Protein AF-0000000075444191 (afdb_homodimer)

Sequence (1154 aa):
MSEDNARKRPRQPASDPRYPRKRSLKACHVCRARKTNFDPASLEILRQLGQIISSQDELTQTVRSIAASQSHAGLGAAQNVHVAEGLNWDANVQAQQLPYYDWSGGQSDSNSTTPAASASVAAVRWFGILANDASNEAFPDADAPLGLDGELFDTSPDGQADNDITPLQKATRIIDAQPPTRDAVNDHAANVSEESLWKASRSISLLDREQTLFQNFLHRICSWLDLFDPARTFSTRVPHLAVRNAGLLNAILALSCYHQSLDESIPSNQRPSQNTALQYYYQTLHYVQKAMRYSTYQNSQELMATTLMVSTYEMLRGSRKDWQQHLQGVFWILRSRQIEVETSSLESTTWWAWLRQDIWVAFREKRRTYSTWMPKKGYADLDSHELASRAVWIMAQVINFCAVDSSAEVEGLTGRIGWAKALRKMLDEWRSRLTVEFSALPTMGSRESEVFQPHLIHPQCFGLAVQLHHCSKILITAHEPHLDGIQGLLKRQKEIQESIKMVCGIGMTLTEDASSMLSSQCLFIAGMFMQNPRERECVVEMLDTCQERCGWPTPSLRSELGQIWENPDALWDGQHRMSEDNARKRPRQPASDPRYPRKRSLKACHVCRARKTNFDPASLEILRQLGQIISSQDELTQTVRSIAASQSHAGLGAAQNVHVAEGLNWDANVQAQQLPYYDWSGGQSDSNSTTPAASASVAAVRWFGILANDASNEAFPDADAPLGLDGELFDTSPDGQADNDITPLQKATRIIDAQPPTRDAVNDHAANVSEESLWKASRSISLLDREQTLFQNFLHRICSWLDLFDPARTFSTRVPHLAVRNAGLLNAILALSCYHQSLDESIPSNQRPSQNTALQYYYQTLHYVQKAMRYSTYQNSQELMATTLMVSTYEMLRGSRKDWQQHLQGVFWILRSRQIEVETSSLESTTWWAWLRQDIWVAFREKRRTYSTWMPKKGYADLDSHELASRAVWIMAQVINFCAVDSSAEVEGLTGRIGWAKALRKMLDEWRSRLTVEFSALPTMGSRESEVFQPHLIHPQCFGLAVQLHHCSKILITAHEPHLDGIQGLLKRQKEIQESIKMVCGIGMTLTEDASSMLSSQCLFIAGMFMQNPRERECVVEMLDTCQERCGWPTPSLRSELGQIWENPDALWDGQHR

Solvent-accessible surface area (backbone atoms only — not comparable to full-atom values): 65362 Å² total; per-residue (Å²): 136,82,90,78,83,78,71,81,72,80,75,72,81,78,64,73,73,68,77,76,72,74,73,73,73,73,72,77,68,81,70,62,77,68,78,71,69,65,54,73,64,60,57,49,51,45,54,52,30,54,52,49,49,63,46,43,60,53,50,51,49,48,49,50,48,52,50,56,57,52,56,68,69,70,68,71,78,82,75,83,78,81,78,83,84,75,88,80,77,86,76,71,81,72,65,81,76,64,84,56,81,56,81,60,63,74,65,70,86,59,80,70,67,48,58,64,48,46,14,38,52,20,41,51,53,26,45,51,50,51,32,52,50,51,43,62,72,59,54,84,83,71,80,67,73,75,77,76,62,79,48,84,68,52,70,56,84,63,79,81,61,94,82,78,68,50,59,49,56,51,56,40,51,52,47,74,76,44,76,75,48,78,76,73,53,66,86,78,76,73,82,70,57,75,57,63,60,65,35,50,93,53,71,53,49,36,54,62,69,52,43,53,26,48,47,46,30,65,75,49,54,31,42,52,48,24,54,62,41,58,75,29,45,51,54,37,44,46,60,65,49,23,38,24,21,44,33,33,37,24,22,46,39,14,34,28,27,38,49,44,46,55,31,78,86,45,55,78,90,73,36,50,50,60,65,57,13,49,49,27,39,47,51,16,51,53,29,46,62,58,46,57,63,35,70,66,47,37,66,28,68,55,48,56,52,30,49,52,34,47,40,51,35,30,54,54,66,43,46,61,71,61,30,50,52,43,51,55,24,44,47,40,36,50,60,32,61,69,60,59,64,93,43,97,40,55,63,19,40,50,48,53,40,48,48,57,54,40,40,54,50,17,58,75,68,50,32,58,51,88,77,83,82,74,87,83,75,55,78,88,73,48,53,74,47,53,51,33,48,48,31,55,54,51,36,41,52,46,37,35,59,64,25,54,56,77,85,72,43,71,61,44,73,65,42,49,45,51,48,46,51,52,51,51,49,51,52,51,51,54,60,72,67,57,59,74,47,63,44,61,44,77,61,36,60,82,56,79,82,45,92,50,66,61,34,38,25,44,53,58,55,39,36,47,24,51,27,40,48,29,45,38,51,35,51,47,62,71,63,42,78,72,86,54,59,70,70,46,50,50,52,47,50,51,54,37,50,54,28,37,43,51,37,49,4,33,56,70,58,64,81,52,52,45,48,22,58,64,44,38,53,42,46,48,60,41,53,72,74,59,82,51,66,68,57,50,53,51,51,44,51,51,43,51,52,26,23,68,64,57,44,41,62,44,72,56,65,56,62,54,48,52,52,40,70,75,38,60,61,63,79,55,46,73,72,79,106,142,87,80,83,84,80,76,82,75,83,76,72,77,76,68,71,75,71,75,79,74,74,75,74,73,74,70,72,66,81,70,60,77,68,77,72,69,63,54,74,65,60,58,48,49,46,45,53,30,56,53,48,49,62,46,42,60,54,49,49,49,48,50,49,47,53,50,56,58,53,56,67,70,68,68,69,80,80,76,83,77,80,78,83,86,75,89,81,78,86,76,71,82,74,66,81,73,65,85,54,83,57,80,62,58,76,65,68,87,59,82,68,68,48,59,64,47,46,14,39,52,20,42,52,53,27,46,49,50,51,35,51,49,52,42,62,71,60,50,84,83,69,82,65,74,76,76,69,61,80,48,86,66,51,68,56,84,62,78,81,60,91,82,78,69,50,60,49,56,51,55,40,52,51,45,73,74,44,77,72,49,78,78,74,54,66,86,77,77,75,80,70,60,74,56,62,60,63,34,50,93,53,71,54,49,38,53,61,70,52,44,52,27,49,46,45,31,64,75,49,53,30,40,51,48,23,56,63,41,58,77,30,44,50,52,36,45,47,61,66,51,25,38,25,21,44,33,32,36,24,22,48,39,14,33,28,27,39,49,44,45,56,33,78,86,46,53,77,92,72,36,49,49,61,64,58,14,49,50,26,39,46,50,15,52,53,28,44,62,59,44,56,63,35,70,65,47,37,67,28,68,55,47,56,50,28,48,51,35,48,40,52,36,30,53,55,65,43,46,60,72,61,29,50,54,43,51,53,24,46,46,41,37,51,59,31,63,68,60,58,65,92,42,96,42,55,63,20,41,49,48,54,41,49,48,57,55,40,41,54,50,17,57,74,66,49,32,57,49,89,77,81,81,74,87,83,76,54,78,88,74,48,53,74,49,53,51,33,47,48,31,56,55,50,36,41,52,47,38,34,59,65,26,55,55,77,86,72,44,73,62,44,72,64,42,50,43,50,51,45,51,51,51,52,49,51,52,50,50,55,61,72,65,58,59,74,44,61,43,60,45,76,62,35,60,82,58,81,81,46,92,50,66,60,34,40,25,44,55,57,54,39,36,46,24,50,26,41,48,28,44,38,52,36,52,47,61,72,64,45,80,71,89,53,60,69,69,47,50,50,54,47,50,49,53,39,50,54,28,36,44,51,36,49,5,32,57,70,57,64,81,51,52,45,49,22,58,62,44,39,54,43,47,50,60,41,52,72,73,58,79,53,66,68,56,50,52,51,51,44,51,50,42,51,52,25,23,67,64,56,44,40,62,45,74,56,64,55,63,56,50,52,52,42,71,74,40,61,62,62,80,56,44,73,71,80,105

pLDDT: mean 71.84, std 27.57, range [17.02, 98.81]

Organism: Fusarium oxysporum f. sp. cubense (strain race 4) (NCBI:txid2502994)

Structure (mmCIF, N/CA/C/O backbone):
data_AF-0000000075444191-model_v1
#
loop_
_entity.id
_entity.type
_entity.pdbx_description
1 polymer 'Transcription factor domain-containing protein'
#
loop_
_atom_site.group_PDB
_atom_site.id
_atom_site.type_symbol
_atom_site.label_atom_id
_atom_site.label_alt_id
_atom_site.label_comp_id
_atom_site.label_asym_id
_atom_site.label_entity_id
_atom_site.label_seq_id
_atom_site.pdbx_PDB_ins_code
_atom_site.Cartn_x
_atom_site.Cartn_y
_atom_site.Cartn_z
_atom_site.occupancy
_atom_site.B_iso_or_equiv
_atom_site.auth_seq_id
_atom_site.auth_comp_id
_atom_site.auth_asym_id
_atom_site.auth_atom_id
_atom_site.pdbx_PDB_model_num
ATOM 1 N N . MET A 1 1 ? 65 71.062 -25.125 1 17.36 1 MET A N 1
ATOM 2 C CA . MET A 1 1 ? 64 71.938 -25.75 1 17.36 1 MET A CA 1
ATOM 3 C C . MET A 1 1 ? 62.594 71.562 -25.25 1 17.36 1 MET A C 1
ATOM 5 O O . MET A 1 1 ? 61.844 72.438 -24.828 1 17.36 1 MET A O 1
ATOM 9 N N . SER A 1 2 ? 61.906 70.562 -25.828 1 17.02 2 SER A N 1
ATOM 10 C CA . SER A 1 2 ? 60.562 70.75 -26.328 1 17.02 2 SER A CA 1
ATOM 11 C C . SER A 1 2 ? 59.531 70.688 -25.203 1 17.02 2 SER A C 1
ATOM 13 O O . SER A 1 2 ? 58.844 71.688 -24.938 1 17.02 2 SER A O 1
ATOM 15 N N . GLU A 1 3 ? 58.594 69.562 -25.172 1 18.34 3 GLU A N 1
ATOM 16 C CA . GLU A 1 3 ? 57.188 69.625 -25.594 1 18.34 3 GLU A CA 1
ATOM 17 C C . GLU A 1 3 ? 56.25 69.875 -24.391 1 18.34 3 GLU A C 1
ATOM 19 O O . GLU A 1 3 ? 56.562 69.438 -23.281 1 18.34 3 GLU A O 1
ATOM 24 N N . ASP A 1 4 ? 55.188 70.625 -24.641 1 17.56 4 ASP A N 1
ATOM 25 C CA . ASP A 1 4 ? 54.094 71.438 -24.234 1 17.56 4 ASP A CA 1
ATOM 26 C C . ASP A 1 4 ? 53.031 70.625 -23.469 1 17.56 4 ASP A C 1
ATOM 28 O O . ASP A 1 4 ? 52.719 69.5 -23.828 1 17.56 4 ASP A O 1
ATOM 32 N N . ASN A 1 5 ? 52.688 71.062 -22.281 1 17.81 5 ASN A N 1
ATOM 33 C CA . ASN A 1 5 ? 51.906 70.688 -21.078 1 17.81 5 ASN A CA 1
ATOM 34 C C . ASN A 1 5 ? 50.406 70.75 -21.344 1 17.81 5 ASN A C 1
ATOM 36 O O . ASN A 1 5 ? 49.75 71.812 -21.156 1 17.81 5 ASN A O 1
ATOM 40 N N . ALA A 1 6 ? 50.062 70.188 -22.656 1 20.64 6 ALA A N 1
ATOM 41 C CA . ALA A 1 6 ? 48.75 70.562 -23.203 1 20.64 6 ALA A CA 1
ATOM 42 C C . ALA A 1 6 ? 47.656 70.438 -22.141 1 20.64 6 ALA A C 1
ATOM 44 O O . ALA A 1 6 ? 47.562 69.438 -21.453 1 20.64 6 ALA A O 1
ATOM 45 N N . ARG A 1 7 ? 46.938 71.438 -21.766 1 18.98 7 ARG A N 1
ATOM 46 C CA . ARG A 1 7 ? 46 72 -20.797 1 18.98 7 ARG A CA 1
ATOM 47 C C . ARG A 1 7 ? 44.625 71.375 -20.922 1 18.98 7 ARG A C 1
ATOM 49 O O . ARG A 1 7 ? 43.656 71.812 -20.281 1 18.98 7 ARG A O 1
ATOM 56 N N . LYS A 1 8 ? 44.531 70.25 -21.781 1 20.97 8 LYS A N 1
ATOM 57 C CA . LYS A 1 8 ? 43.219 70.25 -22.359 1 20.97 8 LYS A CA 1
ATOM 58 C C . LYS A 1 8 ? 42.125 70.312 -21.281 1 20.97 8 LYS A C 1
ATOM 60 O O . LYS A 1 8 ? 42.281 69.75 -20.203 1 20.97 8 LYS A O 1
ATOM 65 N N . ARG A 1 9 ? 41.156 71.188 -21.484 1 20.05 9 ARG A N 1
ATOM 66 C CA . ARG A 1 9 ? 40.062 71.938 -20.906 1 20.05 9 ARG A CA 1
ATOM 67 C C . ARG A 1 9 ? 38.938 71 -20.453 1 20.05 9 ARG A C 1
ATOM 69 O O . ARG A 1 9 ? 38.562 70.062 -21.188 1 20.05 9 ARG A O 1
ATOM 76 N N . PRO A 1 10 ? 38.688 70.875 -19.188 1 21.22 10 PRO A N 1
ATOM 77 C CA . PRO A 1 10 ? 37.844 70 -18.453 1 21.22 10 PRO A CA 1
ATOM 78 C C . PRO A 1 10 ? 36.375 70.062 -18.828 1 21.22 10 PRO A C 1
ATOM 80 O O . PRO A 1 10 ? 35.781 71.125 -18.688 1 21.22 10 PRO A O 1
ATOM 83 N N . ARG A 1 11 ? 36.188 69.875 -20.203 1 22.69 11 ARG A N 1
ATOM 84 C CA . ARG A 1 11 ? 34.844 70.188 -20.734 1 22.69 11 ARG A CA 1
ATOM 85 C C . ARG A 1 11 ? 33.75 69.875 -19.734 1 22.69 11 ARG A C 1
ATOM 87 O O . ARG A 1 11 ? 33.875 68.875 -19 1 22.69 11 ARG A O 1
ATOM 94 N N . GLN A 1 12 ? 33.031 70.875 -19.438 1 19.3 12 GLN A N 1
ATOM 95 C CA . GLN A 1 12 ? 31.875 71.188 -18.594 1 19.3 12 GLN A CA 1
ATOM 96 C C . GLN A 1 12 ? 30.75 70.188 -18.797 1 19.3 12 GLN A C 1
ATOM 98 O O . GLN A 1 12 ? 30.562 69.625 -19.891 1 19.3 12 GLN A O 1
ATOM 103 N N . PRO A 1 13 ? 30.375 69.562 -17.688 1 22.09 13 PRO A N 1
ATOM 104 C CA . PRO A 1 13 ? 29.484 68.375 -17.422 1 22.09 13 PRO A CA 1
ATOM 105 C C . PRO A 1 13 ? 28.094 68.625 -18 1 22.09 13 PRO A C 1
ATOM 107 O O . PRO A 1 13 ? 27.422 69.625 -17.688 1 22.09 13 PRO A O 1
ATOM 110 N N . ALA A 1 14 ? 28.094 68.688 -19.453 1 20.59 14 ALA A N 1
ATOM 111 C CA . ALA A 1 14 ? 26.875 69.062 -20.203 1 20.59 14 ALA A CA 1
ATOM 112 C C . ALA A 1 14 ? 25.625 68.562 -19.5 1 20.59 14 ALA A C 1
ATOM 114 O O . ALA A 1 14 ? 25.531 67.312 -19.203 1 20.59 14 ALA A O 1
ATOM 115 N N . SER A 1 15 ? 25.125 69.312 -18.609 1 18.86 15 SER A N 1
ATOM 116 C CA . SER A 1 15 ? 23.969 69.188 -17.734 1 18.86 15 SER A CA 1
ATOM 117 C C . SER A 1 15 ? 22.719 68.812 -18.516 1 18.86 15 SER A C 1
ATOM 119 O O . SER A 1 15 ? 21.609 68.812 -17.969 1 18.86 15 SER A O 1
ATOM 121 N N . ASP A 1 16 ? 22.984 68.188 -19.672 1 19.09 16 ASP A N 1
ATOM 122 C CA . ASP A 1 16 ? 21.844 68.312 -20.562 1 19.09 16 ASP A CA 1
ATOM 123 C C . ASP A 1 16 ? 20.531 68.062 -19.797 1 19.09 16 ASP A C 1
ATOM 125 O O . ASP A 1 16 ? 20.391 67.125 -19.078 1 19.09 16 ASP A O 1
ATOM 129 N N . PRO A 1 17 ? 19.922 69.125 -19.453 1 20.42 17 PRO A N 1
ATOM 130 C CA . PRO A 1 17 ? 18.719 69.312 -18.641 1 20.42 17 PRO A CA 1
ATOM 131 C C . PRO A 1 17 ? 17.562 68.438 -19.141 1 20.42 17 PRO A C 1
ATOM 133 O O . PRO A 1 17 ? 16.406 68.625 -18.734 1 20.42 17 PRO A O 1
ATOM 136 N N . ARG A 1 18 ? 18.031 67.562 -20.016 1 21.62 18 ARG A N 1
ATOM 137 C CA . ARG A 1 18 ? 16.969 67.062 -20.906 1 21.62 18 ARG A CA 1
ATOM 138 C C . ARG A 1 18 ? 15.625 67.062 -20.188 1 21.62 18 ARG A C 1
ATOM 140 O O . ARG A 1 18 ? 15.57 67 -18.953 1 21.62 18 ARG A O 1
ATOM 147 N N . TYR A 1 19 ? 14.5 67.375 -20.906 1 19.83 19 TYR A N 1
ATOM 148 C CA . TYR A 1 19 ? 13.109 67.812 -20.781 1 19.83 19 TYR A CA 1
ATOM 149 C C . TYR A 1 19 ? 12.352 66.875 -19.844 1 19.83 19 TYR A C 1
ATOM 151 O O . TYR A 1 19 ? 12.648 65.688 -19.781 1 19.83 19 TYR A O 1
ATOM 159 N N . PRO A 1 20 ? 11.805 67.438 -18.812 1 21.3 20 PRO A N 1
ATOM 160 C CA . PRO A 1 20 ? 11.039 66.875 -17.703 1 21.3 20 PRO A CA 1
ATOM 161 C C . PRO A 1 20 ? 9.906 65.938 -18.172 1 21.3 20 PRO A C 1
ATOM 163 O O . PRO A 1 20 ? 8.992 66.375 -18.859 1 21.3 20 PRO A O 1
ATOM 166 N N . ARG A 1 21 ? 10.211 65.062 -18.953 1 22.06 21 ARG A N 1
ATOM 167 C CA . ARG A 1 21 ? 9.078 64.375 -19.609 1 22.06 21 ARG A CA 1
ATOM 168 C C . ARG A 1 21 ? 7.949 64.125 -18.609 1 22.06 21 ARG A C 1
ATOM 170 O O . ARG A 1 21 ? 8.172 63.594 -17.531 1 22.06 21 ARG A O 1
ATOM 177 N N . LYS A 1 22 ? 7.02 65.062 -18.594 1 22.69 22 LYS A N 1
ATOM 178 C CA . LYS A 1 22 ? 5.75 65.062 -17.859 1 22.69 22 LYS A CA 1
ATOM 179 C C . LYS A 1 22 ? 5.078 63.719 -17.859 1 22.69 22 LYS A C 1
ATOM 181 O O . LYS A 1 22 ? 4.801 63.125 -18.906 1 22.69 22 LYS A O 1
ATOM 186 N N . ARG A 1 23 ? 5.48 62.906 -17 1 21.69 23 ARG A N 1
ATOM 187 C CA . ARG A 1 23 ? 4.961 61.562 -16.766 1 21.69 23 ARG A CA 1
ATOM 188 C C . ARG A 1 23 ? 3.436 61.562 -16.75 1 21.69 23 ARG A C 1
ATOM 190 O O . ARG A 1 23 ? 2.816 62.188 -15.875 1 21.69 23 ARG A O 1
ATOM 197 N N . SER A 1 24 ? 2.873 61.969 -17.859 1 20.19 24 SER A N 1
ATOM 198 C CA . SER A 1 24 ? 1.415 62.031 -17.875 1 20.19 24 SER A CA 1
ATOM 199 C C . SER A 1 24 ? 0.811 60.844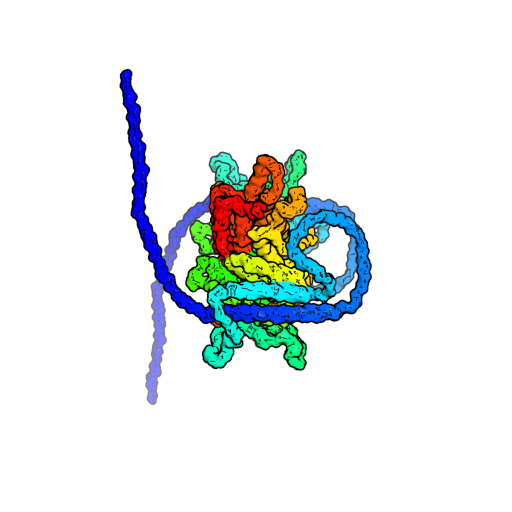 -17.125 1 20.19 24 SER A C 1
ATOM 201 O O . SER A 1 24 ? 1.214 59.688 -17.328 1 20.19 24 SER A O 1
ATOM 203 N N . LEU A 1 25 ? 0.47 61.062 -15.93 1 19.92 25 LEU A N 1
ATOM 204 C CA . LEU A 1 25 ? -0.219 60.156 -15.008 1 19.92 25 LEU A CA 1
ATOM 205 C C . LEU A 1 25 ? -1.414 59.5 -15.688 1 19.92 25 LEU A C 1
ATOM 207 O O . LEU A 1 25 ? -2.557 59.906 -15.484 1 19.92 25 LEU A O 1
ATOM 211 N N . LYS A 1 26 ? -1.552 59.469 -16.906 1 21.48 26 LYS A N 1
ATOM 212 C CA . LYS A 1 26 ? -2.867 59.031 -17.359 1 21.48 26 LYS A CA 1
ATOM 213 C C . LYS A 1 26 ? -3.293 57.75 -16.656 1 21.48 26 LYS A C 1
ATOM 215 O O . LYS A 1 26 ? -2.598 56.719 -16.75 1 21.48 26 LYS A O 1
ATOM 220 N N . ALA A 1 27 ? -3.934 57.875 -15.594 1 21.08 27 ALA A N 1
ATOM 221 C CA . ALA A 1 27 ? -4.66 56.938 -14.742 1 21.08 27 ALA A CA 1
ATOM 222 C C . ALA A 1 27 ? -5.434 55.906 -15.578 1 21.08 27 ALA A C 1
ATOM 224 O O . ALA A 1 27 ? -6.219 56.281 -16.453 1 21.08 27 ALA A O 1
ATOM 225 N N . CYS A 1 28 ? -4.812 54.969 -16.031 1 20.23 28 CYS A N 1
ATOM 226 C CA . CYS A 1 28 ? -5.434 53.906 -16.828 1 20.23 28 CYS A CA 1
ATOM 227 C C . CYS A 1 28 ? -6.859 53.656 -16.359 1 20.23 28 CYS A C 1
ATOM 229 O O . CYS A 1 28 ? -7.078 53.281 -15.188 1 20.23 28 CYS A O 1
ATOM 231 N N . HIS A 1 29 ? -7.941 54.219 -16.812 1 20.58 29 HIS A N 1
ATOM 232 C CA . HIS A 1 29 ? -9.398 54.188 -16.75 1 20.58 29 HIS A CA 1
ATOM 233 C C . HIS A 1 29 ? -9.906 52.75 -16.75 1 20.58 29 HIS A C 1
ATOM 235 O O . HIS A 1 29 ? -11.109 52.5 -16.594 1 20.58 29 HIS A O 1
ATOM 241 N N . VAL A 1 30 ? -9.273 52 -17.578 1 20.8 30 VAL A N 1
ATOM 242 C CA . VAL A 1 30 ? -10.07 50.812 -17.922 1 20.8 30 VAL A CA 1
ATOM 243 C C . VAL A 1 30 ? -10.375 50.031 -16.656 1 20.8 30 VAL A C 1
ATOM 245 O O . VAL A 1 30 ? -10.68 48.812 -16.719 1 20.8 30 VAL A O 1
ATOM 248 N N . CYS A 1 31 ? -10 50.469 -15.555 1 22.14 31 CYS A N 1
ATOM 249 C CA . CYS A 1 31 ? -10.391 49.812 -14.312 1 22.14 31 CYS A CA 1
ATOM 250 C C . CYS A 1 31 ? -11.906 49.719 -14.211 1 22.14 31 CYS A C 1
ATOM 252 O O . CYS A 1 31 ? -12.539 50.375 -13.398 1 22.14 31 CYS A O 1
ATOM 254 N N . ARG A 1 32 ? -12.531 49.812 -15.32 1 21.78 32 ARG A N 1
ATOM 255 C CA . ARG A 1 32 ? -13.977 49.719 -15.172 1 21.78 32 ARG A CA 1
ATOM 256 C C . ARG A 1 32 ? -14.359 48.625 -14.172 1 21.78 32 ARG A C 1
ATOM 258 O O . ARG A 1 32 ? -13.805 47.531 -14.211 1 21.78 32 ARG A O 1
ATOM 265 N N . ALA A 1 33 ? -14.922 49 -13.117 1 23.95 33 ALA A N 1
ATOM 266 C CA . ALA A 1 33 ? -15.641 48.312 -12.031 1 23.95 33 ALA A CA 1
ATOM 267 C C . ALA A 1 33 ? -16.484 47.156 -12.555 1 23.95 33 ALA A C 1
ATOM 269 O O . ALA A 1 33 ? -17.578 47.375 -13.086 1 23.95 33 ALA A O 1
ATOM 270 N N . ARG A 1 34 ? -15.992 46.344 -13.391 1 24.53 34 ARG A N 1
ATOM 271 C CA . ARG A 1 34 ? -16.906 45.281 -13.82 1 24.53 34 ARG A CA 1
ATOM 272 C C . ARG A 1 34 ? -17.656 44.719 -12.633 1 24.53 34 ARG A C 1
ATOM 274 O O . ARG A 1 34 ? -17.062 44.375 -11.617 1 24.53 34 ARG A O 1
ATOM 281 N N . LYS A 1 35 ? -18.922 45 -12.469 1 28.14 35 LYS A N 1
ATOM 282 C CA . LYS A 1 35 ? -20.016 44.469 -11.664 1 28.14 35 LYS A CA 1
ATOM 283 C C . LYS A 1 35 ? -19.891 42.969 -11.516 1 28.14 35 LYS A C 1
ATOM 285 O O . LYS A 1 35 ? -20.234 42.188 -12.43 1 28.14 35 LYS A O 1
ATOM 290 N N . THR A 1 36 ? -18.766 42.531 -11.258 1 28.42 36 THR A N 1
ATOM 291 C CA . THR A 1 36 ? -18.625 41.094 -11.047 1 28.42 36 THR A CA 1
ATOM 292 C C . THR A 1 36 ? -19.781 40.531 -10.227 1 28.42 36 THR A C 1
ATOM 294 O O . THR A 1 36 ? -19.953 40.906 -9.062 1 28.42 36 THR A O 1
ATOM 297 N N . ASN A 1 37 ? -20.891 40.344 -10.891 1 28.3 37 ASN A N 1
ATOM 298 C CA . ASN A 1 37 ? -22.078 39.625 -10.469 1 28.3 37 ASN A CA 1
ATOM 299 C C . ASN A 1 37 ? -21.703 38.375 -9.641 1 28.3 37 ASN A C 1
ATOM 301 O O . ASN A 1 37 ? -20.984 37.5 -10.117 1 28.3 37 ASN A O 1
ATOM 305 N N . PHE A 1 38 ? -21.406 38.625 -8.484 1 30.66 38 PHE A N 1
ATOM 306 C CA . PHE A 1 38 ? -21.266 37.469 -7.613 1 30.66 38 PHE A CA 1
ATOM 307 C C . PHE A 1 38 ? -22.297 36.406 -7.965 1 30.66 38 PHE A C 1
ATOM 309 O O . PHE A 1 38 ? -23.5 36.719 -8.07 1 30.66 38 PHE A O 1
ATOM 316 N N . ASP A 1 39 ? -21.875 35.469 -8.656 1 34.41 39 ASP A N 1
ATOM 317 C CA . ASP A 1 39 ? -22.844 34.438 -8.914 1 34.41 39 ASP A CA 1
ATOM 318 C C . ASP A 1 39 ? -23.625 34.094 -7.648 1 34.41 39 ASP A C 1
ATOM 320 O O . ASP A 1 39 ? -23.141 34.312 -6.535 1 34.41 39 ASP A O 1
ATOM 324 N N . PRO A 1 40 ? -24.875 33.938 -7.574 1 34.12 40 PRO A N 1
ATOM 325 C CA . PRO A 1 40 ? -25.781 33.625 -6.465 1 34.12 40 PRO A CA 1
ATOM 326 C C . PRO A 1 40 ? -25.188 32.594 -5.5 1 34.12 40 PRO A C 1
ATOM 328 O O . PRO A 1 40 ? -25.422 32.656 -4.289 1 34.12 40 PRO A O 1
ATOM 331 N N . ALA A 1 41 ? -24.297 31.875 -5.969 1 33.69 41 ALA A N 1
ATOM 332 C CA . ALA A 1 41 ? -23.703 30.828 -5.141 1 33.69 41 ALA A CA 1
ATOM 333 C C . ALA A 1 41 ? -22.719 31.422 -4.141 1 33.69 41 ALA A C 1
ATOM 335 O O . ALA A 1 41 ? -22.688 31.031 -2.973 1 33.69 41 ALA A O 1
ATOM 336 N N . SER A 1 42 ? -21.938 32.406 -4.578 1 36.06 42 SER A N 1
ATOM 337 C CA . SER A 1 42 ? -20.938 33.031 -3.707 1 36.06 42 SER A CA 1
ATOM 338 C C . SER A 1 42 ? -21.594 33.844 -2.621 1 36.06 42 SER A C 1
ATOM 340 O O . SER A 1 42 ? -21.141 33.875 -1.475 1 36.06 42 SER A O 1
ATOM 342 N N . LEU A 1 43 ? -22.656 34.438 -2.99 1 37.31 43 LEU A N 1
ATOM 343 C CA . LEU A 1 43 ? -23.406 35.25 -2.037 1 37.31 43 LEU A CA 1
ATOM 344 C C . LEU A 1 43 ? -24.016 34.406 -0.942 1 37.31 43 LEU A C 1
ATOM 346 O O . LEU A 1 43 ? -24.047 34.781 0.224 1 37.31 43 LEU A O 1
ATOM 350 N N . GLU A 1 44 ? -24.312 33.156 -1.386 1 38.25 44 GLU A N 1
ATOM 351 C CA . GLU A 1 44 ? -24.875 32.188 -0.467 1 38.25 44 GLU A CA 1
ATOM 352 C C . GLU A 1 44 ? -23.828 31.688 0.529 1 38.25 44 GLU A C 1
ATOM 354 O O . GLU A 1 44 ? -24.125 31.516 1.712 1 38.25 44 GLU A O 1
ATOM 359 N N . ILE A 1 45 ? -22.734 31.609 0.167 1 38.47 45 ILE A N 1
ATOM 360 C CA . ILE A 1 45 ? -21.625 31.172 1.006 1 38.47 45 ILE A CA 1
ATOM 361 C C . ILE A 1 45 ? -21.375 32.188 2.105 1 38.47 45 ILE A C 1
ATOM 363 O O . ILE A 1 45 ? -21.203 31.844 3.271 1 38.47 45 ILE A O 1
ATOM 367 N N . LEU A 1 46 ? -21.562 33.406 1.778 1 39.69 46 LEU A N 1
ATOM 368 C CA . LEU A 1 46 ? -21.266 34.469 2.719 1 39.69 46 LEU A CA 1
ATOM 369 C C . LEU A 1 46 ? -22.344 34.562 3.803 1 39.69 46 LEU A C 1
A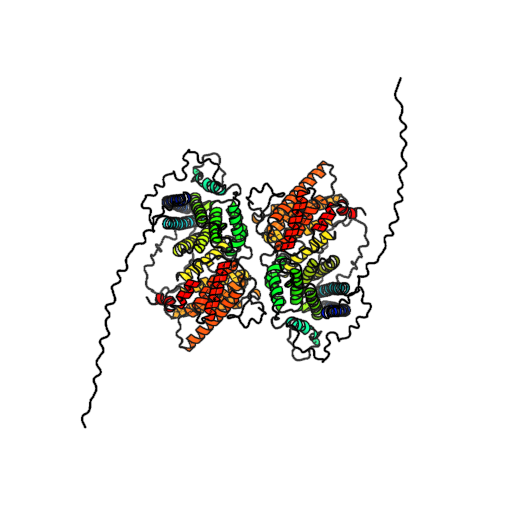TOM 371 O O . LEU A 1 46 ? -22.031 34.781 4.977 1 39.69 46 LEU A O 1
ATOM 375 N N . ARG A 1 47 ? -23.453 34.219 3.342 1 39.44 47 ARG A N 1
ATOM 376 C CA . ARG A 1 47 ? -24.578 34.25 4.27 1 39.44 47 ARG A CA 1
ATOM 377 C C . ARG A 1 47 ? -24.453 33.125 5.301 1 39.44 47 ARG A C 1
ATOM 379 O O . ARG A 1 47 ? -24.672 33.344 6.496 1 39.44 47 ARG A O 1
ATOM 386 N N . GLN A 1 48 ? -24.016 32.062 4.867 1 40.59 48 GLN A N 1
ATOM 387 C CA . GLN A 1 48 ? -23.859 30.859 5.699 1 40.59 48 GLN A CA 1
ATOM 388 C C . GLN A 1 48 ? -22.75 31.062 6.734 1 40.59 48 GLN A C 1
ATOM 390 O O . GLN A 1 48 ? -22.906 30.656 7.891 1 40.59 48 GLN A O 1
ATOM 395 N N . LEU A 1 49 ? -21.875 31.688 6.418 1 41.66 49 LEU A N 1
ATOM 396 C CA . LEU A 1 49 ? -20.75 31.938 7.309 1 41.66 49 LEU A CA 1
ATOM 397 C C . LEU A 1 49 ? -21.141 32.875 8.438 1 41.66 49 LEU A C 1
ATOM 399 O O . LEU A 1 49 ? -20.719 32.688 9.586 1 41.66 49 LEU A O 1
ATOM 403 N N . GLY A 1 50 ? -21.938 33.844 8.172 1 40.25 50 GLY A N 1
ATOM 404 C CA . GLY A 1 50 ? -22.422 34.75 9.195 1 40.25 50 GLY A CA 1
ATOM 405 C C . GLY A 1 50 ? -23.219 34.062 10.273 1 40.25 50 GLY A C 1
ATOM 406 O O . GLY A 1 50 ? -23.062 34.375 11.461 1 40.25 50 GLY A O 1
ATOM 407 N N . GLN A 1 51 ? -24 33.125 9.883 1 41.22 51 GLN A N 1
ATOM 408 C CA . GLN A 1 51 ? -24.812 32.375 10.82 1 41.22 51 GLN A CA 1
ATOM 409 C C . GLN A 1 51 ? -23.938 31.484 11.711 1 41.22 51 GLN A C 1
ATOM 411 O O . GLN A 1 51 ? -24.234 31.297 12.898 1 41.22 51 GLN A O 1
ATOM 416 N N . ILE A 1 52 ? -22.984 30.953 11.156 1 40.22 52 ILE A N 1
ATOM 417 C CA . ILE A 1 52 ? -22.078 30.094 11.906 1 40.22 52 ILE A CA 1
ATOM 418 C C . ILE A 1 52 ? -21.406 30.875 13.023 1 40.22 52 ILE A C 1
ATOM 420 O O . ILE A 1 52 ? -21.281 30.406 14.148 1 40.22 52 ILE A O 1
ATOM 424 N N . ILE A 1 53 ? -21.141 32.188 12.852 1 40.53 53 ILE A N 1
ATOM 425 C CA . ILE A 1 53 ? -20.453 33 13.844 1 40.53 53 ILE A CA 1
ATOM 426 C C . ILE A 1 53 ? -21.391 33.312 14.992 1 40.53 53 ILE A C 1
ATOM 428 O O . ILE A 1 53 ? -21 33.281 16.156 1 40.53 53 ILE A O 1
ATOM 432 N N . SER A 1 54 ? -22.562 33.656 14.695 1 41.78 54 SER A N 1
ATOM 433 C CA . SER A 1 54 ? -23.5 33.969 15.766 1 41.78 54 SER A CA 1
ATOM 434 C C . SER A 1 54 ? -23.828 32.75 16.609 1 41.78 54 SER A C 1
ATOM 436 O O . SER A 1 54 ? -24.031 32.875 17.828 1 41.78 54 SER A O 1
ATOM 438 N N . SER A 1 55 ? -23.844 31.625 16.031 1 40.47 55 SER A N 1
ATOM 439 C CA . SER A 1 55 ? -24.203 30.422 16.766 1 40.47 55 SER A CA 1
ATOM 440 C C . SER A 1 55 ? -23.047 29.922 17.625 1 40.47 55 SER A C 1
ATOM 442 O O . SER A 1 55 ? -23.203 28.969 18.391 1 40.47 55 SER A O 1
ATOM 444 N N . GLN A 1 56 ? -21.953 30.422 17.422 1 41.59 56 GLN A N 1
ATOM 445 C CA . GLN A 1 56 ? -20.812 30 18.234 1 41.59 56 GLN A CA 1
ATOM 446 C C . GLN A 1 56 ? -21.031 30.344 19.703 1 41.59 56 GLN A C 1
ATOM 448 O O . GLN A 1 56 ? -20.656 29.562 20.594 1 41.59 56 GLN A O 1
ATOM 453 N N . ASP A 1 57 ? -21.641 31.5 20.016 1 44.12 57 ASP A N 1
ATOM 454 C CA . ASP A 1 57 ? -21.906 31.844 21.406 1 44.12 57 ASP A CA 1
ATOM 455 C C . ASP A 1 57 ? -22.875 30.859 22.031 1 44.12 57 ASP A C 1
ATOM 457 O O . ASP A 1 57 ? -22.703 30.438 23.188 1 44.12 57 ASP A O 1
ATOM 461 N N . GLU A 1 58 ? -23.812 30.5 21.25 1 44.06 58 GLU A N 1
ATOM 462 C CA . GLU A 1 58 ? -24.781 29.562 21.797 1 44.06 58 GLU A CA 1
ATOM 463 C C . GLU A 1 58 ? -24.172 28.172 22 1 44.06 58 GLU A C 1
ATOM 465 O O . GLU A 1 58 ? -24.422 27.516 23.016 1 44.06 58 GLU A O 1
ATOM 470 N N . LEU A 1 59 ? -23.406 27.766 21.047 1 45.09 59 LEU A N 1
ATOM 471 C CA . LEU A 1 59 ? -22.734 26.469 21.172 1 45.09 59 LEU A CA 1
ATOM 472 C C . LEU A 1 59 ? -21.766 26.469 22.359 1 45.09 59 LEU A C 1
ATOM 474 O O . LEU A 1 59 ? -21.703 25.5 23.109 1 45.09 59 LEU A O 1
ATOM 478 N N . THR A 1 60 ? -21.078 27.609 22.562 1 45.19 60 THR A N 1
ATOM 479 C CA . THR A 1 60 ? -20.188 27.734 23.703 1 45.19 60 THR A CA 1
ATOM 480 C C . THR A 1 60 ? -20.953 27.656 25.016 1 45.19 60 THR A C 1
ATOM 482 O O . THR A 1 60 ? -20.516 27.016 25.969 1 45.19 60 THR A O 1
ATOM 485 N N . GLN A 1 61 ? -22.078 28.281 24.969 1 47.25 61 GLN A N 1
ATOM 486 C CA . GLN A 1 61 ? -22.906 28.25 26.172 1 47.25 61 GLN A CA 1
ATOM 487 C C . GLN A 1 61 ? -23.453 26.844 26.422 1 47.25 61 GLN A C 1
ATOM 489 O O . GLN A 1 61 ? -23.484 26.391 27.578 1 47.25 61 GLN A O 1
ATOM 494 N N . THR A 1 62 ? -23.766 26.203 25.359 1 41.72 62 THR A N 1
ATOM 495 C CA . THR A 1 62 ? -24.297 24.859 25.5 1 41.72 62 THR A CA 1
ATOM 496 C C . THR A 1 62 ? -23.219 23.891 25.969 1 41.72 62 THR A C 1
ATOM 498 O O . THR A 1 62 ? -23.453 23.062 26.859 1 41.72 62 THR A O 1
ATOM 501 N N . VAL A 1 63 ? -22.141 24.016 25.422 1 44.31 63 VAL A N 1
ATOM 502 C CA . VAL A 1 63 ? -21.047 23.141 25.797 1 44.31 63 VAL A CA 1
ATOM 503 C C . VAL A 1 63 ? -20.594 23.453 27.219 1 44.31 63 VAL A C 1
ATOM 505 O O . VAL A 1 63 ? -20.312 22.547 28 1 44.31 63 VAL A O 1
ATOM 508 N N . ARG A 1 64 ? -20.562 24.75 27.578 1 43.78 64 ARG A N 1
ATOM 509 C CA . ARG A 1 64 ? -20.266 25.125 28.969 1 43.78 64 ARG A CA 1
ATOM 510 C C . ARG A 1 64 ? -21.328 24.578 29.922 1 43.78 64 ARG A C 1
ATOM 512 O O . ARG A 1 64 ? -21 24.141 31.031 1 43.78 64 ARG A O 1
ATOM 519 N N . SER A 1 65 ? -22.469 24.547 29.453 1 41 65 SER A N 1
ATOM 520 C CA . SER A 1 65 ? -23.531 24.016 30.297 1 41 65 SER A CA 1
ATOM 521 C C . SER A 1 65 ? -23.422 22.5 30.453 1 41 65 SER A C 1
ATOM 523 O O . SER A 1 65 ? -23.641 21.953 31.547 1 41 65 SER A O 1
ATOM 525 N N . ILE A 1 66 ? -23.062 21.906 29.344 1 40.53 66 ILE A N 1
ATOM 526 C CA . ILE A 1 66 ? -22.875 20.469 29.422 1 40.53 66 ILE A CA 1
ATOM 527 C C . ILE A 1 66 ? -21.672 20.125 30.281 1 40.53 66 ILE A C 1
ATOM 529 O O . ILE A 1 66 ? -21.734 19.234 31.125 1 40.53 66 ILE A O 1
ATOM 533 N N . ALA A 1 67 ? -20.609 20.875 30.125 1 38.47 67 ALA A N 1
ATOM 534 C CA . ALA A 1 67 ? -19.422 20.688 30.969 1 38.47 67 ALA A CA 1
ATOM 535 C C . ALA A 1 67 ? -19.734 20.984 32.438 1 38.47 67 ALA A C 1
ATOM 537 O O . ALA A 1 67 ? -19.281 20.281 33.312 1 38.47 67 ALA A O 1
ATOM 538 N N . ALA A 1 68 ? -20.516 21.938 32.781 1 40.28 68 ALA A N 1
ATOM 539 C CA . ALA A 1 68 ? -20.938 22.281 34.125 1 40.28 68 ALA A CA 1
ATOM 540 C C . ALA A 1 68 ? -21.875 21.219 34.719 1 40.28 68 ALA A C 1
ATOM 542 O O . ALA A 1 68 ? -21.797 20.906 35.906 1 40.28 68 ALA A O 1
ATOM 543 N N . SER A 1 69 ? -22.672 20.641 33.969 1 36.5 69 SER A N 1
ATOM 544 C CA . SER A 1 69 ? -23.625 19.641 34.469 1 36.5 69 SER A CA 1
ATOM 545 C C . SER A 1 69 ? -22.922 18.312 34.75 1 36.5 69 SER A C 1
ATOM 547 O O . SER A 1 69 ? -23.312 17.594 35.656 1 36.5 69 SER A O 1
ATOM 549 N N . GLN A 1 70 ? -21.953 17.984 34.031 1 33.72 70 GLN A N 1
ATOM 550 C CA . GLN A 1 70 ? -21.25 16.719 34.281 1 33.72 70 GLN A CA 1
ATOM 551 C C . GLN A 1 70 ? -20.328 16.844 35.5 1 33.72 70 GLN A C 1
ATOM 553 O O . GLN A 1 70 ? -20 15.836 36.125 1 33.72 70 GLN A O 1
ATOM 558 N N . SER A 1 71 ? -19.766 17.938 35.906 1 33.53 71 SER A N 1
ATOM 559 C CA . SER A 1 71 ? -18.984 18.109 37.125 1 33.53 71 SER A CA 1
ATOM 560 C C . SER A 1 71 ? -19.844 17.875 38.375 1 33.53 71 SER A C 1
ATOM 562 O O . SER A 1 71 ? -19.328 17.5 39.438 1 33.53 71 SER A O 1
ATOM 564 N N . HIS A 1 72 ? -21.094 18.125 38.406 1 34.22 72 HIS A N 1
ATOM 565 C CA . HIS A 1 72 ? -21.859 17.953 39.625 1 34.22 72 HIS A CA 1
ATOM 566 C C . HIS A 1 72 ? -22.078 16.469 39.938 1 34.22 72 HIS A C 1
ATOM 568 O O . HIS A 1 72 ? -22.438 16.109 41.062 1 34.22 72 HIS A O 1
ATOM 574 N N . ALA A 1 73 ? -22.078 15.523 39.062 1 31.53 73 ALA A N 1
ATOM 575 C CA . ALA A 1 73 ? -22.484 14.18 39.469 1 31.53 73 ALA A CA 1
ATOM 576 C C . ALA A 1 73 ? -21.344 13.414 40.094 1 31.53 73 ALA A C 1
ATOM 578 O O . ALA A 1 73 ? -21.547 12.352 40.688 1 31.53 73 ALA A O 1
ATOM 579 N N . GLY A 1 74 ? -20.016 13.641 39.812 1 28.58 74 GLY A N 1
ATOM 580 C CA . GLY A 1 74 ? -18.984 12.742 40.312 1 28.58 74 GLY A CA 1
ATOM 581 C C . GLY A 1 74 ? -18.562 13.031 41.75 1 28.58 74 GLY A C 1
ATOM 582 O O . GLY A 1 74 ? -17.531 12.562 42.188 1 28.58 74 GLY A O 1
ATOM 583 N N . LEU A 1 75 ? -19.219 13.758 42.562 1 26.84 75 LEU A N 1
ATOM 584 C CA . LEU A 1 75 ? -18.703 13.992 43.906 1 26.84 75 LEU A CA 1
ATOM 585 C C . LEU A 1 75 ? -18.719 12.703 44.75 1 26.84 75 LEU A C 1
ATOM 587 O O . LEU A 1 75 ? -18.484 12.727 45.938 1 26.84 75 LEU A O 1
ATOM 591 N N . GLY A 1 76 ? -19.375 11.602 44.312 1 23.86 76 GLY A N 1
ATOM 592 C CA . GLY A 1 76 ? -19.375 10.734 45.469 1 23.86 76 GLY A CA 1
ATOM 593 C C . GLY A 1 76 ? -17.984 10.336 45.938 1 23.86 76 GLY A C 1
ATOM 594 O O . GLY A 1 76 ? -17.562 10.711 47.031 1 23.86 76 GLY A O 1
ATOM 595 N N . ALA A 1 77 ? -17.547 9.016 45.812 1 22.47 77 ALA A N 1
ATOM 596 C CA . ALA A 1 77 ? -16.844 8.141 46.719 1 22.47 77 ALA A CA 1
ATOM 597 C C . ALA A 1 77 ? -15.328 8.234 46.562 1 22.47 77 ALA A C 1
ATOM 599 O O . ALA A 1 77 ? -14.695 7.289 46.094 1 22.47 77 ALA A O 1
ATOM 600 N N . ALA A 1 78 ? -14.727 9.195 45.75 1 22.77 78 ALA A N 1
ATOM 601 C CA . ALA A 1 78 ? -13.32 8.844 45.562 1 22.77 78 ALA A CA 1
ATOM 602 C C . ALA A 1 78 ? -12.562 8.898 46.906 1 22.77 78 ALA A C 1
ATOM 604 O O . ALA A 1 78 ? -12.602 9.914 47.594 1 22.77 78 ALA A O 1
ATOM 605 N N . GLN A 1 79 ? -12.242 7.691 47.531 1 20.23 79 GLN A N 1
ATOM 606 C CA . GLN A 1 79 ? -11.336 7.391 48.656 1 20.23 79 GLN A CA 1
ATOM 607 C C . GLN A 1 79 ? -9.953 8 48.406 1 20.23 79 GLN A C 1
ATOM 609 O O . GLN A 1 79 ? -9.516 8.133 47.281 1 20.23 79 GLN A O 1
ATOM 614 N N . ASN A 1 80 ? -9.289 8.602 49.344 1 20.17 80 ASN A N 1
ATOM 615 C CA . ASN A 1 80 ? -8.086 9.336 49.719 1 20.17 80 ASN A CA 1
ATOM 616 C C . ASN A 1 80 ? -6.824 8.547 49.406 1 20.17 80 ASN A C 1
ATOM 618 O O . ASN A 1 80 ? -6.449 7.641 50.156 1 20.17 80 ASN A O 1
ATOM 622 N N . VAL A 1 81 ? -6.621 7.879 48.219 1 20.62 81 VAL A N 1
ATOM 623 C CA . VAL A 1 81 ? -5.383 7.109 48.219 1 20.62 81 VAL A CA 1
ATOM 624 C C . VAL A 1 81 ? -4.191 8.047 48.406 1 20.62 81 VAL A C 1
ATOM 626 O O . VAL A 1 81 ? -4.07 9.039 47.688 1 20.62 81 VAL A O 1
ATOM 629 N N . HIS A 1 82 ? -3.475 8.117 49.5 1 19.47 82 HIS A N 1
ATOM 630 C CA . HIS A 1 82 ? -2.295 8.719 50.094 1 19.47 82 HIS A CA 1
ATOM 631 C C . HIS A 1 82 ? -1.064 8.531 49.219 1 19.47 82 HIS A C 1
ATOM 633 O O . HIS A 1 82 ? -0.519 7.43 49.125 1 19.47 82 HIS A O 1
ATOM 639 N N . VAL A 1 83 ? -1.145 9.031 48 1 18.2 83 VAL A N 1
ATOM 640 C CA . VAL A 1 83 ? 0.078 8.828 47.219 1 18.2 83 VAL A CA 1
ATOM 641 C C . VAL A 1 83 ? 1.249 9.516 47.938 1 18.2 83 VAL A C 1
ATOM 643 O O . VAL A 1 83 ? 1.163 10.695 48.281 1 18.2 83 VAL A O 1
ATOM 646 N N . ALA A 1 84 ? 2.268 8.789 48.375 1 18.2 84 ALA A N 1
ATOM 647 C CA . ALA A 1 84 ? 3.514 8.992 49.125 1 18.2 84 ALA A CA 1
ATOM 648 C C . ALA A 1 84 ? 4.387 10.039 48.438 1 18.2 84 ALA A C 1
ATOM 650 O O . ALA A 1 84 ? 4.266 10.273 47.219 1 18.2 84 ALA A O 1
ATOM 651 N N . GLU A 1 85 ? 5.434 10.789 49.125 1 18.95 85 GLU A N 1
ATOM 652 C CA . GLU A 1 85 ? 6.234 11.984 49.375 1 18.95 85 GLU A CA 1
ATOM 653 C C . GLU A 1 85 ? 7.402 12.086 48.375 1 18.95 85 GLU A C 1
ATOM 655 O O . GLU A 1 85 ? 8.031 13.141 48.25 1 18.95 85 GLU A O 1
ATOM 660 N N . GLY A 1 86 ? 7.961 11.078 47.594 1 17.75 86 GLY A N 1
ATOM 661 C CA . GLY A 1 86 ? 9.414 11.047 47.688 1 17.75 86 GLY A CA 1
ATOM 662 C C . GLY A 1 86 ? 10.07 12.203 46.938 1 17.75 86 GLY A C 1
ATOM 663 O O . GLY A 1 86 ? 10.914 12.898 47.5 1 17.75 86 GLY A O 1
ATOM 664 N N . LEU A 1 87 ? 10.328 12.203 45.531 1 18.41 87 LEU A N 1
ATOM 665 C CA . LEU A 1 87 ? 11.672 12.5 45.062 1 18.41 87 LEU A CA 1
ATOM 666 C C . LEU A 1 87 ? 11.867 14.008 44.906 1 18.41 87 LEU A C 1
ATOM 668 O O . LEU A 1 87 ? 11 14.688 44.344 1 18.41 87 LEU A O 1
ATOM 672 N N . ASN A 1 88 ? 12.742 14.734 45.594 1 17.94 88 ASN A N 1
ATOM 673 C CA . ASN A 1 88 ? 13.227 16.078 45.875 1 17.94 88 ASN A CA 1
ATOM 674 C C . ASN A 1 88 ? 13.859 16.719 44.656 1 17.94 88 ASN A C 1
ATOM 676 O O . ASN A 1 88 ? 15.047 16.531 44.375 1 17.94 88 ASN A O 1
ATOM 680 N N . TRP A 1 89 ? 13.305 16.734 43.406 1 17.83 89 TRP A N 1
ATOM 681 C CA . TRP A 1 89 ? 14.102 17.328 42.344 1 17.83 89 TRP A CA 1
ATOM 682 C C . TRP A 1 89 ? 14.32 18.812 42.562 1 17.83 89 TRP A C 1
ATOM 684 O O . TRP A 1 89 ? 13.398 19.531 42.969 1 17.83 89 TRP A O 1
ATOM 694 N N . ASP A 1 90 ? 15.539 19.281 42.719 1 17.98 90 ASP A N 1
ATOM 695 C CA . ASP A 1 90 ? 16.141 20.578 43 1 17.98 90 ASP A CA 1
ATOM 696 C C . ASP A 1 90 ? 15.734 21.609 41.969 1 17.98 90 ASP A C 1
ATOM 698 O O . ASP A 1 90 ? 15.945 21.406 40.75 1 17.98 90 ASP A O 1
ATOM 702 N N . ALA A 1 91 ? 14.727 22.609 42.156 1 19.2 91 ALA A N 1
ATOM 703 C CA . ALA A 1 91 ? 13.891 23.625 41.531 1 19.2 91 ALA A CA 1
ATOM 704 C C . ALA A 1 91 ? 14.711 24.875 41.188 1 19.2 91 ALA A C 1
ATOM 706 O O . ALA A 1 91 ? 14.156 25.922 40.875 1 19.2 91 ALA A O 1
ATOM 707 N N . ASN A 1 92 ? 16.062 24.984 41.281 1 19.36 92 ASN A N 1
ATOM 708 C CA . ASN A 1 92 ? 16.5 26.375 41.438 1 19.36 92 ASN A CA 1
ATOM 709 C C . ASN A 1 92 ? 16.281 27.188 40.188 1 19.36 92 ASN A C 1
ATOM 711 O O . ASN A 1 92 ? 16.672 28.359 40.125 1 19.36 92 ASN A O 1
ATOM 715 N N . VAL A 1 93 ? 16.359 26.672 39 1 19.5 93 VAL A N 1
ATOM 716 C CA . VAL A 1 93 ? 16.797 27.656 38.031 1 19.5 93 VAL A CA 1
ATOM 717 C C . VAL A 1 93 ? 15.711 28.703 37.844 1 19.5 93 VAL A C 1
ATOM 719 O O . VAL A 1 93 ? 14.562 28.375 37.531 1 19.5 93 VAL A O 1
ATOM 722 N N . GLN A 1 94 ? 15.828 30.016 38.25 1 19.27 94 GLN A N 1
ATOM 723 C CA . GLN A 1 94 ? 15.07 31.25 38.375 1 19.27 94 GLN A CA 1
ATOM 724 C C . GLN A 1 94 ? 14.641 31.781 37 1 19.27 94 GLN A C 1
ATOM 726 O O . GLN A 1 94 ? 14.562 33 36.812 1 19.27 94 GLN A O 1
ATOM 731 N N . ALA A 1 95 ? 14.93 31.219 35.906 1 21.22 95 ALA A N 1
ATOM 732 C CA . ALA A 1 95 ? 14.953 32.156 34.781 1 21.22 95 ALA A CA 1
ATOM 733 C C . ALA A 1 95 ? 13.648 32.938 34.688 1 21.22 95 ALA A C 1
ATOM 735 O O . ALA A 1 95 ? 12.602 32.469 35.125 1 21.22 95 ALA A O 1
ATOM 736 N N . GLN A 1 96 ? 13.711 34.188 34.219 1 20.14 96 GLN A N 1
ATOM 737 C CA . GLN A 1 96 ? 12.859 35.344 34.031 1 20.14 96 GLN A CA 1
ATOM 738 C C . GLN A 1 96 ? 11.562 34.969 33.312 1 20.14 96 GLN A C 1
ATOM 740 O O . GLN A 1 96 ? 11.555 34.094 32.438 1 20.14 96 GLN A O 1
ATOM 745 N N . GLN A 1 97 ? 10.422 35.469 33.875 1 20.58 97 GLN A N 1
ATOM 746 C CA . GLN A 1 97 ? 8.977 35.281 33.812 1 20.58 97 GLN A CA 1
ATOM 747 C C . GLN A 1 97 ? 8.43 35.844 32.5 1 20.58 97 GLN A C 1
ATOM 749 O O . GLN A 1 97 ? 8.281 37.062 32.344 1 20.58 97 GLN A O 1
ATOM 754 N N . LEU A 1 98 ? 9.125 35.656 31.344 1 21.31 98 LEU A N 1
ATOM 755 C CA . LEU A 1 98 ? 8.43 36.406 30.297 1 21.31 98 LEU A CA 1
ATOM 756 C C . LEU A 1 98 ? 6.918 36.281 30.438 1 21.31 98 LEU A C 1
ATOM 758 O O . LEU A 1 98 ? 6.426 35.25 30.906 1 21.31 98 LEU A O 1
ATOM 762 N N . PRO A 1 99 ? 6.148 37.469 30.469 1 22.95 99 PRO A N 1
ATOM 763 C CA . PRO A 1 99 ? 4.719 37.375 30.781 1 22.95 99 PRO A CA 1
ATOM 764 C C . PRO A 1 99 ? 3.998 36.312 29.969 1 22.95 99 PRO A C 1
ATOM 766 O O . PRO A 1 99 ? 3.951 36.406 28.734 1 22.95 99 PRO A O 1
ATOM 769 N N . TYR A 1 100 ? 4.488 35.156 30.062 1 21.62 100 TYR A N 1
ATOM 770 C CA . TYR A 1 100 ? 3.703 34.031 29.578 1 21.62 100 TYR A CA 1
ATOM 771 C C . TYR A 1 100 ? 2.234 34.188 29.953 1 21.62 100 TYR A C 1
ATOM 773 O O . TYR A 1 100 ? 1.903 34.312 31.141 1 21.62 100 TYR A O 1
ATOM 781 N N . TYR A 1 101 ? 1.448 35.094 29.094 1 21.86 101 TYR A N 1
ATOM 782 C CA . TYR A 1 101 ? 0.046 35.031 29.5 1 21.86 101 TYR A CA 1
ATOM 783 C C . TYR A 1 101 ? -0.275 33.656 30.125 1 21.86 101 TYR A C 1
ATOM 785 O O . TYR A 1 101 ? 0.003 32.625 29.531 1 21.86 101 TYR A O 1
ATOM 793 N N . ASP A 1 102 ? 0.003 33.625 31.375 1 22.91 102 ASP A N 1
ATOM 794 C CA . ASP A 1 102 ? -0.246 32.594 32.375 1 22.91 102 ASP A CA 1
ATOM 795 C C . ASP A 1 102 ? -1.644 31.984 32.188 1 22.91 102 ASP A C 1
ATOM 797 O O . ASP A 1 102 ? -2.607 32.469 32.781 1 22.91 102 ASP A O 1
ATOM 801 N N . TRP A 1 103 ? -2.035 31.859 30.938 1 23.39 103 TRP A N 1
ATOM 802 C CA . TRP A 1 103 ? -3.277 31.094 30.953 1 23.39 103 TRP A CA 1
ATOM 803 C C . TRP A 1 103 ? -3.207 29.953 31.969 1 23.39 103 TRP A C 1
ATOM 805 O O . TRP A 1 103 ? -4.039 29.047 31.953 1 23.39 103 TRP A O 1
ATOM 815 N N . SER A 1 104 ? -2.039 30.016 32.781 1 24.27 104 SER A N 1
ATOM 816 C CA . SER A 1 104 ? -1.936 29.156 33.969 1 24.27 104 SER A CA 1
ATOM 817 C C . SER A 1 104 ? -3.033 29.484 34.969 1 24.27 104 SER A C 1
ATOM 819 O O . SER A 1 104 ? -2.826 29.375 36.188 1 24.27 104 SER A O 1
ATOM 821 N N . GLY A 1 105 ? -3.883 30.5 34.719 1 23.78 105 GLY A N 1
ATOM 822 C CA . GLY A 1 105 ? -4.785 30.469 35.844 1 23.78 105 GLY A CA 1
ATOM 823 C C . GLY A 1 105 ? -5.039 29.062 36.375 1 23.78 105 GLY A C 1
ATOM 824 O O . GLY A 1 105 ? -4.977 28.094 35.625 1 23.78 105 GLY A O 1
ATOM 825 N N . GLY A 1 106 ? -4.492 28.797 37.594 1 24.94 106 GLY A N 1
ATOM 826 C CA . GLY A 1 106 ? -4.766 27.625 38.406 1 24.94 106 GLY A CA 1
ATOM 827 C C . GLY A 1 106 ? -6.164 27.078 38.188 1 24.94 106 GLY A C 1
ATOM 828 O O . GLY A 1 106 ? -7.094 27.438 38.906 1 24.94 106 GLY A O 1
ATOM 829 N N . GLN A 1 107 ? -6.633 27.219 37 1 23.72 107 GLN A N 1
ATOM 830 C CA . GLN A 1 107 ? -7.902 26.516 37.156 1 23.72 107 GLN A CA 1
ATOM 831 C C . GLN A 1 107 ? -7.719 25.188 37.875 1 23.72 107 GLN A C 1
ATOM 833 O O . GLN A 1 107 ? -6.809 24.422 37.562 1 23.72 107 GLN A O 1
ATOM 838 N N . SER A 1 108 ? -8.055 25.156 39.156 1 25.31 108 SER A N 1
ATOM 839 C CA . SER A 1 108 ? -8.172 23.969 40 1 25.31 108 SER A CA 1
ATOM 840 C C . SER A 1 108 ? -8.367 22.719 39.156 1 25.31 108 SER A C 1
ATOM 842 O O . SER A 1 108 ? -9.008 22.766 38.094 1 25.31 108 SER A O 1
ATOM 844 N N . ASP A 1 109 ? -7.328 21.844 39.125 1 28.22 109 ASP A N 1
ATOM 845 C CA . ASP A 1 109 ? -7.492 20.406 38.906 1 28.22 109 ASP A CA 1
ATOM 846 C C . ASP A 1 109 ? -8.93 19.969 39.188 1 28.22 109 ASP A C 1
ATOM 848 O O . ASP A 1 109 ? -9.18 19.219 40.125 1 28.22 109 ASP A O 1
ATOM 852 N N . SER A 1 110 ? -9.766 20.938 39.281 1 27.34 110 SER A N 1
ATOM 853 C CA . SER A 1 110 ? -11.047 20.391 39.719 1 27.34 110 SER A CA 1
ATOM 854 C C . SER A 1 110 ? -11.367 19.078 39 1 27.34 110 SER A C 1
ATOM 856 O O . SER A 1 110 ? -10.797 18.797 37.938 1 27.34 110 SER A O 1
ATOM 858 N N . ASN A 1 111 ? -12.523 18.5 39.25 1 30.27 111 ASN A N 1
ATOM 859 C CA . ASN A 1 111 ? -13.117 17.172 39.188 1 30.27 111 ASN A CA 1
ATOM 860 C C . ASN A 1 111 ? -13.023 16.578 37.781 1 30.27 111 ASN A C 1
ATOM 862 O O . ASN A 1 111 ? -12.758 17.312 36.812 1 30.27 111 ASN A O 1
ATOM 866 N N . SER A 1 112 ? -13.625 15.406 37.5 1 36.44 112 SER A N 1
ATOM 867 C CA . SER A 1 112 ? -13.852 14.172 36.75 1 36.44 112 SER A CA 1
ATOM 868 C C . SER A 1 112 ? -14.344 14.453 35.344 1 36.44 112 SER A C 1
ATOM 870 O O . SER A 1 112 ? -15.539 14.336 35.062 1 36.44 112 SER A O 1
ATOM 872 N N . THR A 1 113 ? -13.758 15.531 34.719 1 43.12 113 THR A N 1
ATOM 873 C CA . THR A 1 113 ? -14.445 15.594 33.438 1 43.12 113 THR A CA 1
ATOM 874 C C . THR A 1 113 ? -14.141 14.359 32.594 1 43.12 113 THR A C 1
ATOM 876 O O . THR A 1 113 ? -12.984 13.93 32.531 1 43.12 113 THR A O 1
ATOM 879 N N . THR A 1 114 ? -15.023 13.734 32.25 1 56.5 114 THR A N 1
ATOM 880 C CA . THR A 1 114 ? -15 12.523 31.438 1 56.5 114 THR A CA 1
ATOM 881 C C . THR A 1 114 ? -14.359 12.781 30.078 1 56.5 114 THR A C 1
ATOM 883 O O . THR A 1 114 ? -14.414 13.906 29.562 1 56.5 114 THR A O 1
ATOM 886 N N . PRO A 1 115 ? -13.484 12.062 29.609 1 59.88 115 PRO A N 1
ATOM 887 C CA . PRO A 1 115 ? -12.93 12.156 28.25 1 59.88 115 PRO A CA 1
ATOM 888 C C . PRO A 1 115 ? -13.953 12.672 27.25 1 59.88 115 PRO A C 1
ATOM 890 O O . PRO A 1 115 ? -13.594 13.445 26.344 1 59.88 115 PRO A O 1
ATOM 893 N N . ALA A 1 116 ? -15.094 12.469 27.484 1 62.31 116 ALA A N 1
ATOM 894 C CA . ALA A 1 116 ? -16.141 12.922 26.578 1 62.31 116 ALA A CA 1
ATOM 895 C C . ALA A 1 116 ? -16.359 14.43 26.688 1 62.31 116 ALA A C 1
ATOM 897 O O . ALA A 1 116 ? -16.547 15.109 25.672 1 62.31 116 ALA A O 1
ATOM 898 N N . ALA A 1 117 ? -16.203 14.969 27.891 1 60.16 117 ALA A N 1
ATOM 899 C CA . ALA A 1 117 ? -16.359 16.406 28.094 1 60.16 117 ALA A CA 1
ATOM 900 C C . ALA A 1 117 ? -15.203 17.188 27.5 1 60.16 117 ALA A C 1
ATOM 902 O O . ALA A 1 117 ? -15.406 18.234 26.859 1 60.16 117 ALA A O 1
ATOM 903 N N . SER A 1 118 ? -14.07 16.609 27.625 1 61.84 118 SER A N 1
ATOM 904 C CA . SER A 1 118 ? -12.891 17.25 27.047 1 61.84 118 SER A CA 1
ATOM 905 C C . SER A 1 118 ? -12.969 17.281 25.531 1 61.84 118 SER A C 1
ATOM 907 O O . SER A 1 118 ? -12.594 18.266 24.906 1 61.84 118 SER A O 1
ATOM 909 N N . ALA A 1 119 ? -13.469 16.219 25 1 64.75 119 ALA A N 1
ATOM 910 C CA . ALA A 1 119 ? -13.625 16.141 23.547 1 64.75 119 ALA A CA 1
ATOM 911 C C . ALA A 1 119 ? -14.633 17.188 23.062 1 64.75 119 ALA A C 1
ATOM 913 O O . ALA A 1 119 ? -14.438 17.797 22 1 64.75 119 ALA A O 1
ATOM 914 N N . SER A 1 120 ? -15.586 17.438 23.812 1 64.5 120 SER A N 1
ATOM 915 C CA . SER A 1 120 ? -16.609 18.406 23.453 1 64.5 120 SER A CA 1
ATOM 916 C C . SER A 1 120 ? -16.062 19.828 23.469 1 64.5 120 SER A C 1
ATOM 918 O O . SER A 1 120 ? -16.312 20.609 22.531 1 64.5 120 SER A O 1
ATOM 920 N N . VAL A 1 121 ? -15.305 20.062 24.484 1 61.84 121 VAL A N 1
ATOM 921 C CA . VAL A 1 121 ? -14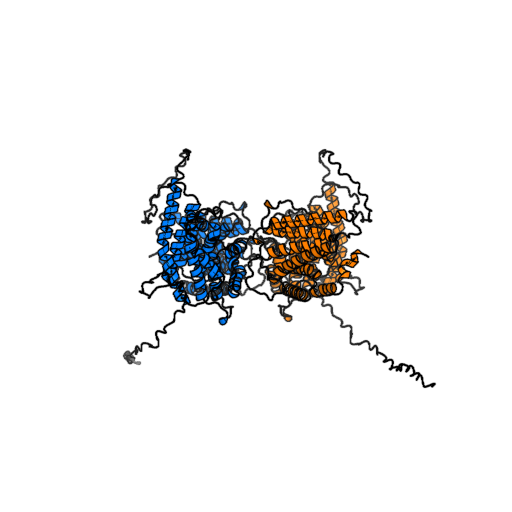.711 21.391 24.578 1 61.84 121 VAL A CA 1
ATOM 922 C C . VAL A 1 121 ? -13.75 21.625 23.422 1 61.84 121 VAL A C 1
ATOM 924 O O . VAL A 1 121 ? -13.758 22.688 22.797 1 61.84 121 VAL A O 1
ATOM 927 N N . ALA A 1 122 ? -13 20.703 23.109 1 66.25 122 ALA A N 1
ATOM 928 C CA . ALA A 1 122 ? -12.039 20.797 22.016 1 66.25 122 ALA A CA 1
ATOM 929 C C . ALA A 1 122 ? -12.742 21 20.672 1 66.25 122 ALA A C 1
ATOM 931 O O . ALA A 1 122 ? -12.297 21.797 19.844 1 66.25 122 ALA A O 1
ATOM 932 N N . ALA A 1 123 ? -13.82 20.297 20.5 1 67.88 123 ALA A N 1
ATOM 933 C CA . ALA A 1 123 ? -14.578 20.406 19.266 1 67.88 123 ALA A CA 1
ATOM 934 C C . ALA A 1 123 ? -15.156 21.797 19.078 1 67.88 123 ALA A C 1
ATOM 936 O O . ALA A 1 123 ? -15.078 22.375 18 1 67.88 123 ALA A O 1
ATOM 937 N N . VAL A 1 124 ? -15.586 22.344 20.125 1 63.03 124 VAL A N 1
ATOM 938 C CA . VAL A 1 124 ? -16.203 23.656 20.062 1 63.03 124 VAL A CA 1
ATOM 939 C C . VAL A 1 124 ? -15.125 24.719 19.812 1 63.03 124 VAL A C 1
ATOM 941 O O . VAL A 1 124 ? -15.336 25.641 19.031 1 63.03 124 VAL A O 1
ATOM 944 N N . ARG A 1 125 ? -14.039 24.516 20.453 1 62.88 125 ARG A N 1
ATOM 945 C CA . ARG A 1 125 ? -12.938 25.453 20.25 1 62.88 125 ARG A CA 1
ATOM 946 C C . ARG A 1 125 ? -12.461 25.422 18.797 1 62.88 125 ARG A C 1
ATOM 948 O O . ARG A 1 125 ? -12.242 26.469 18.188 1 62.88 125 ARG A O 1
ATOM 955 N N . TRP A 1 126 ? -12.352 24.312 18.312 1 67.5 126 TRP A N 1
ATOM 956 C CA . TRP A 1 126 ? -11.922 24.172 16.922 1 67.5 126 TRP A CA 1
ATOM 957 C C . TRP A 1 126 ? -12.93 24.828 15.977 1 67.5 126 TRP A C 1
ATOM 959 O O . TRP A 1 126 ? -12.547 25.531 15.047 1 67.5 126 TRP A O 1
ATOM 969 N N . PHE A 1 127 ? -14.141 24.594 16.234 1 68.06 127 PHE A N 1
ATOM 970 C CA . PHE A 1 127 ? -15.156 25.156 15.359 1 68.06 127 PHE A CA 1
ATOM 971 C C . PHE A 1 127 ? -15.148 26.688 15.438 1 68.06 127 PHE A C 1
ATOM 973 O O . PHE A 1 127 ? -15.383 27.359 14.43 1 68.06 127 PHE A O 1
ATOM 980 N N . GLY A 1 128 ? -14.891 27.125 16.609 1 64.25 128 GLY A N 1
ATOM 981 C CA . GLY A 1 128 ? -14.766 28.562 16.75 1 64.25 128 GLY A CA 1
ATOM 982 C C . GLY A 1 128 ? -13.688 29.156 15.852 1 64.25 128 GLY A C 1
ATOM 983 O O . GLY A 1 128 ? -13.898 30.188 15.219 1 64.25 128 GLY A O 1
ATOM 984 N N . ILE A 1 129 ? -12.617 28.469 15.75 1 65.12 129 ILE A N 1
ATOM 985 C CA . ILE A 1 129 ? -11.516 28.891 14.891 1 65.12 129 ILE A CA 1
ATOM 986 C C . ILE A 1 129 ? -11.953 28.828 13.43 1 65.12 129 ILE A C 1
ATOM 988 O O . ILE A 1 129 ? -11.719 29.766 12.656 1 65.12 129 ILE A O 1
ATOM 992 N N . LEU A 1 130 ? -12.641 27.781 13.133 1 65.94 130 LEU A N 1
ATOM 993 C CA . LEU A 1 130 ? -13.086 27.547 11.766 1 65.94 130 LEU A CA 1
ATOM 994 C C . LEU A 1 130 ? -14.094 28.609 11.336 1 65.94 130 LEU A C 1
ATOM 996 O O . LEU A 1 130 ? -14.008 29.141 10.227 1 65.94 130 LEU A O 1
ATOM 1000 N N . ALA A 1 131 ? -14.961 28.875 12.211 1 61.22 131 ALA A N 1
ATOM 1001 C CA . ALA A 1 131 ? -16.016 29.844 11.922 1 61.22 131 ALA A CA 1
ATOM 1002 C C . ALA A 1 131 ? -15.438 31.234 11.766 1 61.22 131 ALA A C 1
ATOM 1004 O O . ALA A 1 131 ? -15.875 32 10.898 1 61.22 131 ALA A O 1
ATOM 1005 N N . ASN A 1 132 ? -14.461 31.531 12.547 1 60.06 132 ASN A N 1
ATOM 1006 C CA . ASN A 1 132 ? -13.805 32.844 12.461 1 60.06 132 ASN A CA 1
ATOM 1007 C C . ASN A 1 132 ? -13.039 33 11.148 1 60.06 132 ASN A C 1
ATOM 1009 O O . ASN A 1 132 ? -13.078 34.062 10.531 1 60.06 132 ASN A O 1
ATOM 1013 N N . ASP A 1 133 ? -12.438 32 10.727 1 62.47 133 ASP A N 1
ATOM 1014 C CA . ASP A 1 133 ? -11.68 32.031 9.477 1 62.47 133 ASP A CA 1
ATOM 1015 C C . ASP A 1 133 ? -12.609 32.188 8.273 1 62.47 133 ASP A C 1
ATOM 1017 O O . ASP A 1 133 ? -12.305 32.969 7.355 1 62.47 133 ASP A O 1
ATOM 1021 N N . ALA A 1 134 ? -13.656 31.453 8.297 1 58.5 134 ALA A N 1
ATOM 1022 C CA . ALA A 1 134 ? -14.617 31.531 7.195 1 58.5 134 ALA A CA 1
ATOM 1023 C C . ALA A 1 134 ? -15.227 32.906 7.086 1 58.5 134 ALA A C 1
ATOM 1025 O O . ALA A 1 134 ? -15.477 33.406 5.984 1 58.5 134 ALA A O 1
ATOM 1026 N N . SER A 1 135 ? -15.344 33.594 8.203 1 53.28 135 SER A N 1
ATOM 1027 C CA . SER A 1 135 ? -15.891 34.969 8.25 1 53.28 135 SER A CA 1
ATOM 1028 C C . SER A 1 135 ? -14.914 35.969 7.66 1 53.28 135 SER A C 1
ATOM 1030 O O . SER A 1 135 ? -15.32 36.906 6.98 1 53.28 135 SER A O 1
ATOM 1032 N N . ASN A 1 136 ? -13.664 35.781 7.918 1 50.75 136 ASN A N 1
ATOM 1033 C CA . ASN A 1 136 ? -12.641 36.688 7.418 1 50.75 136 ASN A CA 1
ATOM 1034 C C . ASN A 1 136 ? -12.477 36.562 5.906 1 50.75 136 ASN A C 1
ATOM 1036 O O . ASN A 1 136 ? -12.109 37.531 5.242 1 50.75 136 ASN A O 1
ATOM 1040 N N . GLU A 1 137 ? -12.594 35.531 5.363 1 51.22 137 GLU A N 1
ATOM 1041 C CA . GLU A 1 137 ? -12.43 35.344 3.928 1 51.22 137 GLU A CA 1
ATOM 1042 C C . GLU A 1 137 ? -13.648 35.844 3.16 1 51.22 137 GLU A C 1
ATOM 1044 O O . GLU A 1 137 ? -13.516 36.312 2.021 1 51.22 137 GLU A O 1
ATOM 1049 N N . ALA A 1 138 ? -14.773 35.906 3.676 1 42.25 138 ALA A N 1
ATOM 1050 C CA . ALA A 1 138 ? -15.961 36.406 2.98 1 42.25 138 ALA A CA 1
ATOM 1051 C C . ALA A 1 138 ? -15.93 37.938 2.869 1 42.25 138 ALA A C 1
ATOM 1053 O O . ALA A 1 138 ? -16.312 38.5 1.84 1 42.25 138 ALA A O 1
ATOM 1054 N N . PHE A 1 139 ? -15.867 38.969 3.982 1 36.75 139 PHE A N 1
ATOM 1055 C CA . PHE A 1 139 ? -16.312 40.344 3.969 1 36.75 139 PHE A CA 1
ATOM 1056 C C . PHE A 1 139 ? -15.109 41.281 3.838 1 36.75 139 PHE A C 1
ATOM 1058 O O . PHE A 1 139 ? -14.672 41.875 4.828 1 36.75 139 PHE A O 1
ATOM 1065 N N . PRO A 1 140 ? -14.203 41.469 3.119 1 37.47 140 PRO A N 1
ATOM 1066 C CA . PRO A 1 140 ? -13.57 42.781 3.291 1 37.47 140 PRO A CA 1
ATOM 1067 C C . PRO A 1 140 ? -14.57 43.906 3.205 1 37.47 140 PRO A C 1
ATOM 1069 O O . PRO A 1 140 ? -14.484 44.875 3.982 1 37.47 140 PRO A O 1
ATOM 1072 N N . ASP A 1 141 ? -15.258 44.406 1.958 1 32.75 141 ASP A N 1
ATOM 1073 C CA . ASP A 1 141 ? -15.93 45.656 1.625 1 32.75 141 ASP A CA 1
ATOM 1074 C C . ASP A 1 141 ? -17.375 45.656 2.115 1 32.75 141 ASP A C 1
ATOM 1076 O O . ASP A 1 141 ? -18.125 46.594 1.853 1 32.75 141 ASP A O 1
ATOM 1080 N N . ALA A 1 142 ? -18.25 44.625 2.207 1 31.61 142 ALA A N 1
ATOM 1081 C CA . ALA A 1 142 ? -19.688 44.875 2.426 1 31.61 142 ALA A CA 1
ATOM 1082 C C . ALA A 1 142 ? -19.953 45.25 3.875 1 31.61 142 ALA A C 1
ATOM 1084 O O . ALA A 1 142 ? -19.734 44.469 4.789 1 31.61 142 ALA A O 1
ATOM 1085 N N . ASP A 1 143 ? -20 46.5 4.309 1 31.38 143 ASP A N 1
ATOM 1086 C CA . ASP A 1 143 ? -20.672 47.188 5.414 1 31.38 143 ASP A CA 1
ATOM 1087 C C . ASP A 1 143 ? -22.047 46.562 5.688 1 31.38 143 ASP A C 1
ATOM 1089 O O . ASP A 1 143 ? -22.812 47.062 6.492 1 31.38 143 ASP A O 1
ATOM 1093 N N . ALA A 1 144 ? -22.875 46.188 4.652 1 29.94 144 ALA A N 1
ATOM 1094 C CA . ALA A 1 144 ? -24.297 45.906 4.895 1 29.94 144 ALA A CA 1
ATOM 1095 C C . ALA A 1 144 ? -24.469 44.812 5.918 1 29.94 144 ALA A C 1
ATOM 1097 O O . ALA A 1 144 ? -23.766 43.781 5.879 1 29.94 144 ALA A O 1
ATOM 1098 N N . PRO A 1 145 ? -25.141 45.219 7 1 29.12 145 PRO A N 1
ATOM 1099 C CA . PRO A 1 145 ? -25.531 44.25 8.016 1 29.12 145 PRO A CA 1
ATOM 1100 C C . PRO A 1 145 ? -26.062 42.938 7.414 1 29.12 145 PRO A C 1
ATOM 1102 O O . PRO A 1 145 ? -26.859 42.969 6.465 1 29.12 145 PRO A O 1
ATOM 1105 N N . LEU A 1 146 ? -25.406 42.062 7.316 1 30.42 146 LEU A N 1
ATOM 1106 C CA . LEU A 1 146 ? -25.938 40.781 6.836 1 30.42 146 LEU A CA 1
ATOM 1107 C C . LEU A 1 146 ? -27.25 40.438 7.535 1 30.42 146 LEU A C 1
ATOM 1109 O O . LEU A 1 146 ? -27.266 40.156 8.742 1 30.42 146 LEU A O 1
ATOM 1113 N N . GLY A 1 147 ? -28.344 41.344 7.414 1 26.62 147 GLY A N 1
ATOM 1114 C CA . GLY A 1 147 ? -29.688 40.969 7.852 1 26.62 147 GLY A CA 1
ATOM 1115 C C . GLY A 1 147 ? -29.984 39.5 7.66 1 26.62 147 GLY A C 1
ATOM 1116 O O . GLY A 1 147 ? -30.516 39.094 6.625 1 26.62 147 GLY A O 1
ATOM 1117 N N . LEU A 1 148 ? -29.25 38.719 8.211 1 30.05 148 LEU A N 1
ATOM 1118 C CA . LEU A 1 148 ? -29.25 37.281 8.266 1 30.05 148 LEU A CA 1
ATOM 1119 C C . LEU A 1 148 ? -30.578 36.75 8.789 1 30.05 148 LEU A C 1
ATOM 1121 O O . LEU A 1 148 ? -30.641 36.156 9.875 1 30.05 148 LEU A O 1
ATOM 1125 N N . ASP A 1 149 ? -31.75 37.531 8.539 1 26.09 149 ASP A N 1
ATOM 1126 C CA . ASP A 1 149 ? -33 36.781 8.766 1 26.09 149 ASP A CA 1
ATOM 1127 C C . ASP A 1 149 ? -33.031 35.469 7.984 1 26.09 149 ASP A C 1
ATOM 1129 O O . ASP A 1 149 ? -32.25 35.312 7.047 1 26.09 149 ASP A O 1
ATOM 1133 N N . GLY A 1 150 ? -33.875 34.531 8.242 1 29.56 150 GLY A N 1
ATOM 1134 C CA . GLY A 1 150 ? -34.312 33.219 7.898 1 29.56 150 GLY A CA 1
ATOM 1135 C C . GLY A 1 150 ? -34.312 32.938 6.406 1 29.56 150 GLY A C 1
ATOM 1136 O O . GLY A 1 150 ? -34.75 31.875 5.961 1 29.56 150 GLY A O 1
ATOM 1137 N N . GLU A 1 151 ? -34.188 33.969 5.691 1 28.88 151 GLU A N 1
ATOM 1138 C CA . GLU A 1 151 ? -34.719 33.781 4.34 1 28.88 151 GLU A CA 1
ATOM 1139 C C . GLU A 1 151 ? -33.719 33.031 3.461 1 28.88 151 GLU A C 1
ATOM 1141 O O . GLU A 1 151 ? -34 32.781 2.277 1 28.88 151 GLU A O 1
ATOM 1146 N N . LEU A 1 152 ? -32.5 33.094 3.721 1 31.44 152 LEU A N 1
ATOM 1147 C CA . LEU A 1 152 ? -31.672 32.719 2.586 1 31.44 152 LEU A CA 1
ATOM 1148 C C . LEU A 1 152 ? -31.953 31.297 2.152 1 31.44 152 LEU A C 1
ATOM 1150 O O . LEU A 1 152 ? -31.547 30.875 1.069 1 31.44 152 LEU A O 1
ATOM 1154 N N . PHE A 1 153 ? -32.188 30.344 3.215 1 34.69 153 PHE A N 1
ATOM 1155 C CA . PHE A 1 153 ? -33 29.219 2.725 1 34.69 153 PHE A CA 1
ATOM 1156 C C . PHE A 1 153 ? -34.406 29.703 2.32 1 34.69 153 PHE A C 1
ATOM 1158 O O . PHE A 1 153 ? -35.281 29.828 3.168 1 34.69 153 PHE A O 1
ATOM 1165 N N . ASP A 1 154 ? -34.375 30.812 1.803 1 30.41 154 ASP A N 1
ATOM 1166 C CA . ASP A 1 154 ? -35.75 31.125 1.354 1 30.41 154 ASP A CA 1
ATOM 1167 C C . ASP A 1 154 ? -36.531 29.844 1.036 1 30.41 154 ASP A C 1
ATOM 1169 O O . ASP A 1 154 ? -36.25 29.188 0.029 1 30.41 154 ASP A O 1
ATOM 1173 N N . THR A 1 155 ? -36.906 29.156 2.059 1 32.75 155 THR A N 1
ATOM 1174 C CA . THR A 1 155 ? -38.188 28.5 2.055 1 32.75 155 THR A CA 1
ATOM 1175 C C . THR A 1 155 ? -39.25 29.391 1.372 1 32.75 155 THR A C 1
ATOM 1177 O O . THR A 1 155 ? -40.438 29.25 1.628 1 32.75 155 THR A O 1
ATOM 1180 N N . SER A 1 156 ? -38.812 30.516 0.842 1 31.77 156 SER A N 1
ATOM 1181 C CA . SER A 1 156 ? -40.031 31.062 0.271 1 31.77 156 SER A CA 1
ATOM 1182 C C . SER A 1 156 ? -40.75 30.031 -0.615 1 31.77 156 SER A C 1
ATOM 1184 O O . SER A 1 156 ? -40.094 29.219 -1.265 1 31.77 156 SER A O 1
ATOM 1186 N N . PRO A 1 157 ? -42 29.75 -0.363 1 31.66 157 PRO A N 1
ATOM 1187 C CA . PRO A 1 157 ? -42.938 29.047 -1.236 1 31.66 157 PRO A CA 1
ATOM 1188 C C . PRO A 1 157 ? -42.719 29.344 -2.715 1 31.66 157 PRO A C 1
ATOM 1190 O O . PRO A 1 157 ? -43.5 28.922 -3.564 1 31.66 157 PRO A O 1
ATOM 1193 N N . ASP A 1 158 ? -42.125 30.406 -3.004 1 31.31 158 ASP A N 1
ATOM 1194 C CA . ASP A 1 158 ? -42.188 30.531 -4.457 1 31.31 158 ASP A CA 1
ATOM 1195 C C . ASP A 1 158 ? -41.406 29.422 -5.145 1 31.31 158 ASP A C 1
ATOM 1197 O O . ASP A 1 158 ? -40.531 28.812 -4.531 1 31.31 158 ASP A O 1
ATOM 1201 N N . GLY A 1 159 ? -41.438 29.172 -6.527 1 31.25 159 GLY A N 1
ATOM 1202 C CA . GLY A 1 159 ? -41.344 28.125 -7.535 1 31.25 159 GLY A CA 1
ATOM 1203 C C . GLY A 1 159 ? -39.969 27.547 -7.676 1 31.25 159 GLY A C 1
ATOM 1204 O O . GLY A 1 159 ? -39.625 26.984 -8.719 1 31.25 159 GLY A O 1
ATOM 1205 N N . GLN A 1 160 ? -38.875 28.047 -7.07 1 34.66 160 GLN A N 1
ATOM 1206 C CA . GLN A 1 160 ? -37.844 27.094 -7.531 1 34.66 160 GLN A CA 1
ATOM 1207 C C . GLN A 1 160 ? -38.188 25.672 -7.09 1 34.66 160 GLN A C 1
ATOM 1209 O O . GLN A 1 160 ? -38.312 25.406 -5.895 1 34.66 160 GLN A O 1
ATOM 1214 N N . ALA A 1 161 ? -38.656 24.719 -7.801 1 36.31 161 ALA A N 1
ATOM 1215 C CA . ALA A 1 161 ? -39.156 23.359 -7.695 1 36.31 161 ALA A CA 1
ATOM 1216 C C . ALA A 1 161 ? -38.188 22.453 -6.945 1 36.31 161 ALA A C 1
ATOM 1218 O O . ALA A 1 161 ? -36.969 22.672 -6.996 1 36.31 161 ALA A O 1
ATOM 1219 N N . ASP A 1 162 ? -38.406 21.719 -5.594 1 42.28 162 ASP A N 1
ATOM 1220 C CA . ASP A 1 162 ? -37.875 20.484 -5.027 1 42.28 162 ASP A CA 1
ATOM 1221 C C . ASP A 1 162 ? -36.969 19.781 -6.027 1 42.28 162 ASP A C 1
ATOM 1223 O O . ASP A 1 162 ? -36.25 18.828 -5.668 1 42.28 162 ASP A O 1
ATOM 1227 N N . ASN A 1 163 ? -37 20.031 -7.301 1 46.78 163 ASN A N 1
ATOM 1228 C CA . ASN A 1 163 ? -36.406 19.25 -8.391 1 46.78 163 ASN A CA 1
ATOM 1229 C C . ASN A 1 163 ? -34.938 19.594 -8.578 1 46.78 163 ASN A C 1
ATOM 1231 O O . ASN A 1 163 ? -34.219 18.875 -9.273 1 46.78 163 ASN A O 1
ATOM 1235 N N . ASP A 1 164 ? -34.188 20.766 -7.891 1 60.22 164 ASP A N 1
ATOM 1236 C CA . ASP A 1 164 ? -32.844 21.125 -8.32 1 60.22 164 ASP A CA 1
ATOM 1237 C C . ASP A 1 164 ? -31.828 20.812 -7.234 1 60.22 164 ASP A C 1
ATOM 1239 O O . ASP A 1 164 ? -30.641 21.109 -7.383 1 60.22 164 ASP A O 1
ATOM 1243 N N . ILE A 1 165 ? -32.031 20.234 -6.082 1 78.88 165 ILE A N 1
ATOM 1244 C CA . ILE A 1 165 ? -31.109 19.953 -4.996 1 78.88 165 ILE A CA 1
ATOM 1245 C C . ILE A 1 165 ? -30.484 18.578 -5.199 1 78.88 165 ILE A C 1
ATOM 1247 O O . ILE A 1 165 ? -31.172 17.609 -5.484 1 78.88 165 ILE A O 1
ATOM 1251 N N . THR A 1 166 ? -29.172 18.641 -5.039 1 84.44 166 THR A N 1
ATOM 1252 C CA . THR A 1 166 ? -28.469 17.375 -5.191 1 84.44 166 THR A CA 1
ATOM 1253 C C . THR A 1 166 ? -28.719 16.469 -3.988 1 84.44 166 THR A C 1
ATOM 1255 O O . THR A 1 166 ? -29.109 16.938 -2.92 1 84.44 166 THR A O 1
ATOM 1258 N N . PRO A 1 167 ? -28.531 15.25 -4.117 1 87.69 167 PRO A N 1
ATOM 1259 C CA . PRO A 1 167 ? -28.703 14.328 -2.99 1 87.69 167 PRO A CA 1
ATOM 1260 C C . PRO A 1 167 ? -27.812 14.68 -1.805 1 87.69 167 PRO A C 1
ATOM 1262 O O . PRO A 1 167 ? -28.25 14.586 -0.652 1 87.69 167 PRO A O 1
ATOM 1265 N N . LEU A 1 168 ? -26.656 15.086 -2.016 1 91.44 168 LEU A N 1
ATOM 1266 C CA . LEU A 1 168 ? -25.734 15.445 -0.941 1 91.44 168 LEU A CA 1
ATOM 1267 C C . LEU A 1 168 ? -26.219 16.703 -0.215 1 91.44 168 LEU A C 1
ATOM 1269 O O . LEU A 1 168 ? -26.141 16.781 1.014 1 91.44 168 LEU A O 1
ATOM 1273 N N . GLN A 1 169 ? -26.703 17.641 -0.951 1 88.88 169 GLN A N 1
ATOM 1274 C CA . GLN A 1 169 ? -27.25 18.844 -0.332 1 88.88 169 GLN A CA 1
ATOM 1275 C C . GLN A 1 169 ? -28.453 18.531 0.55 1 88.88 169 GLN A C 1
ATOM 1277 O O . GLN A 1 169 ? -28.594 19.094 1.637 1 88.88 169 GLN A O 1
ATOM 1282 N N . LYS A 1 170 ? -29.234 17.625 0.006 1 89.38 170 LYS A N 1
ATOM 1283 C CA . LYS A 1 170 ? -30.391 17.188 0.799 1 89.38 170 LYS A CA 1
ATOM 1284 C C . LYS A 1 170 ? -29.938 16.531 2.104 1 89.38 170 LYS A C 1
ATOM 1286 O O . LYS A 1 170 ? -30.484 16.828 3.17 1 89.38 170 LYS A O 1
ATOM 1291 N N . ALA A 1 171 ? -28.953 15.688 1.951 1 91.5 171 ALA A N 1
ATOM 1292 C CA . ALA A 1 171 ? -28.422 15.016 3.133 1 91.5 171 ALA A CA 1
ATOM 1293 C C . ALA A 1 171 ? -27.812 16.016 4.113 1 91.5 171 ALA A C 1
ATOM 1295 O O . ALA A 1 171 ? -27.875 15.82 5.328 1 91.5 171 ALA A O 1
ATOM 1296 N N . THR A 1 172 ? -27.25 17.031 3.662 1 91.12 172 THR A N 1
ATOM 1297 C CA . THR A 1 172 ? -26.625 18.047 4.488 1 91.12 172 THR A CA 1
ATOM 1298 C C . THR A 1 172 ? -27.672 18.828 5.277 1 91.12 172 THR A C 1
ATOM 1300 O O . THR A 1 172 ? -27.469 19.141 6.449 1 91.12 172 THR A O 1
ATOM 1303 N N . ARG A 1 173 ? -28.812 18.984 4.715 1 88.88 173 ARG A N 1
ATOM 1304 C CA . ARG A 1 173 ? -29.844 19.844 5.297 1 88.88 173 ARG A CA 1
ATOM 1305 C C . ARG A 1 173 ? -30.688 19.062 6.297 1 88.88 173 ARG A C 1
ATOM 1307 O O . ARG A 1 173 ? -31.438 19.656 7.078 1 88.88 173 ARG A O 1
ATOM 1314 N N . ILE A 1 174 ? -30.578 17.797 6.242 1 89.56 174 ILE A N 1
ATOM 1315 C CA . ILE A 1 174 ? -31.359 16.969 7.145 1 89.56 174 ILE A CA 1
ATOM 1316 C C . ILE A 1 174 ? -31.047 17.328 8.594 1 89.56 174 ILE A C 1
ATOM 1318 O O . ILE A 1 174 ? -31.922 17.312 9.461 1 89.56 174 ILE A O 1
ATOM 1322 N N . ILE A 1 175 ? -29.859 17.734 8.867 1 89.81 175 ILE A N 1
ATOM 1323 C CA . ILE A 1 175 ? -29.391 18.016 10.219 1 89.81 175 ILE A CA 1
ATOM 1324 C C . ILE A 1 175 ? -30.109 19.25 10.758 1 89.81 175 ILE A C 1
ATOM 1326 O O . ILE A 1 175 ? -30.25 19.422 11.977 1 89.81 175 ILE A O 1
ATOM 1330 N N . ASP A 1 176 ? -30.625 20.094 9.875 1 84.69 176 ASP A N 1
ATOM 1331 C CA . ASP A 1 176 ? -31.312 21.328 10.266 1 84.69 176 ASP A CA 1
ATOM 1332 C C . ASP A 1 176 ? -32.656 21.016 10.938 1 84.69 176 ASP A C 1
ATOM 1334 O O . ASP A 1 176 ? -33.094 21.781 11.805 1 84.69 176 ASP A O 1
ATOM 1338 N N . ALA A 1 177 ? -33.156 19.953 10.539 1 84.75 177 ALA A N 1
ATOM 1339 C CA . ALA A 1 177 ? -34.5 19.609 11.016 1 84.75 177 ALA A CA 1
ATOM 1340 C C . ALA A 1 177 ? -34.438 18.734 12.266 1 84.75 177 ALA A C 1
ATOM 1342 O O . ALA A 1 177 ? -35.469 18.469 12.891 1 84.75 177 ALA A O 1
ATOM 1343 N N . GLN A 1 178 ? -33.281 18.375 12.617 1 85.38 178 GLN A N 1
ATOM 1344 C CA . GLN A 1 178 ? -33.125 17.5 13.773 1 85.38 178 GLN A CA 1
ATOM 1345 C C . GLN A 1 178 ? -33.281 18.266 15.078 1 85.38 178 GLN A C 1
ATOM 1347 O O . GLN A 1 178 ? -32.875 19.438 15.156 1 85.38 178 GLN A O 1
ATOM 1352 N N . PRO A 1 179 ? -33.875 17.688 16.109 1 79.38 179 PRO A N 1
ATOM 1353 C CA . PRO A 1 179 ? -34.094 18.375 17.391 1 79.38 179 PRO A CA 1
ATOM 1354 C C . PRO A 1 179 ? -32.781 18.594 18.141 1 79.38 179 PRO A C 1
ATOM 1356 O O . PRO A 1 179 ? -31.797 17.859 17.938 1 79.38 179 PRO A O 1
ATOM 1359 N N . PRO A 1 180 ? -32.656 19.656 18.875 1 67.25 180 PRO A N 1
ATOM 1360 C CA . PRO A 1 180 ? -31.406 20 19.578 1 67.25 180 PRO A CA 1
ATOM 1361 C C . PRO A 1 180 ? -31.047 18.984 20.656 1 67.25 180 PRO A C 1
ATOM 1363 O O . PRO A 1 180 ? -29.875 18.797 20.969 1 67.25 180 PRO A O 1
ATOM 1366 N N . THR A 1 181 ? -32.062 18.641 21.594 1 60.91 181 THR A N 1
ATOM 1367 C CA . THR A 1 181 ? -31.781 17.672 22.656 1 60.91 181 THR A CA 1
ATOM 1368 C C . THR A 1 181 ? -32.656 16.453 22.531 1 60.91 181 THR A C 1
ATOM 1370 O O . THR A 1 181 ? -33.719 16.5 21.922 1 60.91 181 THR A O 1
ATOM 1373 N N . ARG A 1 182 ? -32.094 15.242 22.938 1 54.66 182 ARG A N 1
ATOM 1374 C CA . ARG A 1 182 ? -32.906 14.031 23.016 1 54.66 182 ARG A CA 1
ATOM 1375 C C . ARG A 1 182 ? -34.25 14.336 23.656 1 54.66 182 ARG A C 1
ATOM 1377 O O . ARG A 1 182 ? -35.25 13.727 23.297 1 54.66 182 ARG A O 1
ATOM 1384 N N . ASP A 1 183 ? -34.094 15.125 24.75 1 50.69 183 ASP A N 1
ATOM 1385 C CA . ASP A 1 183 ? -35.25 15.242 25.594 1 50.69 183 ASP A CA 1
ATOM 1386 C C . ASP A 1 183 ? -36.438 15.875 24.844 1 50.69 183 ASP A C 1
ATOM 1388 O O . ASP A 1 183 ? -37.594 15.797 25.281 1 50.69 183 ASP A O 1
ATOM 1392 N N . ALA A 1 184 ? -36.188 16.75 24.031 1 48.28 184 ALA A N 1
ATOM 1393 C CA . ALA A 1 184 ? -37.312 17.375 23.359 1 48.28 184 ALA A CA 1
ATOM 1394 C C . ALA A 1 184 ? -38.031 16.391 22.453 1 48.28 184 ALA A C 1
ATOM 1396 O O . ALA A 1 184 ? -39 16.734 21.797 1 48.28 184 ALA A O 1
ATOM 1397 N N . VAL A 1 185 ? -37.344 15.406 22.031 1 49.06 185 VAL A N 1
ATOM 1398 C CA . VAL A 1 185 ? -38.062 14.375 21.281 1 49.06 185 VAL A CA 1
ATOM 1399 C C . VAL A 1 185 ? -39.125 13.727 22.156 1 49.06 185 VAL A C 1
ATOM 1401 O O . VAL A 1 185 ? -38.844 13.25 23.25 1 49.06 185 VAL A O 1
ATOM 1404 N N . ASN A 1 186 ? -40.469 14.117 22.078 1 42.75 186 ASN A N 1
ATOM 1405 C CA . ASN A 1 186 ? -41.594 13.531 22.781 1 42.75 186 ASN A CA 1
ATOM 1406 C C . ASN A 1 186 ? -41.344 12.078 23.156 1 42.75 186 ASN A C 1
ATOM 1408 O O . ASN A 1 186 ? -40.469 11.438 22.594 1 42.75 186 ASN A O 1
ATOM 1412 N N . ASP A 1 187 ? -42.594 11.484 24.031 1 40.44 187 ASP A N 1
ATOM 1413 C CA . ASP A 1 187 ? -42.75 10.234 24.75 1 40.44 187 ASP A CA 1
ATOM 1414 C C . ASP A 1 187 ? -42.188 9.062 23.953 1 40.44 187 ASP A C 1
ATOM 1416 O O . ASP A 1 187 ? -41.75 8.062 24.531 1 40.44 187 ASP A O 1
ATOM 1420 N N . HIS A 1 188 ? -42.812 8.695 22.844 1 38.69 188 HIS A N 1
ATOM 1421 C CA . HIS A 1 188 ? -42.906 7.332 22.328 1 38.69 188 HIS A CA 1
ATOM 1422 C C . HIS A 1 188 ? -41.562 6.887 21.734 1 38.69 188 HIS A C 1
ATOM 1424 O O . HIS A 1 188 ? -41.344 5.691 21.5 1 38.69 188 HIS A O 1
ATOM 1430 N N . ALA A 1 189 ? -40.938 7.652 20.781 1 41.75 189 ALA A N 1
ATOM 1431 C CA . ALA A 1 189 ? -39.844 6.926 20.141 1 41.75 189 ALA A CA 1
ATOM 1432 C C . ALA A 1 189 ? -38.594 6.914 21.016 1 41.75 189 ALA A C 1
ATOM 1434 O O . ALA A 1 189 ? -37.719 7.777 20.875 1 41.75 189 ALA A O 1
ATOM 1435 N N . ALA A 1 190 ? -38.531 6.719 22.312 1 44.19 190 ALA A N 1
ATOM 1436 C CA . ALA A 1 190 ? -37.625 6.391 23.422 1 44.19 190 ALA A CA 1
ATOM 1437 C C . ALA A 1 190 ? -36.281 5.938 22.891 1 44.19 190 ALA A C 1
ATOM 1439 O O . ALA A 1 190 ? -35.25 6.195 23.516 1 44.19 190 ALA A O 1
ATOM 1440 N N . ASN A 1 191 ? -36.031 5.051 21.969 1 52.66 191 ASN A N 1
ATOM 1441 C CA . ASN A 1 191 ? -34.812 4.23 21.812 1 52.66 191 ASN A CA 1
ATOM 1442 C C . ASN A 1 191 ? -33.938 4.766 20.688 1 52.66 191 ASN A C 1
ATOM 1444 O O . ASN A 1 191 ? -33.125 4.02 20.109 1 52.66 191 ASN A O 1
ATOM 1448 N N . VAL A 1 192 ? -34.156 6.02 20.141 1 63.94 192 VAL A N 1
ATOM 1449 C CA . VAL A 1 192 ? -33.281 6.375 19 1 63.94 192 VAL A CA 1
ATOM 1450 C C . VAL A 1 192 ? -31.953 6.918 19.516 1 63.94 192 VAL A C 1
ATOM 1452 O O . VAL A 1 192 ? -31.938 7.82 20.359 1 63.94 192 VAL A O 1
ATOM 1455 N N . SER A 1 193 ? -30.844 6.25 19.219 1 81.88 193 SER A N 1
ATOM 1456 C CA . SER A 1 193 ? -29.484 6.641 19.562 1 81.88 193 SER A CA 1
ATOM 1457 C C . SER A 1 193 ? -29.141 8.016 19.016 1 81.88 193 SER A C 1
ATOM 1459 O O . SER A 1 193 ? -29.609 8.391 17.938 1 81.88 193 SER A O 1
ATOM 1461 N N . GLU A 1 194 ? -28.75 9.016 19.703 1 85.69 194 GLU A N 1
ATOM 1462 C CA . GLU A 1 194 ? -28.297 10.336 19.297 1 85.69 194 GLU A CA 1
ATOM 1463 C C . GLU A 1 194 ? -27.531 10.273 17.984 1 85.69 194 GLU A C 1
ATOM 1465 O O . GLU A 1 194 ? -27.594 11.211 17.172 1 85.69 194 GLU A O 1
ATOM 1470 N N . GLU A 1 195 ? -26.938 9.164 17.734 1 89.38 195 GLU A N 1
ATOM 1471 C CA . GLU A 1 195 ? -26.125 8.969 16.547 1 89.38 195 GLU A CA 1
ATOM 1472 C C . GLU A 1 195 ? -27 8.953 15.289 1 89.38 195 GLU A C 1
ATOM 1474 O O . GLU A 1 195 ? -26.562 9.367 14.211 1 89.38 195 GLU A O 1
ATOM 1479 N N . SER A 1 196 ? -28.156 8.555 15.461 1 89.5 196 SER A N 1
ATOM 1480 C CA . SER A 1 196 ? -29.047 8.461 14.312 1 89.5 196 SER A CA 1
ATOM 1481 C C . SER A 1 196 ? -29.5 9.836 13.836 1 89.5 196 SER A C 1
ATOM 1483 O O . SER A 1 196 ? -30.016 9.984 12.727 1 89.5 196 SER A O 1
ATOM 1485 N N . LEU A 1 197 ? -29.281 10.836 14.648 1 90.31 197 LEU A N 1
ATOM 1486 C CA . LEU A 1 197 ? -29.703 12.188 14.32 1 90.31 197 LEU A CA 1
ATOM 1487 C C . LEU A 1 197 ? -28.719 12.859 13.367 1 90.31 197 LEU A C 1
ATOM 1489 O O . LEU A 1 197 ? -29.078 13.789 12.641 1 90.31 197 LEU A O 1
ATOM 1493 N N . TRP A 1 198 ? -27.5 12.375 13.422 1 92.62 198 TRP A N 1
ATOM 1494 C CA . TRP A 1 198 ? -26.516 13.039 12.562 1 92.62 198 TRP A CA 1
ATOM 1495 C C . TRP A 1 198 ? -25.875 12.047 11.609 1 92.62 198 TRP A C 1
ATOM 1497 O O . TRP A 1 198 ? -25.125 12.438 10.703 1 92.62 198 TRP A O 1
ATOM 1507 N N . LYS A 1 199 ? -26.125 10.812 11.766 1 91.56 199 LYS A N 1
ATOM 1508 C CA . LYS A 1 199 ? -25.672 9.766 10.859 1 91.56 199 LYS A CA 1
ATOM 1509 C C . LYS A 1 199 ? -26.781 9.344 9.906 1 91.56 199 LYS A C 1
ATOM 1511 O O . LYS A 1 199 ? -27.875 8.984 10.344 1 91.56 199 LYS A O 1
ATOM 1516 N N . ALA A 1 200 ? -26.453 9.406 8.617 1 90.75 200 ALA A N 1
ATOM 1517 C CA . ALA A 1 200 ? -27.469 9.016 7.637 1 90.75 200 ALA A CA 1
ATOM 1518 C C . ALA A 1 200 ? -27.781 7.531 7.742 1 90.75 200 ALA A C 1
ATOM 1520 O O . ALA A 1 200 ? -26.891 6.711 7.98 1 90.75 200 ALA A O 1
ATOM 1521 N N . SER A 1 201 ? -29.047 7.16 7.609 1 87.38 201 SER A N 1
ATOM 1522 C CA . SER A 1 201 ? -29.5 5.777 7.707 1 87.38 201 SER A CA 1
ATOM 1523 C C . SER A 1 201 ? -29.031 4.957 6.508 1 87.38 201 SER A C 1
ATOM 1525 O O . SER A 1 201 ? -28.875 3.738 6.605 1 87.38 201 SER A O 1
ATOM 1527 N N . ARG A 1 202 ? -28.906 5.703 5.406 1 87.56 202 ARG A N 1
ATOM 1528 C CA . ARG A 1 202 ? -28.406 5.066 4.191 1 87.56 202 ARG A CA 1
ATOM 1529 C C . ARG A 1 202 ? -27.266 5.871 3.58 1 87.56 202 ARG A C 1
ATOM 1531 O O . ARG A 1 202 ? -27.062 7.035 3.93 1 87.56 202 ARG A O 1
ATOM 1538 N N . SER A 1 203 ? -26.562 5.184 2.725 1 89.31 203 SER A N 1
ATOM 1539 C CA . SER A 1 203 ? -25.453 5.867 2.064 1 89.31 203 SER A CA 1
ATOM 1540 C C . SER A 1 203 ? -25.938 7.039 1.221 1 89.31 203 SER A C 1
ATOM 1542 O O . SER A 1 203 ? -26.969 6.934 0.55 1 89.31 203 SER A O 1
ATOM 1544 N N . ILE A 1 204 ? -25.219 8.062 1.294 1 91.19 204 ILE A N 1
ATOM 1545 C CA . ILE A 1 204 ? -25.562 9.273 0.556 1 91.19 204 ILE A CA 1
ATOM 1546 C C . ILE A 1 204 ? -25.203 9.102 -0.919 1 91.19 204 ILE A C 1
ATOM 1548 O O . ILE A 1 204 ? -24.094 8.703 -1.251 1 91.19 204 ILE A O 1
ATOM 1552 N N . SER A 1 205 ? -26.141 9.352 -1.738 1 86.38 205 SER A N 1
ATOM 1553 C CA . SER A 1 205 ? -25.891 9.25 -3.174 1 86.38 205 SER A CA 1
ATOM 1554 C C . SER A 1 205 ? -25.125 10.461 -3.684 1 86.38 205 SER A C 1
ATOM 1556 O O . SER A 1 205 ? -25.281 11.578 -3.178 1 86.38 205 SER A O 1
ATOM 1558 N N . LEU A 1 206 ? -24.281 10.203 -4.691 1 89.62 206 LEU A N 1
ATOM 1559 C CA . LEU A 1 206 ? -23.469 11.273 -5.266 1 89.62 206 LEU A CA 1
ATOM 1560 C C . LEU A 1 206 ? -23.75 11.43 -6.754 1 89.62 206 LEU A C 1
ATOM 1562 O O . LEU A 1 206 ? -24.016 10.445 -7.445 1 89.62 206 LEU A O 1
ATOM 1566 N N . LEU A 1 207 ? -23.672 12.672 -7.172 1 87.38 207 LEU A N 1
ATOM 1567 C CA . LEU A 1 207 ? -23.703 12.938 -8.602 1 87.38 207 LEU A CA 1
ATOM 1568 C C . LEU A 1 207 ? -22.422 12.43 -9.273 1 87.38 207 LEU A C 1
ATOM 1570 O O . LEU A 1 207 ? -21.438 12.125 -8.594 1 87.38 207 LEU A O 1
ATOM 1574 N N . ASP A 1 208 ? -22.422 12.375 -10.586 1 84.12 208 ASP A N 1
ATOM 1575 C CA . ASP A 1 208 ? -21.281 11.852 -11.336 1 84.12 208 ASP A CA 1
ATOM 1576 C C . ASP A 1 208 ? -20.016 12.648 -11.047 1 84.12 208 ASP A C 1
ATOM 1578 O O . ASP A 1 208 ? -18.953 12.07 -10.805 1 84.12 208 ASP A O 1
ATOM 1582 N N . ARG A 1 209 ? -20.203 13.914 -11.07 1 87.5 209 ARG A N 1
ATOM 1583 C CA . ARG A 1 209 ? -19.047 14.758 -10.805 1 87.5 209 ARG A CA 1
ATOM 1584 C C . ARG A 1 209 ? -18.547 14.578 -9.375 1 87.5 209 ARG A C 1
ATOM 1586 O O . ARG A 1 209 ? -17.344 14.594 -9.133 1 87.5 209 ARG A O 1
ATOM 1593 N N . GLU A 1 210 ? -19.484 14.43 -8.461 1 91.62 210 GLU A N 1
ATOM 1594 C CA . GLU A 1 210 ? -19.125 14.203 -7.066 1 91.62 210 GLU A CA 1
ATOM 1595 C C . GLU A 1 210 ? -18.453 12.852 -6.879 1 91.62 210 GLU A C 1
ATOM 1597 O O . GLU A 1 210 ? -17.531 12.711 -6.062 1 91.62 210 GLU A O 1
ATOM 1602 N N . GLN A 1 211 ? -18.875 11.922 -7.66 1 90.19 211 GLN A N 1
ATOM 1603 C CA . GLN A 1 211 ? -18.266 10.594 -7.617 1 90.19 211 GLN A CA 1
ATOM 1604 C C . GLN A 1 211 ? -16.812 10.641 -8.086 1 90.19 211 GLN A C 1
ATOM 1606 O O . GLN A 1 211 ? -15.945 9.953 -7.527 1 90.19 211 GLN A O 1
ATOM 1611 N N . THR A 1 212 ? -16.594 11.422 -9.102 1 90.56 212 THR A N 1
ATOM 1612 C CA . THR A 1 212 ? -15.234 11.578 -9.609 1 90.56 212 THR A CA 1
ATOM 1613 C C . THR A 1 212 ? -14.328 12.203 -8.547 1 90.56 212 THR A C 1
ATOM 1615 O O . THR A 1 212 ? -13.188 11.781 -8.375 1 90.56 212 THR A O 1
ATOM 1618 N N . LEU A 1 213 ? -14.859 13.148 -7.828 1 94.31 213 LEU A N 1
ATOM 1619 C CA . LEU A 1 213 ? -14.109 13.781 -6.75 1 94.31 213 LEU A CA 1
ATOM 1620 C C . LEU A 1 213 ? -13.844 12.789 -5.617 1 94.31 213 LEU A C 1
ATOM 1622 O O . LEU A 1 213 ? -12.75 12.758 -5.062 1 94.31 213 LEU A O 1
ATOM 1626 N N . PHE A 1 214 ? -14.875 12.023 -5.359 1 94.31 214 PHE A N 1
ATOM 1627 C CA . PHE A 1 214 ? -14.742 11.016 -4.305 1 94.31 214 PHE A CA 1
ATOM 1628 C C . PHE A 1 214 ? -13.703 9.969 -4.684 1 94.31 214 PHE A C 1
ATOM 1630 O O . PHE A 1 214 ? -12.906 9.547 -3.842 1 94.31 214 PHE A O 1
ATOM 1637 N N . GLN A 1 215 ? -13.633 9.609 -5.93 1 91.06 215 GLN A N 1
ATOM 1638 C CA . GLN A 1 215 ? -12.641 8.656 -6.418 1 91.06 215 GLN A CA 1
ATOM 1639 C C . GLN A 1 215 ? -11.234 9.234 -6.348 1 91.06 215 GLN A C 1
ATOM 1641 O O . GLN A 1 215 ? -10.281 8.531 -6.027 1 91.06 215 GLN A O 1
ATOM 1646 N N . ASN A 1 216 ? -11.133 10.461 -6.703 1 92.62 216 ASN A N 1
ATOM 1647 C CA . ASN A 1 216 ? -9.852 11.141 -6.555 1 92.62 216 ASN A CA 1
ATOM 1648 C C . ASN A 1 216 ? -9.352 11.094 -5.113 1 92.62 216 ASN A C 1
ATOM 1650 O O . ASN A 1 216 ? -8.164 10.867 -4.867 1 92.62 216 ASN A O 1
ATOM 1654 N N . PHE A 1 217 ? -10.32 11.328 -4.219 1 95.31 217 PHE A N 1
ATOM 1655 C CA . PHE A 1 217 ? -9.984 11.219 -2.803 1 95.31 217 PHE A CA 1
ATOM 1656 C C . PHE A 1 217 ? -9.492 9.812 -2.469 1 95.31 217 PHE A C 1
ATOM 1658 O O . PHE A 1 217 ? -8.453 9.656 -1.823 1 95.31 217 PHE A O 1
ATOM 1665 N N . LEU A 1 218 ? -10.117 8.812 -2.941 1 92.06 218 LEU A N 1
ATOM 1666 C CA . LEU A 1 218 ? -9.828 7.414 -2.619 1 92.06 218 LEU A CA 1
ATOM 1667 C C . LEU A 1 218 ? -8.484 6.992 -3.193 1 92.06 218 LEU A C 1
ATOM 1669 O O . LEU A 1 218 ? -7.68 6.355 -2.504 1 92.06 218 LEU A O 1
ATOM 1673 N N . HIS A 1 219 ? -8.203 7.43 -4.371 1 88.25 219 HIS A N 1
ATOM 1674 C CA . HIS A 1 219 ? -7.082 6.84 -5.094 1 88.25 219 HIS A CA 1
ATOM 1675 C C . HIS A 1 219 ? -5.832 7.707 -4.977 1 88.25 219 HIS A C 1
ATOM 1677 O O . HIS A 1 219 ? -4.715 7.223 -5.156 1 88.25 219 HIS A O 1
ATOM 1683 N N . ARG A 1 220 ? -6 8.961 -4.609 1 91.19 220 ARG A N 1
ATOM 1684 C CA . ARG A 1 220 ? -4.84 9.852 -4.602 1 91.19 220 ARG A CA 1
ATOM 1685 C C . ARG A 1 220 ? -4.648 10.492 -3.232 1 91.19 220 ARG A C 1
ATOM 1687 O O . ARG A 1 220 ? -3.625 10.281 -2.578 1 91.19 220 ARG A O 1
ATOM 1694 N N . ILE A 1 221 ? -5.641 11.102 -2.709 1 93.38 221 ILE A N 1
ATOM 1695 C CA . ILE A 1 221 ? -5.473 11.945 -1.531 1 93.38 221 ILE A CA 1
ATOM 1696 C C . ILE A 1 221 ? -5.281 11.07 -0.294 1 93.38 221 ILE A C 1
ATOM 1698 O O . ILE A 1 221 ? -4.461 11.383 0.573 1 93.38 221 ILE A O 1
ATOM 1702 N N . CYS A 1 222 ? -5.992 9.953 -0.222 1 93.25 222 CYS A N 1
ATOM 1703 C CA . CYS A 1 222 ? -5.922 9.102 0.958 1 93.25 222 CYS A CA 1
ATOM 1704 C C . CYS A 1 222 ? -4.496 8.633 1.21 1 93.25 222 CYS A C 1
ATOM 1706 O O . CYS A 1 222 ? -4.082 8.477 2.359 1 93.25 222 CYS A O 1
ATOM 1708 N N . SER A 1 223 ? -3.736 8.508 0.164 1 91.75 223 SER A N 1
ATOM 1709 C CA . SER A 1 223 ? -2.389 7.961 0.299 1 91.75 223 SER A CA 1
ATOM 1710 C C . SER A 1 223 ? -1.47 8.938 1.027 1 91.75 223 SER A C 1
ATOM 1712 O O . SER A 1 223 ? -0.501 8.523 1.668 1 91.75 223 SER A O 1
ATOM 1714 N N . TRP A 1 224 ? -1.82 10.266 1.036 1 93 224 TRP A N 1
ATOM 1715 C CA . TRP A 1 224 ? -1.054 11.266 1.77 1 93 224 TRP A CA 1
ATOM 1716 C C . TRP A 1 224 ? -1.174 11.047 3.275 1 93 224 TRP A C 1
ATOM 1718 O O . TRP A 1 224 ? -0.217 11.273 4.02 1 93 224 TRP A O 1
ATOM 1728 N N . LEU A 1 225 ? -2.344 10.594 3.541 1 94.12 225 LEU A N 1
ATOM 1729 C CA . LEU A 1 225 ? -2.688 10.539 4.957 1 94.12 225 LEU A CA 1
ATOM 1730 C C . LEU A 1 225 ? -2.242 9.219 5.574 1 94.12 225 LEU A C 1
ATOM 1732 O O . LEU A 1 225 ? -1.964 9.156 6.773 1 94.12 225 LEU A O 1
ATOM 1736 N N . ASP A 1 226 ? -2.066 8.188 4.742 1 95.38 226 ASP A N 1
ATOM 1737 C CA . ASP A 1 226 ? -1.663 6.855 5.18 1 95.38 226 ASP A CA 1
ATOM 1738 C C . ASP A 1 226 ? -0.164 6.641 4.98 1 95.38 226 ASP A C 1
ATOM 1740 O O . ASP A 1 226 ? 0.313 5.504 4.992 1 95.38 226 ASP A O 1
ATOM 1744 N N . LEU A 1 227 ? 0.617 7.625 4.867 1 95.19 227 LEU A N 1
ATOM 1745 C CA . LEU A 1 227 ? 1.977 7.582 4.34 1 95.19 227 LEU A CA 1
ATOM 1746 C C . LEU A 1 227 ? 2.799 6.504 5.039 1 95.19 227 LEU A C 1
ATOM 1748 O O . LEU A 1 227 ? 3.463 5.703 4.379 1 95.19 227 LEU A O 1
ATOM 1752 N N . PHE A 1 228 ? 2.789 6.375 6.359 1 95.5 228 PHE A N 1
ATOM 1753 C CA . PHE A 1 228 ? 3.639 5.434 7.078 1 95.5 228 PHE A CA 1
ATOM 1754 C C . PHE A 1 228 ? 2.805 4.332 7.723 1 95.5 228 PHE A C 1
ATOM 1756 O O . PHE A 1 228 ? 3.297 3.592 8.578 1 95.5 228 PHE A O 1
ATOM 1763 N N . ASP A 1 229 ? 1.523 4.258 7.395 1 94.38 229 ASP A N 1
ATOM 1764 C CA . ASP A 1 229 ? 0.632 3.23 7.926 1 94.38 229 ASP A CA 1
ATOM 1765 C C . ASP A 1 229 ? 0.435 2.102 6.918 1 94.38 229 ASP A C 1
ATOM 1767 O O . ASP A 1 229 ? -0.344 2.234 5.973 1 94.38 229 ASP A O 1
ATOM 1771 N N . PRO A 1 230 ? 1.01 1 7.215 1 91.25 230 PRO A N 1
ATOM 1772 C CA . PRO A 1 230 ? 0.886 -0.093 6.246 1 91.25 230 PRO A CA 1
ATOM 1773 C C . PRO A 1 230 ? -0.544 -0.613 6.121 1 91.25 230 PRO A C 1
ATOM 1775 O O . PRO A 1 230 ? -0.921 -1.149 5.078 1 91.25 230 PRO A O 1
ATOM 1778 N N . ALA A 1 231 ? -1.35 -0.417 7.109 1 89.88 231 ALA A N 1
ATOM 1779 C CA . ALA A 1 231 ? -2.73 -0.892 7.09 1 89.88 231 ALA A CA 1
ATOM 1780 C C . ALA A 1 231 ? -3.635 0.084 6.34 1 89.88 231 ALA A C 1
ATOM 1782 O O . ALA A 1 231 ? -4.793 -0.23 6.051 1 89.88 231 ALA A O 1
ATOM 1783 N N . ARG A 1 232 ? -3.121 1.254 6.023 1 92.38 232 ARG A N 1
ATOM 1784 C CA . ARG A 1 232 ? -3.889 2.283 5.328 1 92.38 232 ARG A CA 1
ATOM 1785 C C . ARG A 1 232 ? -5.254 2.482 5.977 1 92.38 232 ARG A C 1
ATOM 1787 O O . ARG A 1 232 ? -6.281 2.439 5.297 1 92.38 232 ARG A O 1
ATOM 1794 N N . THR A 1 233 ? -5.246 2.701 7.211 1 92.69 233 THR A N 1
ATOM 1795 C CA . THR A 1 233 ? -6.465 2.738 8.016 1 92.69 233 THR A CA 1
ATOM 1796 C C . THR A 1 233 ? -7.355 3.904 7.594 1 92.69 233 THR A C 1
ATOM 1798 O O . THR A 1 233 ? -8.586 3.801 7.625 1 92.69 233 THR A O 1
ATOM 1801 N N . PHE A 1 234 ? -6.746 4.984 7.199 1 93.62 234 PHE A N 1
ATOM 1802 C CA . PHE A 1 234 ? -7.531 6.141 6.781 1 93.62 234 PHE A CA 1
ATOM 1803 C C . PHE A 1 234 ? -8.297 5.84 5.5 1 93.62 234 PHE A C 1
ATOM 1805 O O . PHE A 1 234 ? -9.516 6.047 5.434 1 93.62 234 PHE A O 1
ATOM 1812 N N . SER A 1 235 ? -7.672 5.266 4.562 1 92.44 235 SER A N 1
ATOM 1813 C CA . SER A 1 235 ? -8.266 4.938 3.271 1 92.44 235 SER A CA 1
ATOM 1814 C C . SER A 1 235 ? -9.312 3.84 3.41 1 92.44 235 SER A C 1
ATOM 1816 O O . SER A 1 235 ? -10.258 3.768 2.613 1 92.44 235 SER A O 1
ATOM 1818 N N . THR A 1 236 ? -9.164 3.051 4.391 1 92.38 236 THR A N 1
ATOM 1819 C CA . THR A 1 236 ? -10.047 1.895 4.523 1 92.38 236 THR A CA 1
ATOM 1820 C C . THR A 1 236 ? -11.281 2.246 5.348 1 92.38 236 THR A C 1
ATOM 1822 O O . THR A 1 236 ? -12.352 1.671 5.148 1 92.38 236 THR A O 1
ATOM 1825 N N . ARG A 1 237 ? -11.195 3.234 6.176 1 94.94 237 ARG A N 1
ATOM 1826 C CA . ARG A 1 237 ? -12.281 3.463 7.129 1 94.94 237 ARG A CA 1
ATOM 1827 C C . ARG A 1 237 ? -13.016 4.762 6.816 1 94.94 237 ARG A C 1
ATOM 1829 O O . ARG A 1 237 ? -14.25 4.805 6.852 1 94.94 237 ARG A O 1
ATOM 1836 N N . VAL A 1 238 ? -12.383 5.762 6.441 1 97.25 238 VAL A N 1
ATOM 1837 C CA . VAL A 1 238 ? -12.938 7.105 6.363 1 97.25 238 VAL A CA 1
ATOM 1838 C C . VAL A 1 238 ? -13.992 7.164 5.254 1 97.25 238 VAL A C 1
ATOM 1840 O O . VAL A 1 238 ? -15.047 7.785 5.422 1 97.25 238 VAL A O 1
ATOM 1843 N N . PRO A 1 239 ? -13.75 6.516 4.133 1 95.75 239 PRO A N 1
ATOM 1844 C CA . PRO A 1 239 ? -14.789 6.547 3.104 1 95.75 239 PRO A CA 1
ATOM 1845 C C . PRO A 1 239 ? -16.125 5.988 3.596 1 95.75 239 PRO A C 1
ATOM 1847 O O . PRO A 1 239 ? -17.188 6.512 3.246 1 95.75 239 PRO A O 1
ATOM 1850 N N . HIS A 1 240 ? -16.062 5.02 4.414 1 95.06 240 HIS A N 1
ATOM 1851 C CA . HIS A 1 240 ? -17.281 4.414 4.934 1 95.06 240 HIS A CA 1
ATOM 1852 C C . HIS A 1 240 ? -17.953 5.324 5.957 1 95.06 240 HIS A C 1
ATOM 1854 O O . HIS A 1 240 ? -19.172 5.34 6.066 1 95.06 240 HIS A O 1
ATOM 1860 N N . LEU A 1 241 ? -17.203 6.062 6.723 1 96.25 241 LEU A N 1
ATOM 1861 C CA . LEU A 1 241 ? -17.766 7.082 7.602 1 96.25 241 LEU A CA 1
ATOM 1862 C C . LEU A 1 241 ? -18.406 8.211 6.793 1 96.25 241 LEU A C 1
ATOM 1864 O O . LEU A 1 241 ? -19.5 8.672 7.121 1 96.25 241 LEU A O 1
ATOM 1868 N N . ALA A 1 242 ? -17.766 8.539 5.734 1 96.5 242 ALA A N 1
ATOM 1869 C CA . ALA A 1 242 ? -18.141 9.711 4.945 1 96.5 242 ALA A CA 1
ATOM 1870 C C . ALA A 1 242 ? -19.469 9.492 4.234 1 96.5 242 ALA A C 1
ATOM 1872 O O . ALA A 1 242 ? -20.297 10.406 4.133 1 96.5 242 ALA A O 1
ATOM 1873 N N . VAL A 1 243 ? -19.719 8.32 3.781 1 93.81 243 VAL A N 1
ATOM 1874 C CA . VAL A 1 243 ? -20.906 8.094 2.967 1 93.81 243 VAL A CA 1
ATOM 1875 C C . VAL A 1 243 ? -22.156 8.133 3.85 1 93.81 243 VAL A C 1
ATOM 1877 O O . VAL A 1 243 ? -23.281 8.219 3.346 1 93.81 243 VAL A O 1
ATOM 1880 N N . ARG A 1 244 ? -21.969 8.203 5.148 1 94.75 244 ARG A N 1
ATOM 1881 C CA . ARG A 1 244 ? -23.109 8.289 6.059 1 94.75 244 ARG A CA 1
ATOM 1882 C C . ARG A 1 244 ? -23.078 9.594 6.844 1 94.75 244 ARG A C 1
ATOM 1884 O O . ARG A 1 244 ? -23.828 9.773 7.801 1 94.75 244 ARG A O 1
ATOM 1891 N N . ASN A 1 245 ? -22.188 10.438 6.551 1 97 245 ASN A N 1
ATOM 1892 C CA . ASN A 1 245 ? -22.062 11.734 7.215 1 97 245 ASN A CA 1
ATOM 1893 C C . ASN A 1 245 ? -21.812 12.852 6.211 1 97 245 ASN A C 1
ATOM 1895 O O . ASN A 1 245 ? -20.688 13.031 5.734 1 97 245 ASN A O 1
ATOM 1899 N N . ALA A 1 246 ? -22.781 13.672 6.074 1 96.25 246 ALA A N 1
ATOM 1900 C CA . ALA A 1 246 ? -22.75 14.688 5.027 1 96.25 246 ALA A CA 1
ATOM 1901 C C . ALA A 1 246 ? -21.656 15.727 5.305 1 96.25 246 ALA A C 1
ATOM 1903 O O . ALA A 1 246 ? -21.062 16.266 4.371 1 96.25 246 ALA A O 1
ATOM 1904 N N . GLY A 1 247 ? -21.406 16.062 6.551 1 96.31 247 GLY A N 1
ATOM 1905 C CA . GLY A 1 247 ? -20.328 16.984 6.879 1 96.31 247 GLY A CA 1
ATOM 1906 C C . GLY A 1 247 ? -18.969 16.516 6.41 1 96.31 247 GLY A C 1
ATOM 1907 O O . GLY A 1 247 ? -18.25 17.25 5.738 1 96.31 247 GLY A O 1
ATOM 1908 N N . LEU A 1 248 ? -18.656 15.297 6.734 1 97.81 248 LEU A N 1
ATOM 1909 C CA . LEU A 1 248 ? -17.391 14.695 6.336 1 97.81 248 LEU A CA 1
ATOM 1910 C C . LEU A 1 248 ? -17.312 14.547 4.82 1 97.81 248 LEU A C 1
ATOM 1912 O O . LEU A 1 248 ? -16.266 14.812 4.227 1 97.81 248 LEU A O 1
ATOM 1916 N N . LEU A 1 249 ? -18.406 14.156 4.223 1 97.19 249 LEU A N 1
ATOM 1917 C CA . LEU A 1 249 ? -18.422 13.969 2.777 1 97.19 249 LEU A CA 1
ATOM 1918 C C . LEU A 1 249 ? -18.172 15.281 2.053 1 97.19 249 LEU A C 1
ATOM 1920 O O . LEU A 1 249 ? -17.391 15.336 1.099 1 97.19 249 LEU A O 1
ATOM 1924 N N . ASN A 1 250 ? -18.797 16.359 2.541 1 96.19 250 ASN A N 1
ATOM 1925 C CA . ASN A 1 250 ? -18.547 17.672 1.969 1 96.19 250 ASN A CA 1
ATOM 1926 C C . ASN A 1 250 ? -17.094 18.109 2.137 1 96.19 250 ASN A C 1
ATOM 1928 O O . ASN A 1 250 ? -16.516 18.703 1.232 1 96.19 250 ASN A O 1
ATOM 1932 N N . ALA A 1 251 ? -16.531 17.828 3.271 1 96.81 251 ALA A N 1
ATOM 1933 C CA . ALA A 1 251 ? -15.141 18.172 3.516 1 96.81 251 ALA A CA 1
ATOM 1934 C C . ALA A 1 251 ? -14.219 17.453 2.535 1 96.81 251 ALA A C 1
ATOM 1936 O O . ALA A 1 251 ? -13.273 18.062 2.008 1 96.81 251 ALA A O 1
ATOM 1937 N N . ILE A 1 252 ? -14.492 16.188 2.318 1 97.88 252 ILE A N 1
ATOM 1938 C CA . ILE A 1 252 ? -13.719 15.375 1.389 1 97.88 252 ILE A CA 1
ATOM 1939 C C . ILE A 1 252 ? -13.844 15.945 -0.023 1 97.88 252 ILE A C 1
ATOM 1941 O O . ILE A 1 252 ? -12.844 16.094 -0.727 1 97.88 252 ILE A O 1
ATOM 1945 N N . LEU A 1 253 ? -15.047 16.281 -0.41 1 97.38 253 LEU A N 1
ATOM 1946 C CA . LEU A 1 253 ? -15.258 16.797 -1.757 1 97.38 253 LEU A CA 1
ATOM 1947 C C . LEU A 1 253 ? -14.625 18.172 -1.914 1 97.38 253 LEU A C 1
ATOM 1949 O O . LEU A 1 253 ? -14.125 18.516 -2.988 1 97.38 253 LEU A O 1
ATOM 1953 N N . ALA A 1 254 ? -14.68 18.984 -0.828 1 95.44 254 ALA A N 1
ATOM 1954 C CA . ALA A 1 254 ? -14.008 20.281 -0.862 1 95.44 254 ALA A CA 1
ATOM 1955 C C . ALA A 1 254 ? -12.516 20.125 -1.125 1 95.44 254 ALA A C 1
ATOM 1957 O O . ALA A 1 254 ? -11.961 20.766 -2.018 1 95.44 254 ALA A O 1
ATOM 1958 N N . LEU A 1 255 ? -11.922 19.25 -0.414 1 95.81 255 LEU A N 1
ATOM 1959 C CA . LEU A 1 255 ? -10.492 18.984 -0.535 1 95.81 255 LEU A CA 1
ATOM 1960 C C . LEU A 1 255 ? -10.156 18.422 -1.912 1 95.81 255 LEU A C 1
ATOM 1962 O O . LEU A 1 255 ? -9.219 18.891 -2.566 1 95.81 255 LEU A O 1
ATOM 1966 N N . SER A 1 256 ? -10.914 17.438 -2.328 1 96.38 256 SER A N 1
ATOM 1967 C CA . SER A 1 256 ? -10.68 16.781 -3.611 1 96.38 256 SER A CA 1
ATOM 1968 C C . SER A 1 256 ? -10.875 17.75 -4.77 1 96.38 256 SER A C 1
ATOM 1970 O O . SER A 1 256 ? -10.109 17.75 -5.734 1 96.38 256 SER A O 1
ATOM 1972 N N . CYS A 1 257 ? -11.914 18.547 -4.652 1 95.19 257 CYS A N 1
ATOM 1973 C CA . CYS A 1 257 ? -12.203 19.547 -5.684 1 95.19 257 CYS A CA 1
ATOM 1974 C C . CYS A 1 257 ? -11.07 20.562 -5.793 1 95.19 257 CYS A C 1
ATOM 1976 O O . CYS A 1 257 ? -10.633 20.891 -6.895 1 95.19 257 CYS A O 1
ATOM 1978 N N . TYR A 1 258 ? -10.633 21 -4.711 1 93 258 TYR A N 1
ATOM 1979 C CA . TYR A 1 258 ? -9.539 21.969 -4.715 1 93 258 TYR A CA 1
ATOM 1980 C C . TYR A 1 258 ? -8.266 21.328 -5.277 1 93 258 TYR A C 1
ATOM 1982 O O . TYR A 1 258 ? -7.555 21.953 -6.07 1 93 258 TYR A O 1
ATOM 1990 N N . HIS A 1 259 ? -7.934 20.141 -4.895 1 93.69 259 HIS A N 1
ATOM 1991 C CA . HIS A 1 259 ? -6.77 19.406 -5.391 1 93.69 259 HIS A CA 1
ATOM 1992 C C . HIS A 1 259 ? -6.801 19.297 -6.914 1 93.69 259 HIS A C 1
ATOM 1994 O O . HIS A 1 259 ? -5.793 19.547 -7.578 1 93.69 259 HIS A O 1
ATOM 2000 N N . GLN A 1 260 ? -7.945 18.922 -7.414 1 93.69 260 GLN A N 1
ATOM 2001 C CA . GLN A 1 260 ? -8.07 18.766 -8.859 1 93.69 260 GLN A CA 1
ATOM 2002 C C . GLN A 1 260 ? -7.973 20.109 -9.578 1 93.69 260 GLN A C 1
ATOM 2004 O O . GLN A 1 260 ? -7.551 20.172 -10.734 1 93.69 260 GLN A O 1
ATOM 2009 N N . SER A 1 261 ? -8.391 21.141 -8.922 1 90.88 261 SER A N 1
ATOM 2010 C CA . SER A 1 261 ? -8.312 22.469 -9.516 1 90.88 261 SER A CA 1
ATOM 2011 C C . SER A 1 261 ? -6.859 22.906 -9.703 1 90.88 261 SER A C 1
ATOM 2013 O O . SER A 1 261 ? -6.57 23.781 -10.523 1 90.88 261 SER A O 1
ATOM 2015 N N . LEU A 1 262 ? -5.973 22.312 -8.938 1 87.19 262 LEU A N 1
ATOM 2016 C CA . LEU A 1 262 ? -4.555 22.656 -9.016 1 87.19 262 LEU A CA 1
ATOM 2017 C C . LEU A 1 262 ? -3.828 21.719 -9.984 1 87.19 262 LEU A C 1
ATOM 2019 O O . LEU A 1 262 ? -2.67 21.969 -10.336 1 87.19 262 LEU A O 1
ATOM 2023 N N . ASP A 1 263 ? -4.5 20.641 -10.406 1 87.06 263 ASP A N 1
ATOM 2024 C CA . ASP A 1 263 ? -3.877 19.625 -11.25 1 87.06 263 ASP A CA 1
ATOM 2025 C C . ASP A 1 263 ? -3.814 20.078 -12.703 1 87.06 263 ASP A C 1
ATOM 2027 O O . ASP A 1 263 ? -4.797 19.969 -13.438 1 87.06 263 ASP A O 1
ATOM 2031 N N . GLU A 1 264 ? -2.713 20.375 -13.219 1 83.69 264 GLU A N 1
ATOM 2032 C CA . GLU A 1 264 ? -2.535 20.938 -14.555 1 83.69 264 GLU A CA 1
ATOM 2033 C C . GLU A 1 264 ? -2.613 19.844 -15.625 1 83.69 264 GLU A C 1
ATOM 2035 O O . GLU A 1 264 ? -2.723 20.141 -16.812 1 83.69 264 GLU A O 1
ATOM 2040 N N . SER A 1 265 ? -2.553 18.672 -15.172 1 82.62 265 SER A N 1
ATOM 2041 C CA . SER A 1 265 ? -2.695 17.594 -16.141 1 82.62 265 SER A CA 1
ATOM 2042 C C . SER A 1 265 ? -4.141 17.438 -16.594 1 82.62 265 SER A C 1
ATOM 2044 O O . SER A 1 265 ? -4.41 16.844 -17.641 1 82.62 265 SER A O 1
ATOM 2046 N N . ILE A 1 266 ? -5.023 17.969 -15.766 1 87.38 266 ILE A N 1
ATOM 2047 C CA . ILE A 1 266 ? -6.43 18 -16.141 1 87.38 266 ILE A CA 1
ATOM 2048 C C . ILE A 1 266 ? -6.688 19.203 -17.062 1 87.38 266 ILE A C 1
ATOM 2050 O O . ILE A 1 266 ? -6.332 20.328 -16.734 1 87.38 266 ILE A O 1
ATOM 2054 N N . PRO A 1 267 ? -7.258 18.953 -18.234 1 90.56 267 PRO A N 1
ATOM 2055 C CA . PRO A 1 267 ? -7.562 20.078 -19.141 1 90.56 267 PRO A CA 1
ATOM 2056 C C . PRO A 1 267 ? -8.367 21.172 -18.453 1 90.56 267 PRO A C 1
ATOM 2058 O O . PRO A 1 267 ? -9.242 20.891 -17.625 1 90.56 267 PRO A O 1
ATOM 2061 N N . SER A 1 268 ? -8.125 22.422 -18.844 1 87.25 268 SER A N 1
ATOM 2062 C CA . SER A 1 268 ? -8.688 23.594 -18.172 1 87.25 268 SER A CA 1
ATOM 2063 C C . SER A 1 268 ? -10.211 23.562 -18.219 1 87.25 268 SER A C 1
ATOM 2065 O O . SER A 1 268 ? -10.875 24 -17.266 1 87.25 268 SER A O 1
ATOM 2067 N N . ASN A 1 269 ? -10.727 22.953 -19.266 1 87.44 269 ASN A N 1
ATOM 2068 C CA . ASN A 1 269 ? -12.172 22.922 -19.438 1 87.44 269 ASN A CA 1
ATOM 2069 C C . ASN A 1 269 ? -12.82 21.859 -18.547 1 87.44 269 ASN A C 1
ATOM 2071 O O . ASN A 1 269 ? -14.031 21.891 -18.328 1 87.44 269 ASN A O 1
ATOM 2075 N N . GLN A 1 270 ? -12 20.984 -18.047 1 89.25 270 GLN A N 1
ATOM 2076 C CA . GLN A 1 270 ? -12.523 19.891 -17.219 1 89.25 270 GLN A CA 1
ATOM 2077 C C . GLN A 1 270 ? -12.117 20.062 -15.758 1 89.25 270 GLN A C 1
ATOM 2079 O O . GLN A 1 270 ? -12.602 19.344 -14.891 1 89.25 270 GLN A O 1
ATOM 2084 N N . ARG A 1 271 ? -11.367 21.016 -15.531 1 89.81 271 ARG A N 1
ATOM 2085 C CA . ARG A 1 271 ? -10.898 21.266 -14.172 1 89.81 271 ARG A CA 1
ATOM 2086 C C . ARG A 1 271 ? -11.977 21.938 -13.328 1 89.81 271 ARG A C 1
ATOM 2088 O O . ARG A 1 271 ? -12.609 22.906 -13.773 1 89.81 271 ARG A O 1
ATOM 2095 N N . PRO A 1 272 ? -12.211 21.344 -12.195 1 90.94 272 PRO A N 1
ATOM 2096 C CA . PRO A 1 272 ? -13.219 22 -11.352 1 90.94 272 PRO A CA 1
ATOM 2097 C C . PRO A 1 272 ? -12.789 23.375 -10.859 1 90.94 272 PRO A C 1
ATOM 2099 O O . PRO A 1 272 ? -11.586 23.641 -10.75 1 90.94 272 PRO A O 1
ATOM 2102 N N . SER A 1 273 ? -13.75 24.188 -10.555 1 87.25 273 SER A N 1
ATOM 2103 C CA . SER A 1 273 ? -13.484 25.547 -10.086 1 87.25 273 SER A CA 1
ATOM 2104 C C . SER A 1 273 ? -13.188 25.562 -8.594 1 87.25 273 SER A C 1
ATOM 2106 O O . SER A 1 273 ? -13.758 24.766 -7.832 1 87.25 273 SER A O 1
ATOM 2108 N N . GLN A 1 274 ? -12.398 26.453 -8.211 1 84.62 274 GLN A N 1
ATOM 2109 C CA . GLN A 1 274 ? -12.109 26.641 -6.797 1 84.62 274 GLN A CA 1
ATOM 2110 C C . GLN A 1 274 ? -13.344 27.141 -6.047 1 84.62 274 GLN A C 1
ATOM 2112 O O . GLN A 1 274 ? -13.492 26.891 -4.848 1 84.62 274 GLN A O 1
ATOM 2117 N N . ASN A 1 275 ? -14.195 27.734 -6.75 1 81.31 275 ASN A N 1
ATOM 2118 C CA . ASN A 1 275 ? -15.453 28.172 -6.156 1 81.31 275 ASN A CA 1
ATOM 2119 C C . ASN A 1 275 ? -16.328 27 -5.746 1 81.31 275 ASN A C 1
ATOM 2121 O O . ASN A 1 275 ? -17.016 27.047 -4.723 1 81.31 275 ASN A O 1
ATOM 2125 N N . THR A 1 276 ? -16.281 26.016 -6.59 1 87.88 276 THR A N 1
ATOM 2126 C CA . THR A 1 276 ? -17.031 24.812 -6.25 1 87.88 276 THR A CA 1
ATOM 2127 C C . THR A 1 276 ? -16.469 24.172 -4.98 1 87.88 276 THR A C 1
ATOM 2129 O O . THR A 1 276 ? -17.234 23.703 -4.137 1 87.88 276 THR A O 1
ATOM 2132 N N . ALA A 1 277 ? -15.188 24.172 -4.859 1 90.06 277 ALA A N 1
ATOM 2133 C CA . ALA A 1 277 ? -14.562 23.656 -3.646 1 90.06 277 ALA A CA 1
ATOM 2134 C C . ALA A 1 277 ? -15.008 24.453 -2.418 1 90.06 277 ALA A C 1
ATOM 2136 O O . ALA A 1 277 ? -15.281 23.875 -1.365 1 90.06 277 ALA A O 1
ATOM 2137 N N . LEU A 1 278 ? -15.102 25.734 -2.605 1 84.44 278 LEU A N 1
ATOM 2138 C CA . LEU A 1 278 ? -15.516 26.625 -1.521 1 84.44 278 LEU A CA 1
ATOM 2139 C C . LEU A 1 278 ? -16.953 26.328 -1.103 1 84.44 278 LEU A C 1
ATOM 2141 O O . LEU A 1 278 ? -17.297 26.406 0.082 1 84.44 278 LEU A O 1
ATOM 2145 N N . GLN A 1 279 ? -17.734 25.969 -2.072 1 82.56 279 GLN A N 1
ATOM 2146 C CA . GLN A 1 279 ? -19.125 25.625 -1.769 1 82.56 279 GLN A CA 1
ATOM 2147 C C . GLN A 1 279 ? -19.203 24.375 -0.893 1 82.56 279 GLN A C 1
ATOM 2149 O O . GLN A 1 279 ? -19.953 24.344 0.088 1 82.56 279 GLN A O 1
ATOM 2154 N N . TYR A 1 280 ? -18.453 23.375 -1.276 1 90.81 280 TYR A N 1
ATOM 2155 C CA . TYR A 1 280 ? -18.406 22.172 -0.45 1 90.81 280 TYR A CA 1
ATOM 2156 C C . TYR A 1 280 ? -17.875 22.484 0.944 1 90.81 280 TYR A C 1
ATOM 2158 O O . TYR A 1 280 ? -18.359 21.938 1.938 1 90.81 280 TYR A O 1
ATOM 2166 N N . TYR A 1 281 ? -16.922 23.344 0.963 1 87.56 281 TYR A N 1
ATOM 2167 C CA . TYR A 1 281 ? -16.312 23.75 2.229 1 87.56 281 TYR A CA 1
ATOM 2168 C C . TYR A 1 281 ? -17.344 24.406 3.139 1 87.56 281 TYR A C 1
ATOM 2170 O O . TYR A 1 281 ? -17.453 24.062 4.316 1 87.56 281 TYR A O 1
ATOM 2178 N N . TYR A 1 282 ? -18.141 25.266 2.613 1 80.88 282 TYR A N 1
ATOM 2179 C CA . TYR A 1 282 ? -19.141 25.969 3.408 1 80.88 282 TYR A CA 1
ATOM 2180 C C . TYR A 1 282 ? -20.25 25.016 3.857 1 80.88 282 TYR A C 1
ATOM 2182 O O . TYR A 1 282 ? -20.781 25.141 4.961 1 80.88 282 TYR A O 1
ATOM 2190 N N . GLN A 1 283 ? -20.562 24.078 2.99 1 86.75 283 GLN A N 1
ATOM 2191 C CA . GLN A 1 283 ? -21.516 23.062 3.385 1 86.75 283 GLN A CA 1
ATOM 2192 C C . GLN A 1 283 ? -21 22.234 4.555 1 86.75 283 GLN A C 1
ATOM 2194 O O . GLN A 1 283 ? -21.766 21.828 5.43 1 86.75 283 GLN A O 1
ATOM 2199 N N . THR A 1 284 ? -19.734 21.984 4.539 1 90.12 284 THR A N 1
ATOM 2200 C CA . THR A 1 284 ? -19.094 21.297 5.66 1 90.12 284 THR A CA 1
ATOM 2201 C C . THR A 1 284 ? -19.281 22.094 6.953 1 90.12 284 THR A C 1
ATOM 2203 O O . THR A 1 284 ? -19.703 21.547 7.973 1 90.12 284 THR A O 1
ATOM 2206 N N . LEU A 1 285 ? -19.016 23.375 6.895 1 82.19 285 LEU A N 1
ATOM 2207 C CA . LEU A 1 285 ? -19.109 24.234 8.07 1 82.19 285 LEU A CA 1
ATOM 2208 C C . LEU A 1 285 ? -20.531 24.281 8.609 1 82.19 285 LEU A C 1
ATOM 2210 O O . LEU A 1 285 ? -20.75 24.188 9.82 1 82.19 285 LEU A O 1
ATOM 2214 N N . HIS A 1 286 ? -21.406 24.391 7.672 1 80.56 286 HIS A N 1
ATOM 2215 C CA . HIS A 1 286 ? -22.812 24.422 8.055 1 80.56 286 HIS A CA 1
ATOM 2216 C C . HIS A 1 286 ? -23.203 23.156 8.805 1 80.56 286 HIS A C 1
ATOM 2218 O O . HIS A 1 286 ? -23.797 23.219 9.883 1 80.56 286 HIS A O 1
ATOM 2224 N N . TYR A 1 287 ? -22.859 22.078 8.211 1 89 287 TYR A N 1
ATOM 2225 C CA . TYR A 1 287 ? -23.219 20.797 8.805 1 89 287 TYR A CA 1
ATOM 2226 C C . TYR A 1 287 ? -22.594 20.641 10.188 1 89 287 TYR A C 1
ATOM 2228 O O . TYR A 1 287 ? -23.266 20.25 11.141 1 89 287 TYR A O 1
ATOM 2236 N N . VAL A 1 288 ? -21.328 20.938 10.305 1 86.19 288 VAL A N 1
ATOM 2237 C CA . VAL A 1 288 ? -20.594 20.766 11.547 1 86.19 288 VAL A CA 1
ATOM 2238 C C . VAL A 1 288 ? -21.203 21.672 12.633 1 86.19 288 VAL A C 1
ATOM 2240 O O . VAL A 1 288 ? -21.375 21.234 13.773 1 86.19 288 VAL A O 1
ATOM 2243 N N . GLN A 1 289 ? -21.562 22.828 12.281 1 79.06 289 GLN A N 1
ATOM 2244 C CA . GLN A 1 289 ? -22.172 23.766 13.227 1 79.06 289 GLN A CA 1
ATOM 2245 C C . GLN A 1 289 ? -23.438 23.188 13.844 1 79.06 289 GLN A C 1
ATOM 2247 O O . GLN A 1 289 ? -23.641 23.281 15.062 1 79.06 289 GLN A O 1
ATOM 2252 N N . LYS A 1 290 ? -24.203 22.641 12.992 1 82.44 290 LYS A N 1
ATOM 2253 C CA . LYS A 1 290 ? -25.484 22.094 13.445 1 82.44 290 LYS A CA 1
ATOM 2254 C C . LYS A 1 290 ? -25.281 20.781 14.203 1 82.44 290 LYS A C 1
ATOM 2256 O O . LYS A 1 290 ? -25.969 20.531 15.211 1 82.44 290 LYS A O 1
ATOM 2261 N N . ALA A 1 291 ? -24.344 20 13.734 1 86.94 291 ALA A N 1
ATOM 2262 C CA . ALA A 1 291 ? -24.141 18.672 14.312 1 86.94 291 ALA A CA 1
ATOM 2263 C C . ALA A 1 291 ? -23.438 18.766 15.664 1 86.94 291 ALA A C 1
ATOM 2265 O O . ALA A 1 291 ? -23.531 17.875 16.5 1 86.94 291 ALA A O 1
ATOM 2266 N N . MET A 1 292 ? -22.797 19.844 15.945 1 81.44 292 MET A N 1
ATOM 2267 C CA . MET A 1 292 ? -22 20.047 17.156 1 81.44 292 MET A CA 1
ATOM 2268 C C . MET A 1 292 ? -22.906 20.109 18.391 1 81.44 292 MET A C 1
ATOM 2270 O O . MET A 1 292 ? -22.422 19.984 19.516 1 81.44 292 MET A O 1
ATOM 2274 N N . ARG A 1 293 ? -24.141 20.234 18.234 1 77.19 293 ARG A N 1
ATOM 2275 C CA . ARG A 1 293 ? -25.062 20.266 19.359 1 77.19 293 ARG A CA 1
ATOM 2276 C C . ARG A 1 293 ? -25.172 18.891 20.016 1 77.19 293 ARG A C 1
ATOM 2278 O O . ARG A 1 293 ? -25.641 18.781 21.156 1 77.19 293 ARG A O 1
ATOM 2285 N N . TYR A 1 294 ? -24.719 17.875 19.281 1 82.69 294 TYR A N 1
ATOM 2286 C CA . TYR A 1 294 ? -24.812 16.5 19.797 1 82.69 294 TYR A CA 1
ATOM 2287 C C . TYR A 1 294 ? -23.469 16.047 20.375 1 82.69 294 TYR A C 1
ATOM 2289 O O . TYR A 1 294 ? -22.453 16.078 19.688 1 82.69 294 TYR A O 1
ATOM 2297 N N . SER A 1 295 ? -23.484 15.547 21.609 1 79.38 295 SER A N 1
ATOM 2298 C CA . SER A 1 295 ? -22.266 15.094 22.281 1 79.38 295 SER A CA 1
ATOM 2299 C C . SER A 1 295 ? -21.656 13.898 21.562 1 79.38 295 SER A C 1
ATOM 2301 O O . SER A 1 295 ? -20.438 13.758 21.5 1 79.38 295 SER A O 1
ATOM 2303 N N . THR A 1 296 ? -22.453 13.039 20.984 1 87.44 296 THR A N 1
ATOM 2304 C CA . THR A 1 296 ? -21.969 11.859 20.281 1 87.44 296 THR A CA 1
ATOM 2305 C C . THR A 1 296 ? -21.203 12.266 19.016 1 87.44 296 THR A C 1
ATOM 2307 O O . THR A 1 296 ? -20.266 11.57 18.594 1 87.44 296 THR A O 1
ATOM 2310 N N . TYR A 1 297 ? -21.625 13.352 18.422 1 89.5 297 TYR A N 1
ATOM 2311 C CA . TYR A 1 297 ? -20.906 13.852 17.25 1 89.5 297 TYR A CA 1
ATOM 2312 C C . TYR A 1 297 ? -19.562 14.469 17.656 1 89.5 297 TYR A C 1
ATOM 2314 O O . TYR A 1 297 ? -18.547 14.258 16.984 1 89.5 297 TYR A O 1
ATOM 2322 N N . GLN A 1 298 ? -19.562 15.117 18.797 1 80.69 298 GLN A N 1
ATOM 2323 C CA . GLN A 1 298 ? -18.344 15.758 19.297 1 80.69 298 GLN A CA 1
ATOM 2324 C C . GLN A 1 298 ? -17.25 14.742 19.547 1 80.69 298 GLN A C 1
ATOM 2326 O O . GLN A 1 298 ? -16.062 15.047 19.406 1 80.69 298 GLN A O 1
ATOM 2331 N N . ASN A 1 299 ? -17.625 13.57 19.812 1 83.94 299 ASN A N 1
ATOM 2332 C CA . ASN A 1 299 ? -16.656 12.523 20.141 1 83.94 299 ASN A CA 1
ATOM 2333 C C . ASN A 1 299 ? -16.562 11.477 19.031 1 83.94 299 ASN A C 1
ATOM 2335 O O . ASN A 1 299 ? -15.984 10.406 19.234 1 83.94 299 ASN A O 1
ATOM 2339 N N . SER A 1 300 ? -17.047 11.828 17.922 1 92.19 300 SER A N 1
ATOM 2340 C CA . SER A 1 300 ? -17.172 10.852 16.844 1 92.19 300 SER A CA 1
ATOM 2341 C C . SER A 1 300 ? -15.906 10.828 15.984 1 92.19 300 SER A C 1
ATOM 2343 O O . SER A 1 300 ? -15.141 11.789 15.961 1 92.19 300 SER A O 1
ATOM 2345 N N . GLN A 1 301 ? -15.664 9.719 15.273 1 95.31 301 GLN A N 1
ATOM 2346 C CA . GLN A 1 301 ? -14.609 9.609 14.273 1 95.31 301 GLN A CA 1
ATOM 2347 C C . GLN A 1 301 ? -14.898 10.492 13.062 1 95.31 301 GLN A C 1
ATOM 2349 O O . GLN A 1 301 ? -13.984 10.984 12.406 1 95.31 301 GLN A O 1
ATOM 2354 N N . GLU A 1 302 ? -16.188 10.711 12.82 1 96.44 302 GLU A N 1
ATOM 2355 C CA . GLU A 1 302 ? -16.594 11.57 11.711 1 96.44 302 GLU A CA 1
ATOM 2356 C C . GLU A 1 302 ? -16.062 12.984 11.891 1 96.44 302 GLU A C 1
ATOM 2358 O O . GLU A 1 302 ? -15.492 13.57 10.969 1 96.44 302 GLU A O 1
ATOM 2363 N N . LEU A 1 303 ? -16.219 13.453 13.094 1 93.62 303 LEU A N 1
ATOM 2364 C CA . LEU A 1 303 ? -15.719 14.797 13.352 1 93.62 303 LEU A CA 1
ATOM 2365 C C . LEU A 1 303 ? -14.195 14.828 13.289 1 93.62 303 LEU A C 1
ATOM 2367 O O . LEU A 1 303 ? -13.609 15.727 12.68 1 93.62 303 LEU A O 1
ATOM 2371 N N . MET A 1 304 ? -13.539 13.852 13.898 1 93.81 304 MET A N 1
ATOM 2372 C CA . MET A 1 304 ? -12.086 13.781 13.875 1 93.81 304 MET A CA 1
ATOM 2373 C C . MET A 1 304 ? -11.555 13.805 12.445 1 93.81 304 MET A C 1
ATOM 2375 O O . MET A 1 304 ? -10.672 14.594 12.117 1 93.81 304 MET A O 1
ATOM 2379 N N . ALA A 1 305 ? -12.156 12.992 11.602 1 96.62 305 ALA A N 1
ATOM 2380 C CA . ALA A 1 305 ? -11.75 12.922 10.203 1 96.62 305 ALA A CA 1
ATOM 2381 C C . ALA A 1 305 ? -12.031 14.242 9.484 1 96.62 305 ALA A C 1
ATOM 2383 O O . ALA A 1 305 ? -11.227 14.695 8.664 1 96.62 305 ALA A O 1
ATOM 2384 N N . THR A 1 306 ? -13.148 14.859 9.805 1 95.31 306 THR A N 1
ATOM 2385 C CA . THR A 1 306 ? -13.508 16.125 9.195 1 95.31 306 THR A CA 1
ATOM 2386 C C . THR A 1 306 ? -12.469 17.203 9.523 1 95.31 306 THR A C 1
ATOM 2388 O O . THR A 1 306 ? -12.086 17.984 8.648 1 95.31 306 THR A O 1
ATOM 2391 N N . THR A 1 307 ? -12.023 17.219 10.734 1 91.94 307 THR A N 1
ATOM 2392 C CA . THR A 1 307 ? -11.039 18.219 11.133 1 91.94 307 THR A CA 1
ATOM 2393 C C . THR A 1 307 ? -9.75 18.062 10.328 1 91.94 307 THR A C 1
ATOM 2395 O O . THR A 1 307 ? -9.141 19.062 9.914 1 91.94 307 THR A O 1
ATOM 2398 N N . LEU A 1 308 ? -9.344 16.859 10.109 1 94.5 308 LEU A N 1
ATOM 2399 C CA . LEU A 1 308 ? -8.133 16.625 9.328 1 94.5 308 LEU A CA 1
ATOM 2400 C C . LEU A 1 308 ? -8.344 17.016 7.871 1 94.5 308 LEU A C 1
ATOM 2402 O O . LEU A 1 308 ? -7.445 17.547 7.223 1 94.5 308 LEU A O 1
ATOM 2406 N N . MET A 1 309 ? -9.523 16.734 7.344 1 95.12 309 MET A N 1
ATOM 2407 C CA . MET A 1 309 ? -9.836 17.109 5.969 1 95.12 309 MET A CA 1
ATOM 2408 C C . MET A 1 309 ? -9.773 18.625 5.789 1 95.12 309 MET A C 1
ATOM 2410 O O . MET A 1 309 ? -9.211 19.109 4.812 1 95.12 309 MET A O 1
ATOM 2414 N N . VAL A 1 310 ? -10.344 19.297 6.738 1 91.25 310 VAL A N 1
ATOM 2415 C CA . VAL A 1 310 ? -10.359 20.75 6.684 1 91.25 310 VAL A CA 1
ATOM 2416 C C . VAL A 1 310 ? -8.938 21.297 6.805 1 91.25 310 VAL A C 1
ATOM 2418 O O . VAL A 1 310 ? -8.547 22.203 6.074 1 91.25 310 VAL A O 1
ATOM 2421 N N . SER A 1 311 ? -8.188 20.703 7.707 1 90.75 311 SER A N 1
ATOM 2422 C CA . SER A 1 311 ? -6.797 21.125 7.859 1 90.75 311 SER A CA 1
ATOM 2423 C C . SER A 1 311 ? -6.016 20.906 6.566 1 90.75 311 SER A C 1
ATOM 2425 O O . SER A 1 311 ? -5.223 21.766 6.168 1 90.75 311 SER A O 1
ATOM 2427 N N . THR A 1 312 ? -6.223 19.781 5.922 1 92.06 312 THR A N 1
ATOM 2428 C CA . THR A 1 312 ? -5.535 19.469 4.672 1 92.06 312 THR A CA 1
ATOM 2429 C C . THR A 1 312 ? -5.992 20.406 3.559 1 92.06 312 THR A C 1
ATOM 2431 O O . THR A 1 312 ? -5.195 20.797 2.695 1 92.06 312 THR A O 1
ATOM 2434 N N . TYR A 1 313 ? -7.266 20.703 3.605 1 90.88 313 TYR A N 1
ATOM 2435 C CA . TYR A 1 313 ? -7.797 21.688 2.662 1 90.88 313 TYR A CA 1
ATOM 2436 C C . TYR A 1 313 ? -7.102 23.031 2.822 1 90.88 313 TYR A C 1
ATOM 2438 O O . TYR A 1 313 ? -6.707 23.656 1.833 1 90.88 313 TYR A O 1
ATOM 2446 N N . GLU A 1 314 ? -6.906 23.469 4.043 1 85.62 314 GLU A N 1
ATOM 2447 C CA . GLU A 1 314 ? -6.234 24.734 4.328 1 85.62 314 GLU A CA 1
ATOM 2448 C C . GLU A 1 314 ? -4.762 24.672 3.932 1 85.62 314 GLU A C 1
ATOM 2450 O O . GLU A 1 314 ? -4.199 25.672 3.48 1 85.62 314 GLU A O 1
ATOM 2455 N N . MET A 1 315 ? -4.227 23.562 4.152 1 85.69 315 MET A N 1
ATOM 2456 C CA . MET A 1 315 ? -2.84 23.359 3.738 1 85.69 315 MET A CA 1
ATOM 2457 C C . MET A 1 315 ? -2.676 23.594 2.242 1 85.69 315 MET A C 1
ATOM 2459 O O . MET A 1 315 ? -1.738 24.281 1.815 1 85.69 315 MET A O 1
ATOM 2463 N N . LEU A 1 316 ? -3.555 23.062 1.464 1 85.81 316 LEU A N 1
ATOM 2464 C CA . LEU A 1 316 ? -3.482 23.188 0.013 1 85.81 316 LEU A CA 1
ATOM 2465 C C . LEU A 1 316 ? -3.729 24.641 -0.412 1 85.81 316 LEU A C 1
ATOM 2467 O O . LEU A 1 316 ? -3.113 25.125 -1.364 1 85.81 316 LEU A O 1
ATOM 2471 N N . ARG A 1 317 ? -4.609 25.266 0.244 1 79.06 317 ARG A N 1
ATOM 2472 C CA . ARG A 1 317 ? -4.969 26.641 -0.096 1 79.06 317 ARG A CA 1
ATOM 2473 C C . ARG A 1 317 ? -3.834 27.609 0.245 1 79.06 317 ARG A C 1
ATOM 2475 O O . ARG A 1 317 ? -3.738 28.688 -0.332 1 79.06 317 ARG A O 1
ATOM 2482 N N . GLY A 1 318 ? -2.945 27.25 1.106 1 73.38 318 GLY A N 1
ATOM 2483 C CA . GLY A 1 318 ? -1.746 28.031 1.385 1 73.38 318 GLY A CA 1
ATOM 2484 C C . GLY A 1 318 ? -1.98 29.172 2.361 1 73.38 318 GLY A C 1
ATOM 2485 O O . GLY A 1 318 ? -1.14 30.062 2.5 1 73.38 318 GLY A O 1
ATOM 2486 N N . SER A 1 319 ? -3.135 29.328 2.881 1 65.12 319 SER A N 1
ATOM 2487 C CA . SER A 1 319 ? -3.314 30.359 3.906 1 65.12 319 SER A CA 1
ATOM 2488 C C . SER A 1 319 ? -2.674 29.938 5.223 1 65.12 319 SER A C 1
ATOM 2490 O O . SER A 1 319 ? -3.258 29.156 5.984 1 65.12 319 SER A O 1
ATOM 2492 N N . ARG A 1 320 ? -1.482 30.469 5.488 1 64.94 320 ARG A N 1
ATOM 2493 C CA . ARG A 1 320 ? -0.662 30 6.598 1 64.94 320 ARG A CA 1
ATOM 2494 C C . ARG A 1 320 ? -1.314 30.312 7.938 1 64.94 320 ARG A C 1
ATOM 2496 O O . ARG A 1 320 ? -1.371 29.469 8.828 1 64.94 320 ARG A O 1
ATOM 2503 N N . LYS A 1 321 ? -1.763 31.531 8.109 1 64.62 321 LYS A N 1
ATOM 2504 C CA . LYS A 1 321 ? -2.32 31.922 9.398 1 64.62 321 LYS A CA 1
ATOM 2505 C C . LYS A 1 321 ? -3.551 31.078 9.734 1 64.62 321 LYS A C 1
ATOM 2507 O O . LYS A 1 321 ? -3.676 30.562 10.852 1 64.62 321 LYS A O 1
ATOM 2512 N N . ASP A 1 322 ? -4.406 30.875 8.805 1 67.81 322 ASP A N 1
ATOM 2513 C CA . ASP A 1 322 ? -5.609 30.078 9.008 1 67.81 322 ASP A CA 1
ATOM 2514 C C . ASP A 1 322 ? -5.258 28.609 9.258 1 67.81 322 ASP A C 1
ATOM 2516 O O . ASP A 1 322 ? -5.816 27.969 10.156 1 67.81 322 ASP A O 1
ATOM 2520 N N . TRP A 1 323 ? -4.27 28.188 8.586 1 77.06 323 TRP A N 1
ATOM 2521 C CA . TRP A 1 323 ? -3.863 26.781 8.695 1 77.06 323 TRP A CA 1
ATOM 2522 C C . TRP A 1 323 ? -3.301 26.484 10.078 1 77.06 323 TRP A C 1
ATOM 2524 O O . TRP A 1 323 ? -3.645 25.469 10.695 1 77.06 323 TRP A O 1
ATOM 2534 N N . GLN A 1 324 ? -2.582 27.438 10.664 1 78 324 GLN A N 1
ATOM 2535 C CA . GLN A 1 324 ? -2 27.266 11.992 1 78 324 GLN A CA 1
ATOM 2536 C C . GLN A 1 324 ? -3.086 27.156 13.055 1 78 324 GLN A C 1
ATOM 2538 O O . GLN A 1 324 ? -3.002 26.312 13.953 1 78 324 GLN A O 1
ATOM 2543 N N . GLN A 1 325 ? -4.02 28 12.938 1 77.38 325 GLN A N 1
ATOM 2544 C CA . GLN A 1 325 ? -5.105 27.984 13.914 1 77.38 325 GLN A CA 1
ATOM 2545 C C . GLN A 1 325 ? -5.891 26.688 13.828 1 77.38 325 GLN A C 1
ATOM 2547 O O . GLN A 1 325 ? -6.258 26.109 14.859 1 77.38 325 GLN A O 1
ATOM 2552 N N . HIS A 1 326 ? -6.016 26.219 12.672 1 79.69 326 HIS A N 1
ATOM 2553 C CA . HIS A 1 326 ? -6.719 24.953 12.492 1 79.69 326 HIS A CA 1
ATOM 2554 C C . HIS A 1 326 ? -5.926 23.797 13.086 1 79.69 326 HIS A C 1
ATOM 2556 O O . HIS A 1 326 ? -6.5 22.906 13.719 1 79.69 326 HIS A O 1
ATOM 2562 N N . LEU A 1 327 ? -4.684 23.875 12.891 1 87.06 327 LEU A N 1
ATOM 2563 C CA . LEU A 1 327 ? -3.832 22.797 13.406 1 87.06 327 LEU A CA 1
ATOM 2564 C C . LEU A 1 327 ? -3.9 22.75 14.93 1 87.06 327 LEU A C 1
ATOM 2566 O O . LEU A 1 327 ? -3.922 21.656 15.508 1 87.06 327 LEU A O 1
ATOM 2570 N N . GLN A 1 328 ? -3.947 23.922 15.539 1 84.44 328 GLN A N 1
ATOM 2571 C CA . GLN A 1 328 ? -4.059 23.953 17 1 84.44 328 GLN A CA 1
ATOM 2572 C C . GLN A 1 328 ? -5.391 23.375 17.453 1 84.44 328 GLN A C 1
ATOM 2574 O O . GLN A 1 328 ? -5.441 22.625 18.453 1 84.44 328 GLN A O 1
ATOM 2579 N N . GLY A 1 329 ? -6.418 23.703 16.766 1 81 329 GLY A N 1
ATOM 2580 C CA . GLY A 1 329 ? -7.723 23.141 17.062 1 81 329 GLY A CA 1
ATOM 2581 C C . GLY A 1 329 ? -7.762 21.625 16.938 1 81 329 GLY A C 1
ATOM 2582 O O . GLY A 1 329 ? -8.32 20.938 17.797 1 81 329 GLY A O 1
ATOM 2583 N N . VAL A 1 330 ? -7.168 21.156 15.883 1 86.19 330 VAL A N 1
ATOM 2584 C CA . VAL A 1 330 ? -7.117 19.703 15.68 1 86.19 330 VAL A CA 1
ATOM 2585 C C . VAL A 1 330 ? -6.34 19.047 16.812 1 86.19 330 VAL A C 1
ATOM 2587 O O . VAL A 1 330 ? -6.691 17.953 17.266 1 86.19 330 VAL A O 1
ATOM 2590 N N . PHE A 1 331 ? -5.34 19.719 17.297 1 88.31 331 PHE A N 1
ATOM 2591 C CA . PHE A 1 331 ? -4.551 19.203 18.422 1 88.31 331 PHE A CA 1
ATOM 2592 C C . PHE A 1 331 ? -5.434 18.938 19.625 1 88.31 331 PHE A C 1
ATOM 2594 O O . PHE A 1 331 ? -5.348 17.875 20.234 1 88.31 331 PHE A O 1
ATOM 2601 N N . TRP A 1 332 ? -6.266 19.875 19.906 1 81.5 332 TRP A N 1
ATOM 2602 C CA . TRP A 1 332 ? -7.102 19.75 21.094 1 81.5 332 TRP A CA 1
ATOM 2603 C C . TRP A 1 332 ? -8.086 18.578 20.938 1 81.5 332 TRP A C 1
ATOM 2605 O O . TRP A 1 332 ? -8.367 17.875 21.891 1 81.5 332 TRP A O 1
ATOM 2615 N N . ILE A 1 333 ? -8.547 18.375 19.734 1 82.81 333 ILE A N 1
ATOM 2616 C CA . ILE A 1 333 ? -9.461 17.281 19.484 1 82.81 333 ILE A CA 1
ATOM 2617 C C . ILE A 1 333 ? -8.734 15.945 19.625 1 82.81 333 ILE A C 1
ATOM 2619 O O . ILE A 1 333 ? -9.227 15.031 20.281 1 82.81 333 ILE A O 1
ATOM 2623 N N . LEU A 1 334 ? -7.594 15.867 19.141 1 87.12 334 LEU A N 1
ATOM 2624 C CA . LEU A 1 334 ? -6.828 14.625 19.188 1 87.12 334 LEU A CA 1
ATOM 2625 C C . LEU A 1 334 ? -6.367 14.328 20.609 1 87.12 334 LEU A C 1
ATOM 2627 O O . LEU A 1 334 ? -6.395 13.18 21.047 1 87.12 334 LEU A O 1
ATOM 2631 N N . ARG A 1 335 ? -5.969 15.328 21.281 1 82.88 335 ARG A N 1
ATOM 2632 C CA . ARG A 1 335 ? -5.508 15.164 22.656 1 82.88 335 ARG A CA 1
ATOM 2633 C C . ARG A 1 335 ? -6.633 14.656 23.562 1 82.88 335 ARG A C 1
ATOM 2635 O O . ARG A 1 335 ? -6.406 13.805 24.422 1 82.88 335 ARG A O 1
ATOM 2642 N N . SER A 1 336 ? -7.785 15.078 23.328 1 78.94 336 SER A N 1
ATOM 2643 C CA . SER A 1 336 ? -8.93 14.719 24.156 1 78.94 336 SER A CA 1
ATOM 2644 C C . SER A 1 336 ? -9.312 13.25 23.969 1 78.94 336 SER A C 1
ATOM 2646 O O . SER A 1 336 ? -9.984 12.672 24.812 1 78.94 336 SER A O 1
ATOM 2648 N N . ARG A 1 337 ? -8.883 12.633 22.906 1 84.88 337 ARG A N 1
ATOM 2649 C CA . ARG A 1 337 ? -9.281 11.266 22.578 1 84.88 337 ARG A CA 1
ATOM 2650 C C . ARG A 1 337 ? -8.32 10.258 23.203 1 84.88 337 ARG A C 1
ATOM 2652 O O . ARG A 1 337 ? -8.531 9.047 23.094 1 84.88 337 ARG A O 1
ATOM 2659 N N . GLN A 1 338 ? -7.359 10.648 23.906 1 82.88 338 GLN A N 1
ATOM 2660 C CA . GLN A 1 338 ? -6.395 9.758 24.547 1 82.88 338 GLN A CA 1
ATOM 2661 C C . GLN A 1 338 ? -5.941 8.664 23.578 1 82.88 338 GLN A C 1
ATOM 2663 O O . GLN A 1 338 ? -6.02 7.477 23.906 1 82.88 338 GLN A O 1
ATOM 2668 N N . ILE A 1 339 ? -5.441 9.07 22.516 1 89.31 339 ILE A N 1
ATOM 2669 C CA . ILE A 1 339 ? -5.086 8.203 21.406 1 89.31 339 ILE A CA 1
ATOM 2670 C C . ILE A 1 339 ? -3.869 7.355 21.781 1 89.31 339 ILE A C 1
ATOM 2672 O O . ILE A 1 339 ? -2.908 7.863 22.359 1 89.31 339 ILE A O 1
ATOM 2676 N N . GLU A 1 340 ? -4.012 6.07 21.547 1 91.38 340 GLU A N 1
ATOM 2677 C CA . GLU A 1 340 ? -2.826 5.223 21.562 1 91.38 340 GLU A CA 1
ATOM 2678 C C . GLU A 1 340 ? -2.051 5.336 20.25 1 91.38 340 GLU A C 1
ATOM 2680 O O . GLU A 1 340 ? -2.256 4.539 19.328 1 91.38 340 GLU A O 1
ATOM 2685 N N . VAL A 1 341 ? -1.088 6.129 20.219 1 93.88 341 VAL A N 1
ATOM 2686 C CA . VAL A 1 341 ? -0.429 6.59 19 1 93.88 341 VAL A CA 1
ATOM 2687 C C . VAL A 1 341 ? 0.32 5.43 18.344 1 93.88 341 VAL A C 1
ATOM 2689 O O . VAL A 1 341 ? 0.406 5.352 17.109 1 93.88 341 VAL A O 1
ATOM 2692 N N . GLU A 1 342 ? 0.841 4.469 19.109 1 94.19 342 GLU A N 1
ATOM 2693 C CA . GLU A 1 342 ? 1.709 3.424 18.562 1 94.19 342 GLU A CA 1
ATOM 2694 C C . GLU A 1 342 ? 0.928 2.143 18.297 1 94.19 342 GLU A C 1
ATOM 2696 O O . GLU A 1 342 ? 1.52 1.09 18.047 1 94.19 342 GLU A O 1
ATOM 2701 N N . THR A 1 343 ? -0.347 2.199 18.344 1 90.38 343 THR A N 1
ATOM 2702 C CA . THR A 1 343 ? -1.226 1.103 17.969 1 90.38 343 THR A CA 1
ATOM 2703 C C . THR A 1 343 ? -2.008 1.458 16.703 1 90.38 343 THR A C 1
ATOM 2705 O O . THR A 1 343 ? -2.609 2.531 16.625 1 90.38 343 THR A O 1
ATOM 2708 N N . SER A 1 344 ? -1.997 0.488 15.836 1 89.44 344 SER A N 1
ATOM 2709 C CA . SER A 1 344 ? -2.65 0.747 14.555 1 89.44 344 SER A CA 1
ATOM 2710 C C . SER A 1 344 ? -4.141 1.02 14.742 1 89.44 344 SER A C 1
ATOM 2712 O O . SER A 1 344 ? -4.863 0.189 15.297 1 89.44 344 SER A O 1
ATOM 2714 N N . SER A 1 345 ? -4.59 2.199 14.375 1 93.56 345 SER A N 1
ATOM 2715 C CA . SER A 1 345 ? -5.977 2.643 14.43 1 93.56 345 SER A CA 1
ATOM 2716 C C . SER A 1 345 ? -6.195 3.891 13.578 1 93.56 345 SER A C 1
ATOM 2718 O O . SER A 1 345 ? -5.23 4.508 13.125 1 93.56 345 SER A O 1
ATOM 2720 N N . LEU A 1 346 ? -7.414 4.152 13.344 1 94.69 346 LEU A N 1
ATOM 2721 C CA . LEU A 1 346 ? -7.719 5.375 12.609 1 94.69 346 LEU A CA 1
ATOM 2722 C C . LEU A 1 346 ? -7.227 6.605 13.367 1 94.69 346 LEU A C 1
ATOM 2724 O O . LEU A 1 346 ? -6.695 7.539 12.766 1 94.69 346 LEU A O 1
ATOM 2728 N N . GLU A 1 347 ? -7.391 6.625 14.719 1 95.81 347 GLU A N 1
ATOM 2729 C CA . GLU A 1 347 ? -6.926 7.727 15.562 1 95.81 347 GLU A CA 1
ATOM 2730 C C . GLU A 1 347 ? -5.414 7.914 15.445 1 95.81 347 GLU A C 1
ATOM 2732 O O . GLU A 1 347 ? -4.934 9.039 15.297 1 95.81 347 GLU A O 1
ATOM 2737 N N . SER A 1 348 ? -4.742 6.789 15.469 1 96 348 SER A N 1
ATOM 2738 C CA . SER A 1 348 ? -3.289 6.84 15.367 1 96 348 SER A CA 1
ATOM 2739 C C . SER A 1 348 ? -2.85 7.395 14.016 1 96 348 SER A C 1
ATOM 2741 O O . SER A 1 348 ? -1.989 8.273 13.945 1 96 348 SER A O 1
ATOM 2743 N N . THR A 1 349 ? -3.42 6.875 12.961 1 96.5 349 THR A N 1
ATOM 2744 C CA . THR A 1 349 ? -3.07 7.332 11.617 1 96.5 349 THR A CA 1
ATOM 2745 C C . THR A 1 349 ? -3.375 8.82 11.461 1 96.5 349 THR A C 1
ATOM 2747 O O . THR A 1 349 ? -2.594 9.555 10.852 1 96.5 349 THR A O 1
ATOM 2750 N N . THR A 1 350 ? -4.52 9.258 11.992 1 96.19 350 THR A N 1
ATOM 2751 C CA . THR A 1 350 ? -4.898 10.672 11.953 1 96.19 350 THR A CA 1
ATOM 2752 C C . THR A 1 350 ? -3.898 11.523 12.727 1 96.19 350 THR A C 1
ATOM 2754 O O . THR A 1 350 ? -3.504 12.594 12.266 1 96.19 350 THR A O 1
ATOM 2757 N N . TRP A 1 351 ? -3.49 11.031 13.836 1 96.62 351 TRP A N 1
ATOM 2758 C CA . TRP A 1 351 ? -2.525 11.742 14.664 1 96.62 351 TRP A CA 1
ATOM 2759 C C . TRP A 1 351 ? -1.211 11.953 13.922 1 96.62 351 TRP A C 1
ATOM 2761 O O . TRP A 1 351 ? -0.669 13.055 13.898 1 96.62 351 TRP A O 1
ATOM 2771 N N . TRP A 1 352 ? -0.714 10.93 13.328 1 97.5 352 TRP A N 1
ATOM 2772 C CA . TRP A 1 352 ? 0.544 11.008 12.594 1 97.5 352 TRP A CA 1
ATOM 2773 C C . TRP A 1 352 ? 0.421 11.961 11.406 1 97.5 352 TRP A C 1
ATOM 2775 O O . TRP A 1 352 ? 1.348 12.727 11.117 1 97.5 352 TRP A O 1
ATOM 2785 N N . ALA A 1 353 ? -0.682 11.891 10.68 1 96.81 353 ALA A N 1
ATOM 2786 C CA . ALA A 1 353 ? -0.913 12.805 9.562 1 96.81 353 ALA A CA 1
ATOM 2787 C C . ALA A 1 353 ? -0.942 14.258 10.039 1 96.81 353 ALA A C 1
ATOM 2789 O O . ALA A 1 353 ? -0.345 15.133 9.406 1 96.81 353 ALA A O 1
ATOM 2790 N N . TRP A 1 354 ? -1.608 14.469 11.141 1 96.31 354 TRP A N 1
ATOM 2791 C CA . TRP A 1 354 ? -1.67 15.797 11.742 1 96.31 354 TRP A CA 1
ATOM 2792 C C . TRP A 1 354 ? -0.281 16.266 12.164 1 96.31 354 TRP A C 1
ATOM 2794 O O . TRP A 1 354 ? 0.09 17.422 11.914 1 96.31 354 TRP A O 1
ATOM 2804 N N . LEU A 1 355 ? 0.481 15.414 12.766 1 97.38 355 LEU A N 1
ATOM 2805 C CA . LEU A 1 355 ? 1.804 15.797 13.25 1 97.38 355 LEU A CA 1
ATOM 2806 C C . LEU A 1 355 ? 2.691 16.25 12.094 1 97.38 355 LEU A C 1
ATOM 2808 O O . LEU A 1 355 ? 3.432 17.219 12.219 1 97.38 355 LEU A O 1
ATOM 2812 N N . ARG A 1 356 ? 2.637 15.562 10.992 1 96.94 356 ARG A N 1
ATOM 2813 C CA . ARG A 1 356 ? 3.432 15.938 9.836 1 96.94 356 ARG A CA 1
ATOM 2814 C C . ARG A 1 356 ? 3.064 17.344 9.352 1 96.94 356 ARG A C 1
ATOM 2816 O O . ARG A 1 356 ? 3.939 18.125 8.961 1 96.94 356 ARG A O 1
ATOM 2823 N N . GLN A 1 357 ? 1.802 17.641 9.391 1 94.62 357 GLN A N 1
ATOM 2824 C CA . GLN A 1 357 ? 1.381 18.984 9.008 1 94.62 357 GLN A CA 1
ATOM 2825 C C . GLN A 1 357 ? 1.895 20.031 10.008 1 94.62 357 GLN A C 1
ATOM 2827 O O . GLN A 1 357 ? 2.396 21.078 9.609 1 94.62 357 GLN A O 1
ATOM 2832 N N . ASP A 1 358 ? 1.82 19.672 11.234 1 95.25 358 ASP A N 1
ATOM 2833 C CA . ASP A 1 358 ? 2.242 20.625 12.273 1 95.25 358 ASP A CA 1
ATOM 2834 C C . ASP A 1 358 ? 3.75 20.844 12.219 1 95.25 358 ASP A C 1
ATOM 2836 O O . ASP A 1 358 ? 4.219 21.969 12.453 1 95.25 358 ASP A O 1
ATOM 2840 N N . ILE A 1 359 ? 4.48 19.828 11.945 1 96.06 359 ILE A N 1
ATOM 2841 C CA . ILE A 1 359 ? 5.93 19.938 11.836 1 96.06 359 ILE A CA 1
ATOM 2842 C C . ILE A 1 359 ? 6.285 20.984 10.766 1 96.06 359 ILE A C 1
ATOM 2844 O O . ILE A 1 359 ? 7.129 21.844 10.992 1 96.06 359 ILE A O 1
ATOM 2848 N N . TRP A 1 360 ? 5.652 20.906 9.672 1 93.94 360 TRP A N 1
ATOM 2849 C CA . TRP A 1 360 ? 5.945 21.828 8.57 1 93.94 360 TRP A CA 1
ATOM 2850 C C . TRP A 1 360 ? 5.605 23.266 8.945 1 93.94 360 TRP A C 1
ATOM 2852 O O . TRP A 1 360 ? 6.406 24.172 8.727 1 93.94 360 TRP A O 1
ATOM 2862 N N . VAL A 1 361 ? 4.469 23.453 9.555 1 91.31 361 VAL A N 1
ATOM 2863 C CA . VAL A 1 361 ? 4.047 24.797 9.93 1 91.31 361 VAL A CA 1
ATOM 2864 C C . VAL A 1 361 ? 4.949 25.328 11.039 1 91.31 361 VAL A C 1
ATOM 2866 O O . VAL A 1 361 ? 5.344 26.5 11.023 1 91.31 361 VAL A O 1
ATOM 2869 N N . ALA A 1 362 ? 5.215 24.422 11.961 1 92.75 362 ALA A N 1
ATOM 2870 C CA . ALA A 1 362 ? 6.102 24.828 13.055 1 92.75 362 ALA A CA 1
ATOM 2871 C C . ALA A 1 362 ? 7.469 25.25 12.523 1 92.75 362 ALA A C 1
ATOM 2873 O O . ALA A 1 362 ? 8.047 26.234 12.992 1 92.75 362 ALA A O 1
ATOM 2874 N N . PHE A 1 363 ? 7.973 24.594 11.555 1 93.56 363 PHE A N 1
ATOM 2875 C CA . PHE A 1 363 ? 9.234 24.938 10.914 1 93.56 363 PHE A CA 1
ATOM 2876 C C . PHE A 1 363 ? 9.148 26.297 10.25 1 93.56 363 PHE A C 1
ATOM 2878 O O . PHE A 1 363 ? 10.039 27.141 10.422 1 93.56 363 PHE A O 1
ATOM 2885 N N . ARG A 1 364 ? 8.07 26.516 9.57 1 88 364 ARG A N 1
ATOM 2886 C CA . ARG A 1 364 ? 7.902 27.75 8.812 1 88 364 ARG A CA 1
ATOM 2887 C C . ARG A 1 364 ? 7.703 28.938 9.742 1 88 364 ARG A C 1
ATOM 2889 O O . ARG A 1 364 ? 8.188 30.047 9.469 1 88 364 ARG A O 1
ATOM 2896 N N . GLU A 1 365 ? 7.016 28.703 10.844 1 87.25 365 GLU A N 1
ATOM 2897 C CA . GLU A 1 365 ? 6.668 29.781 11.773 1 87.25 365 GLU A CA 1
ATOM 2898 C C . GLU A 1 365 ? 7.703 29.891 12.891 1 87.25 365 GLU A C 1
ATOM 2900 O O . GLU A 1 365 ? 7.562 30.734 13.781 1 87.25 365 GLU A O 1
ATOM 2905 N N . LYS A 1 366 ? 8.695 29.094 12.891 1 89.38 366 LYS A N 1
ATOM 2906 C CA . LYS A 1 366 ? 9.734 29.078 13.914 1 89.38 366 LYS A CA 1
ATOM 2907 C C . LYS A 1 366 ? 9.133 28.969 15.312 1 89.38 366 LYS A C 1
ATOM 2909 O O . LYS A 1 366 ? 9.453 29.766 16.203 1 89.38 366 LYS A O 1
ATOM 2914 N N . ARG A 1 367 ? 8.281 28.031 15.477 1 90.31 367 ARG A N 1
ATOM 2915 C CA . ARG A 1 367 ? 7.66 27.719 16.766 1 90.31 367 ARG A CA 1
ATOM 2916 C C . ARG A 1 367 ? 7.785 26.234 17.078 1 90.31 367 ARG A C 1
ATOM 2918 O O . ARG A 1 367 ? 8.164 25.438 16.234 1 90.31 367 ARG A O 1
ATOM 2925 N N . ARG A 1 368 ? 7.438 25.906 18.281 1 92.06 368 ARG A N 1
ATOM 2926 C CA . ARG A 1 368 ? 7.426 24.5 18.688 1 92.06 368 ARG A CA 1
ATOM 2927 C C . ARG A 1 368 ? 6.188 23.781 18.156 1 92.06 368 ARG A C 1
ATOM 2929 O O . ARG A 1 368 ? 5.18 24.422 17.844 1 92.06 368 ARG A O 1
ATOM 2936 N N . THR A 1 369 ? 6.262 22.5 18 1 94.25 369 THR A N 1
ATOM 2937 C CA . THR A 1 369 ? 5.098 21.688 17.641 1 94.25 369 THR A CA 1
ATOM 2938 C C . THR A 1 369 ? 4.117 21.625 18.812 1 94.25 369 THR A C 1
ATOM 2940 O O . THR A 1 369 ? 4.504 21.844 19.969 1 94.25 369 THR A O 1
ATOM 2943 N N . TYR A 1 370 ? 2.885 21.328 18.547 1 91.44 370 TYR A N 1
ATOM 2944 C CA . TYR A 1 370 ? 1.857 21.297 19.578 1 91.44 370 TYR A CA 1
ATOM 2945 C C . TYR A 1 370 ? 1.929 20 20.375 1 91.44 370 TYR A C 1
ATOM 2947 O O . TYR A 1 370 ? 1.571 19.969 21.562 1 91.44 370 TYR A O 1
ATOM 2955 N N . SER A 1 371 ? 2.465 18.984 19.781 1 90.62 371 SER A N 1
ATOM 2956 C CA . SER A 1 371 ? 2.414 17.672 20.422 1 90.62 371 SER A CA 1
ATOM 2957 C C . SER A 1 371 ? 3.406 17.578 21.578 1 90.62 371 SER A C 1
ATOM 2959 O O . SER A 1 371 ? 4.527 18.078 21.469 1 90.62 371 SER A O 1
ATOM 2961 N N . THR A 1 372 ? 2.908 16.875 22.672 1 89.56 372 THR A N 1
ATOM 2962 C CA . THR A 1 372 ? 3.771 16.578 23.812 1 89.56 372 THR A CA 1
ATOM 2963 C C . THR A 1 372 ? 3.896 15.07 24.016 1 89.56 372 THR A C 1
ATOM 2965 O O . THR A 1 372 ? 4.363 14.617 25.062 1 89.56 372 THR A O 1
ATOM 2968 N N . TRP A 1 373 ? 3.445 14.398 23.078 1 93 373 TRP A N 1
ATOM 2969 C CA . TRP A 1 373 ? 3.443 12.945 23.172 1 93 373 TRP A CA 1
ATOM 2970 C C . TRP A 1 373 ? 4.863 12.391 23.094 1 93 373 TRP A C 1
ATOM 2972 O O . TRP A 1 373 ? 5.699 12.898 22.359 1 93 373 TRP A O 1
ATOM 2982 N N . MET A 1 374 ? 5.066 11.273 23.891 1 93.19 374 MET A N 1
ATOM 2983 C CA . MET A 1 374 ? 6.352 10.578 23.875 1 93.19 374 MET A CA 1
ATOM 2984 C C . MET A 1 374 ? 6.168 9.102 23.562 1 93.19 374 MET A C 1
ATOM 2986 O O . MET A 1 374 ? 5.203 8.477 24 1 93.19 374 MET A O 1
ATOM 2990 N N . PRO A 1 375 ? 7.148 8.578 22.766 1 94.12 375 PRO A N 1
ATOM 2991 C CA . PRO A 1 375 ? 7.062 7.152 22.453 1 94.12 375 PRO A CA 1
ATOM 2992 C C . PRO A 1 375 ? 7.176 6.266 23.688 1 94.12 375 PRO A C 1
ATOM 2994 O O . PRO A 1 375 ? 7.945 6.57 24.609 1 94.12 375 PRO A O 1
ATOM 2997 N N . LYS A 1 376 ? 6.383 5.191 23.672 1 93.38 376 LYS A N 1
ATOM 2998 C CA . LYS A 1 376 ? 6.402 4.23 24.781 1 93.38 376 LYS A CA 1
ATOM 2999 C C . LYS A 1 376 ? 7.113 2.943 24.359 1 93.38 376 LYS A C 1
ATOM 3001 O O . LYS A 1 376 ? 7.727 2.273 25.203 1 93.38 376 LYS A O 1
ATOM 3006 N N . LYS A 1 377 ? 7.086 2.635 23.109 1 94.25 377 LYS A N 1
ATOM 3007 C CA . LYS A 1 377 ? 7.723 1.417 22.609 1 94.25 377 LYS A CA 1
ATOM 3008 C C . LYS A 1 377 ? 9.219 1.621 22.406 1 94.25 377 LYS A C 1
ATOM 3010 O O . LYS A 1 377 ? 9.648 2.65 21.891 1 94.25 377 LYS A O 1
ATOM 3015 N N . GLY A 1 378 ? 9.992 0.602 22.828 1 94.5 378 GLY A N 1
ATOM 3016 C CA . GLY A 1 378 ? 11.414 0.6 22.516 1 94.5 378 GLY A CA 1
ATOM 3017 C C . GLY A 1 378 ? 11.703 0.162 21.094 1 94.5 378 GLY A C 1
ATOM 3018 O O . GLY A 1 378 ? 10.836 -0.39 20.422 1 94.5 378 GLY A O 1
ATOM 3019 N N . TYR A 1 379 ? 12.922 0.452 20.609 1 94.25 379 TYR A N 1
ATOM 3020 C CA . TYR A 1 379 ? 13.297 0.172 19.234 1 94.25 379 TYR A CA 1
ATOM 3021 C C . TYR A 1 379 ? 13.211 -1.321 18.938 1 94.25 379 TYR A C 1
ATOM 3023 O O . TYR A 1 379 ? 12.961 -1.723 17.797 1 94.25 379 TYR A O 1
ATOM 3031 N N . ALA A 1 380 ? 13.359 -2.141 19.906 1 92.69 380 ALA A N 1
ATOM 3032 C CA . ALA A 1 380 ? 13.32 -3.59 19.734 1 92.69 380 ALA A CA 1
ATOM 3033 C C . ALA A 1 380 ? 11.922 -4.066 19.375 1 92.69 380 ALA A C 1
ATOM 3035 O O . ALA A 1 380 ? 11.758 -5.109 18.734 1 92.69 380 ALA A O 1
ATOM 3036 N N . ASP A 1 381 ? 11 -3.273 19.719 1 92.69 381 ASP A N 1
ATOM 3037 C CA . ASP A 1 381 ? 9.609 -3.672 19.516 1 92.69 381 ASP A CA 1
ATOM 3038 C C . ASP A 1 381 ? 9.031 -3.025 18.266 1 92.69 381 ASP A C 1
ATOM 3040 O O . ASP A 1 381 ? 7.875 -3.279 17.906 1 92.69 381 ASP A O 1
ATOM 3044 N N . LEU A 1 382 ? 9.789 -2.258 17.562 1 94.62 382 LEU A N 1
ATOM 3045 C CA . LEU A 1 382 ? 9.273 -1.532 16.406 1 94.62 382 LEU A CA 1
ATOM 3046 C C . LEU A 1 382 ? 9.461 -2.338 15.125 1 94.62 382 LEU A C 1
ATOM 3048 O O . LEU A 1 382 ? 10.516 -2.949 14.922 1 94.62 382 LEU A O 1
ATOM 3052 N N . ASP A 1 383 ? 8.391 -2.432 14.32 1 91.44 383 ASP A N 1
ATOM 3053 C CA . ASP A 1 383 ? 8.578 -2.928 12.961 1 91.44 383 ASP A CA 1
ATOM 3054 C C . ASP A 1 383 ? 9.133 -1.832 12.047 1 91.44 383 ASP A C 1
ATOM 3056 O O . ASP A 1 383 ? 9.367 -0.707 12.492 1 91.44 383 ASP A O 1
ATOM 3060 N N . SER A 1 384 ? 9.359 -2.113 10.828 1 94 384 SER A N 1
ATOM 3061 C CA . SER A 1 384 ? 10.023 -1.188 9.914 1 94 384 SER A CA 1
ATOM 3062 C C . SER A 1 384 ? 9.18 0.061 9.68 1 94 384 SER A C 1
ATOM 3064 O O . SER A 1 384 ? 9.711 1.168 9.578 1 94 384 SER A O 1
ATOM 3066 N N . HIS A 1 385 ? 7.871 -0.044 9.602 1 94.81 385 HIS A N 1
ATOM 3067 C CA . HIS A 1 385 ? 7.008 1.111 9.383 1 94.81 385 HIS A CA 1
ATOM 3068 C C . HIS A 1 385 ? 6.957 2.002 10.617 1 94.81 385 HIS A C 1
ATOM 3070 O O . HIS A 1 385 ? 6.93 3.229 10.508 1 94.81 385 HIS A O 1
ATOM 3076 N N . GLU A 1 386 ? 6.969 1.35 11.727 1 95.81 386 GLU A N 1
ATOM 3077 C CA . GLU A 1 386 ? 7.012 2.105 12.977 1 95.81 386 GLU A CA 1
ATOM 3078 C C . GLU A 1 386 ? 8.344 2.836 13.133 1 95.81 386 GLU A C 1
ATOM 3080 O O . GLU A 1 386 ? 8.391 3.951 13.656 1 95.81 386 GLU A O 1
ATOM 3085 N N . LEU A 1 387 ? 9.398 2.191 12.68 1 97.12 387 LEU A N 1
ATOM 3086 C CA . LEU A 1 387 ? 10.703 2.857 12.656 1 97.12 387 LEU A CA 1
ATOM 3087 C C . LEU A 1 387 ? 10.656 4.105 11.781 1 97.12 387 LEU A C 1
ATOM 3089 O O . LEU A 1 387 ? 11.219 5.141 12.148 1 97.12 387 LEU A O 1
ATOM 3093 N N . ALA A 1 388 ? 10 3.973 10.695 1 97.69 388 ALA A N 1
ATOM 3094 C CA . ALA A 1 388 ? 9.859 5.117 9.805 1 97.69 388 ALA A CA 1
ATOM 3095 C C . ALA A 1 388 ? 9.078 6.246 10.477 1 97.69 388 ALA A C 1
ATOM 3097 O O . ALA A 1 388 ? 9.477 7.41 10.406 1 97.69 388 ALA A O 1
ATOM 3098 N N . SER A 1 389 ? 8.031 5.934 11.18 1 97.62 389 SER A N 1
ATOM 3099 C CA . SER A 1 389 ? 7.227 6.93 11.883 1 97.62 389 SER A CA 1
ATOM 3100 C C . SER A 1 389 ? 8.031 7.598 12.992 1 97.62 389 SER A C 1
ATOM 3102 O O . SER A 1 389 ? 7.824 8.781 13.289 1 97.62 389 SER A O 1
ATOM 3104 N N . ARG A 1 390 ? 8.93 6.852 13.57 1 98 390 ARG A N 1
ATOM 3105 C CA . ARG A 1 390 ? 9.75 7.395 14.641 1 98 390 ARG A CA 1
ATOM 3106 C C . ARG A 1 390 ? 10.609 8.555 14.141 1 98 390 ARG A C 1
ATOM 3108 O O . ARG A 1 390 ? 10.898 9.492 14.891 1 98 390 ARG A O 1
ATOM 3115 N N . ALA A 1 391 ? 10.992 8.508 12.898 1 98.56 391 ALA A N 1
ATOM 3116 C CA . ALA A 1 391 ? 11.766 9.602 12.32 1 98.56 391 ALA A CA 1
ATOM 3117 C C . ALA A 1 391 ? 10.961 10.898 12.312 1 98.56 391 ALA A C 1
ATOM 3119 O O . ALA A 1 391 ? 11.523 11.984 12.484 1 98.56 391 ALA A O 1
ATOM 3120 N N . VAL A 1 392 ? 9.648 10.797 12.125 1 98.5 392 VAL A N 1
ATOM 3121 C CA . VAL A 1 392 ? 8.766 11.953 12.133 1 98.5 392 VAL A CA 1
ATOM 3122 C C . VAL A 1 392 ? 8.742 12.578 13.523 1 98.5 392 VAL A C 1
ATOM 3124 O O . VAL A 1 392 ? 8.852 13.805 13.664 1 98.5 392 VAL A O 1
ATOM 3127 N N . TRP A 1 393 ? 8.648 11.727 14.508 1 98.19 393 TRP A N 1
ATOM 3128 C CA . TRP A 1 393 ? 8.641 12.211 15.883 1 98.19 393 TRP A CA 1
ATOM 3129 C C . TRP A 1 393 ? 9.961 12.891 16.234 1 98.19 393 TRP A C 1
ATOM 3131 O O . TRP A 1 393 ? 9.977 13.938 16.875 1 98.19 393 TRP A O 1
ATOM 3141 N N . ILE A 1 394 ? 11.062 12.32 15.812 1 98.44 394 ILE A N 1
ATOM 3142 C CA . ILE A 1 394 ? 12.367 12.914 16.078 1 98.44 394 ILE A CA 1
ATOM 3143 C C . ILE A 1 394 ? 12.469 14.281 15.406 1 98.44 394 ILE A C 1
ATOM 3145 O O . ILE A 1 394 ? 12.992 15.234 15.992 1 98.44 394 ILE A O 1
ATOM 3149 N N . MET A 1 395 ? 11.961 14.344 14.219 1 98.62 395 MET A N 1
ATOM 3150 C CA . MET A 1 395 ? 11.953 15.625 13.516 1 98.62 395 MET A CA 1
ATOM 3151 C C . MET A 1 395 ? 11.18 16.672 14.305 1 98.62 395 MET A C 1
ATOM 3153 O O . MET A 1 395 ? 11.578 17.844 14.352 1 98.62 395 MET A O 1
ATOM 3157 N N . ALA A 1 396 ? 10.07 16.219 14.898 1 98.19 396 ALA A N 1
ATOM 3158 C CA . ALA A 1 396 ? 9.305 17.156 15.727 1 98.19 396 ALA A CA 1
ATOM 3159 C C . ALA A 1 396 ? 10.156 17.688 16.875 1 98.19 396 ALA A C 1
ATOM 3161 O O . ALA A 1 396 ? 10.102 18.875 17.188 1 98.19 396 ALA A O 1
ATOM 3162 N N . GLN A 1 397 ? 11 16.844 17.453 1 97.25 397 GLN A N 1
ATOM 3163 C CA . GLN A 1 397 ? 11.891 17.281 18.531 1 97.25 397 GLN A CA 1
ATOM 3164 C C . GLN A 1 397 ? 12.93 18.266 18 1 97.25 397 GLN A C 1
ATOM 3166 O O . GLN A 1 397 ? 13.266 19.25 18.688 1 97.25 397 GLN A O 1
ATOM 3171 N N . VAL A 1 398 ? 13.383 18 16.875 1 97.75 398 VAL A N 1
ATOM 3172 C CA . VAL A 1 398 ? 14.398 18.875 16.281 1 97.75 398 VAL A CA 1
ATOM 3173 C C . VAL A 1 398 ? 13.797 20.234 15.977 1 97.75 398 VAL A C 1
ATOM 3175 O O . VAL A 1 398 ? 14.43 21.266 16.219 1 97.75 398 VAL A O 1
ATOM 3178 N N . ILE A 1 399 ? 12.602 20.25 15.484 1 97.12 399 ILE A N 1
ATOM 3179 C CA . ILE A 1 399 ? 11.922 21.516 15.195 1 97.12 399 ILE A CA 1
ATOM 3180 C C . ILE A 1 399 ? 11.727 22.297 16.484 1 97.12 399 ILE A C 1
ATOM 3182 O O . ILE A 1 399 ? 11.875 23.531 16.5 1 97.12 399 ILE A O 1
ATOM 3186 N N . ASN A 1 400 ? 11.414 21.594 17.531 1 93.25 400 ASN A N 1
ATOM 3187 C CA . ASN A 1 400 ? 11.297 22.25 18.828 1 93.25 400 ASN A CA 1
ATOM 3188 C C . ASN A 1 400 ? 12.609 22.906 19.25 1 93.25 400 ASN A C 1
ATOM 3190 O O . ASN A 1 400 ? 12.602 24 19.812 1 93.25 400 ASN A O 1
ATOM 3194 N N . PHE A 1 401 ? 13.727 22.328 19.031 1 94 401 PHE A N 1
ATOM 3195 C CA . PHE A 1 401 ? 15.047 22.859 19.328 1 94 401 PHE A CA 1
ATOM 3196 C C . PHE A 1 401 ? 15.32 24.109 18.5 1 94 401 PHE A C 1
ATOM 3198 O O . PHE A 1 401 ? 15.844 25.094 19.016 1 94 401 PHE A O 1
ATOM 3205 N N . CYS A 1 402 ? 14.922 24.047 17.219 1 92.62 402 CYS A N 1
ATOM 3206 C CA . CYS A 1 402 ? 15.195 25.156 16.312 1 92.62 402 CYS A CA 1
ATOM 3207 C C . CYS A 1 402 ? 14.328 26.359 16.641 1 92.62 402 CYS A C 1
ATOM 3209 O O . CYS A 1 402 ? 14.664 27.5 16.266 1 92.62 402 CYS A O 1
ATOM 3211 N N . ALA A 1 403 ? 13.227 26.156 17.266 1 89 403 ALA A N 1
ATOM 3212 C CA . ALA A 1 403 ? 12.25 27.203 17.531 1 89 403 ALA A CA 1
ATOM 3213 C C . ALA A 1 403 ? 12.727 28.109 18.656 1 89 403 ALA A C 1
ATOM 3215 O O . ALA A 1 403 ? 12.281 29.25 18.781 1 89 403 ALA A O 1
ATOM 3216 N N . VAL A 1 404 ? 13.508 27.609 19.578 1 74.94 404 VAL A N 1
ATOM 3217 C CA . VAL A 1 404 ? 13.914 28.344 20.766 1 74.94 404 VAL A CA 1
ATOM 3218 C C . VAL A 1 404 ? 15 29.359 20.406 1 74.94 404 VAL A C 1
ATOM 3220 O O . VAL A 1 404 ? 15.984 29.016 19.75 1 74.94 404 VAL A O 1
ATOM 3223 N N . ASP A 1 405 ? 14.602 30.703 20.531 1 62.34 405 ASP A N 1
ATOM 3224 C CA . ASP A 1 405 ? 15.57 31.781 20.312 1 62.34 405 ASP A CA 1
ATOM 3225 C C . ASP A 1 405 ? 16.734 31.672 21.281 1 62.34 405 ASP A C 1
ATOM 3227 O O . ASP A 1 405 ? 16.531 31.516 22.484 1 62.34 405 ASP A O 1
ATOM 3231 N N . SER A 1 406 ? 18 31.344 20.703 1 55.12 406 SER A N 1
ATOM 3232 C CA . SER A 1 406 ? 19.234 31.219 21.469 1 55.12 406 SER A CA 1
ATOM 3233 C C . SER A 1 406 ? 19.359 32.312 22.516 1 55.12 406 SER A C 1
ATOM 3235 O O . SER A 1 406 ? 19.922 32.094 23.594 1 55.12 406 SER A O 1
ATOM 3237 N N . SER A 1 407 ? 18.922 33.531 22.094 1 51.31 407 SER A N 1
ATOM 3238 C CA . SER A 1 407 ? 19.156 34.656 22.984 1 51.31 407 SER A CA 1
ATOM 3239 C C . SER A 1 407 ? 18.266 34.594 24.219 1 51.31 407 SER A C 1
ATOM 3241 O O . SER A 1 407 ? 18.547 35.25 25.219 1 51.31 407 SER A O 1
ATOM 3243 N N . ALA A 1 408 ? 17.109 34.094 24.078 1 50.56 408 ALA A N 1
ATOM 3244 C CA . ALA A 1 408 ? 16.125 34.188 25.156 1 50.56 408 ALA A CA 1
ATOM 3245 C C . ALA A 1 408 ? 16.297 33.031 26.141 1 50.56 408 ALA A C 1
ATOM 3247 O O . ALA A 1 408 ? 15.633 33 27.188 1 50.56 408 ALA A O 1
ATOM 3248 N N . GLU A 1 409 ? 16.938 31.922 25.688 1 53.62 409 GLU A N 1
ATOM 3249 C CA . GLU A 1 409 ? 16.828 30.766 26.562 1 53.62 409 GLU A CA 1
ATOM 3250 C C . GLU A 1 409 ? 17.734 30.906 27.781 1 53.62 409 GLU A C 1
ATOM 3252 O O . GLU A 1 409 ? 18.891 31.297 27.656 1 53.62 409 GLU A O 1
ATOM 3257 N N . VAL A 1 410 ? 17.078 30.844 28.797 1 51.84 410 VAL A N 1
ATOM 3258 C CA . VAL A 1 410 ? 17.547 30.766 30.172 1 51.84 410 VAL A CA 1
ATOM 3259 C C . VAL A 1 410 ? 18.703 29.766 30.266 1 51.84 410 VAL A C 1
ATOM 3261 O O . VAL A 1 410 ? 19.594 29.906 31.109 1 51.84 410 VAL A O 1
ATOM 3264 N N . GLU A 1 411 ? 18.562 28.703 29.453 1 58.06 411 GLU A N 1
ATOM 3265 C CA . GLU A 1 411 ? 19.5 27.594 29.703 1 58.06 411 GLU A CA 1
ATOM 3266 C C . GLU A 1 411 ? 20.906 27.953 29.219 1 58.06 411 GLU A C 1
ATOM 3268 O O . GLU A 1 411 ? 21.875 27.328 29.609 1 58.06 411 GLU A O 1
ATOM 3273 N N . GLY A 1 412 ? 21.062 29.203 28.734 1 69.25 412 GLY A N 1
ATOM 3274 C CA . GLY A 1 412 ? 22.359 29.703 28.344 1 69.25 412 GLY A CA 1
ATOM 3275 C C . GLY A 1 412 ? 23 28.891 27.219 1 69.25 412 GLY A C 1
ATOM 3276 O O . GLY A 1 412 ? 22.359 28 26.656 1 69.25 412 GLY A O 1
ATOM 3277 N N . LEU A 1 413 ? 24.031 29.109 26.719 1 80.69 413 LEU A N 1
ATOM 3278 C CA . LEU A 1 413 ? 24.812 28.5 25.656 1 80.69 413 LEU A CA 1
ATOM 3279 C C . LEU A 1 413 ? 25.094 27.031 25.953 1 80.69 413 LEU A C 1
ATOM 3281 O O . LEU A 1 413 ? 24.984 26.188 25.062 1 80.69 413 LEU A O 1
ATOM 3285 N N . THR A 1 414 ? 25.297 26.672 27.172 1 82.06 414 THR A N 1
ATOM 3286 C CA . THR A 1 414 ? 25.609 25.312 27.578 1 82.06 414 THR A CA 1
ATOM 3287 C C . THR A 1 414 ? 24.375 24.406 27.469 1 82.06 414 THR A C 1
ATOM 3289 O O . THR A 1 414 ? 24.5 23.25 27.078 1 82.06 414 THR A O 1
ATOM 3292 N N . GLY A 1 415 ? 23.25 24.906 27.844 1 83.81 415 GLY A N 1
ATOM 3293 C CA . GLY A 1 415 ? 22.016 24.141 27.719 1 83.81 415 GLY A CA 1
ATOM 3294 C C . GLY A 1 415 ? 21.656 23.797 26.281 1 83.81 415 GLY A C 1
ATOM 3295 O O . GLY A 1 415 ? 21.234 22.688 25.984 1 83.81 415 GLY A O 1
ATOM 3296 N N . ARG A 1 416 ? 21.922 24.719 25.438 1 88.88 416 ARG A N 1
ATOM 3297 C CA . ARG A 1 416 ? 21.625 24.516 24.031 1 88.88 416 ARG A CA 1
ATOM 3298 C C . ARG A 1 416 ? 22.562 23.484 23.422 1 88.88 416 ARG A C 1
ATOM 3300 O O . ARG A 1 416 ? 22.141 22.641 22.609 1 88.88 416 ARG A O 1
ATOM 3307 N N . ILE A 1 417 ? 23.75 23.562 23.812 1 89.31 417 ILE A N 1
ATOM 3308 C CA . ILE A 1 417 ? 24.734 22.594 23.328 1 89.31 417 ILE A CA 1
ATOM 3309 C C . ILE A 1 417 ? 24.359 21.188 23.812 1 89.31 417 ILE A C 1
ATOM 3311 O O . ILE A 1 417 ? 24.438 20.219 23.062 1 89.31 417 ILE A O 1
ATOM 3315 N N . GLY A 1 418 ? 23.922 21.109 25.078 1 89.75 418 GLY A N 1
ATOM 3316 C CA . GLY A 1 418 ? 23.469 19.828 25.609 1 89.75 418 GLY A CA 1
ATOM 3317 C C . GLY A 1 418 ? 22.266 19.266 24.891 1 89.75 418 GLY A C 1
ATOM 3318 O O . GLY A 1 418 ? 22.188 18.062 24.641 1 89.75 418 GLY A O 1
ATOM 3319 N N . TRP A 1 419 ? 21.375 20.156 24.609 1 92.88 419 TRP A N 1
ATOM 3320 C CA . TRP A 1 419 ? 20.172 19.766 23.875 1 92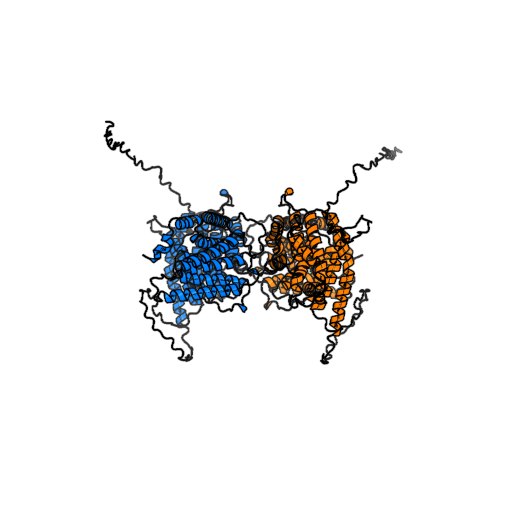.88 419 TRP A CA 1
ATOM 3321 C C . TRP A 1 419 ? 20.531 19.234 22.5 1 92.88 419 TRP A C 1
ATOM 3323 O O . TRP A 1 419 ? 20.031 18.188 22.078 1 92.88 419 TRP A O 1
ATOM 3333 N N . ALA A 1 420 ? 21.328 19.891 21.781 1 93.5 420 ALA A N 1
ATOM 3334 C CA . ALA A 1 420 ? 21.781 19.469 20.469 1 93.5 420 ALA A CA 1
ATOM 3335 C C . ALA A 1 420 ? 22.453 18.094 20.531 1 93.5 420 ALA A C 1
ATOM 3337 O O . ALA A 1 420 ? 22.219 17.234 19.672 1 93.5 420 ALA A O 1
ATOM 3338 N N . LYS A 1 421 ? 23.281 17.922 21.531 1 94.06 421 LYS A N 1
ATOM 3339 C CA . LYS A 1 421 ? 23.953 16.656 21.719 1 94.06 421 LYS A CA 1
ATOM 3340 C C . LYS A 1 421 ? 22.969 15.516 21.938 1 94.06 421 LYS A C 1
ATOM 3342 O O . LYS A 1 421 ? 23.141 14.414 21.422 1 94.06 421 LYS A O 1
ATOM 3347 N N . ALA A 1 422 ? 21.953 15.797 22.719 1 95.94 422 ALA A N 1
ATOM 3348 C CA . ALA A 1 422 ? 20.922 14.805 22.984 1 95.94 422 ALA A CA 1
ATOM 3349 C C . ALA A 1 422 ? 20.188 14.43 21.703 1 95.94 422 ALA A C 1
ATOM 3351 O O . ALA A 1 422 ? 19.875 13.258 21.469 1 95.94 422 ALA A O 1
ATOM 3352 N N . LEU A 1 423 ? 19.859 15.375 20.906 1 97 423 LEU A N 1
ATOM 3353 C CA . LEU A 1 423 ? 19.156 15.133 19.641 1 97 423 LEU A CA 1
ATOM 3354 C C . LEU A 1 423 ? 20.031 14.336 18.688 1 97 423 LEU A C 1
ATOM 3356 O O . LEU A 1 423 ? 19.547 13.438 18 1 97 423 LEU A O 1
ATOM 3360 N N . ARG A 1 424 ? 21.328 14.68 18.656 1 97.38 424 ARG A N 1
ATOM 3361 C CA . ARG A 1 424 ? 22.25 13.93 17.812 1 97.38 424 ARG A CA 1
ATOM 3362 C C . ARG A 1 424 ? 22.328 12.469 18.25 1 97.38 424 ARG A C 1
ATOM 3364 O O . ARG A 1 424 ? 22.406 11.562 17.406 1 97.38 424 ARG A O 1
ATOM 3371 N N . LYS A 1 425 ? 22.312 12.305 19.516 1 96.94 425 LYS A N 1
ATOM 3372 C CA . LYS A 1 425 ? 22.312 10.938 20.047 1 96.94 425 LYS A CA 1
ATOM 3373 C C . LYS A 1 425 ? 21.047 10.188 19.625 1 96.94 425 LYS A C 1
ATOM 3375 O O . LYS A 1 425 ? 21.109 8.992 19.312 1 96.94 425 LYS A O 1
ATOM 3380 N N . MET A 1 426 ? 19.922 10.852 19.656 1 97.12 426 MET A N 1
ATOM 3381 C CA . MET A 1 426 ? 18.672 10.258 19.219 1 97.12 426 MET A CA 1
ATOM 3382 C C . MET A 1 426 ? 18.734 9.844 17.75 1 97.12 426 MET A C 1
ATOM 3384 O O . MET A 1 426 ? 18.281 8.758 17.391 1 97.12 426 MET A O 1
ATOM 3388 N N . LEU A 1 427 ? 19.281 10.695 16.938 1 98.31 427 LEU A N 1
ATOM 3389 C CA . LEU A 1 427 ? 19.422 10.406 15.516 1 98.31 427 LEU A CA 1
ATOM 3390 C C . LEU A 1 427 ? 20.344 9.219 15.297 1 98.31 427 LEU A C 1
ATOM 3392 O O . LEU A 1 427 ? 20.062 8.344 14.477 1 98.31 427 LEU A O 1
ATOM 3396 N N . ASP A 1 428 ? 21.422 9.18 16.031 1 97.88 428 ASP A N 1
ATOM 3397 C CA . ASP A 1 428 ? 22.391 8.086 15.914 1 97.88 428 ASP A CA 1
ATOM 3398 C C . ASP A 1 428 ? 21.766 6.758 16.344 1 97.88 428 ASP A C 1
ATOM 3400 O O . ASP A 1 428 ? 22 5.723 15.711 1 97.88 428 ASP A O 1
ATOM 3404 N N . GLU A 1 429 ? 21.047 6.824 17.391 1 97.12 429 GLU A N 1
ATOM 3405 C CA . GLU A 1 429 ? 20.359 5.613 17.844 1 97.12 429 GLU A CA 1
ATOM 3406 C C . GLU A 1 429 ? 19.359 5.113 16.812 1 97.12 429 GLU A C 1
ATOM 3408 O O . GLU A 1 429 ? 19.312 3.914 16.531 1 97.12 429 GLU A O 1
ATOM 3413 N N . TRP A 1 430 ? 18.562 5.953 16.281 1 98.12 430 TRP A N 1
ATOM 3414 C CA . TRP A 1 430 ? 17.609 5.586 15.234 1 98.12 430 TRP A CA 1
ATOM 3415 C C . TRP A 1 430 ? 18.328 4.938 14.055 1 98.12 430 TRP A C 1
ATOM 3417 O O . TRP A 1 430 ? 17.906 3.875 13.578 1 98.12 430 TRP A O 1
ATOM 3427 N N . ARG A 1 431 ? 19.406 5.531 13.594 1 97.94 431 ARG A N 1
ATOM 3428 C CA . ARG A 1 431 ? 20.156 5.031 12.453 1 97.94 431 ARG A CA 1
ATOM 3429 C C . ARG A 1 431 ? 20.719 3.639 12.742 1 97.94 431 ARG A C 1
ATOM 3431 O O . ARG A 1 431 ? 20.703 2.77 11.867 1 97.94 431 ARG A O 1
ATOM 3438 N N . SER A 1 432 ? 21.156 3.482 13.953 1 96.94 432 SER A N 1
ATOM 3439 C CA . SER A 1 432 ? 21.797 2.227 14.328 1 96.94 432 SER A CA 1
ATOM 3440 C C . SER A 1 432 ? 20.781 1.08 14.359 1 96.94 432 SER A C 1
ATOM 3442 O O . SER A 1 432 ? 21.172 -0.09 14.305 1 96.94 432 SER A O 1
ATOM 3444 N N . ARG A 1 433 ? 19.531 1.404 14.398 1 96.12 433 ARG A N 1
ATOM 3445 C CA . ARG A 1 433 ? 18.5 0.375 14.539 1 96.12 433 ARG A CA 1
ATOM 3446 C C . ARG A 1 433 ? 17.828 0.095 13.203 1 96.12 433 ARG A C 1
ATOM 3448 O O . ARG A 1 433 ? 16.938 -0.767 13.117 1 96.12 433 ARG A O 1
ATOM 3455 N N . LEU A 1 434 ? 18.203 0.788 12.148 1 96.56 434 LEU A N 1
ATOM 3456 C CA . LEU A 1 434 ? 17.578 0.614 10.844 1 96.56 434 LEU A CA 1
ATOM 3457 C C . LEU A 1 434 ? 17.891 -0.764 10.266 1 96.56 434 LEU A C 1
ATOM 3459 O O . LEU A 1 434 ? 19 -1.27 10.43 1 96.56 434 LEU A O 1
ATOM 3463 N N . THR A 1 435 ? 16.906 -1.347 9.711 1 92.88 435 THR A N 1
ATOM 3464 C CA . THR A 1 435 ? 17.062 -2.619 9.016 1 92.88 435 THR A CA 1
ATOM 3465 C C . THR A 1 435 ? 17.406 -2.396 7.547 1 92.88 435 THR A C 1
ATOM 3467 O O . THR A 1 435 ? 17.453 -1.255 7.082 1 92.88 435 THR A O 1
ATOM 3470 N N . VAL A 1 436 ? 17.594 -3.416 6.785 1 91.19 436 VAL A N 1
ATOM 3471 C CA . VAL A 1 436 ? 18.141 -3.373 5.434 1 91.19 436 VAL A CA 1
ATOM 3472 C C . VAL A 1 436 ? 17.156 -2.674 4.5 1 91.19 436 VAL A C 1
ATOM 3474 O O . VAL A 1 436 ? 17.547 -2.057 3.51 1 91.19 436 VAL A O 1
ATOM 3477 N N . GLU A 1 437 ? 15.922 -2.652 4.855 1 92.56 437 GLU A N 1
ATOM 3478 C CA . GLU A 1 437 ? 14.883 -2.068 4.012 1 92.56 437 GLU A CA 1
ATOM 3479 C C . GLU A 1 437 ? 15.094 -0.566 3.844 1 92.56 437 GLU A C 1
ATOM 3481 O O . GLU A 1 437 ? 14.555 0.04 2.912 1 92.56 437 GLU A O 1
ATOM 3486 N N . PHE A 1 438 ? 15.867 0.037 4.715 1 96.25 438 PHE A N 1
ATOM 3487 C CA . PHE A 1 438 ? 16.109 1.476 4.668 1 96.25 438 PHE A CA 1
ATOM 3488 C C . PHE A 1 438 ? 17.344 1.798 3.846 1 96.25 438 PHE A C 1
ATOM 3490 O O . PHE A 1 438 ? 17.672 2.969 3.641 1 96.25 438 PHE A O 1
ATOM 3497 N N . SER A 1 439 ? 17.953 0.766 3.305 1 93.19 439 SER A N 1
ATOM 3498 C CA . SER A 1 439 ? 19.172 0.96 2.521 1 93.19 439 SER A CA 1
ATOM 3499 C C . SER A 1 439 ? 18.859 1.133 1.041 1 93.19 439 SER A C 1
ATOM 3501 O O . SER A 1 439 ? 17.891 0.548 0.535 1 93.19 439 SER A O 1
ATOM 3503 N N . ALA A 1 440 ? 19.641 1.911 0.398 1 92.12 440 ALA A N 1
ATOM 3504 C CA . ALA A 1 440 ? 19.469 2.168 -1.027 1 92.12 440 ALA A CA 1
ATOM 3505 C C . ALA A 1 440 ? 19.781 0.926 -1.854 1 92.12 440 ALA A C 1
ATOM 3507 O O . ALA A 1 440 ? 20.734 0.207 -1.562 1 92.12 440 ALA A O 1
ATOM 3508 N N . LEU A 1 441 ? 18.906 0.68 -2.801 1 90.81 441 LEU A N 1
ATOM 3509 C CA . LEU A 1 441 ? 19.172 -0.348 -3.803 1 90.81 441 LEU A CA 1
ATOM 3510 C C . LEU A 1 441 ? 20.141 0.162 -4.855 1 90.81 441 LEU A C 1
ATOM 3512 O O . LEU A 1 441 ? 20.234 1.369 -5.094 1 90.81 441 LEU A O 1
ATOM 3516 N N . PRO A 1 442 ? 20.891 -0.677 -5.285 1 75.31 442 PRO A N 1
ATOM 3517 C CA . PRO A 1 442 ? 21.922 -0.218 -6.223 1 75.31 442 PRO A CA 1
ATOM 3518 C C . PRO A 1 442 ? 21.344 0.463 -7.457 1 75.31 442 PRO A C 1
ATOM 3520 O O . PRO A 1 442 ? 20.297 0.032 -7.969 1 75.31 442 PRO A O 1
ATOM 3523 N N . THR A 1 443 ? 21.328 1.838 -7.488 1 65.12 443 THR A N 1
ATOM 3524 C CA . THR A 1 443 ? 20.953 2.576 -8.688 1 65.12 443 THR A CA 1
ATOM 3525 C C . THR A 1 443 ? 22.062 2.521 -9.734 1 65.12 443 THR A C 1
ATOM 3527 O O . THR A 1 443 ? 23.25 2.623 -9.398 1 65.12 443 THR A O 1
ATOM 3530 N N . MET A 1 444 ? 22.062 1.509 -10.484 1 52.25 444 MET A N 1
ATOM 3531 C CA . MET A 1 444 ? 23.172 1.08 -11.328 1 52.25 444 MET A CA 1
ATOM 3532 C C . MET A 1 444 ? 23.562 2.178 -12.312 1 52.25 444 MET A C 1
ATOM 3534 O O . MET A 1 444 ? 24.562 2.051 -13.031 1 52.25 444 MET A O 1
ATOM 3538 N N . GLY A 1 445 ? 22.672 2.994 -12.914 1 51.25 445 GLY A N 1
ATOM 3539 C CA . GLY A 1 445 ? 23.266 3.623 -14.086 1 51.25 445 GLY A CA 1
ATOM 3540 C C . GLY A 1 445 ? 24.312 4.668 -13.75 1 51.25 445 GLY A C 1
ATOM 3541 O O . GLY A 1 445 ? 24.328 5.199 -12.633 1 51.25 445 GLY A O 1
ATOM 3542 N N . SER A 1 446 ? 25.531 4.332 -14.18 1 50.84 446 SER A N 1
ATOM 3543 C CA . SER A 1 446 ? 26.656 5.262 -14.172 1 50.84 446 SER A CA 1
ATOM 3544 C C . SER A 1 446 ? 26.203 6.684 -14.492 1 50.84 446 SER A C 1
ATOM 3546 O O . SER A 1 446 ? 26.203 7.094 -15.656 1 50.84 446 SER A O 1
ATOM 3548 N N . ARG A 1 447 ? 25.156 7.16 -13.898 1 52.09 447 ARG A N 1
ATOM 3549 C CA . ARG A 1 447 ? 24.859 8.516 -14.352 1 52.09 447 ARG A CA 1
ATOM 3550 C C . ARG A 1 447 ? 25.844 9.523 -13.766 1 52.09 447 ARG A C 1
ATOM 3552 O O . ARG A 1 447 ? 25.547 10.172 -12.758 1 52.09 447 ARG A O 1
ATOM 3559 N N . GLU A 1 448 ? 27.062 9.375 -14.047 1 55.66 448 GLU A N 1
ATOM 3560 C CA . GLU A 1 448 ? 28.109 10.312 -13.68 1 55.66 448 GLU A CA 1
ATOM 3561 C C . GLU A 1 448 ? 27.656 11.758 -13.867 1 55.66 448 GLU A C 1
ATOM 3563 O O . GLU A 1 448 ? 28.156 12.656 -13.188 1 55.66 448 GLU A O 1
ATOM 3568 N N . SER A 1 449 ? 26.594 11.906 -14.664 1 56.41 449 SER A N 1
ATOM 3569 C CA . SER A 1 449 ? 26.281 13.281 -15.023 1 56.41 449 SER A CA 1
ATOM 3570 C C . SER A 1 449 ? 25.281 13.891 -14.047 1 56.41 449 SER A C 1
ATOM 3572 O O . SER A 1 449 ? 25.016 15.094 -14.086 1 56.41 449 SER A O 1
ATOM 3574 N N . GLU A 1 450 ? 24.969 13.062 -12.992 1 69.5 450 GLU A N 1
ATOM 3575 C CA . GLU A 1 450 ? 23.938 13.648 -12.148 1 69.5 450 GLU A CA 1
ATOM 3576 C C . GLU A 1 450 ? 24.547 14.477 -11.023 1 69.5 450 GLU A C 1
ATOM 3578 O O . GLU A 1 450 ? 25.641 14.164 -10.539 1 69.5 450 GLU A O 1
ATOM 3583 N N . VAL A 1 451 ? 24 15.672 -10.812 1 85.25 451 VAL A N 1
ATOM 3584 C CA . VAL A 1 451 ? 24.422 16.578 -9.75 1 85.25 451 VAL A CA 1
ATOM 3585 C C . VAL A 1 451 ? 24.453 15.828 -8.422 1 85.25 451 VAL A C 1
ATOM 3587 O O . VAL A 1 451 ? 25.406 15.977 -7.648 1 85.25 451 VAL A O 1
ATOM 3590 N N . PHE A 1 452 ? 23.438 14.969 -8.164 1 92.56 452 PHE A N 1
ATOM 3591 C CA . PHE A 1 452 ? 23.391 14.148 -6.961 1 92.56 452 PHE A CA 1
ATOM 3592 C C . PHE A 1 452 ? 23.391 12.664 -7.32 1 92.56 452 PHE A C 1
ATOM 3594 O O . PHE A 1 452 ? 22.859 12.273 -8.359 1 92.56 452 PHE A O 1
ATOM 3601 N N . GLN A 1 453 ? 24.031 11.891 -6.527 1 90.31 453 GLN A N 1
ATOM 3602 C CA . GLN A 1 453 ? 23.938 10.445 -6.676 1 90.31 453 GLN A CA 1
ATOM 3603 C C . GLN A 1 453 ? 22.562 9.938 -6.273 1 90.31 453 GLN A C 1
ATOM 3605 O O . GLN A 1 453 ? 22.109 10.172 -5.145 1 90.31 453 GLN A O 1
ATOM 3610 N N . PRO A 1 454 ? 21.859 9.227 -7.16 1 90.81 454 PRO A N 1
ATOM 3611 C CA . PRO A 1 454 ? 20.531 8.727 -6.812 1 90.81 454 PRO A CA 1
ATOM 3612 C C . PRO A 1 454 ? 20.578 7.621 -5.758 1 90.81 454 PRO A C 1
ATOM 3614 O O . PRO A 1 454 ? 21.469 6.762 -5.797 1 90.81 454 PRO A O 1
ATOM 3617 N N . HIS A 1 455 ? 19.75 7.707 -4.785 1 92.88 455 HIS A N 1
ATOM 3618 C CA . HIS A 1 455 ? 19.562 6.688 -3.762 1 92.88 455 HIS A CA 1
ATOM 3619 C C . HIS A 1 455 ? 18.141 6.121 -3.809 1 92.88 455 HIS A C 1
ATOM 3621 O O . HIS A 1 455 ? 17.219 6.723 -3.262 1 92.88 455 HIS A O 1
ATOM 3627 N N . LEU A 1 456 ? 18.016 4.91 -4.41 1 92.56 456 LEU A N 1
ATOM 3628 C CA . LEU A 1 456 ? 16.703 4.27 -4.547 1 92.56 456 LEU A CA 1
ATOM 3629 C C . LEU A 1 456 ? 16.391 3.42 -3.322 1 92.56 456 LEU A C 1
ATOM 3631 O O . LEU A 1 456 ? 16.953 2.338 -3.148 1 92.56 456 LEU A O 1
ATOM 3635 N N . ILE A 1 457 ? 15.57 3.955 -2.516 1 93.94 457 ILE A N 1
ATOM 3636 C CA . ILE A 1 457 ? 15.094 3.211 -1.356 1 93.94 457 ILE A CA 1
ATOM 3637 C C . ILE A 1 457 ? 13.633 2.799 -1.571 1 93.94 457 ILE A C 1
ATOM 3639 O O . ILE A 1 457 ? 12.797 3.625 -1.942 1 93.94 457 ILE A O 1
ATOM 3643 N N . HIS A 1 458 ? 13.367 1.528 -1.411 1 91.94 458 HIS A N 1
ATOM 3644 C CA . HIS A 1 458 ? 12.031 0.975 -1.63 1 91.94 458 HIS A CA 1
ATOM 3645 C C . HIS A 1 458 ? 11.562 0.168 -0.423 1 91.94 458 HIS A C 1
ATOM 3647 O O . HIS A 1 458 ? 12.32 -0.649 0.112 1 91.94 458 HIS A O 1
ATOM 3653 N N . PRO A 1 459 ? 10.312 0.385 0.144 1 92.25 459 PRO A N 1
ATOM 3654 C CA . PRO A 1 459 ? 9.344 1.341 -0.402 1 92.25 459 PRO A CA 1
ATOM 3655 C C . PRO A 1 459 ? 9.766 2.793 -0.187 1 92.25 459 PRO A C 1
ATOM 3657 O O . PRO A 1 459 ? 10.641 3.07 0.634 1 92.25 459 PRO A O 1
ATOM 3660 N N . GLN A 1 460 ? 9.164 3.707 -0.968 1 94.69 460 GLN A N 1
ATOM 3661 C CA . GLN A 1 460 ? 9.602 5.098 -1.001 1 94.69 460 GLN A CA 1
ATOM 3662 C C . GLN A 1 460 ? 9.391 5.773 0.353 1 94.69 460 GLN A C 1
ATOM 3664 O O . GLN A 1 460 ? 10.148 6.668 0.728 1 94.69 460 GLN A O 1
ATOM 3669 N N . CYS A 1 461 ? 8.391 5.309 1.104 1 95.88 461 CYS A N 1
ATOM 3670 C CA . CYS A 1 461 ? 8.148 5.93 2.402 1 95.88 461 CYS A CA 1
ATOM 3671 C C . CYS A 1 461 ? 9.328 5.711 3.34 1 95.88 461 CYS A C 1
ATOM 3673 O O . CYS A 1 461 ? 9.578 6.527 4.227 1 95.88 461 CYS A O 1
ATOM 3675 N N . PHE A 1 462 ? 10.102 4.656 3.197 1 97.25 462 PHE A N 1
ATOM 3676 C CA . PHE A 1 462 ? 11.312 4.453 3.99 1 97.25 462 PHE A CA 1
ATOM 3677 C C . PHE A 1 462 ? 12.398 5.438 3.584 1 97.25 462 PHE A C 1
ATOM 3679 O O . PHE A 1 462 ? 13.172 5.895 4.426 1 97.25 462 PHE A O 1
ATOM 3686 N N . GLY A 1 463 ? 12.406 5.699 2.275 1 97.62 463 GLY A N 1
ATOM 3687 C CA . GLY A 1 463 ? 13.297 6.758 1.828 1 97.62 463 GLY A CA 1
ATOM 3688 C C . GLY A 1 463 ? 12.977 8.109 2.447 1 97.62 463 GLY A C 1
ATOM 3689 O O . GLY A 1 463 ? 13.883 8.875 2.779 1 97.62 463 GLY A O 1
ATOM 3690 N N . LEU A 1 464 ? 11.742 8.375 2.604 1 98.38 464 LEU A N 1
ATOM 3691 C CA . LEU A 1 464 ? 11.305 9.617 3.234 1 98.38 464 LEU A CA 1
ATOM 3692 C C . LEU A 1 464 ? 11.789 9.688 4.68 1 98.38 464 LEU A C 1
ATOM 3694 O O . LEU A 1 464 ? 12.195 10.758 5.148 1 98.38 464 LEU A O 1
ATOM 3698 N N . ALA A 1 465 ? 11.672 8.547 5.371 1 98.62 465 ALA A N 1
ATOM 3699 C CA . ALA A 1 465 ? 12.156 8.516 6.746 1 98.62 465 ALA A CA 1
ATOM 3700 C C . ALA A 1 465 ? 13.641 8.859 6.812 1 98.62 465 ALA A C 1
ATOM 3702 O O . ALA A 1 465 ? 14.078 9.594 7.699 1 98.62 465 ALA A O 1
ATOM 3703 N N . VAL A 1 466 ? 14.359 8.383 5.84 1 98.69 466 VAL A N 1
ATOM 3704 C CA . VAL A 1 466 ? 15.789 8.672 5.77 1 98.69 466 VAL A CA 1
ATOM 3705 C C . VAL A 1 466 ? 16 10.141 5.418 1 98.69 466 VAL A C 1
ATOM 3707 O O . VAL A 1 466 ? 16.922 10.789 5.941 1 98.69 466 VAL A O 1
ATOM 3710 N N . GLN A 1 467 ? 15.195 10.648 4.516 1 98.75 467 GLN A N 1
ATOM 3711 C CA . GLN A 1 467 ? 15.258 12.078 4.23 1 98.75 467 GLN A CA 1
ATOM 3712 C C . GLN A 1 467 ? 15.031 12.898 5.496 1 98.75 467 GLN A C 1
ATOM 3714 O O . GLN A 1 467 ? 15.766 13.859 5.762 1 98.75 467 GLN A O 1
ATOM 3719 N N . LEU A 1 468 ? 14.055 12.539 6.266 1 98.75 468 LEU A N 1
ATOM 3720 C CA . LEU A 1 468 ? 13.742 13.242 7.508 1 98.75 468 LEU A CA 1
ATOM 3721 C C . LEU A 1 468 ? 14.93 13.203 8.461 1 98.75 468 LEU A C 1
ATOM 3723 O O . LEU A 1 468 ? 15.242 14.211 9.102 1 98.75 468 LEU A O 1
ATOM 3727 N N . HIS A 1 469 ? 15.508 12.078 8.516 1 98.81 469 HIS A N 1
ATOM 3728 C CA . HIS A 1 469 ? 16.688 11.914 9.367 1 98.81 469 HIS A CA 1
ATOM 3729 C C . HIS A 1 469 ? 17.781 12.898 8.984 1 98.81 469 HIS A C 1
ATOM 3731 O O . HIS A 1 469 ? 18.344 13.578 9.852 1 98.81 469 HIS A O 1
ATOM 3737 N N . HIS A 1 470 ? 18.031 13 7.777 1 98.81 470 HIS A N 1
ATOM 3738 C CA . HIS A 1 470 ? 19.125 13.859 7.32 1 98.81 470 HIS A CA 1
ATOM 3739 C C . HIS A 1 470 ? 18.734 15.336 7.398 1 98.81 470 HIS A C 1
ATOM 3741 O O . HIS A 1 470 ? 19.578 16.188 7.656 1 98.81 470 HIS A O 1
ATOM 3747 N N . CYS A 1 471 ? 17.484 15.625 7.16 1 98.75 471 CYS A N 1
ATOM 3748 C CA . CYS A 1 471 ? 17.016 16.984 7.391 1 98.75 471 CYS A CA 1
ATOM 3749 C C . CYS A 1 471 ? 17.188 17.391 8.852 1 98.75 471 CYS A C 1
ATOM 3751 O O . CYS A 1 471 ? 17.578 18.516 9.148 1 98.75 471 CYS A O 1
ATOM 3753 N N . SER A 1 472 ? 16.859 16.422 9.711 1 98.69 472 SER A N 1
ATOM 3754 C CA . SER A 1 472 ? 17.062 16.656 11.141 1 98.69 472 SER A CA 1
ATOM 3755 C C . SER A 1 472 ? 18.531 16.953 11.445 1 98.69 472 SER A C 1
ATOM 3757 O O . SER A 1 472 ? 18.844 17.875 12.211 1 98.69 472 SER A O 1
ATOM 3759 N N . LYS A 1 473 ? 19.406 16.234 10.844 1 98.44 473 LYS A N 1
ATOM 3760 C CA . LYS A 1 473 ? 20.844 16.469 11.016 1 98.44 473 LYS A CA 1
ATOM 3761 C C . LYS A 1 473 ? 21.234 17.859 10.539 1 98.44 473 LYS A C 1
ATOM 3763 O O . LYS A 1 473 ? 21.984 18.562 11.211 1 98.44 473 LYS A O 1
ATOM 3768 N N . ILE A 1 474 ? 20.75 18.234 9.422 1 97.81 474 ILE A N 1
ATOM 3769 C CA . ILE A 1 474 ? 21.047 19.547 8.859 1 97.81 474 ILE A CA 1
ATOM 3770 C C . ILE A 1 474 ? 20.609 20.641 9.844 1 97.81 474 ILE A C 1
ATOM 3772 O O . ILE A 1 474 ? 21.375 21.547 10.156 1 97.81 474 ILE A O 1
ATOM 3776 N N . LEU A 1 475 ? 19.438 20.531 10.336 1 97.12 475 LEU A N 1
ATOM 3777 C CA . LEU A 1 475 ? 18.844 21.562 11.188 1 97.12 475 LEU A CA 1
ATOM 3778 C C . LEU A 1 475 ? 19.578 21.656 12.516 1 97.12 475 LEU A C 1
ATOM 3780 O O . LEU A 1 475 ? 19.828 22.75 13.016 1 97.12 475 LEU A O 1
ATOM 3784 N N . ILE A 1 476 ? 19.922 20.484 13.094 1 96.06 476 ILE A N 1
ATOM 3785 C CA . ILE A 1 476 ? 20.672 20.5 14.344 1 96.06 476 ILE A CA 1
ATOM 3786 C C . ILE A 1 476 ? 22.016 21.188 14.133 1 96.06 476 ILE A C 1
ATOM 3788 O O . ILE A 1 476 ? 22.406 22.062 14.906 1 96.06 476 ILE A O 1
ATOM 3792 N N . THR A 1 477 ? 22.688 20.812 13.062 1 95 477 THR A N 1
ATOM 3793 C CA . THR A 1 477 ? 24 21.359 12.773 1 95 477 THR A CA 1
ATOM 3794 C C . THR A 1 477 ? 23.938 22.844 12.492 1 95 477 THR A C 1
ATOM 3796 O O . THR A 1 477 ? 24.828 23.609 12.898 1 95 477 THR A O 1
ATOM 3799 N N . ALA A 1 478 ? 22.922 23.266 11.852 1 91.31 478 ALA A N 1
ATOM 3800 C CA . ALA A 1 478 ? 22.75 24.672 11.484 1 91.31 478 ALA A CA 1
ATOM 3801 C C . ALA A 1 478 ? 22.406 25.516 12.703 1 91.31 478 ALA A C 1
ATOM 3803 O O . ALA A 1 478 ? 22.75 26.703 12.758 1 91.31 478 ALA A O 1
ATOM 3804 N N . HIS A 1 479 ? 21.766 25 13.703 1 90.12 479 HIS A N 1
ATOM 3805 C CA . HIS A 1 479 ? 21.234 25.797 14.797 1 90.12 479 HIS A CA 1
ATOM 3806 C C . HIS A 1 479 ? 22.062 25.609 16.062 1 90.12 479 HIS A C 1
ATOM 3808 O O . HIS A 1 479 ? 21.906 26.375 17.031 1 90.12 479 HIS A O 1
ATOM 3814 N N . GLU A 1 480 ? 22.875 24.594 16.062 1 89.25 480 GLU A N 1
ATOM 3815 C CA . GLU A 1 480 ? 23.719 24.359 17.234 1 89.25 480 GLU A CA 1
ATOM 3816 C C . GLU A 1 480 ? 24.75 25.469 17.391 1 89.25 480 GLU A C 1
ATOM 3818 O O . GLU A 1 480 ? 25.453 25.828 16.438 1 89.25 480 GLU A O 1
ATOM 3823 N N . PRO A 1 481 ? 24.797 26.062 18.625 1 85.44 481 PRO A N 1
ATOM 3824 C CA . PRO A 1 481 ? 25.828 27.062 18.844 1 85.44 481 PRO A CA 1
ATOM 3825 C C . PRO A 1 481 ? 27.25 26.5 18.766 1 85.44 481 PRO A C 1
ATOM 3827 O O . PRO A 1 481 ? 27.469 25.344 19.172 1 85.44 481 PRO A O 1
ATOM 3830 N N . HIS A 1 482 ? 28.031 27.109 18 1 76.44 482 HIS A N 1
ATOM 3831 C CA . HIS A 1 482 ? 29.375 26.562 17.844 1 76.44 482 HIS A CA 1
ATOM 3832 C C . HIS A 1 482 ? 30.422 27.547 18.375 1 76.44 482 HIS A C 1
ATOM 3834 O O . HIS A 1 482 ? 30.359 28.75 18.094 1 76.44 482 HIS A O 1
ATOM 3840 N N . LEU A 1 483 ? 31.094 26.969 19.312 1 69.69 483 LEU A N 1
ATOM 3841 C CA . LEU A 1 483 ? 32.219 27.672 19.906 1 69.69 483 LEU A CA 1
ATOM 3842 C C . LEU A 1 483 ? 33.5 27.391 19.141 1 69.69 483 LEU A C 1
ATOM 3844 O O . LEU A 1 483 ? 34.531 28 19.422 1 69.69 483 LEU A O 1
ATOM 3848 N N . ASP A 1 484 ? 33.219 26.625 18.141 1 67.69 484 ASP A N 1
ATOM 3849 C CA . ASP A 1 484 ? 34.438 26.172 17.5 1 67.69 484 ASP A CA 1
ATOM 3850 C C . ASP A 1 484 ? 34.938 27.203 16.484 1 67.69 484 ASP A C 1
ATOM 3852 O O . ASP A 1 484 ? 34.156 28.016 15.984 1 67.69 484 ASP A O 1
ATOM 3856 N N . GLY A 1 485 ? 36.188 27.359 16.297 1 75.25 485 GLY A N 1
ATOM 3857 C CA . GLY A 1 485 ? 36.844 28.219 15.32 1 75.25 485 GLY A CA 1
ATOM 3858 C C . GLY A 1 485 ? 36.594 27.781 13.883 1 75.25 485 GLY A C 1
ATOM 3859 O O . GLY A 1 485 ? 35.531 27.203 13.594 1 75.25 485 GLY A O 1
ATOM 3860 N N . ILE A 1 486 ? 37.281 28.016 12.961 1 77.88 486 ILE A N 1
ATOM 3861 C CA . ILE A 1 486 ? 37.156 27.797 11.523 1 77.88 486 ILE A CA 1
ATOM 3862 C C . ILE A 1 486 ? 37.031 26.297 11.242 1 77.88 486 ILE A C 1
ATOM 3864 O O . ILE A 1 486 ? 36.281 25.875 10.359 1 77.88 486 ILE A O 1
ATOM 3868 N N . GLN A 1 487 ? 37.875 25.547 12.016 1 78.5 487 GLN A N 1
ATOM 3869 C CA . GLN A 1 487 ? 37.844 24.109 11.805 1 78.5 487 GLN A CA 1
ATOM 3870 C C . GLN A 1 487 ? 36.469 23.531 12.109 1 78.5 487 GLN A C 1
ATOM 3872 O O . GLN A 1 487 ? 36 22.641 11.406 1 78.5 487 GLN A O 1
ATOM 3877 N N . GLY A 1 488 ? 35.875 24.047 13.109 1 81 488 GLY A N 1
ATOM 3878 C CA . GLY A 1 488 ? 34.531 23.625 13.461 1 81 488 GLY A CA 1
ATOM 3879 C C . GLY A 1 488 ? 33.5 24 12.406 1 81 488 GLY A C 1
ATOM 3880 O O . GLY A 1 488 ? 32.625 23.203 12.102 1 81 488 GLY A O 1
ATOM 3881 N N . LEU A 1 489 ? 33.75 25.062 11.875 1 82.81 489 LEU A N 1
ATOM 3882 C CA . LEU A 1 489 ? 32.844 25.547 10.836 1 82.81 489 LEU A CA 1
ATOM 3883 C C . LEU A 1 489 ? 32.906 24.672 9.594 1 82.81 489 LEU A C 1
ATOM 3885 O O . LEU A 1 489 ? 31.891 24.344 8.984 1 82.81 489 LEU A O 1
ATOM 3889 N N . LEU A 1 490 ? 34.094 24.281 9.297 1 84.5 490 LEU A N 1
ATOM 3890 C CA . LEU A 1 490 ? 34.312 23.453 8.117 1 84.5 490 LEU A CA 1
ATOM 3891 C C . LEU A 1 490 ? 33.688 22.078 8.305 1 84.5 490 LEU A C 1
ATOM 3893 O O . LEU A 1 490 ? 33.094 21.516 7.383 1 84.5 490 LEU A O 1
ATOM 3897 N N . LYS A 1 491 ? 33.906 21.531 9.406 1 88.88 491 LYS A N 1
ATOM 3898 C CA . LYS A 1 491 ? 33.312 20.234 9.719 1 88.88 491 LYS A CA 1
ATOM 3899 C C . LYS A 1 491 ? 31.797 20.266 9.633 1 88.88 491 LYS A C 1
ATOM 3901 O O . LYS A 1 491 ? 31.172 19.344 9.117 1 88.88 491 LYS A O 1
ATOM 3906 N N . ARG A 1 492 ? 31.297 21.297 10.117 1 90.75 492 ARG A N 1
ATOM 3907 C CA . ARG A 1 492 ? 29.844 21.469 10.086 1 90.75 492 ARG A CA 1
ATOM 3908 C C . ARG A 1 492 ? 29.344 21.594 8.648 1 90.75 492 ARG A C 1
ATOM 3910 O O . ARG A 1 492 ? 28.328 21 8.297 1 90.75 492 ARG A O 1
ATOM 3917 N N . GLN A 1 493 ? 30.047 22.328 7.922 1 91 493 GLN A N 1
ATOM 3918 C CA . GLN A 1 493 ? 29.656 22.5 6.523 1 91 493 GLN A CA 1
ATOM 3919 C C . GLN A 1 493 ? 29.703 21.156 5.777 1 91 493 GLN A C 1
ATOM 3921 O O . GLN A 1 493 ? 28.844 20.891 4.941 1 91 493 GLN A O 1
ATOM 3926 N N . LYS A 1 494 ? 30.688 20.438 6.094 1 94.12 494 LYS A N 1
ATOM 3927 C CA . LYS A 1 494 ? 30.797 19.125 5.465 1 94.12 494 LYS A CA 1
ATOM 3928 C C . LYS A 1 494 ? 29.641 18.219 5.855 1 94.12 494 LYS A C 1
ATOM 3930 O O . LYS A 1 494 ? 29.094 17.5 5.008 1 94.12 494 LYS A O 1
ATOM 3935 N N . GLU A 1 495 ? 29.312 18.234 7.098 1 94.56 495 GLU A N 1
ATOM 3936 C CA . GLU A 1 495 ? 28.188 17.422 7.586 1 94.56 495 GLU A CA 1
ATOM 3937 C C . GLU A 1 495 ? 26.891 17.828 6.914 1 94.56 495 GLU A C 1
ATOM 3939 O O . GLU A 1 495 ? 26.094 16.969 6.531 1 94.56 495 GLU A O 1
ATOM 3944 N N . ILE A 1 496 ? 26.672 19.078 6.789 1 96.25 496 ILE A N 1
ATOM 3945 C CA . ILE A 1 496 ? 25.469 19.594 6.148 1 96.25 496 ILE A CA 1
ATOM 3946 C C . ILE A 1 496 ? 25.453 19.172 4.684 1 96.25 496 ILE A C 1
ATOM 3948 O O . ILE A 1 496 ? 24.422 18.688 4.188 1 96.25 496 ILE A O 1
ATOM 3952 N N . GLN A 1 497 ? 26.609 19.25 4.043 1 96.25 497 GLN A N 1
ATOM 3953 C CA . GLN A 1 497 ? 26.672 18.906 2.629 1 96.25 497 GLN A CA 1
ATOM 3954 C C . GLN A 1 497 ? 26.422 17.406 2.416 1 96.25 497 GLN A C 1
ATOM 3956 O O . GLN A 1 497 ? 25.766 17.016 1.446 1 96.25 497 GLN A O 1
ATOM 3961 N N . GLU A 1 498 ? 26.906 16.609 3.285 1 96.88 498 GLU A N 1
ATOM 3962 C C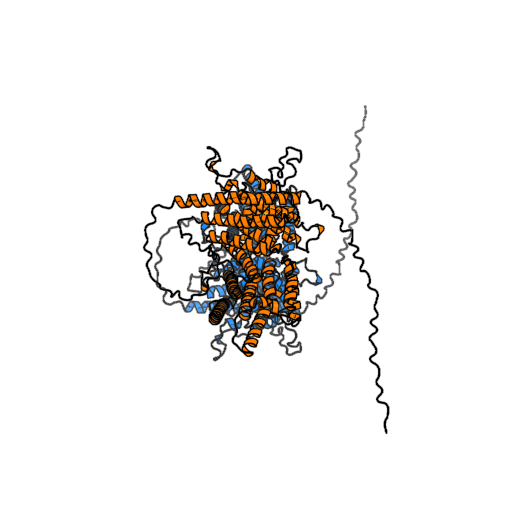A . GLU A 1 498 ? 26.672 15.164 3.195 1 96.88 498 GLU A CA 1
ATOM 3963 C C . GLU A 1 498 ? 25.188 14.836 3.34 1 96.88 498 GLU A C 1
ATOM 3965 O O . GLU A 1 498 ? 24.656 13.984 2.621 1 96.88 498 GLU A O 1
ATOM 3970 N N . SER A 1 499 ? 24.562 15.508 4.254 1 98 499 SER A N 1
ATOM 3971 C CA . SER A 1 499 ? 23.141 15.297 4.465 1 98 499 SER A CA 1
ATOM 3972 C C . SER A 1 499 ? 22.328 15.812 3.283 1 98 499 SER A C 1
ATOM 3974 O O . SER A 1 499 ? 21.312 15.203 2.902 1 98 499 SER A O 1
ATOM 3976 N N . ILE A 1 500 ? 22.75 16.938 2.723 1 97.81 500 ILE A N 1
ATOM 3977 C CA . ILE A 1 500 ? 22.078 17.5 1.548 1 97.81 500 ILE A CA 1
ATOM 3978 C C . ILE A 1 500 ? 22.141 16.484 0.403 1 97.81 500 ILE A C 1
ATOM 3980 O O . ILE A 1 500 ? 21.125 16.25 -0.272 1 97.81 500 ILE A O 1
ATOM 3984 N N . LYS A 1 501 ? 23.266 15.844 0.216 1 96.88 501 LYS A N 1
ATOM 3985 C CA . LYS A 1 501 ? 23.438 14.859 -0.852 1 96.88 501 LYS A CA 1
ATOM 3986 C C . LYS A 1 501 ? 22.484 13.688 -0.675 1 96.88 501 LYS A C 1
ATOM 3988 O O . LYS A 1 501 ? 21.906 13.195 -1.648 1 96.88 501 LYS A O 1
ATOM 3993 N N . MET A 1 502 ? 22.281 13.289 0.536 1 97.5 502 MET A N 1
ATOM 3994 C CA . MET A 1 502 ? 21.391 12.164 0.811 1 97.5 502 MET A CA 1
ATOM 3995 C C . MET A 1 502 ? 19.938 12.547 0.565 1 97.5 502 MET A C 1
ATOM 3997 O O . MET A 1 502 ? 19.188 11.797 -0.064 1 97.5 502 MET A O 1
ATOM 4001 N N . VAL A 1 503 ? 19.547 13.703 1.083 1 98.5 503 VAL A N 1
ATOM 4002 C CA . VAL A 1 503 ? 18.172 14.18 0.916 1 98.5 503 VAL A CA 1
ATOM 4003 C C . VAL A 1 503 ? 17.844 14.289 -0.571 1 98.5 503 VAL A C 1
ATOM 4005 O O . VAL A 1 503 ? 16.812 13.773 -1.025 1 98.5 503 VAL A O 1
ATOM 4008 N N . CYS A 1 504 ? 18.75 14.875 -1.301 1 97.56 504 CYS A N 1
ATOM 4009 C CA . CYS A 1 504 ? 18.516 15.109 -2.721 1 97.56 504 CYS A CA 1
ATOM 4010 C C . CYS A 1 504 ? 18.641 13.812 -3.516 1 97.56 504 CYS A C 1
ATOM 4012 O O . CYS A 1 504 ? 17.891 13.586 -4.465 1 97.56 504 CYS A O 1
ATOM 4014 N N . GLY A 1 505 ? 19.625 12.984 -3.156 1 95.5 505 GLY A N 1
ATOM 4015 C CA . GLY A 1 505 ? 19.766 11.703 -3.822 1 95.5 505 GLY A CA 1
ATOM 4016 C C . GLY A 1 505 ? 18.516 10.852 -3.746 1 95.5 505 GLY A C 1
ATOM 4017 O O . GLY A 1 505 ? 18.156 10.188 -4.719 1 95.5 505 GLY A O 1
ATOM 4018 N N . ILE A 1 506 ? 17.859 10.844 -2.641 1 96.38 506 ILE A N 1
ATOM 4019 C CA . ILE A 1 506 ? 16.609 10.117 -2.471 1 96.38 506 ILE A CA 1
ATOM 4020 C C . ILE A 1 506 ? 15.492 10.812 -3.254 1 96.38 506 ILE A C 1
ATOM 4022 O O . ILE A 1 506 ? 14.695 10.148 -3.926 1 96.38 506 ILE A O 1
ATOM 4026 N N . GLY A 1 507 ? 15.508 12.141 -3.199 1 95.81 507 GLY A N 1
ATOM 4027 C CA . GLY A 1 507 ? 14.508 12.922 -3.918 1 95.81 507 GLY A CA 1
ATOM 4028 C C . GLY A 1 507 ? 14.5 12.648 -5.41 1 95.81 507 GLY A C 1
ATOM 4029 O O . GLY A 1 507 ? 13.453 12.695 -6.051 1 95.81 507 GLY A O 1
ATOM 4030 N N . MET A 1 508 ? 15.594 12.266 -5.949 1 92.81 508 MET A N 1
ATOM 4031 C CA . MET A 1 508 ? 15.75 12.023 -7.383 1 92.81 508 MET A CA 1
ATOM 4032 C C . MET A 1 508 ? 15.016 10.75 -7.805 1 92.81 508 MET A C 1
ATOM 4034 O O . MET A 1 508 ? 14.641 10.602 -8.969 1 92.81 508 MET A O 1
ATOM 4038 N N . THR A 1 509 ? 14.781 9.898 -6.867 1 91.19 509 THR A N 1
ATOM 4039 C CA . THR A 1 509 ? 14.258 8.578 -7.23 1 91.19 509 THR A CA 1
ATOM 4040 C C . THR A 1 509 ? 12.781 8.461 -6.855 1 91.19 509 THR A C 1
ATOM 4042 O O . THR A 1 509 ? 12.156 7.43 -7.102 1 91.19 509 THR A O 1
ATOM 4045 N N . LEU A 1 510 ? 12.219 9.477 -6.273 1 91.81 510 LEU A N 1
ATOM 4046 C CA . LEU A 1 510 ? 10.836 9.414 -5.816 1 91.81 510 LEU A CA 1
ATOM 4047 C C . LEU A 1 510 ? 9.867 9.594 -6.98 1 91.81 510 LEU A C 1
ATOM 4049 O O . LEU A 1 510 ? 10.07 10.461 -7.832 1 91.81 510 LEU A O 1
ATOM 4053 N N . THR A 1 511 ? 8.82 8.711 -6.996 1 88.75 511 THR A N 1
ATOM 4054 C CA . THR A 1 511 ? 7.859 8.773 -8.094 1 88.75 511 THR A CA 1
ATOM 4055 C C . THR A 1 511 ? 6.43 8.719 -7.562 1 88.75 511 THR A C 1
ATOM 4057 O O . THR A 1 511 ? 5.48 8.984 -8.297 1 88.75 511 THR A O 1
ATOM 4060 N N . GLU A 1 512 ? 6.266 8.453 -6.34 1 89.69 512 GLU A N 1
ATOM 4061 C CA . GLU A 1 512 ? 4.93 8.227 -5.797 1 89.69 512 GLU A CA 1
ATOM 4062 C C . GLU A 1 512 ? 4.273 9.539 -5.383 1 89.69 512 GLU A C 1
ATOM 4064 O O . GLU A 1 512 ? 4.922 10.406 -4.797 1 89.69 512 GLU A O 1
ATOM 4069 N N . ASP A 1 513 ? 3.037 9.609 -5.605 1 87.5 513 ASP A N 1
ATOM 4070 C CA . ASP A 1 513 ? 2.238 10.758 -5.188 1 87.5 513 ASP A CA 1
ATOM 4071 C C . ASP A 1 513 ? 2.264 10.922 -3.67 1 87.5 513 ASP A C 1
ATOM 4073 O O . ASP A 1 513 ? 2.459 12.023 -3.162 1 87.5 513 ASP A O 1
ATOM 4077 N N . ALA A 1 514 ? 2.119 9.891 -3.02 1 88.56 514 ALA A N 1
ATOM 4078 C CA . ALA A 1 514 ? 1.998 9.883 -1.563 1 88.56 514 ALA A CA 1
ATOM 4079 C C . ALA A 1 514 ? 3.252 10.453 -0.908 1 88.56 514 ALA A C 1
ATOM 4081 O O . ALA A 1 514 ? 3.174 11.078 0.154 1 88.56 514 ALA A O 1
ATOM 4082 N N . SER A 1 515 ? 4.383 10.273 -1.526 1 93.69 515 SER A N 1
ATOM 4083 C CA . SER A 1 515 ? 5.656 10.641 -0.914 1 93.69 515 SER A CA 1
ATOM 4084 C C . SER A 1 515 ? 6.094 12.039 -1.333 1 93.69 515 SER A C 1
ATOM 4086 O O . SER A 1 515 ? 7 12.617 -0.733 1 93.69 515 SER A O 1
ATOM 4088 N N . SER A 1 516 ? 5.438 12.641 -2.258 1 93.19 516 SER A N 1
ATOM 4089 C CA . SER A 1 516 ? 5.902 13.867 -2.895 1 93.19 516 SER A CA 1
ATOM 4090 C C . SER A 1 516 ? 5.809 15.055 -1.941 1 93.19 516 SER A C 1
ATOM 4092 O O . SER A 1 516 ? 6.703 15.898 -1.905 1 93.19 516 SER A O 1
ATOM 4094 N N . MET A 1 517 ? 4.816 15.109 -1.191 1 91.88 517 MET A N 1
ATOM 4095 C CA . MET A 1 517 ? 4.613 16.25 -0.305 1 91.88 517 MET A CA 1
ATOM 4096 C C . MET A 1 517 ? 5.719 16.328 0.745 1 91.88 517 MET A C 1
ATOM 4098 O O . MET A 1 517 ? 6.387 17.359 0.877 1 91.88 517 MET A O 1
ATOM 4102 N N . LEU A 1 518 ? 5.895 15.242 1.432 1 95.44 518 LEU A N 1
ATOM 4103 C CA . LEU A 1 518 ? 6.906 15.227 2.482 1 95.44 518 LEU A CA 1
ATOM 4104 C C . LEU A 1 518 ? 8.305 15.391 1.892 1 95.44 518 LEU A C 1
ATOM 4106 O O . LEU A 1 518 ? 9.148 16.078 2.467 1 95.44 518 LEU A O 1
ATOM 4110 N N . SER A 1 519 ? 8.539 14.789 0.757 1 96.62 519 SER A N 1
ATOM 4111 C CA . SER A 1 519 ? 9.828 14.938 0.104 1 96.62 519 SER A CA 1
ATOM 4112 C C . SER A 1 519 ? 10.094 16.391 -0.27 1 96.62 519 SER A C 1
ATOM 4114 O O . SER A 1 519 ? 11.219 16.875 -0.146 1 96.62 519 SER A O 1
ATOM 4116 N N . SER A 1 520 ? 9.07 17.047 -0.761 1 95.06 520 SER A N 1
ATOM 4117 C CA . SER A 1 520 ? 9.227 18.453 -1.127 1 95.06 520 SER A CA 1
ATOM 4118 C C . SER A 1 520 ? 9.648 19.297 0.075 1 95.06 520 SER A C 1
ATOM 4120 O O . SER A 1 520 ? 10.453 20.219 -0.056 1 95.06 520 SER A O 1
ATOM 4122 N N . GLN A 1 521 ? 9.094 19 1.206 1 95.38 521 GLN A N 1
ATOM 4123 C CA . GLN A 1 521 ? 9.477 19.703 2.432 1 95.38 521 GLN A CA 1
ATOM 4124 C C . GLN A 1 521 ? 10.938 19.438 2.785 1 95.38 521 GLN A C 1
ATOM 4126 O O . GLN A 1 521 ? 11.672 20.359 3.145 1 95.38 521 GLN A O 1
ATOM 4131 N N . CYS A 1 522 ? 11.328 18.188 2.648 1 97.75 522 CYS A N 1
ATOM 4132 C CA . CYS A 1 522 ? 12.711 17.828 2.932 1 97.75 522 CYS A CA 1
ATOM 4133 C C . CYS A 1 522 ? 13.664 18.484 1.945 1 97.75 522 CYS A C 1
ATOM 4135 O O . CYS A 1 522 ? 14.711 19 2.338 1 97.75 522 CYS A O 1
ATOM 4137 N N . LEU A 1 523 ? 13.266 18.5 0.706 1 97.38 523 LEU A N 1
ATOM 4138 C CA . LEU A 1 523 ? 14.078 19.141 -0.324 1 97.38 523 LEU A CA 1
ATOM 4139 C C . LEU A 1 523 ? 14.203 20.641 -0.067 1 97.38 523 LEU A C 1
ATOM 4141 O O . LEU A 1 523 ? 15.273 21.219 -0.271 1 97.38 523 LEU A O 1
ATOM 4145 N N . PHE A 1 524 ? 13.164 21.234 0.331 1 96.31 524 PHE A N 1
ATOM 4146 C CA . PHE A 1 524 ? 13.172 22.656 0.657 1 96.31 524 PHE A CA 1
ATOM 4147 C C . PHE A 1 524 ? 14.156 22.953 1.779 1 96.31 524 PHE A C 1
ATOM 4149 O O . PHE A 1 524 ? 14.969 23.875 1.675 1 96.31 524 PHE A O 1
ATOM 4156 N N . ILE A 1 525 ? 14.07 22.156 2.807 1 96.62 525 ILE A N 1
ATOM 4157 C CA . ILE A 1 525 ? 14.953 22.328 3.955 1 96.62 525 ILE A CA 1
ATOM 4158 C C . ILE A 1 525 ? 16.406 22.172 3.518 1 96.62 525 ILE A C 1
ATOM 4160 O O . ILE A 1 525 ? 17.266 23 3.854 1 96.62 525 ILE A O 1
ATOM 4164 N N . ALA A 1 526 ? 16.656 21.125 2.777 1 97.75 526 ALA A N 1
ATOM 4165 C CA . ALA A 1 526 ? 18.016 20.938 2.256 1 97.75 526 ALA A CA 1
ATOM 4166 C C . ALA A 1 526 ? 18.422 22.109 1.369 1 97.75 526 ALA A C 1
ATOM 4168 O O . ALA A 1 526 ? 19.562 22.578 1.455 1 97.75 526 ALA A O 1
ATOM 4169 N N . GLY A 1 527 ? 17.562 22.562 0.54 1 96.75 527 GLY A N 1
ATOM 4170 C CA . GLY A 1 527 ? 17.828 23.641 -0.408 1 96.75 527 GLY A CA 1
ATOM 4171 C C . GLY A 1 527 ? 18.219 24.938 0.26 1 96.75 527 GLY A C 1
ATOM 4172 O O . GLY A 1 527 ? 18.984 25.734 -0.298 1 96.75 527 GLY A O 1
ATOM 4173 N N . MET A 1 528 ? 17.719 25.188 1.408 1 95.25 528 MET A N 1
ATOM 4174 C CA . MET A 1 528 ? 17.984 26.422 2.143 1 95.25 528 MET A CA 1
ATOM 4175 C C . MET A 1 528 ? 19.469 26.578 2.41 1 95.25 528 MET A C 1
ATOM 4177 O O . MET A 1 528 ? 19.969 27.703 2.539 1 95.25 528 MET A O 1
ATOM 4181 N N . PHE A 1 529 ? 20.156 25.453 2.441 1 94.12 529 PHE A N 1
ATOM 4182 C CA . PHE A 1 529 ? 21.547 25.516 2.877 1 94.12 529 PHE A CA 1
ATOM 4183 C C . PHE A 1 529 ? 22.5 25.203 1.719 1 94.12 529 PHE A C 1
ATOM 4185 O O . PHE A 1 529 ? 23.672 24.906 1.931 1 94.12 529 PHE A O 1
ATOM 4192 N N . MET A 1 530 ? 21.906 25.297 0.551 1 93.81 530 MET A N 1
ATOM 4193 C CA . MET A 1 530 ? 22.719 25.016 -0.635 1 93.81 530 MET A CA 1
ATOM 4194 C C . MET A 1 530 ? 23.438 26.266 -1.115 1 93.81 530 MET A C 1
ATOM 4196 O O . MET A 1 530 ? 22.859 27.359 -1.08 1 93.81 530 MET A O 1
ATOM 4200 N N . GLN A 1 531 ? 24.703 26.047 -1.605 1 88.75 531 GLN A N 1
ATOM 4201 C CA . GLN A 1 531 ? 25.484 27.156 -2.123 1 88.75 531 GLN A CA 1
ATOM 4202 C C . GLN A 1 531 ? 25.781 26.969 -3.611 1 88.75 531 GLN A C 1
ATOM 4204 O O . GLN A 1 531 ? 25.828 27.953 -4.363 1 88.75 531 GLN A O 1
ATOM 4209 N N . ASN A 1 532 ? 25.875 25.781 -4.082 1 91.94 532 ASN A N 1
ATOM 4210 C CA . ASN A 1 532 ? 26.203 25.469 -5.469 1 91.94 532 ASN A CA 1
ATOM 4211 C C . ASN A 1 532 ? 25.016 25.719 -6.395 1 91.94 532 ASN A C 1
ATOM 4213 O O . ASN A 1 532 ? 23.953 25.109 -6.23 1 91.94 532 ASN A O 1
ATOM 4217 N N . PRO A 1 533 ? 25.234 26.625 -7.406 1 93 533 PRO A N 1
ATOM 4218 C CA . PRO A 1 533 ? 24.109 26.969 -8.289 1 93 533 PRO A CA 1
ATOM 4219 C C . PRO A 1 533 ? 23.547 25.766 -9.039 1 93 533 PRO A C 1
ATOM 4221 O O . PRO A 1 533 ? 22.359 25.703 -9.312 1 93 533 PRO A O 1
ATOM 4224 N N . ARG A 1 534 ? 24.422 24.859 -9.375 1 94.62 534 ARG A N 1
ATOM 4225 C CA . ARG A 1 534 ? 23.953 23.672 -10.078 1 94.62 534 ARG A CA 1
ATOM 4226 C C . ARG A 1 534 ? 23.062 22.828 -9.18 1 94.62 534 ARG A C 1
ATOM 4228 O O . ARG A 1 534 ? 22.047 22.281 -9.633 1 94.62 534 ARG A O 1
ATOM 4235 N N . GLU A 1 535 ? 23.5 22.719 -7.965 1 95.81 535 GLU A N 1
ATOM 4236 C CA . GLU A 1 535 ? 22.688 22 -6.988 1 95.81 535 GLU A CA 1
ATOM 4237 C C . GLU A 1 535 ? 21.344 22.703 -6.746 1 95.81 535 GLU A C 1
ATOM 4239 O O . GLU A 1 535 ? 20.312 22.047 -6.633 1 95.81 535 GLU A O 1
ATOM 4244 N N . ARG A 1 536 ? 21.406 24.031 -6.715 1 95.44 536 ARG A N 1
ATOM 4245 C CA . ARG A 1 536 ? 20.203 24.844 -6.512 1 95.44 536 ARG A CA 1
ATOM 4246 C C . ARG A 1 536 ? 19.219 24.625 -7.652 1 95.44 536 ARG A C 1
ATOM 4248 O O . ARG A 1 536 ? 18.016 24.438 -7.414 1 95.44 536 ARG A O 1
ATOM 4255 N N . GLU A 1 537 ? 19.703 24.594 -8.82 1 95.19 537 GLU A N 1
ATOM 4256 C CA . GLU A 1 537 ? 18.828 24.375 -9.984 1 95.19 537 GLU A CA 1
ATOM 4257 C C . GLU A 1 537 ? 18.219 22.984 -9.961 1 95.19 537 GLU A C 1
ATOM 4259 O O . GLU A 1 537 ? 17.031 22.828 -10.281 1 95.19 537 GLU A O 1
ATOM 4264 N N . CYS A 1 538 ? 19 22.047 -9.562 1 95.56 538 CYS A N 1
ATOM 4265 C CA . CYS A 1 538 ? 18.516 20.672 -9.508 1 95.56 538 CYS A CA 1
ATOM 4266 C C . CYS A 1 538 ? 17.422 20.516 -8.469 1 95.56 538 CYS A C 1
ATOM 4268 O O . CYS A 1 538 ? 16.422 19.844 -8.719 1 95.56 538 CYS A O 1
ATOM 4270 N N . VAL A 1 539 ? 17.594 21.094 -7.352 1 96.38 539 VAL A N 1
ATOM 4271 C CA . VAL A 1 539 ? 16.625 20.969 -6.277 1 96.38 539 VAL A CA 1
ATOM 4272 C C . VAL A 1 539 ? 15.32 21.656 -6.672 1 96.38 539 VAL A C 1
ATOM 4274 O O . VAL A 1 539 ? 14.227 21.156 -6.379 1 96.38 539 VAL A O 1
ATOM 4277 N N . VAL A 1 540 ? 15.406 22.781 -7.336 1 95.25 540 VAL A N 1
ATOM 4278 C CA . VAL A 1 540 ? 14.219 23.5 -7.789 1 95.25 540 VAL A CA 1
ATOM 4279 C C . VAL A 1 540 ? 13.461 22.656 -8.805 1 95.25 540 VAL A C 1
ATOM 4281 O O . VAL A 1 540 ? 12.227 22.609 -8.789 1 95.25 540 VAL A O 1
ATOM 4284 N N . GLU A 1 541 ? 14.156 21.969 -9.625 1 94.44 541 GLU A N 1
ATOM 4285 C CA . GLU A 1 541 ? 13.516 21.078 -10.586 1 94.44 541 GLU A CA 1
ATOM 4286 C C . GLU A 1 541 ? 12.789 19.938 -9.891 1 94.44 541 GLU A C 1
ATOM 4288 O O . GLU A 1 541 ? 11.695 19.547 -10.297 1 94.44 541 GLU A O 1
ATOM 4293 N N . MET A 1 542 ? 13.398 19.391 -8.891 1 94.88 542 MET A N 1
ATOM 4294 C CA . MET A 1 542 ? 12.773 18.312 -8.125 1 94.88 542 MET A CA 1
ATOM 4295 C C . MET A 1 542 ? 11.516 18.812 -7.414 1 94.88 542 MET A C 1
ATOM 4297 O O . MET A 1 542 ? 10.516 18.109 -7.355 1 94.88 542 MET A O 1
ATOM 4301 N N . LEU A 1 543 ? 11.594 20.016 -6.898 1 94.62 543 LEU A N 1
ATOM 4302 C CA . LEU A 1 543 ? 10.438 20.609 -6.238 1 94.62 543 LEU A CA 1
ATOM 4303 C C . LEU A 1 543 ? 9.289 20.812 -7.219 1 94.62 543 LEU A C 1
ATOM 4305 O O . LEU A 1 543 ? 8.133 20.516 -6.898 1 94.62 543 LEU A O 1
ATOM 4309 N N . ASP A 1 544 ? 9.602 21.219 -8.398 1 91.81 544 ASP A N 1
ATOM 4310 C CA . ASP A 1 544 ? 8.594 21.406 -9.438 1 91.81 544 ASP A CA 1
ATOM 4311 C C . ASP A 1 544 ? 7.957 20.062 -9.82 1 91.81 544 ASP A C 1
ATOM 4313 O O . ASP A 1 544 ? 6.742 19.984 -10.023 1 91.81 544 ASP A O 1
ATOM 4317 N N . THR A 1 545 ? 8.773 19.062 -9.891 1 91.69 545 THR A N 1
ATOM 4318 C CA . THR A 1 545 ? 8.281 17.734 -10.234 1 91.69 545 THR A CA 1
ATOM 4319 C C . THR A 1 545 ? 7.34 17.203 -9.148 1 91.69 545 THR A C 1
ATOM 4321 O O . THR A 1 545 ? 6.312 16.594 -9.453 1 91.69 545 THR A O 1
ATOM 4324 N N . CYS A 1 546 ? 7.707 17.422 -7.926 1 91.06 546 CYS A N 1
ATOM 4325 C CA . CYS A 1 546 ? 6.848 17.031 -6.816 1 91.06 546 CYS A CA 1
ATOM 4326 C C . CYS A 1 546 ? 5.512 17.75 -6.875 1 91.06 546 CYS A C 1
ATOM 4328 O O . CYS A 1 546 ? 4.457 17.156 -6.668 1 91.06 546 CYS A O 1
ATOM 4330 N N . GLN A 1 547 ? 5.586 19.047 -7.152 1 88.56 547 GLN A N 1
ATOM 4331 C CA . GLN A 1 547 ? 4.375 19.859 -7.223 1 88.56 547 GLN A CA 1
ATOM 4332 C C . GLN A 1 547 ? 3.467 19.391 -8.359 1 88.56 547 GLN A C 1
ATOM 4334 O O . GLN A 1 547 ? 2.244 19.344 -8.203 1 88.56 547 GLN A O 1
ATOM 4339 N N . GLU A 1 548 ? 4.039 19.031 -9.398 1 86.56 548 GLU A N 1
ATOM 4340 C CA . GLU A 1 548 ? 3.271 18.562 -10.547 1 86.56 548 GLU A CA 1
ATOM 4341 C C . GLU A 1 548 ? 2.582 17.234 -10.227 1 86.56 548 GLU A C 1
ATOM 4343 O O . GLU A 1 548 ? 1.456 16.984 -10.672 1 86.56 548 GLU A O 1
ATOM 4348 N N . ARG A 1 549 ? 3.207 16.469 -9.5 1 85.5 549 ARG A N 1
ATOM 4349 C CA . ARG A 1 549 ? 2.695 15.141 -9.188 1 85.5 549 ARG A CA 1
ATOM 4350 C C . ARG A 1 549 ? 1.569 15.219 -8.156 1 85.5 549 ARG A C 1
ATOM 4352 O O . ARG A 1 549 ? 0.535 14.562 -8.312 1 85.5 549 ARG A O 1
ATOM 4359 N N . CYS A 1 550 ? 1.809 15.961 -7.086 1 81.25 550 CYS A N 1
ATOM 4360 C CA . CYS A 1 550 ? 0.857 15.891 -5.984 1 81.25 550 CYS A CA 1
ATOM 4361 C C . CYS A 1 550 ? 0.013 17.156 -5.91 1 81.25 550 CYS A C 1
ATOM 4363 O O . CYS A 1 550 ? -0.976 17.219 -5.176 1 81.25 550 CYS A O 1
ATOM 4365 N N . GLY A 1 551 ? 0.344 18.188 -6.672 1 75.62 551 GLY A N 1
ATOM 4366 C CA . GLY A 1 551 ? -0.431 19.422 -6.688 1 75.62 551 GLY A CA 1
ATOM 4367 C C . GLY A 1 551 ? -0.109 20.344 -5.527 1 75.62 551 GLY A C 1
ATOM 4368 O O . GLY A 1 551 ? -0.873 21.266 -5.23 1 75.62 551 GLY A O 1
ATOM 4369 N N . TRP A 1 552 ? 0.853 20.172 -4.742 1 77.56 552 TRP A N 1
ATOM 4370 C CA . TRP A 1 552 ? 1.262 20.953 -3.582 1 77.56 552 TRP A CA 1
ATOM 4371 C C . TRP A 1 552 ? 2.768 21.203 -3.596 1 77.56 552 TRP A C 1
ATOM 4373 O O . TRP A 1 552 ? 3.535 20.359 -4.082 1 77.56 552 TRP A O 1
ATOM 4383 N N . PRO A 1 553 ? 3.164 22.359 -3.021 1 67 553 PRO A N 1
ATOM 4384 C CA . PRO A 1 553 ? 2.504 23.484 -2.357 1 67 553 PRO A CA 1
ATOM 4385 C C . PRO A 1 553 ? 2.111 24.594 -3.33 1 67 553 PRO A C 1
ATOM 4387 O O . PRO A 1 553 ? 2.672 24.688 -4.422 1 67 553 PRO A O 1
ATOM 4390 N N . THR A 1 554 ? 0.989 25.406 -2.959 1 60.16 554 THR A N 1
ATOM 4391 C CA . THR A 1 554 ? 0.704 26.688 -3.594 1 60.16 554 THR A CA 1
ATOM 4392 C C . THR A 1 554 ? 0.84 27.828 -2.592 1 60.16 554 THR A C 1
ATOM 4394 O O . THR A 1 554 ? 0.091 27.891 -1.615 1 60.16 554 THR A O 1
ATOM 4397 N N . PRO A 1 555 ? 1.717 28.828 -2.781 1 63.12 555 PRO A N 1
ATOM 4398 C CA . PRO A 1 555 ? 2.643 29.062 -3.893 1 63.12 555 PRO A CA 1
ATOM 4399 C C . PRO A 1 555 ? 3.83 28.109 -3.883 1 63.12 555 PRO A C 1
ATOM 4401 O O . PRO A 1 555 ? 4.117 27.484 -2.857 1 63.12 555 PRO A O 1
ATOM 4404 N N . SER A 1 556 ? 4.539 28.109 -4.938 1 76.75 556 SER A N 1
ATOM 4405 C CA . SER A 1 556 ? 5.66 27.203 -5.168 1 76.75 556 SER A CA 1
ATOM 4406 C C . SER A 1 556 ? 6.797 27.469 -4.188 1 76.75 556 SER A C 1
ATOM 4408 O O . SER A 1 556 ? 7.031 28.625 -3.799 1 76.75 556 SER A O 1
ATOM 4410 N N . LEU A 1 557 ? 7.355 26.5 -3.666 1 86.12 557 LEU A N 1
ATOM 4411 C CA . LEU A 1 557 ? 8.516 26.578 -2.787 1 86.12 557 LEU A CA 1
ATOM 4412 C C . LEU A 1 557 ? 9.734 27.094 -3.541 1 86.12 557 LEU A C 1
ATOM 4414 O O . LEU A 1 557 ? 10.711 27.547 -2.926 1 86.12 557 LEU A O 1
ATOM 4418 N N . ARG A 1 558 ? 9.594 27.125 -4.883 1 86.25 558 ARG A N 1
ATOM 4419 C CA . ARG A 1 558 ? 10.672 27.609 -5.727 1 86.25 558 ARG A CA 1
ATOM 4420 C C . ARG A 1 558 ? 10.961 29.078 -5.438 1 86.25 558 ARG A C 1
ATOM 4422 O O . ARG A 1 558 ? 12.109 29.469 -5.219 1 86.25 558 ARG A O 1
ATOM 4429 N N . SER A 1 559 ? 9.938 29.859 -5.398 1 85.56 559 SER A N 1
ATOM 4430 C CA . SER A 1 559 ? 10.094 31.297 -5.203 1 85.56 559 SER A CA 1
ATOM 4431 C C . SER A 1 559 ? 10.648 31.609 -3.82 1 85.56 559 SER A C 1
ATOM 4433 O O . SER A 1 559 ? 11.477 32.5 -3.668 1 85.56 559 SER A O 1
ATOM 4435 N N . GLU A 1 560 ? 10.188 30.844 -2.916 1 87.31 560 GLU A N 1
ATOM 4436 C CA . GLU A 1 560 ? 10.664 31.062 -1.554 1 87.31 560 GLU A CA 1
ATOM 4437 C C . GLU A 1 560 ? 12.141 30.719 -1.419 1 87.31 560 GLU A C 1
ATOM 4439 O O . GLU A 1 560 ? 12.898 31.438 -0.767 1 87.31 560 GLU A O 1
ATOM 4444 N N . LEU A 1 561 ? 12.523 29.656 -1.982 1 91.31 561 LEU A N 1
ATOM 4445 C CA . LEU A 1 561 ? 13.93 29.266 -1.944 1 91.31 561 LEU A CA 1
ATOM 4446 C C . LEU A 1 561 ? 14.797 30.297 -2.639 1 91.31 561 LEU A C 1
ATOM 4448 O O . LEU A 1 561 ? 15.891 30.625 -2.166 1 91.31 561 LEU A O 1
ATOM 4452 N N . GLY A 1 562 ? 14.328 30.844 -3.748 1 89.75 562 GLY A N 1
ATOM 4453 C CA . GLY A 1 562 ? 15.047 31.891 -4.441 1 89.75 562 GLY A CA 1
ATOM 4454 C C . GLY A 1 562 ? 15.281 33.125 -3.586 1 89.75 562 GLY A C 1
ATOM 4455 O O . GLY A 1 562 ? 16.375 33.688 -3.604 1 89.75 562 GLY A O 1
ATOM 4456 N N . GLN A 1 563 ? 14.312 33.469 -2.799 1 88.06 563 GLN A N 1
ATOM 4457 C CA . GLN A 1 563 ? 14.414 34.625 -1.905 1 88.06 563 GLN A CA 1
ATOM 4458 C C . GLN A 1 563 ? 15.445 34.375 -0.805 1 88.06 563 GLN A C 1
ATOM 4460 O O . GLN A 1 563 ? 16.203 35.281 -0.444 1 88.06 563 GLN A O 1
ATOM 4465 N N . ILE A 1 564 ? 15.477 33.156 -0.379 1 90 564 ILE A N 1
ATOM 4466 C CA . ILE A 1 564 ? 16.406 32.781 0.68 1 90 564 ILE A CA 1
ATOM 4467 C C . ILE A 1 564 ? 17.844 32.844 0.153 1 90 564 ILE A C 1
ATOM 4469 O O . ILE A 1 564 ? 18.734 33.344 0.843 1 90 564 ILE A O 1
ATOM 4473 N N . TRP A 1 565 ? 17.953 32.375 -1.036 1 92.19 565 TRP A N 1
ATOM 4474 C CA . TRP A 1 565 ? 19.281 32.375 -1.639 1 92.19 565 TRP A CA 1
ATOM 4475 C C . TRP A 1 565 ? 19.75 33.812 -1.905 1 92.19 565 TRP A C 1
ATOM 4477 O O . TRP A 1 565 ? 20.953 34.094 -1.854 1 92.19 565 TRP A O 1
ATOM 4487 N N . GLU A 1 566 ? 18.875 34.75 -2.189 1 89.12 566 GLU A N 1
ATOM 4488 C CA . GLU A 1 566 ? 19.219 36.125 -2.463 1 89.12 566 GLU A CA 1
ATOM 4489 C C . GLU A 1 566 ? 19.562 36.875 -1.178 1 89.12 566 GLU A C 1
ATOM 4491 O O . GLU A 1 566 ? 20.391 37.781 -1.188 1 89.12 566 GLU A O 1
ATOM 4496 N N . ASN A 1 567 ? 18.859 36.5 -0.107 1 85.12 567 ASN A N 1
ATOM 4497 C CA . ASN A 1 567 ? 19.094 37.156 1.188 1 85.12 567 ASN A CA 1
ATOM 4498 C C . ASN A 1 567 ? 19.328 36.094 2.283 1 85.12 567 ASN A C 1
ATOM 4500 O O . ASN A 1 567 ? 18.469 35.906 3.152 1 85.12 567 ASN A O 1
ATOM 4504 N N . PRO A 1 568 ? 20.484 35.5 2.271 1 74.12 568 PRO A N 1
ATOM 4505 C CA . PRO A 1 568 ? 20.719 34.438 3.236 1 74.12 568 PRO A CA 1
ATOM 4506 C C . PRO A 1 568 ? 20.656 34.906 4.684 1 74.12 568 PRO A C 1
ATOM 4508 O O . PRO A 1 568 ? 20.344 34.125 5.586 1 74.12 568 PRO A O 1
ATOM 4511 N N . ASP A 1 569 ? 20.969 36.188 4.902 1 67.19 569 ASP A N 1
ATOM 4512 C CA . ASP A 1 569 ? 20.969 36.719 6.258 1 67.19 569 ASP A CA 1
ATOM 4513 C C . ASP A 1 569 ? 19.547 36.844 6.805 1 67.19 569 ASP A C 1
ATOM 4515 O O . ASP A 1 569 ? 19.344 36.875 8.016 1 67.19 569 ASP A O 1
ATOM 4519 N N . ALA A 1 570 ? 18.625 36.938 6.008 1 59.09 570 ALA A N 1
ATOM 4520 C CA . ALA A 1 570 ? 17.234 37.125 6.426 1 59.09 570 ALA A CA 1
ATOM 4521 C C . ALA A 1 570 ? 16.734 35.875 7.141 1 59.09 570 ALA A C 1
ATOM 4523 O O . ALA A 1 570 ? 15.82 35.938 7.973 1 59.09 570 ALA A O 1
ATOM 4524 N N . LEU A 1 571 ? 17.234 34.719 6.789 1 59.94 571 LEU A N 1
ATOM 4525 C CA . LEU A 1 571 ? 16.844 33.469 7.41 1 59.94 571 LEU A CA 1
ATOM 4526 C C . LEU A 1 571 ? 17.141 33.469 8.906 1 59.94 571 LEU A C 1
ATOM 4528 O O . LEU A 1 571 ? 16.422 32.844 9.688 1 59.94 571 LEU A O 1
ATOM 4532 N N . TRP A 1 572 ? 18.297 34.25 9.219 1 54.16 572 TRP A N 1
ATOM 4533 C CA . TRP A 1 572 ? 18.781 34.25 10.586 1 54.16 572 TRP A CA 1
ATOM 4534 C C . TRP A 1 572 ? 18.484 35.562 11.297 1 54.16 572 TRP A C 1
ATOM 4536 O O . TRP A 1 572 ? 18.672 35.656 12.516 1 54.16 572 TRP A O 1
ATOM 4546 N N . ASP A 1 573 ? 18.266 36.656 10.578 1 47.84 573 ASP A N 1
ATOM 4547 C CA . ASP A 1 573 ? 18.078 37.969 11.164 1 47.84 573 ASP A CA 1
ATOM 4548 C C . ASP A 1 573 ? 16.859 38 12.094 1 47.84 573 ASP A C 1
ATOM 4550 O O . ASP A 1 573 ? 16.719 38.906 12.906 1 47.84 573 ASP A O 1
ATOM 4554 N N . GLY A 1 574 ? 15.977 37.25 11.945 1 40.62 574 GLY A N 1
ATOM 4555 C CA . GLY A 1 574 ? 14.992 37.406 13 1 40.62 574 GLY A CA 1
ATOM 4556 C C . GLY A 1 574 ? 15.531 37.031 14.375 1 40.62 574 GLY A C 1
ATOM 4557 O O . GLY A 1 574 ? 14.805 37.125 15.367 1 40.62 574 GLY A O 1
ATOM 4558 N N . GLN A 1 575 ? 16.656 36.469 14.469 1 37.19 575 GLN A N 1
ATOM 4559 C CA . GLN A 1 575 ? 17.234 36.125 15.766 1 37.19 575 GLN A CA 1
ATOM 4560 C C . GLN A 1 575 ? 17.859 37.375 16.422 1 37.19 575 GLN A C 1
ATOM 4562 O O . GLN A 1 575 ? 18.016 37.406 17.641 1 37.19 575 GLN A O 1
ATOM 4567 N N . HIS A 1 576 ? 18.5 38.312 15.688 1 32.5 576 HIS A N 1
ATOM 4568 C CA . HIS A 1 576 ? 19.141 39.438 16.328 1 32.5 576 HIS A CA 1
ATOM 4569 C C . HIS A 1 576 ? 18.203 40.625 16.422 1 32.5 576 HIS A C 1
ATOM 4571 O O . HIS A 1 576 ? 18.594 41.719 16.875 1 32.5 576 HIS A O 1
ATOM 4577 N N . ARG A 1 577 ? 16.953 40.656 15.859 1 30.77 577 ARG A N 1
ATOM 4578 C CA . ARG A 1 577 ? 16.234 41.875 16.297 1 30.77 577 ARG A CA 1
ATOM 4579 C C . ARG A 1 577 ? 15.5 41.625 17.609 1 30.77 577 ARG A C 1
ATOM 4581 O O . ARG A 1 577 ? 14.898 40.562 17.797 1 30.77 577 ARG A O 1
ATOM 4588 N N . MET B 1 1 ? -66.812 -40.938 -67.688 1 19.94 1 MET B N 1
ATOM 4589 C CA . MET B 1 1 ? -65.75 -40.938 -68.688 1 19.94 1 MET B CA 1
ATOM 4590 C C . MET B 1 1 ? -64.375 -40.938 -68.062 1 19.94 1 MET B C 1
ATOM 4592 O O . MET B 1 1 ? -64.188 -40.469 -66.875 1 19.94 1 MET B O 1
ATOM 4596 N N . SER B 1 2 ? -63.156 -41.406 -68.625 1 20.7 2 SER B N 1
ATOM 4597 C CA . SER B 1 2 ? -61.938 -42.188 -68.688 1 20.7 2 SER B CA 1
ATOM 4598 C C . SER B 1 2 ? -60.75 -41.344 -68.25 1 20.7 2 SER B C 1
ATOM 4600 O O . SER B 1 2 ? -59.594 -41.844 -68.25 1 20.7 2 SER B O 1
ATOM 4602 N N . GLU B 1 3 ? -60.75 -39.969 -68.312 1 19.86 3 GLU B N 1
ATOM 4603 C CA . GLU B 1 3 ? -59.594 -39.25 -68.812 1 19.86 3 GLU B CA 1
ATOM 4604 C C . GLU B 1 3 ? -58.375 -39.406 -67.875 1 19.86 3 GLU B C 1
ATOM 4606 O O . GLU B 1 3 ? -58.531 -39.719 -66.688 1 19.86 3 GLU B O 1
ATOM 4611 N N . ASP B 1 4 ? -57.219 -38.656 -68.125 1 20.55 4 ASP B N 1
ATOM 4612 C CA . ASP B 1 4 ? -55.812 -38.656 -68.5 1 20.55 4 ASP B CA 1
ATOM 4613 C C . ASP B 1 4 ? -54.906 -38.312 -67.312 1 20.55 4 ASP B C 1
ATOM 4615 O O . ASP B 1 4 ? -54.938 -37.219 -66.812 1 20.55 4 ASP B O 1
ATOM 4619 N N . ASN B 1 5 ? -54.625 -39.188 -66.375 1 24.45 5 ASN B N 1
ATOM 4620 C CA . ASN B 1 5 ? -53.875 -39.281 -65.125 1 24.45 5 ASN B CA 1
ATOM 4621 C C . ASN B 1 5 ? -52.406 -38.969 -65.312 1 24.45 5 ASN B C 1
ATOM 4623 O O . ASN B 1 5 ? -51.625 -39.844 -65.688 1 24.45 5 ASN B O 1
ATOM 4627 N N . ALA B 1 6 ? -52.094 -37.719 -65.875 1 22.62 6 ALA B N 1
ATOM 4628 C CA . ALA B 1 6 ? -50.844 -37.281 -66.5 1 22.62 6 ALA B CA 1
ATOM 4629 C C . ALA B 1 6 ? -49.656 -37.406 -65.562 1 22.62 6 ALA B C 1
ATOM 4631 O O . ALA B 1 6 ? -49.688 -36.812 -64.438 1 22.62 6 ALA B O 1
ATOM 4632 N N . ARG B 1 7 ? -48.75 -38.375 -65.688 1 24.42 7 ARG B N 1
ATOM 4633 C CA . ARG B 1 7 ? -47.656 -39.156 -65.062 1 24.42 7 ARG B CA 1
ATOM 4634 C C . ARG B 1 7 ? -46.375 -38.312 -65 1 24.42 7 ARG B C 1
ATOM 4636 O O . ARG B 1 7 ? -45.594 -38.281 -66 1 24.42 7 ARG B O 1
ATOM 4643 N N . LYS B 1 8 ? -46.469 -37 -64.688 1 24.58 8 LYS B N 1
ATOM 4644 C CA . LYS B 1 8 ? -45.312 -36.188 -65.062 1 24.58 8 LYS B CA 1
ATOM 4645 C C . LYS B 1 8 ? -44.031 -36.75 -64.438 1 24.58 8 LYS B C 1
ATOM 4647 O O . LYS B 1 8 ? -44.031 -37.156 -63.281 1 24.58 8 LYS B O 1
ATOM 4652 N N . ARG B 1 9 ? -43.062 -37.031 -65.25 1 23.38 9 ARG B N 1
ATOM 4653 C CA . ARG B 1 9 ? -41.812 -37.75 -65.375 1 23.38 9 ARG B CA 1
ATOM 4654 C C . ARG B 1 9 ? -40.75 -37.188 -64.438 1 23.38 9 ARG B C 1
ATOM 4656 O O . ARG B 1 9 ? -40.688 -35.969 -64.25 1 23.38 9 ARG B O 1
ATOM 4663 N N . PRO B 1 10 ? -39.969 -38.031 -63.688 1 23.75 10 PRO B N 1
ATOM 4664 C CA . PRO B 1 10 ? -39.031 -37.906 -62.562 1 23.75 10 PRO B CA 1
ATOM 4665 C C . PRO B 1 10 ? -37.719 -37.281 -62.969 1 23.75 10 PRO B C 1
ATOM 4667 O O . PRO B 1 10 ? -37 -37.812 -63.844 1 23.75 10 PRO B O 1
ATOM 4670 N N . ARG B 1 11 ? -37.781 -36 -63.406 1 22.41 11 ARG B N 1
ATOM 4671 C CA . ARG B 1 11 ? -36.656 -35.438 -64.125 1 22.41 11 ARG B CA 1
ATOM 4672 C C . ARG B 1 11 ? -35.344 -35.719 -63.375 1 22.41 11 ARG B C 1
ATOM 4674 O O . ARG B 1 11 ? -35.281 -35.531 -62.156 1 22.41 11 ARG B O 1
ATOM 4681 N N . GLN B 1 12 ? -34.594 -36.562 -63.906 1 20.55 12 GLN B N 1
ATOM 4682 C CA . GLN B 1 12 ? -33.281 -37.156 -63.562 1 20.55 12 GLN B CA 1
ATOM 4683 C C . GLN B 1 12 ? -32.25 -36.062 -63.312 1 20.55 12 GLN B C 1
ATOM 4685 O O . GLN B 1 12 ? -32.094 -35.125 -64.062 1 20.55 12 GLN B O 1
ATOM 4690 N N . PRO B 1 13 ? -32.031 -35.75 -62.062 1 22.36 13 PRO B N 1
ATOM 4691 C CA . PRO B 1 13 ? -31.219 -34.656 -61.594 1 22.36 13 PRO B CA 1
ATOM 4692 C C . PRO B 1 13 ? -29.812 -34.656 -62.188 1 22.36 13 PRO B C 1
ATOM 4694 O O . PRO B 1 13 ? -29.219 -35.719 -62.375 1 22.36 13 PRO B O 1
ATOM 4697 N N . ALA B 1 14 ? -29.734 -33.938 -63.344 1 22.89 14 ALA B N 1
ATOM 4698 C CA . ALA B 1 14 ? -28.578 -33.781 -64.25 1 22.89 14 ALA B CA 1
ATOM 4699 C C . ALA B 1 14 ? -27.281 -33.75 -63.438 1 22.89 14 ALA B C 1
ATOM 4701 O O . ALA B 1 14 ? -27.125 -32.938 -62.531 1 22.89 14 ALA B O 1
ATOM 4702 N N . SER B 1 15 ? -26.688 -34.875 -63.188 1 19.81 15 SER B N 1
ATOM 4703 C CA . SER B 1 15 ? -25.484 -35.156 -62.438 1 19.81 15 SER B CA 1
ATOM 4704 C C . SER B 1 15 ? -24.281 -34.375 -62.938 1 19.81 15 SER B C 1
ATOM 4706 O O . SER B 1 15 ? -23.141 -34.688 -62.594 1 19.81 15 SER B O 1
ATOM 4708 N N . ASP B 1 16 ? -24.578 -33.156 -63.406 1 20.02 16 ASP B N 1
ATOM 4709 C CA . ASP B 1 16 ? -23.531 -32.562 -64.188 1 20.02 16 ASP B CA 1
ATOM 4710 C C . ASP B 1 16 ? -22.141 -32.844 -63.594 1 20.02 16 ASP B C 1
ATOM 4712 O O . ASP B 1 16 ? -21.938 -32.688 -62.406 1 20.02 16 ASP B O 1
ATOM 4716 N N . PRO B 1 17 ? -21.469 -33.719 -64.25 1 21.44 17 PRO B N 1
ATOM 4717 C CA . PRO B 1 17 ? -20.188 -34.312 -63.875 1 21.44 17 PRO B CA 1
ATOM 4718 C C . PRO B 1 17 ? -19.109 -33.25 -63.594 1 21.44 17 PRO B C 1
ATOM 4720 O O . PRO B 1 17 ? -18.375 -32.875 -64.5 1 21.44 17 PRO B O 1
ATOM 4723 N N . ARG B 1 18 ? -19.578 -32.094 -63.25 1 23.36 18 ARG B N 1
ATOM 4724 C CA . ARG B 1 18 ? -18.641 -30.969 -63.281 1 23.36 18 ARG B CA 1
ATOM 4725 C C . ARG B 1 18 ? -17.234 -31.422 -62.969 1 23.36 18 ARG B C 1
ATOM 4727 O O . ARG B 1 18 ? -17.031 -32.406 -62.219 1 23.36 18 ARG B O 1
ATOM 4734 N N . TYR B 1 19 ? -16.172 -30.875 -63.656 1 21.25 19 TYR B N 1
ATOM 4735 C CA . TYR B 1 19 ? -14.773 -31.125 -64 1 21.25 19 TYR B CA 1
ATOM 4736 C C . TYR B 1 19 ? -13.938 -31.297 -62.75 1 21.25 19 TYR B C 1
ATOM 4738 O O . TYR B 1 19 ? -14.195 -30.656 -61.719 1 21.25 19 TYR B O 1
ATOM 4746 N N . PRO B 1 20 ? -13.266 -32.406 -62.562 1 23.17 20 PRO B N 1
ATOM 4747 C CA . PRO B 1 20 ? -12.484 -32.812 -61.375 1 23.17 20 PRO B CA 1
ATOM 4748 C C . PRO B 1 20 ? -11.359 -31.828 -61.062 1 23.17 20 PRO B C 1
ATOM 4750 O O . PRO B 1 20 ? -10.453 -31.641 -61.875 1 23.17 20 PRO B O 1
ATOM 4753 N N . ARG B 1 21 ? -11.633 -30.625 -60.875 1 22.41 21 ARG B N 1
ATOM 4754 C CA . ARG B 1 21 ? -10.516 -29.688 -60.844 1 22.41 21 ARG B CA 1
ATOM 4755 C C . ARG B 1 21 ? -9.367 -30.219 -60 1 22.41 21 ARG B C 1
ATOM 4757 O O . ARG B 1 21 ? -9.562 -30.625 -58.844 1 22.41 21 ARG B O 1
ATOM 4764 N N . LYS B 1 22 ? -8.359 -30.734 -60.625 1 23.58 22 LYS B N 1
ATOM 4765 C CA . LYS B 1 22 ? -7.066 -31.234 -60.156 1 23.58 22 LYS B CA 1
ATOM 4766 C C . LYS B 1 22 ? -6.398 -30.219 -59.219 1 23.58 22 LYS B C 1
ATOM 4768 O O . LYS B 1 22 ? -6.121 -29.094 -59.625 1 23.58 22 LYS B O 1
ATOM 4773 N N . ARG B 1 23 ? -6.812 -30.125 -58.062 1 22.45 23 ARG B N 1
ATOM 4774 C CA . ARG B 1 23 ? -6.277 -29.203 -57.062 1 22.45 23 ARG B CA 1
ATOM 4775 C C . ARG B 1 23 ? -4.754 -29.266 -57.031 1 22.45 23 ARG B C 1
ATOM 4777 O O . ARG B 1 23 ? -4.18 -30.328 -56.781 1 22.45 23 ARG B O 1
ATOM 4784 N N . SER B 1 24 ? -4.125 -28.703 -58 1 20.73 24 SER B N 1
ATOM 4785 C CA . SER B 1 24 ? -2.67 -28.672 -58.094 1 20.73 24 SER B CA 1
ATOM 4786 C C . SER B 1 24 ? -2.027 -28.406 -56.75 1 20.73 24 SER B C 1
ATOM 4788 O O . SER B 1 24 ? -2.461 -27.516 -56 1 20.73 24 SER B O 1
ATOM 4790 N N . LEU B 1 25 ? -1.515 -29.406 -56.125 1 20.64 25 LEU B N 1
ATOM 4791 C CA . LEU B 1 25 ? -0.753 -29.469 -54.875 1 20.64 25 LEU B CA 1
ATOM 4792 C C . LEU B 1 25 ? 0.374 -28.438 -54.875 1 20.64 25 LEU B C 1
ATOM 4794 O O . LEU B 1 25 ? 1.543 -28.797 -55.062 1 20.64 25 LEU B O 1
ATOM 4798 N N . LYS B 1 26 ? 0.442 -27.531 -55.719 1 21.72 26 LYS B N 1
ATOM 4799 C CA . LYS B 1 26 ? 1.726 -26.844 -55.75 1 21.72 26 LYS B CA 1
ATOM 4800 C C . LYS B 1 26 ? 2.16 -26.406 -54.344 1 21.72 26 LYS B C 1
ATOM 4802 O O . LYS B 1 26 ? 1.454 -25.656 -53.656 1 21.72 26 LYS B O 1
ATOM 4807 N N . ALA B 1 27 ? 2.855 -27.297 -53.75 1 21.89 27 ALA B N 1
ATOM 4808 C CA . ALA B 1 27 ? 3.627 -27.234 -52.5 1 21.89 27 ALA B CA 1
ATOM 4809 C C . ALA B 1 27 ? 4.375 -25.906 -52.406 1 21.89 27 ALA B C 1
ATOM 4811 O O . ALA B 1 27 ? 5.16 -25.562 -53.281 1 21.89 27 ALA B O 1
ATOM 4812 N N . CYS B 1 28 ? 3.701 -24.922 -52.094 1 21.67 28 CYS B N 1
ATOM 4813 C CA . CYS B 1 28 ? 4.32 -23.609 -52.062 1 21.67 28 CYS B CA 1
ATOM 4814 C C . CYS B 1 28 ? 5.77 -23.688 -51.594 1 21.67 28 CYS B C 1
ATOM 4816 O O . CYS B 1 28 ? 6.055 -24.25 -50.531 1 21.67 28 CYS B O 1
ATOM 4818 N N . HIS B 1 29 ? 6.75 -23.688 -52.469 1 21.23 29 HIS B N 1
ATOM 4819 C CA . HIS B 1 29 ? 8.211 -23.688 -52.406 1 21.23 29 HIS B CA 1
ATOM 4820 C C . HIS B 1 29 ? 8.703 -22.734 -51.312 1 21.23 29 HIS B C 1
ATOM 4822 O O . HIS B 1 29 ? 9.898 -22.703 -51 1 21.23 29 HIS B O 1
ATOM 4828 N N . VAL B 1 30 ? 8.031 -21.641 -51.281 1 21.05 30 VAL B N 1
ATOM 4829 C CA . VAL B 1 30 ? 8.789 -20.578 -50.625 1 21.05 30 VAL B CA 1
ATOM 4830 C C . VAL B 1 30 ? 9.117 -20.969 -49.188 1 21.05 30 VAL B C 1
ATOM 4832 O O . VAL B 1 30 ? 9.445 -20.109 -48.375 1 21.05 30 VAL B O 1
ATOM 4835 N N . CYS B 1 31 ? 8.727 -22.094 -48.781 1 22.36 31 CYS B N 1
ATOM 4836 C CA . CYS B 1 31 ? 9.102 -22.625 -47.469 1 22.36 31 CYS B CA 1
ATOM 4837 C C . CYS B 1 31 ? 10.617 -22.688 -47.312 1 22.36 31 CYS B C 1
ATOM 4839 O O . CYS B 1 31 ? 11.203 -23.766 -47.25 1 22.36 31 CYS B O 1
ATOM 4841 N N . ARG B 1 32 ? 11.266 -21.938 -48.125 1 21.98 32 ARG B N 1
ATOM 4842 C CA . ARG B 1 32 ? 12.719 -22 -47.969 1 21.98 32 ARG B CA 1
ATOM 4843 C C . ARG B 1 32 ? 13.133 -22 -46.5 1 21.98 32 ARG B C 1
ATOM 4845 O O . ARG B 1 32 ? 12.578 -21.25 -45.719 1 21.98 32 ARG B O 1
ATOM 4852 N N . ALA B 1 33 ? 13.75 -23.016 -46.094 1 23.77 33 ALA B N 1
ATOM 4853 C CA . ALA B 1 33 ? 14.484 -23.391 -44.906 1 23.77 33 ALA B CA 1
ATOM 4854 C C . ALA B 1 33 ? 15.297 -22.219 -44.344 1 23.77 33 ALA B C 1
ATOM 4856 O O . ALA B 1 33 ? 16.375 -21.922 -44.844 1 23.77 33 ALA B O 1
ATOM 4857 N N . ARG B 1 34 ? 14.781 -21.094 -44.281 1 24.34 34 ARG B N 1
ATOM 4858 C CA . ARG B 1 34 ? 15.656 -20.047 -43.781 1 24.34 34 ARG B CA 1
ATOM 4859 C C . ARG B 1 34 ? 16.484 -20.531 -42.594 1 24.34 34 ARG B C 1
ATOM 4861 O O . ARG B 1 34 ? 15.945 -21.125 -41.656 1 24.34 34 ARG B O 1
ATOM 4868 N N . LYS B 1 35 ? 17.734 -20.766 -42.75 1 26.67 35 LYS B N 1
ATOM 4869 C CA . LYS B 1 35 ? 18.828 -20.984 -41.812 1 26.67 35 LYS B CA 1
ATOM 4870 C C . LYS B 1 35 ? 18.656 -20.109 -40.562 1 26.67 35 LYS B C 1
ATOM 4872 O O . LYS B 1 35 ? 18.938 -18.906 -40.594 1 26.67 35 LYS B O 1
ATOM 4877 N N . THR B 1 36 ? 17.547 -20.078 -40.125 1 28 36 THR B N 1
ATOM 4878 C CA . THR B 1 36 ? 17.391 -19.281 -38.938 1 28 36 THR B CA 1
ATOM 4879 C C . THR B 1 36 ? 18.578 -19.469 -38 1 28 36 THR B C 1
ATOM 4881 O O . THR B 1 36 ? 18.812 -20.562 -37.5 1 28 36 THR B O 1
ATOM 4884 N N . ASN B 1 37 ? 19.641 -18.797 -38.375 1 27.8 37 ASN B N 1
ATOM 4885 C CA . ASN B 1 37 ? 20.844 -18.594 -37.562 1 27.8 37 ASN B CA 1
ATOM 4886 C C . ASN B 1 37 ? 20.531 -18.406 -36.094 1 27.8 37 ASN B C 1
ATOM 4888 O O . ASN B 1 37 ? 19.812 -17.469 -35.719 1 27.8 37 ASN B O 1
ATOM 4892 N N . PHE B 1 38 ? 20.234 -19.422 -35.5 1 30.11 38 PHE B N 1
ATOM 4893 C CA . PHE B 1 38 ? 20.188 -19.312 -34.031 1 30.11 38 PHE B CA 1
ATOM 4894 C C . PHE B 1 38 ? 21.219 -18.312 -33.531 1 30.11 38 PHE B C 1
ATOM 4896 O O . PHE B 1 38 ? 22.391 -18.391 -33.906 1 30.11 38 PHE B O 1
ATOM 4903 N N . ASP B 1 39 ? 20.75 -17.188 -33.344 1 33.78 39 ASP B N 1
ATOM 4904 C CA . ASP B 1 39 ? 21.75 -16.281 -32.781 1 33.78 39 ASP B CA 1
ATOM 4905 C C . ASP B 1 39 ? 22.594 -16.984 -31.719 1 33.78 39 ASP B C 1
ATOM 4907 O O . ASP B 1 39 ? 22.156 -17.969 -31.125 1 33.78 39 ASP B O 1
ATOM 4911 N N . PRO B 1 40 ? 23.844 -16.922 -31.641 1 33.22 40 PRO B N 1
ATOM 4912 C CA . PRO B 1 40 ? 24.812 -17.516 -30.703 1 33.22 40 PRO B CA 1
ATOM 4913 C C . PRO B 1 40 ? 24.281 -17.562 -29.266 1 33.22 40 PRO B C 1
ATOM 4915 O O . PRO B 1 40 ? 24.578 -18.516 -28.531 1 33.22 40 PRO B O 1
ATOM 4918 N N . ALA B 1 41 ? 23.359 -16.75 -29.016 1 33.06 41 ALA B N 1
ATOM 4919 C CA . ALA B 1 41 ? 22.828 -16.672 -27.656 1 33.06 41 ALA B CA 1
ATOM 4920 C C . ALA B 1 41 ? 21.875 -17.828 -27.375 1 33.06 41 ALA B C 1
ATOM 4922 O O . ALA B 1 41 ? 21.906 -18.422 -26.297 1 33.06 41 ALA B O 1
ATOM 4923 N N . SER B 1 42 ? 21.031 -18.188 -28.344 1 35.31 42 SER B N 1
ATOM 4924 C CA . SER B 1 42 ? 20.062 -19.266 -28.172 1 35.31 42 SER B CA 1
ATOM 4925 C C . SER B 1 42 ? 20.766 -20.625 -28.094 1 35.31 42 SER B C 1
ATOM 4927 O O . SER B 1 42 ? 20.359 -21.484 -27.328 1 35.31 42 SER B O 1
ATOM 4929 N N . LEU B 1 43 ? 21.781 -20.719 -28.828 1 36.62 43 LEU B N 1
ATOM 4930 C CA . LEU B 1 43 ? 22.547 -21.953 -28.859 1 36.62 43 LEU B CA 1
ATOM 4931 C C . LEU B 1 43 ? 23.25 -22.188 -27.516 1 36.62 43 LEU B C 1
ATOM 4933 O O . LEU B 1 43 ? 23.344 -23.312 -27.047 1 36.62 43 LEU B O 1
ATOM 4937 N N . GLU B 1 44 ? 23.547 -21.031 -26.891 1 38.03 44 GLU B N 1
ATOM 4938 C CA . GLU B 1 44 ? 24.188 -21.031 -25.578 1 38.03 44 GLU B CA 1
ATOM 4939 C C . GLU B 1 44 ? 23.219 -21.469 -24.484 1 38.03 44 GLU B C 1
ATOM 4941 O O . GLU B 1 44 ? 23.594 -22.219 -23.578 1 38.03 44 GLU B O 1
ATOM 4946 N N . ILE B 1 45 ? 22.109 -21.172 -24.594 1 37.38 45 ILE B N 1
ATOM 4947 C CA . ILE B 1 45 ? 21.062 -21.531 -23.641 1 37.38 45 ILE B CA 1
ATOM 4948 C C . ILE B 1 45 ? 20.844 -23.047 -23.672 1 37.38 45 ILE B C 1
ATOM 4950 O O . ILE B 1 45 ? 20.75 -23.672 -22.609 1 37.38 45 ILE B O 1
ATOM 4954 N N . LEU B 1 46 ? 20.969 -23.594 -24.797 1 39.03 46 LEU B N 1
ATOM 4955 C CA . LEU B 1 46 ? 20.703 -25.031 -24.938 1 39.03 46 LEU B CA 1
ATOM 4956 C C . LEU B 1 46 ? 21.844 -25.859 -24.344 1 39.03 46 LEU B C 1
ATOM 4958 O O . LEU B 1 46 ? 21.594 -26.891 -23.703 1 39.03 46 LEU B O 1
ATOM 4962 N N . ARG B 1 47 ? 22.953 -25.281 -24.469 1 39.22 47 ARG B N 1
ATOM 4963 C CA . ARG B 1 47 ? 24.125 -25.953 -23.938 1 39.22 47 ARG B CA 1
ATOM 4964 C C . ARG B 1 47 ? 24.094 -25.984 -22.406 1 39.22 47 ARG B C 1
ATOM 4966 O O . ARG B 1 47 ? 24.359 -27.016 -21.797 1 39.22 47 ARG B O 1
ATOM 4973 N N . GLN B 1 48 ? 23.656 -24.938 -21.875 1 40.09 48 GLN B N 1
ATOM 4974 C CA . GLN B 1 48 ? 23.578 -24.766 -20.422 1 40.09 48 GLN B CA 1
ATOM 4975 C C . GLN B 1 48 ? 22.531 -25.703 -19.812 1 40.09 48 GLN B C 1
ATOM 4977 O O . GLN B 1 48 ? 22.75 -26.297 -18.766 1 40.09 48 GLN B O 1
ATOM 4982 N N . LEU B 1 49 ? 21.625 -25.938 -20.469 1 41.03 49 LEU B N 1
ATOM 4983 C CA . LEU B 1 49 ? 20.547 -26.781 -19.984 1 41.03 49 LEU B CA 1
ATOM 4984 C C . LEU B 1 49 ? 20.984 -28.25 -19.953 1 41.03 49 LEU B C 1
ATOM 4986 O O . LEU B 1 49 ? 20.641 -28.984 -19.031 1 41.03 49 LEU B O 1
ATOM 4990 N N . GLY B 1 50 ? 21.734 -28.672 -20.906 1 39.5 50 GLY B N 1
ATOM 4991 C CA . GLY B 1 50 ? 22.266 -30.031 -20.922 1 39.5 50 GLY B CA 1
ATOM 4992 C C . GLY B 1 50 ? 23.156 -30.328 -19.719 1 39.5 50 GLY B C 1
ATOM 4993 O O . GLY B 1 50 ? 23.062 -31.422 -19.141 1 39.5 50 GLY B O 1
ATOM 4994 N N . GLN B 1 51 ? 23.938 -29.391 -19.328 1 40.69 51 GLN B N 1
ATOM 4995 C CA . GLN B 1 51 ? 24.828 -29.547 -18.188 1 40.69 51 GLN B CA 1
ATOM 4996 C C . GLN B 1 51 ? 24.031 -29.641 -16.891 1 40.69 51 GLN B C 1
ATOM 4998 O O . GLN B 1 51 ? 24.406 -30.375 -15.969 1 40.69 51 GLN B O 1
ATOM 5003 N N . ILE B 1 52 ? 23.047 -28.922 -16.812 1 39.41 52 ILE B N 1
ATOM 5004 C CA . ILE B 1 52 ? 22.203 -28.922 -15.625 1 39.41 52 ILE B CA 1
ATOM 5005 C C . ILE B 1 52 ? 21.594 -30.297 -15.422 1 39.41 52 ILE B C 1
ATOM 5007 O O . ILE B 1 52 ? 21.547 -30.812 -14.305 1 39.41 52 ILE B O 1
ATOM 5011 N N . ILE B 1 53 ? 21.281 -31.047 -16.469 1 40.06 53 ILE B N 1
ATOM 5012 C CA . ILE B 1 53 ? 20.625 -32.344 -16.359 1 40.06 53 ILE B CA 1
ATOM 5013 C C . ILE B 1 53 ? 21.641 -33.406 -15.906 1 40.06 53 ILE B C 1
ATOM 5015 O O . ILE B 1 53 ? 21.344 -34.219 -15.047 1 40.06 53 ILE B O 1
ATOM 5019 N N . SER B 1 54 ? 22.766 -33.375 -16.406 1 41.09 54 SER B N 1
ATOM 5020 C CA . SER B 1 54 ? 23.766 -34.344 -15.992 1 41.09 54 SER B CA 1
ATOM 5021 C C . SER B 1 54 ? 24.156 -34.125 -14.539 1 41.09 54 SER B C 1
ATOM 5023 O O . SER B 1 54 ? 24.422 -35.094 -13.812 1 41.09 54 SER B O 1
ATOM 5025 N N . SER B 1 55 ? 24.203 -32.938 -14.109 1 39.47 55 SER B N 1
ATOM 5026 C CA . SER B 1 55 ? 24.625 -32.656 -12.75 1 39.47 55 SER B CA 1
ATOM 5027 C C . SER B 1 55 ? 23.531 -32.969 -11.742 1 39.47 55 SER B C 1
ATOM 5029 O O . SER B 1 55 ? 23.766 -32.906 -10.531 1 39.47 55 SER B O 1
ATOM 5031 N N . GLN B 1 56 ? 22.422 -33.156 -12.172 1 40.34 56 GLN B N 1
ATOM 5032 C CA . GLN B 1 56 ? 21.328 -33.5 -11.258 1 40.34 56 GLN B CA 1
ATOM 5033 C C . GLN B 1 56 ? 21.594 -34.812 -10.562 1 40.34 56 GLN B C 1
ATOM 5035 O O . GLN B 1 56 ? 21.297 -34.969 -9.375 1 40.34 56 GLN B O 1
ATOM 5040 N N . ASP B 1 57 ? 22.156 -35.844 -11.281 1 43.47 57 ASP B N 1
ATOM 5041 C CA . ASP B 1 57 ? 22.469 -37.094 -10.625 1 43.47 57 ASP B CA 1
ATOM 5042 C C . ASP B 1 57 ? 23.516 -36.875 -9.523 1 43.47 57 ASP B C 1
ATOM 5044 O O . ASP B 1 57 ? 23.406 -37.469 -8.438 1 43.47 57 ASP B O 1
ATOM 5048 N N . GLU B 1 58 ? 24.422 -36.062 -9.828 1 44 58 GLU B N 1
ATOM 5049 C CA . GLU B 1 58 ? 25.453 -35.812 -8.812 1 44 58 GLU B CA 1
ATOM 5050 C C . GLU B 1 58 ? 24.891 -35.062 -7.621 1 44 58 GLU B C 1
ATOM 5052 O O . GLU B 1 58 ? 25.203 -35.375 -6.473 1 44 58 GLU B O 1
ATOM 5057 N N . LEU B 1 59 ? 24.094 -34.062 -7.926 1 44.5 59 LEU B N 1
ATOM 5058 C CA . LEU B 1 59 ? 23.469 -33.312 -6.844 1 44.5 59 LEU B CA 1
ATOM 5059 C C . LEU B 1 59 ? 22.547 -34.219 -6.012 1 44.5 59 LEU B C 1
ATOM 5061 O O . LEU B 1 59 ? 22.547 -34.125 -4.781 1 44.5 59 LEU B O 1
ATOM 5065 N N . THR B 1 60 ? 21.844 -35.125 -6.68 1 44.97 60 THR B N 1
ATOM 5066 C CA . THR B 1 60 ? 20.984 -36.062 -5.961 1 44.97 60 THR B CA 1
ATOM 5067 C C . THR B 1 60 ? 21.828 -36.969 -5.082 1 44.97 60 THR B C 1
ATOM 5069 O O . THR B 1 60 ? 21.453 -37.281 -3.943 1 44.97 60 THR B O 1
ATOM 5072 N N . GLN B 1 61 ? 22.906 -37.344 -5.633 1 46.66 61 GLN B N 1
ATOM 5073 C CA . GLN B 1 61 ? 23.797 -38.219 -4.852 1 46.66 61 GLN B CA 1
ATOM 5074 C C . GLN B 1 61 ? 24.391 -37.438 -3.67 1 46.66 61 GLN B C 1
ATOM 5076 O O . GLN B 1 61 ? 24.5 -38 -2.566 1 46.66 61 GLN B O 1
ATOM 5081 N N . THR B 1 62 ? 24.688 -36.219 -3.928 1 41.12 62 THR B N 1
ATOM 5082 C CA . THR B 1 62 ? 25.266 -35.406 -2.857 1 41.12 62 THR B CA 1
ATOM 5083 C C . THR B 1 62 ? 24.234 -35.125 -1.772 1 41.12 62 THR B C 1
ATOM 5085 O O . THR B 1 62 ? 24.531 -35.219 -0.581 1 41.12 62 THR B O 1
ATOM 5088 N N . VAL B 1 63 ? 23.125 -34.812 -2.178 1 43.41 63 VAL B N 1
ATOM 5089 C CA . VAL B 1 63 ? 22.078 -34.531 -1.212 1 43.41 63 VAL B CA 1
ATOM 5090 C C . VAL B 1 63 ? 21.688 -35.812 -0.476 1 43.41 63 VAL B C 1
ATOM 5092 O O . VAL B 1 63 ? 21.469 -35.781 0.739 1 43.41 63 VAL B O 1
ATOM 5095 N N . ARG B 1 64 ? 21.641 -36.938 -1.194 1 42.94 64 ARG B N 1
ATOM 5096 C CA . ARG B 1 64 ? 21.406 -38.219 -0.54 1 42.94 64 ARG B CA 1
ATOM 5097 C C . ARG B 1 64 ? 22.516 -38.562 0.45 1 42.94 64 ARG B C 1
ATOM 5099 O O . ARG B 1 64 ? 22.25 -39.094 1.528 1 42.94 64 ARG B O 1
ATOM 5106 N N . SER B 1 65 ? 23.625 -38.156 0.124 1 39.66 65 SER B N 1
ATOM 5107 C CA . SER B 1 65 ? 24.75 -38.438 1.024 1 39.66 65 SER B CA 1
ATOM 5108 C C . SER B 1 65 ? 24.688 -37.531 2.26 1 39.66 65 SER B C 1
ATOM 5110 O O . SER B 1 65 ? 24.969 -37.969 3.371 1 39.66 65 SER B O 1
ATOM 5112 N N . ILE B 1 66 ? 24.297 -36.312 1.977 1 40.41 66 ILE B N 1
ATOM 5113 C CA . ILE B 1 66 ? 24.172 -35.406 3.105 1 40.41 66 ILE B CA 1
ATOM 5114 C C . ILE B 1 66 ? 23.016 -35.844 3.996 1 40.41 66 ILE B C 1
ATOM 5116 O O . ILE B 1 66 ? 23.141 -35.875 5.223 1 40.41 66 ILE B O 1
ATOM 5120 N N . ALA B 1 67 ? 21.906 -36.25 3.424 1 37.81 67 ALA B N 1
ATOM 5121 C CA . ALA B 1 67 ? 20.781 -36.781 4.188 1 37.81 67 ALA B CA 1
ATOM 5122 C C . ALA B 1 67 ? 21.156 -38.062 4.918 1 37.81 67 ALA B C 1
ATOM 5124 O O . ALA B 1 67 ? 20.766 -38.25 6.066 1 37.81 67 ALA B O 1
ATOM 5125 N N . ALA B 1 68 ? 21.938 -38.938 4.402 1 39.5 68 ALA B N 1
ATOM 5126 C CA . ALA B 1 68 ? 22.422 -40.188 5.016 1 39.5 68 ALA B CA 1
ATOM 5127 C C . ALA B 1 68 ? 23.406 -39.875 6.137 1 39.5 68 ALA B C 1
ATOM 5129 O O . ALA B 1 68 ? 23.422 -40.562 7.164 1 39.5 68 ALA B O 1
ATOM 5130 N N . SER B 1 69 ? 24.203 -38.906 6.027 1 36.31 69 SER B N 1
ATOM 5131 C CA . SER B 1 69 ? 25.188 -38.625 7.055 1 36.31 69 SER B CA 1
ATOM 5132 C C . SER B 1 69 ? 24.547 -37.969 8.273 1 36.31 69 SER B C 1
ATOM 5134 O O . SER B 1 69 ? 25.016 -38.156 9.398 1 36.31 69 SER B O 1
ATOM 5136 N N . GLN B 1 70 ? 23.547 -37.219 8.133 1 33.53 70 GLN B N 1
ATOM 5137 C CA . GLN B 1 70 ? 22.906 -36.562 9.281 1 33.53 70 GLN B CA 1
ATOM 5138 C C . GLN B 1 70 ? 22.031 -37.562 10.031 1 33.53 70 GLN B C 1
ATOM 5140 O O . GLN B 1 70 ? 21.766 -37.406 11.227 1 33.53 70 GLN B O 1
ATOM 5145 N N . SER B 1 71 ? 21.484 -38.688 9.523 1 33 71 SER B N 1
ATOM 5146 C CA . SER B 1 71 ? 20.781 -39.719 10.25 1 33 71 SER B CA 1
ATOM 5147 C C . SER B 1 71 ? 21.719 -40.469 11.203 1 33 71 SER B C 1
ATOM 5149 O O . SER B 1 71 ? 21.281 -41.031 12.211 1 33 71 SER B O 1
ATOM 5151 N N . HIS B 1 72 ? 22.938 -40.594 10.93 1 34.09 72 HIS B N 1
ATOM 5152 C CA . HIS B 1 72 ? 23.781 -41.375 11.836 1 34.09 72 HIS B CA 1
ATOM 5153 C C . HIS B 1 72 ? 24.047 -40.625 13.133 1 34.09 72 HIS B C 1
ATOM 5155 O O . HIS B 1 72 ? 24.516 -41.219 14.109 1 34.09 72 HIS B O 1
ATOM 5161 N N . ALA B 1 73 ? 24.047 -39.344 13.273 1 31.88 73 ALA B N 1
ATOM 5162 C CA . ALA B 1 73 ? 24.516 -38.75 14.523 1 31.88 73 ALA B CA 1
ATOM 5163 C C . ALA B 1 73 ? 23.422 -38.781 15.586 1 31.88 73 ALA B C 1
ATOM 5165 O O . ALA B 1 73 ? 23.688 -38.469 16.75 1 31.88 73 ALA B O 1
ATOM 5166 N N . GLY B 1 74 ? 22.078 -38.75 15.297 1 28.95 74 GLY B N 1
ATOM 5167 C CA . GLY B 1 74 ? 21.094 -38.562 16.359 1 28.95 74 GLY B CA 1
ATOM 5168 C C . GLY B 1 74 ? 20.781 -39.812 17.125 1 28.95 74 GLY B C 1
ATOM 5169 O O . GLY B 1 74 ? 19.781 -39.875 17.844 1 28.95 74 GLY B O 1
ATOM 5170 N N . LEU B 1 75 ? 21.438 -40.875 17.062 1 27.27 75 LEU B N 1
ATOM 5171 C CA . LEU B 1 75 ? 21 -42.062 17.828 1 27.27 75 LEU B CA 1
ATOM 5172 C C . LEU B 1 75 ? 21.125 -41.812 19.328 1 27.27 75 LEU B C 1
ATOM 5174 O O . LEU B 1 75 ? 20.969 -42.719 20.125 1 27.27 75 LEU B O 1
ATOM 5178 N N . GLY B 1 76 ? 21.812 -40.75 19.812 1 23.75 76 GLY B N 1
ATOM 5179 C CA . GLY B 1 76 ? 21.906 -41.031 21.234 1 23.75 76 GLY B CA 1
ATOM 5180 C C . GLY B 1 76 ? 20.562 -41.125 21.922 1 23.75 76 GLY B C 1
ATOM 5181 O O . GLY B 1 76 ? 20.156 -42.219 22.328 1 23.75 76 GLY B O 1
ATOM 5182 N N . ALA B 1 77 ? 20.172 -40.188 22.875 1 22.27 77 ALA B N 1
ATOM 5183 C CA . ALA B 1 77 ? 19.531 -40.344 24.188 1 22.27 77 ALA B CA 1
ATOM 5184 C C . ALA B 1 77 ? 18 -40.25 24.062 1 22.27 77 ALA B C 1
ATOM 5186 O O . ALA B 1 77 ? 17.391 -39.281 24.5 1 22.27 77 ALA B O 1
ATOM 5187 N N . ALA B 1 78 ? 17.391 -40.375 22.875 1 23 78 ALA B N 1
ATOM 5188 C CA . ALA B 1 78 ? 15.984 -40.031 23.062 1 23 78 ALA B CA 1
ATOM 5189 C C . ALA B 1 78 ? 15.297 -41.031 24 1 23 78 ALA B C 1
ATOM 5191 O O . ALA B 1 78 ? 15.359 -42.25 23.781 1 23 78 ALA B O 1
ATOM 5192 N N . GLN B 1 79 ? 15.039 -40.656 25.328 1 19.98 79 GLN B N 1
ATOM 5193 C CA . GLN B 1 79 ? 14.18 -41.25 26.344 1 19.98 79 GLN B CA 1
ATOM 5194 C C . GLN B 1 79 ? 12.797 -41.562 25.781 1 19.98 79 GLN B C 1
ATOM 5196 O O . GLN B 1 79 ? 12.305 -40.844 24.906 1 19.98 79 GLN B O 1
ATOM 5201 N N . ASN B 1 80 ? 12.203 -42.688 26.016 1 20.23 80 ASN B N 1
ATOM 5202 C CA . ASN B 1 80 ? 11.016 -43.5 25.781 1 20.23 80 ASN B CA 1
ATOM 5203 C C . ASN B 1 80 ? 9.742 -42.75 26.172 1 20.23 80 ASN B C 1
ATOM 5205 O O . ASN B 1 80 ? 9.391 -42.719 27.359 1 20.23 80 ASN B O 1
ATOM 5209 N N . VAL B 1 81 ? 9.531 -41.438 25.891 1 20.27 81 VAL B N 1
ATOM 5210 C CA . VAL B 1 81 ? 8.289 -40.969 26.5 1 20.27 81 VAL B CA 1
ATOM 5211 C C . VAL B 1 81 ? 7.109 -41.75 25.953 1 20.27 81 VAL B C 1
ATOM 5213 O O . VAL B 1 81 ? 6.961 -41.906 24.734 1 20.27 81 VAL B O 1
ATOM 5216 N N . HIS B 1 82 ? 6.445 -42.656 26.656 1 19.28 82 HIS B N 1
ATOM 5217 C CA . HIS B 1 82 ? 5.285 -43.531 26.641 1 19.28 82 HIS B CA 1
ATOM 5218 C C . HIS B 1 82 ? 4.027 -42.781 26.219 1 19.28 82 HIS B C 1
ATOM 5220 O O . HIS B 1 82 ? 3.482 -41.969 26.984 1 19.28 82 HIS B O 1
ATOM 5226 N N . VAL B 1 83 ? 4.09 -42.219 25.047 1 18.25 83 VAL B N 1
ATOM 5227 C CA . VAL B 1 83 ? 2.84 -41.531 24.688 1 18.25 83 VAL B CA 1
ATOM 5228 C C . VAL B 1 83 ? 1.694 -42.531 24.688 1 18.25 83 VAL B C 1
ATOM 5230 O O . VAL B 1 83 ? 1.785 -43.594 24.047 1 18.25 83 VAL B O 1
ATOM 5233 N N . ALA B 1 84 ? 0.735 -42.438 25.594 1 17.84 84 ALA B N 1
ATOM 5234 C CA . ALA B 1 84 ? -0.478 -43.156 25.969 1 17.84 84 ALA B CA 1
ATOM 5235 C C . ALA B 1 84 ? -1.39 -43.375 24.766 1 17.84 84 ALA B C 1
ATOM 5237 O O . ALA B 1 84 ? -1.317 -42.656 23.781 1 17.84 84 ALA B O 1
ATOM 5238 N N . GLU B 1 85 ? -2.412 -44.406 24.719 1 18.92 85 GLU B N 1
ATOM 5239 C CA . GLU B 1 85 ? -3.219 -45.406 24.047 1 18.92 85 GLU B CA 1
ATOM 5240 C C . GLU B 1 85 ? -4.422 -44.781 23.344 1 18.92 85 GLU B C 1
ATOM 5242 O O . GLU B 1 85 ? -5.051 -45.438 22.5 1 18.92 85 GLU B O 1
ATOM 5247 N N . GLY B 1 86 ? -4.992 -43.562 23.609 1 17.7 86 GLY B N 1
ATOM 5248 C CA . GLY B 1 86 ? -6.441 -43.625 23.734 1 17.7 86 GLY B CA 1
ATOM 5249 C C . GLY B 1 86 ? -7.137 -43.875 22.406 1 17.7 86 GLY B C 1
ATOM 5250 O O . GLY B 1 86 ? -7.949 -44.812 22.297 1 17.7 86 GLY B O 1
ATOM 5251 N N . LEU B 1 87 ? -7.523 -42.844 21.531 1 18.42 87 LEU B N 1
ATOM 5252 C CA . LEU B 1 87 ? -8.906 -42.75 21.062 1 18.42 87 LEU B CA 1
ATOM 5253 C C . LEU B 1 87 ? -9.117 -43.625 19.828 1 18.42 87 LEU B C 1
ATOM 5255 O O . LEU B 1 87 ? -8.305 -43.594 18.906 1 18.42 87 LEU B O 1
ATOM 5259 N N . ASN B 1 88 ? -9.922 -44.688 19.781 1 17.95 88 ASN B N 1
ATOM 5260 C CA . ASN B 1 88 ? -10.406 -45.812 18.984 1 17.95 88 ASN B CA 1
ATOM 5261 C C . ASN B 1 88 ? -11.148 -45.344 17.734 1 17.95 88 ASN B C 1
ATOM 5263 O O . ASN B 1 88 ? -12.352 -45.062 17.781 1 17.95 88 ASN B O 1
ATOM 5267 N N . TRP B 1 89 ? -10.719 -44.375 16.891 1 17.75 89 TRP B N 1
ATOM 5268 C CA . TRP B 1 89 ? -11.625 -44 15.797 1 17.75 89 TRP B CA 1
ATOM 5269 C C . TRP B 1 89 ? -11.812 -45.188 14.844 1 17.75 89 TRP B C 1
ATOM 5271 O O . TRP B 1 89 ? -10.852 -45.875 14.516 1 17.75 89 TRP B O 1
ATOM 5281 N N . ASP B 1 90 ? -13 -45.719 14.68 1 17.94 90 ASP B N 1
ATOM 5282 C CA . ASP B 1 90 ? -13.578 -46.844 13.945 1 17.94 90 ASP B CA 1
ATOM 5283 C C . ASP B 1 90 ? -13.281 -46.719 12.453 1 17.94 90 ASP B C 1
ATOM 5285 O O . ASP B 1 90 ? -13.602 -45.688 11.828 1 17.94 90 ASP B O 1
ATOM 5289 N N . ALA B 1 91 ? -12.266 -47.469 11.766 1 19.2 91 ALA B N 1
ATOM 5290 C CA . ALA B 1 91 ? -11.523 -47.656 10.523 1 19.2 91 ALA B CA 1
ATOM 5291 C C . ALA B 1 91 ? -12.398 -48.281 9.453 1 19.2 91 ALA B C 1
ATOM 5293 O O . ALA B 1 91 ? -11.906 -48.719 8.414 1 19.2 91 ALA B O 1
ATOM 5294 N N . ASN B 1 92 ? -13.742 -48.469 9.531 1 19.61 92 ASN B N 1
ATOM 5295 C CA . ASN B 1 92 ? -14.203 -49.531 8.648 1 19.61 92 ASN B CA 1
ATOM 5296 C C . ASN B 1 92 ? -14.078 -49.156 7.18 1 19.61 92 ASN B C 1
ATOM 5298 O O . ASN B 1 92 ? -14.469 -49.906 6.293 1 19.61 92 ASN B O 1
ATOM 5302 N N . VAL B 1 93 ? -14.266 -47.938 6.777 1 19.58 93 VAL B N 1
ATOM 5303 C CA . VAL B 1 93 ? -14.789 -47.906 5.414 1 19.58 93 VAL B CA 1
ATOM 5304 C C . VAL B 1 93 ? -13.719 -48.406 4.441 1 19.58 93 VAL B C 1
ATOM 5306 O O . VAL B 1 93 ? -12.594 -47.906 4.434 1 19.58 93 VAL B O 1
ATOM 5309 N N . GLN B 1 94 ? -13.805 -49.562 3.738 1 19.3 94 GLN B N 1
ATOM 5310 C CA . GLN B 1 94 ? -13.055 -50.438 2.848 1 19.3 94 GLN B CA 1
ATOM 5311 C C . GLN B 1 94 ? -12.719 -49.719 1.536 1 19.3 94 GLN B C 1
ATOM 5313 O O . GLN B 1 94 ? -13.008 -50.25 0.455 1 19.3 94 GLN B O 1
ATOM 5318 N N . ALA B 1 95 ? -12.969 -48.469 1.316 1 20.72 95 ALA B N 1
ATOM 5319 C CA . ALA B 1 95 ? -13.055 -48.156 -0.102 1 20.72 95 ALA B CA 1
ATOM 5320 C C . ALA B 1 95 ? -11.805 -48.594 -0.849 1 20.72 95 ALA B C 1
ATOM 5322 O O . ALA B 1 95 ? -10.719 -48.656 -0.269 1 20.72 95 ALA B O 1
ATOM 5323 N N . GLN B 1 96 ? -11.977 -49.094 -2.082 1 20.08 96 GLN B N 1
ATOM 5324 C CA . GLN B 1 96 ? -11.133 -49.688 -3.111 1 20.08 96 GLN B CA 1
ATOM 5325 C C . GLN B 1 96 ? -9.875 -48.844 -3.344 1 20.08 96 GLN B C 1
ATOM 5327 O O . GLN B 1 96 ? -9.922 -47.625 -3.305 1 20.08 96 GLN B O 1
ATOM 5332 N N . GLN B 1 97 ? -8.719 -49.531 -3.287 1 20.86 97 GLN B N 1
ATOM 5333 C CA . GLN B 1 97 ? -7.285 -49.281 -3.23 1 20.86 97 GLN B CA 1
ATOM 5334 C C . GLN B 1 97 ? -6.781 -48.688 -4.551 1 20.86 97 GLN B C 1
ATOM 5336 O O . GLN B 1 97 ? -6.594 -49.438 -5.523 1 20.86 97 GLN B O 1
ATOM 5341 N N . LEU B 1 98 ? -7.527 -47.75 -5.176 1 21.42 98 LEU B N 1
ATOM 5342 C CA . LEU B 1 98 ? -6.867 -47.469 -6.445 1 21.42 98 LEU B CA 1
ATOM 5343 C C . LEU B 1 98 ? -5.352 -47.438 -6.277 1 21.42 98 LEU B C 1
ATOM 5345 O O . LEU B 1 98 ? -4.844 -47.062 -5.211 1 21.42 98 LEU B O 1
ATOM 5349 N N . PRO B 1 99 ? -4.598 -48.219 -7.172 1 22.94 99 PRO B N 1
ATOM 5350 C CA . PRO B 1 99 ? -3.16 -48.375 -6.934 1 22.94 99 PRO B CA 1
ATOM 5351 C C . PRO B 1 99 ? -2.463 -47.031 -6.723 1 22.94 99 PRO B C 1
ATOM 5353 O O . PRO B 1 99 ? -2.445 -46.188 -7.625 1 22.94 99 PRO B O 1
ATOM 5356 N N . TYR B 1 100 ? -2.965 -46.281 -5.828 1 21.66 100 TYR B N 1
ATOM 5357 C CA . TYR B 1 100 ? -2.174 -45.156 -5.359 1 21.66 100 TYR B CA 1
ATOM 5358 C C . TYR B 1 100 ? -0.705 -45.531 -5.227 1 21.66 100 TYR B C 1
ATOM 5360 O O . TYR B 1 100 ? -0.363 -46.469 -4.496 1 21.66 100 TYR B O 1
ATOM 5368 N N . TYR B 1 101 ? 0.066 -45.5 -6.477 1 21.84 101 TYR B N 1
ATOM 5369 C CA . TYR B 1 101 ? 1.473 -45.75 -6.168 1 21.84 101 TYR B CA 1
ATOM 5370 C C . TYR B 1 101 ? 1.8 -45.312 -4.746 1 21.84 101 TYR B C 1
ATOM 5372 O O . TYR B 1 101 ? 1.525 -44.156 -4.371 1 21.84 101 TYR B O 1
ATOM 5380 N N . ASP B 1 102 ? 1.524 -46.188 -3.859 1 23.03 102 ASP B N 1
ATOM 5381 C CA . ASP B 1 102 ? 1.79 -46.188 -2.424 1 23.03 102 ASP B CA 1
ATOM 5382 C C . ASP B 1 102 ? 3.188 -45.656 -2.123 1 23.03 102 ASP B C 1
ATOM 5384 O O . ASP B 1 102 ? 4.16 -46.406 -2.104 1 23.03 102 ASP B O 1
ATOM 5388 N N . TRP B 1 103 ? 3.551 -44.656 -2.869 1 23.36 103 TRP B N 1
ATOM 5389 C CA . TRP B 1 103 ? 4.793 -44.125 -2.301 1 23.36 103 TRP B CA 1
ATOM 5390 C C . TRP B 1 103 ? 4.738 -44.125 -0.777 1 23.36 103 TRP B C 1
ATOM 5392 O O . TRP B 1 103 ? 5.57 -43.5 -0.119 1 23.36 103 TRP B O 1
ATOM 5402 N N . SER B 1 104 ? 3.576 -44.781 -0.263 1 24.14 104 SER B N 1
ATOM 5403 C CA . SER B 1 104 ? 3.518 -45.094 1.156 1 24.14 104 SER B CA 1
ATOM 5404 C C . SER B 1 104 ? 4.629 -46.062 1.542 1 24.14 104 SER B C 1
ATOM 5406 O O . SER B 1 104 ? 4.398 -47.031 2.289 1 24.14 104 SER B O 1
ATOM 5408 N N . GLY B 1 105 ? 5.449 -46.562 0.585 1 24.39 105 GLY B N 1
ATOM 5409 C CA . GLY B 1 105 ? 6.379 -47.375 1.355 1 24.39 105 GLY B CA 1
ATOM 5410 C C . GLY B 1 105 ? 6.656 -46.812 2.738 1 24.39 105 GLY B C 1
ATOM 5411 O O . GLY B 1 105 ? 6.547 -45.594 2.957 1 24.39 105 GLY B O 1
ATOM 5412 N N . GLY B 1 106 ? 6.18 -47.562 3.777 1 24.8 106 GLY B N 1
ATOM 5413 C CA . GLY B 1 106 ? 6.523 -47.344 5.176 1 24.8 106 GLY B CA 1
ATOM 5414 C C . GLY B 1 106 ? 7.887 -46.719 5.363 1 24.8 106 GLY B C 1
ATOM 5415 O O . GLY B 1 106 ? 8.891 -47.406 5.527 1 24.8 106 GLY B O 1
ATOM 5416 N N . GLN B 1 107 ? 8.234 -45.906 4.422 1 23.59 107 GLN B N 1
ATOM 5417 C CA . GLN B 1 107 ? 9.492 -45.438 4.969 1 23.59 107 GLN B CA 1
ATOM 5418 C C . GLN B 1 107 ? 9.352 -45.062 6.445 1 23.59 107 GLN B C 1
ATOM 5420 O O . GLN B 1 107 ? 8.43 -44.344 6.828 1 23.59 107 GLN B O 1
ATOM 5425 N N . SER B 1 108 ? 9.727 -45.938 7.312 1 25 108 SER B N 1
ATOM 5426 C CA . SER B 1 108 ? 9.922 -45.719 8.742 1 25 108 SER B CA 1
ATOM 5427 C C . SER B 1 108 ? 10.117 -44.219 9.039 1 25 108 SER B C 1
ATOM 5429 O O . SER B 1 108 ? 10.711 -43.5 8.242 1 25 108 SER B O 1
ATOM 5431 N N . ASP B 1 109 ? 9.078 -43.594 9.68 1 27.77 109 ASP B N 1
ATOM 5432 C CA . ASP B 1 109 ? 9.312 -42.438 10.555 1 27.77 109 ASP B CA 1
ATOM 5433 C C . ASP B 1 109 ? 10.773 -42.375 10.992 1 27.77 109 ASP B C 1
ATOM 5435 O O . ASP B 1 109 ? 11.086 -42.562 12.172 1 27.77 109 ASP B O 1
ATOM 5439 N N . SER B 1 110 ? 11.562 -43.094 10.289 1 27.31 110 SER B N 1
ATOM 5440 C CA . SER B 1 110 ? 12.883 -43.031 10.906 1 27.31 110 SER B CA 1
ATOM 5441 C C . SER B 1 110 ? 13.219 -41.625 11.359 1 27.31 110 SER B C 1
ATOM 5443 O O . SER B 1 110 ? 12.633 -40.656 10.883 1 27.31 110 SER B O 1
ATOM 5445 N N . ASN B 1 111 ? 14.344 -41.438 11.984 1 29.92 111 ASN B N 1
ATOM 5446 C CA . ASN B 1 111 ? 14.938 -40.469 12.906 1 29.92 111 ASN B CA 1
ATOM 5447 C C . ASN B 1 111 ? 14.852 -39.062 12.359 1 29.92 111 ASN B C 1
ATOM 5449 O O . ASN B 1 111 ? 14.578 -38.844 11.172 1 29.92 111 ASN B O 1
ATOM 5453 N N . SER B 1 112 ? 15.625 -38.062 12.883 1 36.03 112 SER B N 1
ATOM 5454 C CA . SER B 1 112 ? 15.938 -36.688 13.281 1 36.03 112 SER B CA 1
ATOM 5455 C C . SER B 1 112 ? 16.312 -35.812 12.078 1 36.03 112 SER B C 1
ATOM 5457 O O . SER B 1 112 ? 17.484 -35.531 11.859 1 36.03 112 SER B O 1
ATOM 5459 N N . THR B 1 113 ? 15.617 -36.125 10.914 1 42.31 113 THR B N 1
ATOM 5460 C CA . THR B 1 113 ? 16.219 -35.188 9.961 1 42.31 113 THR B CA 1
ATOM 5461 C C . THR B 1 113 ? 15.914 -33.75 10.32 1 42.31 113 THR B C 1
ATOM 5463 O O . THR B 1 113 ? 14.766 -33.406 10.641 1 42.31 113 THR B O 1
ATOM 5466 N N . THR B 1 114 ? 16.781 -33.031 10.438 1 55.94 114 THR B N 1
ATOM 5467 C CA . THR B 1 114 ? 16.75 -31.609 10.805 1 55.94 114 THR B CA 1
ATOM 5468 C C . THR B 1 114 ? 16.016 -30.812 9.734 1 55.94 114 THR B C 1
ATOM 5470 O O . THR B 1 114 ? 16 -31.188 8.562 1 55.94 114 THR B O 1
ATOM 5473 N N . PRO B 1 115 ? 15.125 -30 10.016 1 58.91 115 PRO B N 1
ATOM 5474 C CA . PRO B 1 115 ? 14.492 -29.078 9.07 1 58.91 115 PRO B CA 1
ATOM 5475 C C . PRO B 1 115 ? 15.43 -28.641 7.945 1 58.91 115 PRO B C 1
ATOM 5477 O O . PRO B 1 115 ? 14.992 -28.5 6.797 1 58.91 115 PRO B O 1
ATOM 5480 N N . ALA B 1 116 ? 16.594 -28.656 8.172 1 61.62 116 ALA B N 1
ATOM 5481 C CA . ALA B 1 116 ? 17.562 -28.266 7.16 1 61.62 116 ALA B CA 1
ATOM 5482 C C . ALA B 1 116 ? 17.734 -29.344 6.102 1 61.62 116 ALA B C 1
ATOM 5484 O O . ALA B 1 116 ? 17.844 -29.047 4.91 1 61.62 116 ALA B O 1
ATOM 5485 N N . ALA B 1 117 ? 17.641 -30.609 6.508 1 59.78 117 ALA B N 1
ATOM 5486 C CA . ALA B 1 117 ? 17.766 -31.734 5.582 1 59.78 117 ALA B CA 1
ATOM 5487 C C . ALA B 1 117 ? 16.547 -31.844 4.668 1 59.78 117 ALA B C 1
ATOM 5489 O O . ALA B 1 117 ? 16.688 -32.062 3.463 1 59.78 117 ALA B O 1
ATOM 5490 N N . SER B 1 118 ? 15.445 -31.578 5.258 1 61.31 118 SER B N 1
ATOM 5491 C CA . SER B 1 118 ? 14.219 -31.609 4.477 1 61.31 118 SER B CA 1
ATOM 5492 C C . SER B 1 118 ? 14.203 -30.5 3.43 1 61.31 118 SER B C 1
ATOM 5494 O O . SER B 1 118 ? 13.758 -30.703 2.297 1 61.31 118 SER B O 1
ATOM 5496 N N . ALA B 1 119 ? 14.688 -29.391 3.822 1 63.69 119 ALA B N 1
ATOM 5497 C CA . ALA B 1 119 ? 14.766 -28.266 2.898 1 63.69 119 ALA B CA 1
ATOM 5498 C C . ALA B 1 119 ? 15.711 -28.562 1.74 1 63.69 119 ALA B C 1
ATOM 5500 O O . ALA B 1 119 ? 15.438 -28.203 0.595 1 63.69 119 ALA B O 1
ATOM 5501 N N . SER B 1 120 ? 16.703 -29.266 2.006 1 63.84 120 SER B N 1
ATOM 5502 C CA . SER B 1 120 ? 17.672 -29.625 0.979 1 63.84 120 SER B CA 1
ATOM 5503 C C . SER B 1 120 ? 17.078 -30.594 -0.034 1 63.84 120 SER B C 1
ATOM 5505 O O . SER B 1 120 ? 17.25 -30.422 -1.243 1 63.84 120 SER B O 1
ATOM 5507 N N . VAL B 1 121 ? 16.375 -31.531 0.514 1 60.94 121 VAL B N 1
ATOM 5508 C CA . VAL B 1 121 ? 15.758 -32.5 -0.365 1 60.94 121 VAL B CA 1
ATOM 5509 C C . VAL B 1 121 ? 14.719 -31.828 -1.253 1 60.94 121 VAL B C 1
ATOM 5511 O O . VAL B 1 121 ? 14.664 -32.062 -2.459 1 60.94 121 VAL B O 1
ATOM 5514 N N . ALA B 1 122 ? 13.992 -31 -0.729 1 65.62 122 ALA B N 1
ATOM 5515 C CA . ALA B 1 122 ? 12.961 -30.281 -1.479 1 65.62 122 ALA B CA 1
ATOM 5516 C C . ALA B 1 122 ? 13.586 -29.406 -2.564 1 65.62 122 ALA B C 1
ATOM 5518 O O . ALA B 1 122 ? 13.062 -29.344 -3.682 1 65.62 122 ALA B O 1
ATOM 5519 N N . ALA B 1 123 ? 14.664 -28.797 -2.232 1 67.81 123 ALA B N 1
ATOM 5520 C CA . ALA B 1 123 ? 15.344 -27.922 -3.182 1 67.81 123 ALA B CA 1
ATOM 5521 C C . ALA B 1 123 ? 15.867 -28.703 -4.375 1 67.81 123 ALA B C 1
ATOM 5523 O O . ALA B 1 123 ? 15.703 -28.297 -5.527 1 67.81 123 ALA B O 1
ATOM 5524 N N . VAL B 1 124 ? 16.344 -29.828 -4.102 1 62.28 124 VAL B N 1
ATOM 5525 C CA . VAL B 1 124 ? 16.922 -30.656 -5.156 1 62.28 124 VAL B CA 1
ATOM 5526 C C . VAL B 1 124 ? 15.805 -31.203 -6.047 1 62.28 124 VAL B C 1
ATOM 5528 O O . VAL B 1 124 ? 15.938 -31.234 -7.273 1 62.28 124 VAL B O 1
ATOM 5531 N N . ARG B 1 125 ? 14.766 -31.562 -5.406 1 62.91 125 ARG B N 1
ATOM 5532 C CA . ARG B 1 125 ? 13.633 -32.062 -6.176 1 62.91 125 ARG B CA 1
ATOM 5533 C C . ARG B 1 125 ? 13.07 -31 -7.098 1 62.91 125 ARG B C 1
ATOM 5535 O O . ARG B 1 125 ? 12.789 -31.25 -8.266 1 62.91 125 ARG B O 1
ATOM 5542 N N . TRP B 1 126 ? 12.953 -29.906 -6.594 1 67.25 126 TRP B N 1
ATOM 5543 C CA . TRP B 1 126 ? 12.445 -28.797 -7.391 1 67.25 126 TRP B CA 1
ATOM 5544 C C . TRP B 1 126 ? 13.367 -28.5 -8.57 1 67.25 126 TRP B C 1
ATOM 5546 O O . TRP B 1 126 ? 12.906 -28.297 -9.695 1 67.25 126 TRP B O 1
ATOM 5556 N N . PHE B 1 127 ? 14.609 -28.484 -8.297 1 67.69 127 PHE B N 1
ATOM 5557 C CA . PHE B 1 127 ? 15.555 -28.188 -9.367 1 67.69 127 PHE B CA 1
ATOM 5558 C C . PHE B 1 127 ? 15.516 -29.266 -10.438 1 67.69 127 PHE B C 1
ATOM 5560 O O . PHE B 1 127 ? 15.664 -28.984 -11.625 1 67.69 127 PHE B O 1
ATOM 5567 N N . GLY B 1 128 ? 15.32 -30.438 -9.961 1 63.44 128 GLY B N 1
ATOM 5568 C CA . GLY B 1 128 ? 15.172 -31.516 -10.93 1 63.44 128 GLY B CA 1
ATOM 5569 C C . GLY B 1 128 ? 14.031 -31.297 -11.898 1 63.44 128 GLY B C 1
ATOM 5570 O O . GLY B 1 128 ? 14.18 -31.516 -13.102 1 63.44 128 GLY B O 1
ATOM 5571 N N . ILE B 1 129 ? 12.969 -30.797 -11.391 1 64.62 129 ILE B N 1
ATOM 5572 C CA . ILE B 1 129 ? 11.805 -30.484 -12.219 1 64.62 129 ILE B CA 1
ATOM 5573 C C . ILE B 1 129 ? 12.156 -29.344 -13.172 1 64.62 129 ILE B C 1
ATOM 5575 O O . ILE B 1 129 ? 11.844 -29.406 -14.367 1 64.62 129 ILE B O 1
ATOM 5579 N N . LEU B 1 130 ? 12.836 -28.406 -12.641 1 65.56 130 LEU B N 1
ATOM 5580 C CA . LEU B 1 130 ? 13.203 -27.219 -13.414 1 65.56 130 LEU B CA 1
ATOM 5581 C C . LEU B 1 130 ? 14.156 -27.594 -14.547 1 65.56 130 LEU B C 1
ATOM 5583 O O . LEU B 1 130 ? 13.984 -27.141 -15.68 1 65.56 130 LEU B O 1
ATOM 5587 N N . ALA B 1 131 ? 15.078 -28.375 -14.195 1 60.59 131 ALA B N 1
ATOM 5588 C CA . ALA B 1 131 ? 16.094 -28.781 -15.172 1 60.59 131 ALA B CA 1
ATOM 5589 C C . ALA B 1 131 ? 15.469 -29.625 -16.281 1 60.59 131 ALA B C 1
ATOM 5591 O O . ALA B 1 131 ? 15.836 -29.484 -17.453 1 60.59 131 ALA B O 1
ATOM 5592 N N . ASN B 1 132 ? 14.531 -30.438 -15.914 1 60 132 ASN B N 1
ATOM 5593 C CA . ASN B 1 132 ? 13.844 -31.266 -16.891 1 60 132 ASN B CA 1
ATOM 5594 C C . ASN B 1 132 ? 12.992 -30.422 -17.844 1 60 132 ASN B C 1
ATOM 5596 O O . ASN B 1 132 ? 12.977 -30.688 -19.047 1 60 132 ASN B O 1
ATOM 5600 N N . ASP B 1 133 ? 12.367 -29.484 -17.375 1 62.53 133 ASP B N 1
ATOM 5601 C CA . ASP B 1 133 ? 11.539 -28.594 -18.188 1 62.53 133 ASP B CA 1
ATOM 5602 C C . ASP B 1 133 ? 12.383 -27.797 -19.172 1 62.53 133 ASP B C 1
ATOM 5604 O O . ASP B 1 133 ? 12.016 -27.641 -20.328 1 62.53 133 ASP B O 1
ATOM 5608 N N . ALA B 1 134 ? 13.445 -27.281 -18.656 1 58.53 134 ALA B N 1
ATOM 5609 C CA . ALA B 1 134 ? 14.336 -26.484 -19.5 1 58.53 134 ALA B CA 1
ATOM 5610 C C . ALA B 1 134 ? 14.906 -27.328 -20.641 1 58.53 134 ALA B C 1
ATOM 5612 O O . ALA B 1 134 ? 15.086 -26.828 -21.75 1 58.53 134 ALA B O 1
ATOM 5613 N N . SER B 1 135 ? 15.094 -28.609 -20.406 1 53.97 135 SER B N 1
ATOM 5614 C CA . SER B 1 135 ? 15.617 -29.531 -21.406 1 53.97 135 SER B CA 1
ATOM 5615 C C . SER B 1 135 ? 14.586 -29.812 -22.484 1 53.97 135 SER B C 1
ATOM 5617 O O . SER B 1 135 ? 14.93 -29.922 -23.672 1 53.97 135 SER B O 1
ATOM 5619 N N . ASN B 1 136 ? 13.359 -29.922 -22.109 1 51.5 136 ASN B N 1
ATOM 5620 C CA . ASN B 1 136 ? 12.281 -30.203 -23.047 1 51.5 136 ASN B CA 1
ATOM 5621 C C . ASN B 1 136 ? 12.031 -29.016 -23.969 1 51.5 136 ASN B C 1
ATOM 5623 O O . ASN B 1 136 ? 11.609 -29.188 -25.109 1 51.5 136 ASN B O 1
ATOM 5627 N N . GLU B 1 137 ? 12.117 -27.922 -23.578 1 52.06 137 GLU B N 1
ATOM 5628 C CA . GLU B 1 137 ? 11.883 -26.719 -24.375 1 52.06 137 GLU B CA 1
ATOM 5629 C C . GLU B 1 137 ? 13.039 -26.469 -25.344 1 52.06 137 GLU B C 1
ATOM 5631 O O . GLU B 1 137 ? 12.836 -25.938 -26.438 1 52.06 137 GLU B O 1
ATOM 5636 N N . ALA B 1 138 ? 14.195 -26.844 -25.078 1 42.69 138 ALA B N 1
ATOM 5637 C CA . ALA B 1 138 ? 15.336 -26.641 -25.969 1 42.69 138 ALA B CA 1
ATOM 5638 C C . ALA B 1 138 ? 15.289 -27.594 -27.156 1 42.69 138 ALA B C 1
ATOM 5640 O O . ALA B 1 138 ? 15.648 -27.234 -28.266 1 42.69 138 ALA B O 1
ATOM 5641 N N . PHE B 1 139 ? 15.125 -29.125 -27.125 1 36.94 139 PHE B N 1
ATOM 5642 C CA . PHE B 1 139 ? 15.516 -30.094 -28.141 1 36.94 139 PHE B CA 1
ATOM 5643 C C . PHE B 1 139 ? 14.312 -30.531 -28.969 1 36.94 139 PHE B C 1
ATOM 5645 O O . PHE B 1 139 ? 13.812 -31.641 -28.828 1 36.94 139 PHE B O 1
ATOM 5652 N N . PRO B 1 140 ? 13.336 -30.125 -29.484 1 37.5 140 PRO B N 1
ATOM 5653 C CA . PRO B 1 140 ? 12.695 -31.078 -30.391 1 37.5 140 PRO B CA 1
ATOM 5654 C C . PRO B 1 140 ? 13.672 -31.656 -31.422 1 37.5 140 PRO B C 1
ATOM 5656 O O . PRO B 1 140 ? 13.625 -32.844 -31.703 1 37.5 140 PRO B O 1
ATOM 5659 N N . ASP B 1 141 ? 14.227 -30.984 -32.594 1 33.12 141 ASP B N 1
ATOM 5660 C CA . ASP B 1 141 ? 14.867 -31.469 -33.812 1 33.12 141 ASP B CA 1
ATOM 5661 C C . ASP B 1 141 ? 16.344 -31.766 -33.562 1 33.12 141 ASP B C 1
ATOM 5663 O O . ASP B 1 141 ? 17.078 -32.094 -34.5 1 33.12 141 ASP B O 1
ATOM 5667 N N . ALA B 1 142 ? 17.219 -31.188 -32.719 1 31.52 142 ALA B N 1
ATOM 5668 C CA . ALA B 1 142 ? 18.641 -31.453 -32.812 1 31.52 142 ALA B CA 1
ATOM 5669 C C . ALA B 1 142 ? 18.984 -32.812 -32.219 1 31.52 142 ALA B C 1
ATOM 5671 O O . ALA B 1 142 ? 18.797 -33.062 -31.031 1 31.52 142 ALA B O 1
ATOM 5672 N N . ASP B 1 143 ? 19.047 -33.938 -32.906 1 31.7 143 ASP B N 1
ATOM 5673 C CA . ASP B 1 143 ? 19.766 -35.219 -32.781 1 31.7 143 ASP B CA 1
ATOM 5674 C C . ASP B 1 143 ? 21.141 -35 -32.125 1 31.7 143 ASP B C 1
ATOM 5676 O O . ASP B 1 143 ? 21.938 -35.906 -32.031 1 31.7 143 ASP B O 1
ATOM 5680 N N . ALA B 1 144 ? 21.938 -33.938 -32.5 1 31.05 144 ALA B N 1
ATOM 5681 C CA . ALA B 1 144 ? 23.359 -33.906 -32.156 1 31.05 144 ALA B CA 1
ATOM 5682 C C . ALA B 1 144 ? 23.562 -33.906 -30.641 1 31.05 144 ALA B C 1
ATOM 5684 O O . ALA B 1 144 ? 22.859 -33.219 -29.906 1 31.05 144 ALA B O 1
ATOM 5685 N N . PRO B 1 145 ? 24.234 -35 -30.219 1 29.8 145 PRO B N 1
ATOM 5686 C CA . PRO B 1 145 ? 24.641 -35.094 -28.812 1 29.8 145 PRO B CA 1
ATOM 5687 C C . PRO B 1 145 ? 25.156 -33.75 -28.266 1 29.8 145 PRO B C 1
ATOM 5689 O O . PRO B 1 145 ? 25.906 -33.031 -28.938 1 29.8 145 PRO B O 1
ATOM 5692 N N . LEU B 1 146 ? 24.484 -33.094 -27.656 1 30.8 146 LEU B N 1
ATOM 5693 C CA . LEU B 1 146 ? 25 -31.859 -27.078 1 30.8 146 LEU B CA 1
ATOM 5694 C C . LEU B 1 146 ? 26.328 -32.094 -26.375 1 30.8 146 LEU B C 1
ATOM 5696 O O . LEU B 1 146 ? 26.391 -32.812 -25.375 1 30.8 146 LEU B O 1
ATOM 5700 N N . GLY B 1 147 ? 27.438 -32.562 -27.141 1 26.94 147 GLY B N 1
ATOM 5701 C CA . GLY B 1 147 ? 28.797 -32.594 -26.625 1 26.94 147 GLY B CA 1
ATOM 5702 C C . GLY B 1 147 ? 29.094 -31.469 -25.672 1 26.94 147 GLY B C 1
ATOM 5703 O O . GLY B 1 147 ? 29.609 -30.422 -26.078 1 26.94 147 GLY B O 1
ATOM 5704 N N . LEU B 1 148 ? 28.375 -31.344 -24.719 1 30.41 148 LEU B N 1
ATOM 5705 C CA . LEU B 1 148 ? 28.438 -30.375 -23.625 1 30.41 148 LEU B CA 1
ATOM 5706 C C . LEU B 1 148 ? 29.781 -30.422 -22.922 1 30.41 148 LEU B C 1
ATOM 5708 O O . LEU B 1 148 ? 29.859 -30.812 -21.75 1 30.41 148 LEU B O 1
ATOM 5712 N N . ASP B 1 149 ? 30.938 -30.797 -23.672 1 26.53 149 ASP B N 1
ATOM 5713 C CA . ASP B 1 149 ? 32.219 -30.453 -23.062 1 26.53 149 ASP B CA 1
ATOM 5714 C C . ASP B 1 149 ? 32.281 -28.984 -22.672 1 26.53 149 ASP B C 1
ATOM 5716 O O . ASP B 1 149 ? 31.453 -28.188 -23.141 1 26.53 149 ASP B O 1
ATOM 5720 N N . GLY B 1 150 ? 33.219 -28.484 -21.938 1 29.86 150 GLY B N 1
ATOM 5721 C CA . GLY B 1 150 ? 33.75 -27.312 -21.281 1 29.86 150 GLY B CA 1
ATOM 5722 C C . GLY B 1 150 ? 33.625 -26.047 -22.109 1 29.86 150 GLY B C 1
ATOM 5723 O O . GLY B 1 150 ? 34.062 -24.969 -21.688 1 29.86 150 GLY B O 1
ATOM 5724 N N . GLU B 1 151 ? 33.406 -26.234 -23.328 1 29.16 151 GLU B N 1
ATOM 5725 C CA . GLU B 1 151 ? 33.812 -25.109 -24.172 1 29.16 151 GLU B CA 1
ATOM 5726 C C . GLU B 1 151 ? 32.781 -24 -24.156 1 29.16 151 GLU B C 1
ATOM 5728 O O . GLU B 1 151 ? 32.938 -22.969 -24.828 1 29.16 151 GLU B O 1
ATOM 5733 N N . LEU B 1 152 ? 31.578 -24.266 -23.938 1 31.95 152 LEU B N 1
ATOM 5734 C CA . LEU B 1 152 ? 30.656 -23.203 -24.344 1 31.95 152 LEU B CA 1
ATOM 5735 C C . LEU B 1 152 ? 30.969 -21.906 -23.609 1 31.95 152 LEU B C 1
ATOM 5737 O O . LEU B 1 152 ? 30.5 -20.844 -24 1 31.95 152 LEU B O 1
ATOM 5741 N N . PHE B 1 153 ? 31.391 -22.031 -22.25 1 35.28 153 PHE B N 1
ATOM 5742 C CA . PHE B 1 153 ? 32.219 -20.922 -21.781 1 35.28 153 PHE B CA 1
ATOM 5743 C C . PHE B 1 153 ? 33.562 -20.922 -22.5 1 35.28 153 PHE B C 1
ATOM 5745 O O . PHE B 1 153 ? 34.5 -21.609 -22.094 1 35.28 153 PHE B O 1
ATOM 5752 N N . ASP B 1 154 ? 33.531 -21.328 -23.656 1 30.7 154 ASP B N 1
ATOM 5753 C CA . ASP B 1 154 ? 34.812 -21.203 -24.297 1 30.7 154 ASP B CA 1
ATOM 5754 C C . ASP B 1 154 ? 35.625 -20.062 -23.688 1 30.7 154 ASP B C 1
ATOM 5756 O O . ASP B 1 154 ? 35.312 -18.891 -23.906 1 30.7 154 ASP B O 1
ATOM 5760 N N . THR B 1 155 ? 36.125 -20.297 -22.531 1 32.72 155 THR B N 1
ATOM 5761 C CA . THR B 1 155 ? 37.438 -19.812 -22.188 1 32.72 155 THR B CA 1
ATOM 5762 C C . THR B 1 155 ? 38.406 -19.938 -23.375 1 32.72 155 THR B C 1
ATOM 5764 O O . THR B 1 155 ? 39.594 -20.062 -23.203 1 32.72 155 THR B O 1
ATOM 5767 N N . SER B 1 156 ? 37.906 -20.344 -24.531 1 31.23 156 SER B N 1
ATOM 5768 C CA . SER B 1 156 ? 39.094 -20.297 -25.391 1 31.23 156 SER B CA 1
ATOM 5769 C C . SER B 1 156 ? 39.812 -18.969 -25.234 1 31.23 156 SER B C 1
ATOM 5771 O O . SER B 1 156 ? 39.219 -17.938 -25 1 31.23 156 SER B O 1
ATOM 5773 N N . PRO B 1 157 ? 41.094 -19.016 -24.891 1 31.53 157 PRO B N 1
ATOM 5774 C CA . PRO B 1 157 ? 42.062 -17.922 -25 1 31.53 157 PRO B CA 1
ATOM 5775 C C . PRO B 1 157 ? 41.781 -17.016 -26.203 1 31.53 157 PRO B C 1
ATOM 5777 O O . PRO B 1 157 ? 42.594 -16.141 -26.516 1 31.53 157 PRO B O 1
ATOM 5780 N N . ASP B 1 158 ? 41.125 -17.5 -27.172 1 30.66 158 ASP B N 1
ATOM 5781 C CA . ASP B 1 158 ? 41.156 -16.484 -28.219 1 30.66 158 ASP B CA 1
ATOM 5782 C C . ASP B 1 158 ? 40.375 -15.242 -27.797 1 30.66 158 ASP B C 1
ATOM 5784 O O . ASP B 1 158 ? 39.531 -15.305 -26.875 1 30.66 158 ASP B O 1
ATOM 5788 N N . GLY B 1 159 ? 40.375 -14.039 -28.5 1 31.25 159 GLY B N 1
ATOM 5789 C CA . GLY B 1 159 ? 40.25 -12.594 -28.375 1 31.25 159 GLY B CA 1
ATOM 5790 C C . GLY B 1 159 ? 38.875 -12.133 -27.969 1 31.25 159 GLY B C 1
ATOM 5791 O O . GLY B 1 159 ? 38.469 -10.992 -28.234 1 31.25 159 GLY B O 1
ATOM 5792 N N . GLN B 1 160 ? 37.781 -12.93 -27.922 1 35.88 160 GLN B N 1
ATOM 5793 C CA . GLN B 1 160 ? 36.75 -12 -27.484 1 35.88 160 GLN B CA 1
ATOM 5794 C C . GLN B 1 160 ? 37.125 -11.383 -26.125 1 35.88 160 GLN B C 1
ATOM 5796 O O . GLN B 1 160 ? 37.312 -12.102 -25.141 1 35.88 160 GLN B O 1
ATOM 5801 N N . ALA B 1 161 ? 37.562 -10.227 -25.922 1 35.72 161 ALA B N 1
ATOM 5802 C CA . ALA B 1 161 ? 38.156 -9.383 -24.875 1 35.72 161 ALA B CA 1
ATOM 5803 C C . ALA B 1 161 ? 37.281 -9.352 -23.641 1 35.72 161 ALA B C 1
ATOM 5805 O O . ALA B 1 161 ? 36.062 -9.406 -23.734 1 35.72 161 ALA B O 1
ATOM 5806 N N . ASP B 1 162 ? 37.531 -9.812 -22.312 1 43.78 162 ASP B N 1
ATOM 5807 C CA . ASP B 1 162 ? 37.094 -9.453 -20.969 1 43.78 162 ASP B CA 1
ATOM 5808 C C . ASP B 1 162 ? 36.156 -8.234 -21.016 1 43.78 162 ASP B C 1
ATOM 5810 O O . ASP B 1 162 ? 35.5 -7.91 -20.016 1 43.78 162 ASP B O 1
ATOM 5814 N N . ASN B 1 163 ? 36.125 -7.441 -22.062 1 47.69 163 ASN B N 1
ATOM 5815 C CA . ASN B 1 163 ? 35.469 -6.133 -22.141 1 47.69 163 ASN B CA 1
ATOM 5816 C C . ASN B 1 163 ? 33.969 -6.262 -22.422 1 47.69 163 ASN B C 1
ATOM 5818 O O . ASN B 1 163 ? 33.25 -5.289 -22.297 1 47.69 163 ASN B O 1
ATOM 5822 N N . ASP B 1 164 ? 33.281 -7.57 -22.828 1 60.06 164 ASP B N 1
ATOM 5823 C CA . ASP B 1 164 ? 31.906 -7.512 -23.297 1 60.06 164 ASP B CA 1
ATOM 5824 C C . ASP B 1 164 ? 30.953 -8.141 -22.281 1 60.06 164 ASP B C 1
ATOM 5826 O O . ASP B 1 164 ? 29.75 -8.273 -22.547 1 60.06 164 ASP B O 1
ATOM 5830 N N . ILE B 1 165 ? 31.266 -8.594 -21.078 1 79.25 165 ILE B N 1
ATOM 5831 C CA . ILE B 1 165 ? 30.391 -9.234 -20.109 1 79.25 165 ILE B CA 1
ATOM 5832 C C . ILE B 1 165 ? 29.781 -8.18 -19.188 1 79.25 165 ILE B C 1
ATOM 5834 O O . ILE B 1 165 ? 30.484 -7.297 -18.688 1 79.25 165 ILE B O 1
ATOM 5838 N N . THR B 1 166 ? 28.484 -8.359 -19.031 1 84.31 166 THR B N 1
ATOM 5839 C CA . THR B 1 166 ? 27.812 -7.414 -18.141 1 84.31 166 THR B CA 1
ATOM 5840 C C . THR B 1 166 ? 28.156 -7.691 -16.688 1 84.31 166 THR B C 1
ATOM 5842 O O . THR B 1 166 ? 28.594 -8.789 -16.344 1 84.31 166 THR B O 1
ATOM 5845 N N . PRO B 1 167 ? 28 -6.781 -15.859 1 87.31 167 PRO B N 1
ATOM 5846 C CA . PRO B 1 167 ? 28.266 -6.996 -14.438 1 87.31 167 PRO B CA 1
ATOM 5847 C C . PRO B 1 167 ? 27.438 -8.133 -13.844 1 87.31 167 PRO B C 1
ATOM 5849 O O . PRO B 1 167 ? 27.938 -8.914 -13.031 1 87.31 167 PRO B O 1
ATOM 5852 N N . LEU B 1 168 ? 26.266 -8.281 -14.227 1 91.31 168 LEU B N 1
ATOM 5853 C CA . LEU B 1 168 ? 25.406 -9.344 -13.719 1 91.31 168 LEU B CA 1
ATOM 5854 C C . LEU B 1 168 ? 25.891 -10.711 -14.188 1 91.31 168 LEU B C 1
ATOM 5856 O O . LEU B 1 168 ? 25.891 -11.672 -13.414 1 91.31 168 LEU B O 1
ATOM 5860 N N . GLN B 1 169 ? 26.312 -10.781 -15.398 1 88.69 169 GLN B N 1
ATOM 5861 C CA . GLN B 1 169 ? 26.844 -12.039 -15.914 1 88.69 169 GLN B CA 1
ATOM 5862 C C . GLN B 1 169 ? 28.109 -12.438 -15.156 1 88.69 169 GLN B C 1
ATOM 5864 O O . GLN B 1 169 ? 28.312 -13.617 -14.859 1 88.69 169 GLN B O 1
ATOM 5869 N N . LYS B 1 170 ? 28.891 -11.406 -14.898 1 89.25 170 LYS B N 1
ATOM 5870 C CA . LYS B 1 170 ? 30.094 -11.664 -14.117 1 89.25 170 LYS B CA 1
ATOM 5871 C C . LYS B 1 170 ? 29.75 -12.203 -12.734 1 89.25 170 LYS B C 1
ATOM 5873 O O . LYS B 1 170 ? 30.344 -13.18 -12.273 1 89.25 170 LYS B O 1
ATOM 5878 N N . ALA B 1 171 ? 28.766 -11.562 -12.156 1 91.31 171 ALA B N 1
ATOM 5879 C CA . ALA B 1 171 ? 28.328 -11.992 -10.828 1 91.31 171 ALA B CA 1
ATOM 5880 C C . ALA B 1 171 ? 27.766 -13.406 -10.875 1 91.31 171 ALA B C 1
ATOM 5882 O O . ALA B 1 171 ? 27.906 -14.18 -9.922 1 91.31 171 ALA B O 1
ATOM 5883 N N . THR B 1 172 ? 27.141 -13.773 -11.891 1 91.06 172 THR B N 1
ATOM 5884 C CA . THR B 1 172 ? 26.547 -15.086 -12.055 1 91.06 172 THR B CA 1
ATOM 5885 C C . THR B 1 172 ? 27.609 -16.172 -12.164 1 91.06 172 THR B C 1
ATOM 5887 O O . THR B 1 172 ? 27.469 -17.25 -11.602 1 91.06 172 THR B O 1
ATOM 5890 N N . ARG B 1 173 ? 28.703 -15.836 -12.734 1 88.56 173 ARG B N 1
ATOM 5891 C CA . ARG B 1 173 ? 29.75 -16.812 -13.031 1 88.56 173 ARG B CA 1
ATOM 5892 C C . ARG B 1 173 ? 30.688 -17 -11.836 1 88.56 173 ARG B C 1
ATOM 5894 O O . ARG B 1 173 ? 31.453 -17.953 -11.797 1 88.56 173 ARG B O 1
ATOM 5901 N N . ILE B 1 174 ? 30.594 -16.109 -10.938 1 89.12 174 ILE B N 1
ATOM 5902 C CA . ILE B 1 174 ? 31.453 -16.203 -9.758 1 89.12 174 ILE B CA 1
ATOM 5903 C C . ILE B 1 174 ? 31.219 -17.531 -9.039 1 89.12 174 ILE B C 1
ATOM 5905 O O . ILE B 1 174 ? 32.156 -18.125 -8.492 1 89.12 174 ILE B O 1
ATOM 5909 N N . ILE B 1 175 ? 30.031 -18.031 -9.086 1 89.56 175 ILE B N 1
ATOM 5910 C CA . ILE B 1 175 ? 29.641 -19.234 -8.367 1 89.56 175 ILE B CA 1
ATOM 5911 C C . ILE B 1 175 ? 30.375 -20.438 -8.961 1 89.56 175 ILE B C 1
ATOM 5913 O O . ILE B 1 175 ? 30.562 -21.453 -8.281 1 89.56 175 ILE B O 1
ATOM 5917 N N . ASP B 1 176 ? 30.781 -20.344 -10.211 1 84.19 176 ASP B N 1
ATOM 5918 C CA . ASP B 1 176 ? 31.469 -21.438 -10.898 1 84.19 176 ASP B CA 1
ATOM 5919 C C . ASP B 1 176 ? 32.844 -21.688 -10.297 1 84.19 176 ASP B C 1
ATOM 5921 O O . ASP B 1 176 ? 33.312 -22.828 -10.297 1 84.19 176 ASP B O 1
ATOM 5925 N N . ALA B 1 177 ? 33.375 -20.672 -9.805 1 84.31 177 ALA B N 1
ATOM 5926 C CA . ALA B 1 177 ? 34.75 -20.75 -9.312 1 84.31 177 ALA B CA 1
ATOM 5927 C C . ALA B 1 177 ? 34.781 -21.094 -7.828 1 84.31 177 ALA B C 1
ATOM 5929 O O . ALA B 1 177 ? 35.844 -21.344 -7.266 1 84.31 177 ALA B O 1
ATOM 5930 N N . GLN B 1 178 ? 33.625 -21.156 -7.258 1 85.19 178 GLN B N 1
ATOM 5931 C CA . GLN B 1 178 ? 33.594 -21.422 -5.82 1 85.19 178 GLN B CA 1
ATOM 5932 C C . GLN B 1 178 ? 33.781 -22.906 -5.523 1 85.19 178 GLN B C 1
ATOM 5934 O O . GLN B 1 178 ? 33.344 -23.75 -6.309 1 85.19 178 GLN B O 1
ATOM 5939 N N . PRO B 1 179 ? 34.469 -23.25 -4.441 1 79.25 179 PRO B N 1
ATOM 5940 C CA . PRO B 1 179 ? 34.719 -24.656 -4.102 1 79.25 179 PRO B CA 1
ATOM 5941 C C . PRO B 1 179 ? 33.438 -25.391 -3.68 1 79.25 179 PRO B C 1
ATOM 5943 O O . PRO B 1 179 ? 32.5 -24.781 -3.217 1 79.25 179 PRO B O 1
ATOM 5946 N N . PRO B 1 180 ? 33.312 -26.656 -3.963 1 67.12 180 PRO B N 1
ATOM 5947 C CA . PRO B 1 180 ? 32.125 -27.438 -3.67 1 67.12 180 PRO B CA 1
ATOM 5948 C C . PRO B 1 180 ? 31.844 -27.562 -2.172 1 67.12 180 PRO B C 1
ATOM 5950 O O . PRO B 1 180 ? 30.688 -27.688 -1.76 1 67.12 180 PRO B O 1
ATOM 5953 N N . THR B 1 181 ? 32.906 -28.031 -1.347 1 60.97 181 THR B N 1
ATOM 5954 C CA . THR B 1 181 ? 32.688 -28.172 0.087 1 60.97 181 THR B CA 1
ATOM 5955 C C . THR B 1 181 ? 33.625 -27.25 0.876 1 60.97 181 THR B C 1
ATOM 5957 O O . THR B 1 181 ? 34.656 -26.828 0.372 1 60.97 181 THR B O 1
ATOM 5960 N N . ARG B 1 182 ? 33.094 -26.734 2.074 1 54.69 182 ARG B N 1
ATOM 5961 C CA . ARG B 1 182 ? 33.969 -25.984 2.984 1 54.69 182 ARG B CA 1
ATOM 5962 C C . ARG B 1 182 ? 35.312 -26.641 3.121 1 54.69 182 ARG B C 1
ATOM 5964 O O . ARG B 1 182 ? 36.344 -25.953 3.285 1 54.69 182 ARG B O 1
ATOM 5971 N N . ASP B 1 183 ? 35.188 -28 3.252 1 50.34 183 ASP B N 1
ATOM 5972 C CA . ASP B 1 183 ? 36.406 -28.703 3.66 1 50.34 183 ASP B CA 1
ATOM 5973 C C . ASP B 1 183 ? 37.5 -28.531 2.619 1 50.34 183 ASP B C 1
ATOM 5975 O O . ASP B 1 183 ? 38.688 -28.75 2.912 1 50.34 183 ASP B O 1
ATOM 5979 N N . ALA B 1 184 ? 37.219 -28.516 1.429 1 48.09 184 ALA B N 1
ATOM 5980 C CA . ALA B 1 184 ? 38.312 -28.406 0.453 1 48.09 184 ALA B CA 1
ATOM 5981 C C . ALA B 1 184 ? 38.969 -27.031 0.545 1 48.09 184 ALA B C 1
ATOM 5983 O O . ALA B 1 184 ? 39.938 -26.75 -0.189 1 48.09 184 ALA B O 1
ATOM 5984 N N . VAL B 1 185 ? 38.281 -26.094 1.016 1 48.78 185 VAL B N 1
ATOM 5985 C CA . VAL B 1 185 ? 38.969 -24.812 1.249 1 48.78 185 VAL B CA 1
ATOM 5986 C C . VAL B 1 185 ? 40.094 -25 2.258 1 48.78 185 VAL B C 1
ATOM 5988 O O . VAL B 1 185 ? 39.875 -25.5 3.361 1 48.78 185 VAL B O 1
ATOM 5991 N N . ASN B 1 186 ? 41.406 -25.188 1.841 1 42.56 186 ASN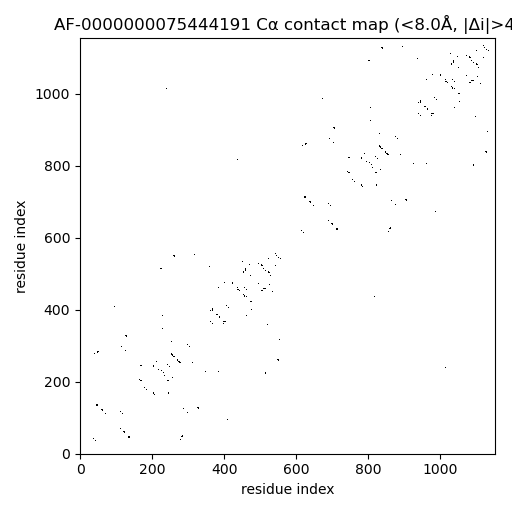 B N 1
ATOM 5992 C CA . ASN B 1 186 ? 42.594 -25.297 2.682 1 42.56 186 ASN B CA 1
ATOM 5993 C C . ASN B 1 186 ? 42.375 -24.594 4.023 1 42.56 186 ASN B C 1
ATOM 5995 O O . ASN B 1 186 ? 41.5 -23.75 4.164 1 42.56 186 ASN B O 1
ATOM 5999 N N . ASP B 1 187 ? 43.656 -24.891 5.012 1 40.31 187 ASP B N 1
ATOM 6000 C CA . ASP B 1 187 ? 43.875 -24.562 6.422 1 40.31 187 ASP B CA 1
ATOM 6001 C C . ASP B 1 187 ? 43.344 -23.172 6.758 1 40.31 187 ASP B C 1
ATOM 6003 O O . ASP B 1 187 ? 43 -22.891 7.91 1 40.31 187 ASP B O 1
ATOM 6007 N N . HIS B 1 188 ? 43.906 -22.141 6.203 1 38.75 188 HIS B N 1
ATOM 6008 C CA . HIS B 1 188 ? 44.062 -20.828 6.824 1 38.75 188 HIS B CA 1
ATOM 6009 C C . HIS B 1 188 ? 42.719 -20.094 6.848 1 38.75 188 HIS B C 1
ATOM 6011 O O . HIS B 1 188 ? 42.562 -19.109 7.574 1 38.75 188 HIS B O 1
ATOM 6017 N N . ALA B 1 189 ? 42 -19.906 5.688 1 42 189 ALA B N 1
ATOM 6018 C CA . ALA B 1 189 ? 40.938 -18.922 5.879 1 42 189 ALA B CA 1
ATOM 6019 C C . ALA B 1 189 ? 39.719 -19.562 6.566 1 42 189 ALA B C 1
ATOM 6021 O O 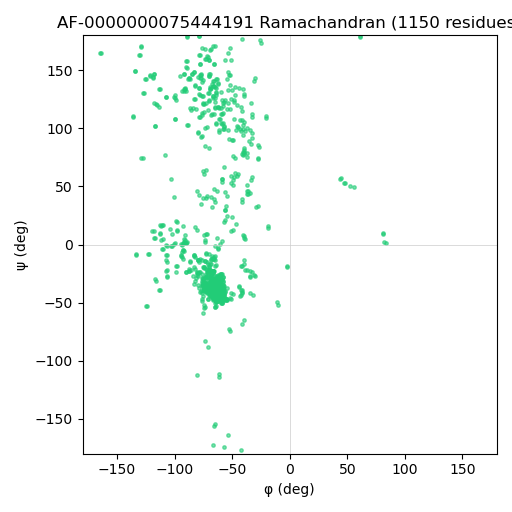. ALA B 1 189 ? 38.812 -20.047 5.902 1 42 189 ALA B O 1
ATOM 6022 N N . ALA B 1 190 ? 39.719 -20.344 7.609 1 44.47 190 ALA B N 1
ATOM 6023 C CA . ALA B 1 190 ? 38.906 -20.922 8.672 1 44.47 190 ALA B CA 1
ATOM 6024 C C . ALA B 1 190 ? 37.531 -20.266 8.711 1 44.47 190 ALA B C 1
ATOM 6026 O O . ALA B 1 190 ? 36.531 -20.938 9.008 1 44.47 190 ALA B O 1
ATOM 6027 N N . ASN B 1 191 ? 37.219 -18.984 8.766 1 52.69 191 ASN B N 1
ATOM 6028 C CA . ASN B 1 191 ? 36.062 -18.328 9.312 1 52.69 191 ASN B CA 1
ATOM 6029 C C . ASN B 1 191 ? 35.094 -17.906 8.211 1 52.69 191 ASN B C 1
ATOM 6031 O O . ASN B 1 191 ? 34.281 -17 8.406 1 52.69 191 ASN B O 1
ATOM 6035 N N . VAL B 1 192 ? 35.281 -18.328 6.906 1 63.97 192 VAL B N 1
ATOM 6036 C CA . VAL B 1 192 ? 34.344 -17.781 5.926 1 63.97 192 VAL B CA 1
ATOM 6037 C C . VAL B 1 192 ? 33.031 -18.562 5.945 1 63.97 192 VAL B C 1
ATOM 6039 O O . VAL B 1 192 ? 33.031 -19.797 5.836 1 63.97 192 VAL B O 1
ATOM 6042 N N . SER B 1 193 ? 31.922 -17.922 6.297 1 81.56 193 SER B N 1
ATOM 6043 C CA . SER B 1 193 ? 30.578 -18.5 6.324 1 81.56 193 SER B CA 1
ATOM 6044 C C . SER B 1 193 ? 30.172 -19.016 4.949 1 81.56 193 SER B C 1
ATOM 6046 O O . SER B 1 193 ? 30.562 -18.453 3.924 1 81.56 193 SER B O 1
ATOM 6048 N N . GLU B 1 194 ? 29.797 -20.203 4.695 1 85.5 194 GLU B N 1
ATOM 6049 C CA . GLU B 1 194 ? 29.281 -20.812 3.465 1 85.5 194 GLU B CA 1
ATOM 6050 C C . GLU B 1 194 ? 28.438 -19.812 2.676 1 85.5 194 GLU B C 1
ATOM 6052 O O . GLU B 1 194 ? 28.422 -19.844 1.443 1 85.5 194 GLU B O 1
ATOM 6057 N N . GLU B 1 195 ? 27.859 -18.891 3.367 1 89.25 195 GLU B N 1
ATOM 6058 C CA . GLU B 1 195 ? 26.984 -17.906 2.752 1 89.25 195 GLU B CA 1
ATOM 6059 C C . GLU B 1 195 ? 27.781 -16.938 1.867 1 89.25 195 GLU B C 1
ATOM 6061 O O . GLU B 1 195 ? 27.266 -16.438 0.866 1 89.25 195 GLU B O 1
ATOM 6066 N N . SER B 1 196 ? 28.969 -16.781 2.209 1 89.38 196 SER B N 1
ATOM 6067 C CA . SER B 1 196 ? 29.797 -15.836 1.46 1 89.38 196 SER B CA 1
ATOM 6068 C C . SER B 1 196 ? 30.172 -16.406 0.094 1 89.38 196 SER B C 1
ATOM 6070 O O . SER B 1 196 ? 30.625 -15.664 -0.785 1 89.38 196 SER B O 1
ATOM 6072 N N . LEU B 1 197 ? 29.969 -17.688 -0.083 1 90 197 LEU B N 1
ATOM 6073 C CA . LEU B 1 197 ? 30.344 -18.344 -1.33 1 90 197 LEU B CA 1
ATOM 6074 C C . LEU B 1 197 ? 29.297 -18.125 -2.404 1 90 197 LEU B C 1
ATOM 6076 O O . LEU B 1 197 ? 29.578 -18.203 -3.6 1 90 197 LEU B O 1
ATOM 6080 N N . TRP B 1 198 ? 28.094 -17.859 -1.931 1 92.5 198 TRP B N 1
ATOM 6081 C CA . TRP B 1 198 ? 27.047 -17.688 -2.943 1 92.5 198 TRP B CA 1
ATOM 6082 C C . TRP B 1 198 ? 26.359 -16.328 -2.807 1 92.5 198 TRP B C 1
ATOM 6084 O O . TRP B 1 198 ? 25.562 -15.945 -3.664 1 92.5 198 TRP B O 1
ATOM 6094 N N . LYS B 1 199 ? 26.641 -15.633 -1.806 1 91.5 199 LYS B N 1
ATOM 6095 C CA . LYS B 1 199 ? 26.172 -14.266 -1.61 1 91.5 199 LYS B CA 1
ATOM 6096 C C . LYS B 1 199 ? 27.234 -13.25 -2 1 91.5 199 LYS B C 1
ATOM 6098 O O . LYS B 1 199 ? 28.359 -13.305 -1.502 1 91.5 199 LYS B O 1
ATOM 6103 N N . ALA B 1 200 ? 26.844 -12.352 -2.904 1 90.62 200 ALA B N 1
ATOM 6104 C CA . ALA B 1 200 ? 27.812 -11.336 -3.328 1 90.62 200 ALA B CA 1
ATOM 6105 C C . ALA B 1 200 ? 28.172 -10.406 -2.172 1 90.62 200 ALA B C 1
ATOM 6107 O O . ALA B 1 200 ? 27.312 -10.055 -1.359 1 90.62 200 ALA B O 1
ATOM 6108 N N . SER B 1 201 ? 29.422 -10.016 -2.049 1 87.31 201 SER B N 1
ATOM 6109 C CA . SER B 1 201 ? 29.906 -9.156 -0.982 1 87.31 201 SER B CA 1
ATOM 6110 C C . SER B 1 201 ? 29.406 -7.727 -1.15 1 87.31 201 SER B C 1
ATOM 6112 O O . SER B 1 201 ? 29.281 -6.984 -0.172 1 87.31 201 SER B O 1
ATOM 6114 N N . ARG B 1 202 ? 29.172 -7.41 -2.43 1 87.56 202 ARG B N 1
ATOM 6115 C CA . ARG B 1 202 ? 28.625 -6.098 -2.742 1 87.56 202 ARG B CA 1
ATOM 6116 C C . ARG B 1 202 ? 27.438 -6.215 -3.684 1 87.56 202 ARG B C 1
ATOM 6118 O O . ARG B 1 202 ? 27.219 -7.262 -4.297 1 87.56 202 ARG B O 1
ATOM 6125 N N . SER B 1 203 ? 26.703 -5.133 -3.713 1 89.31 203 SER B N 1
ATOM 6126 C CA . SER B 1 203 ? 25.547 -5.129 -4.598 1 89.31 203 SER B CA 1
ATOM 6127 C C . SER B 1 203 ? 25.953 -5.273 -6.055 1 89.31 203 SER B C 1
ATOM 6129 O O . SER B 1 203 ? 26.953 -4.676 -6.488 1 89.31 203 SER B O 1
ATOM 6131 N N . ILE B 1 204 ? 25.219 -6.051 -6.719 1 91.19 204 ILE B N 1
ATOM 6132 C CA . ILE B 1 204 ? 25.484 -6.305 -8.133 1 91.19 204 ILE B CA 1
ATOM 6133 C C . ILE B 1 204 ? 25.047 -5.105 -8.969 1 91.19 204 ILE B C 1
ATOM 6135 O O . ILE B 1 204 ? 23.922 -4.613 -8.82 1 91.19 204 ILE B O 1
ATOM 6139 N N . SER B 1 205 ? 25.922 -4.645 -9.758 1 86.44 205 SER B N 1
ATOM 6140 C CA . SER B 1 205 ? 25.594 -3.523 -10.641 1 86.44 205 SER B CA 1
ATOM 6141 C C . SER B 1 205 ? 24.766 -3.979 -11.828 1 86.44 205 SER B C 1
ATOM 6143 O O . SER B 1 205 ? 24.938 -5.094 -12.328 1 86.44 205 SER B O 1
ATOM 6145 N N . LEU B 1 206 ? 23.859 -3.084 -12.266 1 89.62 206 LEU B N 1
ATOM 6146 C CA . LEU B 1 206 ? 22.984 -3.395 -13.391 1 89.62 206 LEU B CA 1
ATOM 6147 C C . LEU B 1 206 ? 23.172 -2.389 -14.516 1 89.62 206 LEU B C 1
ATOM 6149 O O . LEU B 1 206 ? 23.438 -1.21 -14.273 1 89.62 206 LEU B O 1
ATOM 6153 N N . LEU B 1 207 ? 23.047 -2.91 -15.719 1 87.06 207 LEU B N 1
ATOM 6154 C CA . LEU B 1 207 ? 22.984 -2.025 -16.875 1 87.06 207 LEU B CA 1
ATOM 6155 C C . LEU B 1 207 ? 21.688 -1.222 -16.875 1 87.06 207 LEU B C 1
ATOM 6157 O O . LEU B 1 207 ? 20.75 -1.544 -16.125 1 87.06 207 LEU B O 1
ATOM 6161 N N . ASP B 1 208 ? 21.609 -0.213 -17.719 1 84.12 208 ASP B N 1
ATOM 6162 C CA . ASP B 1 208 ? 20.438 0.663 -17.766 1 84.12 208 ASP B CA 1
ATOM 6163 C C . ASP B 1 208 ? 19.172 -0.125 -18.078 1 84.12 208 ASP B C 1
ATOM 6165 O O . ASP B 1 208 ? 18.141 0.054 -17.438 1 84.12 208 ASP B O 1
ATOM 6169 N N . ARG B 1 209 ? 19.328 -0.958 -19.047 1 87.31 209 ARG B N 1
ATOM 6170 C CA . ARG B 1 209 ? 18.172 -1.753 -19.422 1 87.31 209 ARG B CA 1
ATOM 6171 C C . ARG B 1 209 ? 17.75 -2.701 -18.312 1 87.31 209 ARG B C 1
ATOM 6173 O O . ARG B 1 209 ? 16.562 -2.926 -18.078 1 87.31 209 ARG B O 1
ATOM 6180 N N . GLU B 1 210 ? 18.766 -3.246 -17.641 1 91.56 210 GLU B N 1
ATOM 6181 C CA . GLU B 1 210 ? 18.484 -4.141 -16.516 1 91.56 210 GLU B CA 1
ATOM 6182 C C . GLU B 1 210 ? 17.859 -3.385 -15.352 1 91.56 210 GLU B C 1
ATOM 6184 O O . GLU B 1 210 ? 17 -3.924 -14.656 1 91.56 210 GLU B O 1
ATOM 6189 N N . GLN B 1 211 ? 18.25 -2.178 -15.219 1 90.19 211 GLN B N 1
ATOM 6190 C CA . GLN B 1 211 ? 17.672 -1.339 -14.172 1 90.19 211 GLN B CA 1
ATOM 6191 C C . GLN B 1 211 ? 16.203 -1.059 -14.43 1 90.19 211 GLN B C 1
ATOM 6193 O O . GLN B 1 211 ? 15.391 -1.036 -13.5 1 90.19 211 GLN B O 1
ATOM 6198 N N . THR B 1 212 ? 15.906 -0.834 -15.68 1 90.69 212 THR B N 1
ATOM 6199 C CA . THR B 1 212 ? 14.516 -0.602 -16.047 1 90.69 212 THR B CA 1
ATOM 6200 C C . THR B 1 212 ? 13.656 -1.827 -15.75 1 90.69 212 THR B C 1
ATOM 6202 O O . THR B 1 212 ? 12.539 -1.7 -15.258 1 90.69 212 THR B O 1
ATOM 6205 N N . LEU B 1 213 ? 14.211 -2.984 -16 1 94.38 213 LEU B N 1
ATOM 6206 C CA . LEU B 1 213 ? 13.516 -4.23 -15.695 1 94.38 213 LEU B CA 1
ATOM 6207 C C . LEU B 1 213 ? 13.344 -4.406 -14.195 1 94.38 213 LEU B C 1
ATOM 6209 O O . LEU B 1 213 ? 12.281 -4.82 -13.727 1 94.38 213 LEU B O 1
ATOM 6213 N N . PHE B 1 214 ? 14.406 -4.047 -13.508 1 94.25 214 PHE B N 1
ATOM 6214 C CA . PHE B 1 214 ? 14.359 -4.156 -12.055 1 94.25 214 PHE B CA 1
ATOM 6215 C C . PHE B 1 214 ? 13.328 -3.201 -11.477 1 94.25 214 PHE B C 1
ATOM 6217 O O . PHE B 1 214 ? 12.594 -3.562 -10.547 1 94.25 214 PHE B O 1
ATOM 6224 N N . GLN B 1 215 ? 13.188 -2.043 -12.039 1 91.06 215 GLN B N 1
ATOM 6225 C CA . GLN B 1 215 ? 12.195 -1.066 -11.602 1 91.06 215 GLN B CA 1
ATOM 6226 C C . GLN B 1 215 ? 10.773 -1.546 -11.906 1 91.06 215 GLN B C 1
ATOM 6228 O O . GLN B 1 215 ? 9.859 -1.333 -11.109 1 91.06 215 GLN B O 1
ATOM 6233 N N . ASN B 1 216 ? 10.617 -2.111 -13.039 1 92.69 216 ASN B N 1
ATOM 6234 C CA . ASN B 1 216 ? 9.328 -2.707 -13.367 1 92.69 216 ASN B CA 1
ATOM 6235 C C . ASN B 1 216 ? 8.922 -3.758 -12.344 1 92.69 216 ASN B C 1
ATOM 6237 O O . ASN B 1 216 ? 7.754 -3.816 -11.945 1 92.69 216 ASN B O 1
ATOM 6241 N N . PHE B 1 217 ? 9.938 -4.547 -11.977 1 95.12 217 PHE B N 1
ATOM 6242 C CA . PHE B 1 217 ? 9.688 -5.531 -10.93 1 95.12 217 PHE B CA 1
ATOM 6243 C C . PHE B 1 217 ? 9.25 -4.848 -9.641 1 95.12 217 PHE B C 1
ATOM 6245 O O . PHE B 1 217 ? 8.25 -5.246 -9.031 1 95.12 217 PHE B O 1
ATOM 6252 N N . LEU B 1 218 ? 9.867 -3.805 -9.242 1 92 218 LEU B N 1
ATOM 6253 C CA . LEU B 1 218 ? 9.633 -3.115 -7.977 1 92 218 LEU B CA 1
ATOM 6254 C C . LEU B 1 218 ? 8.266 -2.439 -7.969 1 92 218 LEU B C 1
ATOM 6256 O O . LEU B 1 218 ? 7.523 -2.545 -6.996 1 92 218 LEU B O 1
ATOM 6260 N N . HIS B 1 219 ? 7.914 -1.859 -9.062 1 88.19 219 HIS B N 1
ATOM 6261 C CA . HIS B 1 219 ? 6.766 -0.958 -9.047 1 88.19 219 HIS B CA 1
ATOM 6262 C C . HIS B 1 219 ? 5.508 -1.66 -9.539 1 88.19 219 HIS B C 1
ATOM 6264 O O . HIS B 1 219 ? 4.391 -1.229 -9.242 1 88.19 219 HIS B O 1
ATOM 6270 N N . ARG B 1 220 ? 5.664 -2.777 -10.234 1 91.12 220 ARG B N 1
ATOM 6271 C CA . ARG B 1 220 ? 4.484 -3.408 -10.812 1 91.12 220 ARG B CA 1
ATOM 6272 C C . ARG B 1 220 ? 4.359 -4.859 -10.359 1 91.12 220 ARG B C 1
ATOM 6274 O O . ARG B 1 220 ? 3.379 -5.227 -9.703 1 91.12 220 ARG B O 1
ATOM 6281 N N . ILE B 1 221 ? 5.367 -5.633 -10.516 1 93.31 221 ILE B N 1
ATOM 6282 C CA . ILE B 1 221 ? 5.25 -7.078 -10.344 1 93.31 221 ILE B CA 1
ATOM 6283 C C . ILE B 1 221 ? 5.148 -7.41 -8.859 1 93.31 221 ILE B C 1
ATOM 6285 O O . ILE B 1 221 ? 4.375 -8.281 -8.461 1 93.31 221 ILE B O 1
ATOM 6289 N N . CYS B 1 222 ? 5.895 -6.695 -8.023 1 93.19 222 CYS B N 1
ATOM 6290 C CA . CYS B 1 222 ? 5.918 -6.996 -6.594 1 93.19 222 CYS B CA 1
ATOM 6291 C C . CYS B 1 222 ? 4.52 -6.902 -5.996 1 93.19 222 CYS B C 1
ATOM 6293 O O . CYS B 1 222 ? 4.18 -7.656 -5.082 1 93.19 222 CYS B O 1
ATOM 6295 N N . SER B 1 223 ? 3.707 -6.062 -6.559 1 91.69 223 SER B N 1
ATOM 6296 C CA . SER B 1 223 ? 2.383 -5.836 -5.988 1 91.69 223 SER B CA 1
ATOM 6297 C C . SER B 1 223 ? 1.485 -7.055 -6.164 1 91.69 223 SER B C 1
ATOM 6299 O O . SER B 1 223 ? 0.567 -7.277 -5.375 1 91.69 223 SER B O 1
ATOM 6301 N N . TRP B 1 224 ? 1.797 -7.949 -7.156 1 93 224 TRP B N 1
ATOM 6302 C CA . TRP B 1 224 ? 1.051 -9.188 -7.359 1 93 224 TRP B CA 1
ATOM 6303 C C . TRP B 1 224 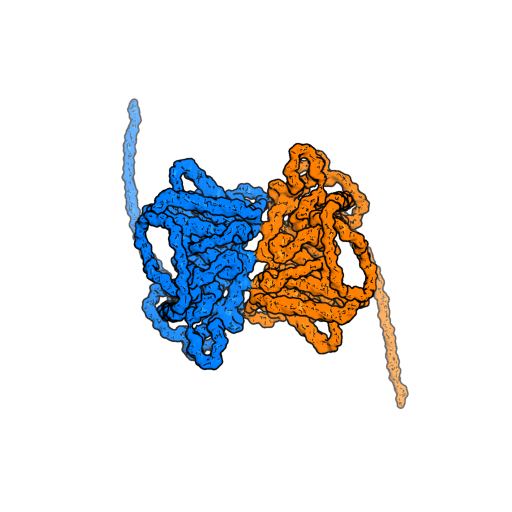? 1.267 -10.148 -6.195 1 93 224 TRP B C 1
ATOM 6305 O O . TRP B 1 224 ? 0.349 -10.875 -5.805 1 93 224 TRP B O 1
ATOM 6315 N N . LEU B 1 225 ? 2.463 -10.008 -5.754 1 94.12 225 LEU B N 1
ATOM 6316 C CA . LEU B 1 225 ? 2.893 -11.008 -4.785 1 94.12 225 LEU B CA 1
ATOM 6317 C C . LEU B 1 225 ? 2.521 -10.586 -3.367 1 94.12 225 LEU B C 1
ATOM 6319 O O . LEU B 1 225 ? 2.324 -11.438 -2.494 1 94.12 225 LEU B O 1
ATOM 6323 N N . ASP B 1 226 ? 2.328 -9.281 -3.15 1 95.44 226 ASP B N 1
ATOM 6324 C CA . ASP B 1 226 ? 1.988 -8.711 -1.849 1 95.44 226 ASP B CA 1
ATOM 6325 C C . ASP B 1 226 ? 0.486 -8.469 -1.731 1 95.44 226 ASP B C 1
ATOM 6327 O O . ASP B 1 226 ? 0.04 -7.727 -0.854 1 95.44 226 ASP B O 1
ATOM 6331 N N . LEU B 1 227 ? -0.333 -9.055 -2.492 1 95.19 227 LEU B N 1
ATOM 6332 C CA . LEU B 1 227 ? -1.721 -8.68 -2.734 1 95.19 227 LEU B CA 1
ATOM 6333 C C . LEU B 1 227 ? -2.471 -8.492 -1.42 1 95.19 227 LEU B C 1
ATOM 6335 O O . LEU B 1 227 ? -3.15 -7.48 -1.227 1 95.19 227 LEU B O 1
ATOM 6339 N N . PHE B 1 228 ? -2.383 -9.383 -0.437 1 95.44 228 PHE B N 1
ATOM 6340 C CA . PHE B 1 228 ? -3.166 -9.305 0.792 1 95.44 228 PHE B CA 1
ATOM 6341 C C . PHE B 1 228 ? -2.268 -9.016 1.988 1 95.44 228 PHE B C 1
ATOM 6343 O O . PHE B 1 228 ? -2.693 -9.148 3.137 1 95.44 228 PHE B O 1
ATOM 6350 N N . ASP B 1 229 ? -1.004 -8.703 1.75 1 94.38 229 ASP B N 1
ATOM 6351 C CA . ASP B 1 229 ? -0.058 -8.383 2.812 1 94.38 229 ASP B CA 1
ATOM 6352 C C . ASP B 1 229 ? 0.107 -6.867 2.957 1 94.38 229 ASP B C 1
ATOM 6354 O O . ASP B 1 229 ? 0.821 -6.238 2.172 1 94.38 229 ASP B O 1
ATOM 6358 N N . PRO B 1 230 ? -0.419 -6.355 4.004 1 91.19 230 PRO B N 1
ATOM 6359 C CA . PRO B 1 230 ? -0.329 -4.902 4.148 1 91.19 230 PRO B CA 1
ATOM 6360 C C . PRO B 1 230 ? 1.104 -4.418 4.359 1 91.19 230 PRO B C 1
ATOM 6362 O O . PRO B 1 230 ? 1.426 -3.271 4.035 1 91.19 230 PRO B O 1
ATOM 6365 N N . ALA B 1 231 ? 1.969 -5.258 4.824 1 89.94 231 ALA B N 1
ATOM 6366 C CA . ALA B 1 231 ? 3.359 -4.887 5.07 1 89.94 231 ALA B CA 1
ATOM 6367 C C . ALA B 1 231 ? 4.188 -4.969 3.793 1 89.94 231 ALA B C 1
ATOM 6369 O O . ALA B 1 231 ? 5.336 -4.523 3.76 1 89.94 231 ALA B O 1
ATOM 6370 N N . ARG B 1 232 ? 3.617 -5.523 2.746 1 92.31 232 ARG B N 1
ATOM 6371 C CA . ARG B 1 232 ? 4.312 -5.676 1.473 1 92.31 232 ARG B CA 1
ATOM 6372 C C . ARG B 1 232 ? 5.707 -6.258 1.678 1 92.31 232 ARG B C 1
ATOM 6374 O O . ARG B 1 232 ? 6.695 -5.699 1.196 1 92.31 232 ARG B O 1
ATOM 6381 N N . THR B 1 233 ? 5.781 -7.32 2.34 1 92.81 233 THR B N 1
ATOM 6382 C CA . THR B 1 233 ? 7.043 -7.902 2.779 1 92.81 233 THR B CA 1
ATOM 6383 C C . THR B 1 233 ? 7.875 -8.359 1.584 1 92.81 233 THR B C 1
ATOM 6385 O O . THR B 1 233 ? 9.102 -8.281 1.611 1 92.81 233 THR B O 1
ATOM 6388 N N . PHE B 1 234 ? 7.215 -8.82 0.567 1 93.62 234 PHE B N 1
ATOM 6389 C CA . PHE B 1 234 ? 7.945 -9.266 -0.611 1 93.62 234 PHE B CA 1
ATOM 6390 C C . PHE B 1 234 ? 8.648 -8.102 -1.295 1 93.62 234 PHE B C 1
ATOM 6392 O O . PHE B 1 234 ? 9.852 -8.156 -1.561 1 93.62 234 PHE B O 1
ATOM 6399 N N . SER B 1 235 ? 7.973 -7.027 -1.464 1 92.56 235 SER B N 1
ATOM 6400 C CA . SER B 1 235 ? 8.5 -5.836 -2.121 1 92.56 235 SER B CA 1
ATOM 6401 C C . SER B 1 235 ? 9.578 -5.172 -1.276 1 92.56 235 SER B C 1
ATOM 6403 O O . SER B 1 235 ? 10.469 -4.508 -1.811 1 92.56 235 SER B O 1
ATOM 6405 N N . THR B 1 236 ? 9.508 -5.371 -0.024 1 92.44 236 THR B N 1
ATOM 6406 C CA . THR B 1 236 ? 10.422 -4.672 0.873 1 92.44 236 THR B CA 1
ATOM 6407 C C . THR B 1 236 ? 11.688 -5.484 1.092 1 92.44 236 THR B C 1
ATOM 6409 O O . THR B 1 236 ? 12.766 -4.918 1.318 1 92.44 236 THR B O 1
ATOM 6412 N N . ARG B 1 237 ? 11.633 -6.77 0.916 1 94.94 237 ARG B N 1
ATOM 6413 C CA . ARG B 1 237 ? 12.766 -7.598 1.326 1 94.94 237 ARG B CA 1
ATOM 6414 C C . ARG B 1 237 ? 13.453 -8.227 0.118 1 94.94 237 ARG B C 1
ATOM 6416 O O . ARG B 1 237 ? 14.68 -8.242 0.038 1 94.94 237 ARG B O 1
ATOM 6423 N N . VAL B 1 238 ? 12.766 -8.641 -0.833 1 97.19 238 VAL B N 1
ATOM 6424 C CA . VAL B 1 238 ? 13.281 -9.477 -1.913 1 97.19 238 VAL B CA 1
ATOM 6425 C C . VAL B 1 238 ? 14.266 -8.664 -2.758 1 97.19 238 VAL B C 1
ATOM 6427 O O . VAL B 1 238 ? 15.312 -9.18 -3.166 1 97.19 238 VAL B O 1
ATOM 6430 N N . PRO B 1 239 ? 13.977 -7.398 -3.02 1 95.81 239 PRO B N 1
ATOM 6431 C CA . PRO B 1 239 ? 14.961 -6.633 -3.795 1 95.81 239 PRO B CA 1
ATOM 6432 C C . PRO B 1 239 ? 16.328 -6.586 -3.129 1 95.81 239 PRO B C 1
ATOM 6434 O O . PRO B 1 239 ? 17.359 -6.656 -3.812 1 95.81 239 PRO B O 1
ATOM 6437 N N . HIS B 1 240 ? 16.328 -6.543 -1.861 1 95.06 240 HIS B N 1
ATOM 6438 C CA . HIS B 1 240 ? 17.609 -6.488 -1.14 1 95.06 240 HIS B CA 1
ATOM 6439 C C . HIS B 1 240 ? 18.312 -7.84 -1.168 1 95.06 240 HIS B C 1
ATOM 6441 O O . HIS B 1 240 ? 19.547 -7.898 -1.175 1 95.06 240 HIS B O 1
ATOM 6447 N N . LEU B 1 241 ? 17.594 -8.922 -1.154 1 96.31 241 LEU B N 1
ATOM 6448 C CA . LEU B 1 241 ? 18.172 -10.242 -1.352 1 96.31 241 LEU B CA 1
ATOM 6449 C C . LEU B 1 241 ? 18.734 -10.383 -2.764 1 96.31 241 LEU B C 1
ATOM 6451 O O . LEU B 1 241 ? 19.828 -10.914 -2.953 1 96.31 241 LEU B O 1
ATOM 6455 N N . ALA B 1 242 ? 18.031 -9.844 -3.676 1 96.56 242 ALA B N 1
ATOM 6456 C CA . ALA B 1 242 ? 18.328 -10.039 -5.094 1 96.56 242 ALA B CA 1
ATOM 6457 C C . ALA B 1 242 ? 19.625 -9.328 -5.488 1 96.56 242 ALA B C 1
ATOM 6459 O O . ALA B 1 242 ? 20.406 -9.844 -6.281 1 96.56 242 ALA B O 1
ATOM 6460 N N . VAL B 1 243 ? 19.859 -8.203 -4.934 1 93.88 243 VAL B N 1
ATOM 6461 C CA . VAL B 1 243 ? 21.016 -7.414 -5.379 1 93.88 243 VAL B CA 1
ATOM 6462 C C . VAL B 1 243 ? 22.312 -8.062 -4.891 1 93.88 243 VAL B C 1
ATOM 6464 O O . VAL B 1 243 ? 23.391 -7.711 -5.355 1 93.88 243 VAL B O 1
ATOM 6467 N N . ARG B 1 244 ? 22.203 -9.062 -4.062 1 94.69 244 ARG B N 1
ATOM 6468 C CA . ARG B 1 244 ? 23.375 -9.766 -3.586 1 94.69 244 ARG B CA 1
ATOM 6469 C C . ARG B 1 244 ? 23.359 -11.227 -4.027 1 94.69 244 ARG B C 1
ATOM 6471 O O . ARG B 1 244 ? 24.172 -12.031 -3.551 1 94.69 244 ARG B O 1
ATOM 6478 N N . ASN B 1 245 ? 22.453 -11.609 -4.793 1 96.94 245 ASN B N 1
ATOM 6479 C CA . ASN B 1 245 ? 22.312 -12.977 -5.297 1 96.94 245 ASN B CA 1
ATOM 6480 C C . ASN B 1 245 ? 21.984 -13 -6.785 1 96.94 245 ASN B C 1
ATOM 6482 O O . ASN B 1 245 ? 20.828 -12.789 -7.168 1 96.94 245 ASN B O 1
ATOM 6486 N N . ALA B 1 246 ? 22.922 -13.43 -7.539 1 96.12 246 ALA B N 1
ATOM 6487 C CA . ALA B 1 246 ? 22.797 -13.344 -8.992 1 96.12 246 ALA B CA 1
ATOM 6488 C C . ALA B 1 246 ? 21.703 -14.266 -9.508 1 96.12 246 ALA B C 1
ATOM 6490 O O . ALA B 1 246 ? 21.031 -13.953 -10.5 1 96.12 246 ALA B O 1
ATOM 6491 N N . GLY B 1 247 ? 21.5 -15.414 -8.898 1 96.12 247 GLY B N 1
ATOM 6492 C CA . GLY B 1 247 ? 20.438 -16.312 -9.305 1 96.12 247 GLY B CA 1
ATOM 6493 C C . GLY B 1 247 ? 19.062 -15.68 -9.195 1 96.12 247 GLY B C 1
ATOM 6494 O O . GLY B 1 247 ? 18.281 -15.703 -10.148 1 96.12 247 GLY B O 1
ATOM 6495 N N . LEU B 1 248 ? 18.797 -15.102 -8.055 1 97.75 248 LEU B N 1
ATOM 6496 C CA . LEU B 1 248 ? 17.531 -14.438 -7.801 1 97.75 248 LEU B CA 1
ATOM 6497 C C . LEU B 1 248 ? 17.359 -13.227 -8.703 1 97.75 248 LEU B C 1
ATOM 6499 O O . LEU B 1 248 ? 16.266 -12.992 -9.242 1 97.75 248 LEU B O 1
ATOM 6503 N N . LEU B 1 249 ? 18.422 -12.492 -8.883 1 97.25 249 LEU B N 1
ATOM 6504 C CA . LEU B 1 249 ? 18.359 -11.297 -9.719 1 97.25 249 LEU B CA 1
ATOM 6505 C C . LEU B 1 249 ? 18.031 -11.656 -11.164 1 97.25 249 LEU B C 1
ATOM 6507 O O . LEU B 1 249 ? 17.203 -11.008 -11.789 1 97.25 249 LEU B O 1
ATOM 6511 N N . ASN B 1 250 ? 18.656 -12.711 -11.656 1 95.94 250 ASN B N 1
ATOM 6512 C CA . ASN B 1 250 ? 18.359 -13.18 -13.008 1 95.94 250 ASN B CA 1
ATOM 6513 C C . ASN B 1 250 ? 16.906 -13.633 -13.125 1 95.94 250 ASN B C 1
ATOM 6515 O O . ASN B 1 250 ? 16.25 -13.391 -14.141 1 95.94 250 ASN B O 1
ATOM 6519 N N . ALA B 1 251 ? 16.422 -14.297 -12.125 1 96.75 251 ALA B N 1
ATOM 6520 C CA . ALA B 1 251 ? 15.031 -14.75 -12.141 1 96.75 251 ALA B CA 1
ATOM 6521 C C . ALA B 1 251 ? 14.07 -13.57 -12.211 1 96.75 251 ALA B C 1
ATOM 6523 O O . ALA B 1 251 ? 13.086 -13.602 -12.953 1 96.75 251 ALA B O 1
ATOM 6524 N N . ILE B 1 252 ? 14.367 -12.547 -11.438 1 97.81 252 ILE B N 1
ATOM 6525 C CA . ILE B 1 252 ? 13.562 -11.336 -11.406 1 97.81 252 ILE B CA 1
ATOM 6526 C C . ILE B 1 252 ? 13.586 -10.664 -12.781 1 97.81 252 ILE B C 1
ATOM 6528 O O . ILE B 1 252 ? 12.539 -10.273 -13.305 1 97.81 252 ILE B O 1
ATOM 6532 N N . LEU B 1 253 ? 14.758 -10.578 -13.359 1 97.31 253 LEU B N 1
ATOM 6533 C CA . LEU B 1 253 ? 14.875 -9.922 -14.656 1 97.31 253 LEU B CA 1
ATOM 6534 C C . LEU B 1 253 ? 14.203 -10.75 -15.75 1 97.31 253 LEU B C 1
ATOM 6536 O O . LEU B 1 253 ? 13.633 -10.195 -16.688 1 97.31 253 LEU B O 1
ATOM 6540 N N . ALA B 1 254 ? 14.297 -12.094 -15.617 1 95.31 254 ALA B N 1
ATOM 6541 C CA . ALA B 1 254 ? 13.586 -12.953 -16.562 1 95.31 254 ALA B CA 1
ATOM 6542 C C . ALA B 1 254 ? 12.086 -12.688 -16.531 1 95.31 254 ALA B C 1
ATOM 6544 O O . ALA B 1 254 ? 11.461 -12.477 -17.578 1 95.31 254 ALA B O 1
ATOM 6545 N N . LEU B 1 255 ? 11.555 -12.641 -15.375 1 95.75 255 LEU B N 1
ATOM 6546 C CA . LEU B 1 255 ? 10.125 -12.414 -15.172 1 95.75 255 LEU B CA 1
ATOM 6547 C C . LEU B 1 255 ? 9.727 -11.023 -15.664 1 95.75 255 LEU B C 1
ATOM 6549 O O . LEU B 1 255 ? 8.742 -10.883 -16.391 1 95.75 255 LEU B O 1
ATOM 6553 N N . SER B 1 256 ? 10.484 -10.039 -15.258 1 96.31 256 SER B N 1
ATOM 6554 C CA . SER B 1 256 ? 10.188 -8.656 -15.617 1 96.31 256 SER B CA 1
ATOM 6555 C C . SER B 1 256 ? 10.297 -8.445 -17.125 1 96.31 256 SER B C 1
ATOM 6557 O O . SER B 1 256 ? 9.469 -7.75 -17.719 1 96.31 256 SER B O 1
ATOM 6559 N N . CYS B 1 257 ? 11.312 -9.047 -17.703 1 94.94 257 CYS B N 1
ATOM 6560 C CA . CYS B 1 257 ? 11.516 -8.945 -19.141 1 94.94 257 CYS B CA 1
ATOM 6561 C C . CYS B 1 257 ? 10.352 -9.57 -19.906 1 94.94 257 CYS B C 1
ATOM 6563 O O . CYS B 1 257 ? 9.844 -8.984 -20.859 1 94.94 257 CYS B O 1
ATOM 6565 N N . TYR B 1 258 ? 9.969 -10.68 -19.484 1 92.88 258 TYR B N 1
ATOM 6566 C CA . TYR B 1 258 ? 8.844 -11.344 -20.125 1 92.88 258 TYR B CA 1
ATOM 6567 C C . TYR B 1 258 ? 7.562 -10.539 -19.969 1 92.88 258 TYR B C 1
ATOM 6569 O O . TYR B 1 258 ? 6.789 -10.391 -20.922 1 92.88 258 TYR B O 1
ATOM 6577 N N . HIS B 1 259 ? 7.289 -10.031 -18.797 1 93.69 259 HIS B N 1
ATOM 6578 C CA . HIS B 1 259 ? 6.121 -9.203 -18.531 1 93.69 259 HIS B CA 1
ATOM 6579 C C . HIS B 1 259 ? 6.062 -8 -19.469 1 93.69 259 HIS B C 1
ATOM 6581 O O . HIS B 1 259 ? 5.012 -7.707 -20.031 1 93.69 259 HIS B O 1
ATOM 6587 N N . GLN B 1 260 ? 7.184 -7.352 -19.594 1 93.62 260 GLN B N 1
ATOM 6588 C CA . GLN B 1 260 ? 7.23 -6.172 -20.438 1 93.62 260 GLN B CA 1
ATOM 6589 C C . GLN B 1 260 ? 7.055 -6.547 -21.906 1 93.62 260 GLN B C 1
ATOM 6591 O O . GLN B 1 260 ? 6.562 -5.746 -22.703 1 93.62 260 GLN B O 1
ATOM 6596 N N . SER B 1 261 ? 7.484 -7.711 -22.266 1 90.75 261 SER B N 1
ATOM 6597 C CA . SER B 1 261 ? 7.332 -8.164 -23.641 1 90.75 261 SER B CA 1
ATOM 6598 C C . SER B 1 261 ? 5.863 -8.352 -24 1 90.75 261 SER B C 1
ATOM 6600 O O . SER B 1 261 ? 5.504 -8.344 -25.188 1 90.75 261 SER B O 1
ATOM 6602 N N . LEU B 1 262 ? 5.039 -8.539 -23 1 87.06 262 LEU B N 1
ATOM 6603 C CA . LEU B 1 262 ? 3.609 -8.75 -23.219 1 87.06 262 LEU B CA 1
ATOM 6604 C C . LEU B 1 262 ? 2.852 -7.426 -23.141 1 87.06 262 LEU B C 1
ATOM 6606 O O . LEU B 1 262 ? 1.668 -7.363 -23.484 1 87.06 262 LEU B O 1
ATOM 6610 N N . ASP B 1 263 ? 3.523 -6.375 -22.641 1 87.06 263 ASP B N 1
ATOM 6611 C CA . ASP B 1 263 ? 2.877 -5.086 -22.422 1 87.06 263 ASP B CA 1
ATOM 6612 C C . ASP B 1 263 ? 2.713 -4.316 -23.734 1 87.06 263 ASP B C 1
ATOM 6614 O O . ASP B 1 263 ? 3.654 -3.672 -24.203 1 87.06 263 ASP B O 1
ATOM 6618 N N . GLU B 1 264 ? 1.577 -4.156 -24.234 1 83.56 264 GLU B N 1
ATOM 6619 C CA . GLU B 1 264 ? 1.302 -3.543 -25.531 1 83.56 264 GLU B CA 1
ATOM 6620 C C . GLU B 1 264 ? 1.352 -2.02 -25.453 1 83.56 264 GLU B C 1
ATOM 6622 O O . GLU B 1 264 ? 1.383 -1.335 -26.469 1 83.56 264 GLU B O 1
ATOM 6627 N N . SER B 1 265 ? 1.358 -1.573 -24.266 1 82.62 265 SER B N 1
ATOM 6628 C CA . SER B 1 265 ? 1.474 -0.126 -24.125 1 82.62 265 SER B CA 1
ATOM 6629 C C . SER B 1 265 ? 2.895 0.348 -24.406 1 82.62 265 SER B C 1
ATOM 6631 O O . SER B 1 265 ? 3.117 1.53 -24.688 1 82.62 265 SER B O 1
ATOM 6633 N N . ILE B 1 266 ? 3.805 -0.607 -24.312 1 87.25 266 ILE B N 1
ATOM 6634 C CA . ILE B 1 266 ? 5.188 -0.309 -24.672 1 87.25 266 ILE B CA 1
ATOM 6635 C C . ILE B 1 266 ? 5.359 -0.422 -26.188 1 87.25 266 ILE B C 1
ATOM 6637 O O . ILE B 1 266 ? 4.992 -1.437 -26.781 1 87.25 266 ILE B O 1
ATOM 6641 N N . PRO B 1 267 ? 5.859 0.623 -26.812 1 90.38 267 PRO B N 1
ATOM 6642 C CA . PRO B 1 267 ? 6.082 0.543 -28.266 1 90.38 267 PRO B CA 1
ATOM 6643 C C . PRO B 1 267 ? 6.895 -0.684 -28.672 1 90.38 267 PRO B C 1
ATOM 6645 O O . PRO B 1 267 ? 7.824 -1.075 -27.953 1 90.38 267 PRO B O 1
ATOM 6648 N N . SER B 1 268 ? 6.59 -1.237 -29.828 1 86.81 268 SER B N 1
ATOM 6649 C CA . SER B 1 268 ? 7.16 -2.5 -30.281 1 86.81 268 SER B CA 1
ATOM 6650 C C . SER B 1 268 ? 8.68 -2.412 -30.391 1 86.81 268 SER B C 1
ATOM 6652 O O . SER B 1 268 ? 9.383 -3.389 -30.109 1 86.81 268 SER B O 1
ATOM 6654 N N . ASN B 1 269 ? 9.141 -1.2 -30.672 1 87.25 269 ASN B N 1
ATOM 6655 C CA . ASN B 1 269 ? 10.578 -1.021 -30.859 1 87.25 269 ASN B CA 1
ATOM 6656 C C . ASN B 1 269 ? 11.305 -0.939 -29.516 1 87.25 269 ASN B C 1
ATOM 6658 O O . ASN B 1 269 ? 12.523 -1.097 -29.453 1 87.25 269 ASN B O 1
ATOM 6662 N N . GLN B 1 270 ? 10.539 -0.758 -28.469 1 89.12 270 GLN B N 1
ATOM 6663 C CA . GLN B 1 270 ? 11.141 -0.618 -27.141 1 89.12 270 GLN B CA 1
ATOM 6664 C C . GLN B 1 270 ? 10.828 -1.823 -26.266 1 89.12 270 GLN B C 1
ATOM 6666 O O . GLN B 1 270 ? 11.375 -1.96 -25.172 1 89.12 270 GLN B O 1
ATOM 6671 N N . ARG B 1 271 ? 10.07 -2.676 -26.781 1 89.56 271 ARG B N 1
ATOM 6672 C CA . ARG B 1 271 ? 9.68 -3.857 -26.016 1 89.56 271 ARG B CA 1
ATOM 6673 C C . ARG B 1 271 ? 10.789 -4.898 -26.016 1 89.56 271 ARG B C 1
ATOM 6675 O O . ARG B 1 271 ? 11.375 -5.199 -27.062 1 89.56 271 ARG B O 1
ATOM 6682 N N . PRO B 1 272 ? 11.094 -5.332 -24.828 1 90.75 272 PRO B N 1
ATOM 6683 C CA . PRO B 1 272 ? 12.141 -6.359 -24.797 1 90.75 272 PRO B CA 1
ATOM 6684 C C . PRO B 1 272 ? 11.703 -7.664 -25.469 1 90.75 272 PRO B C 1
ATOM 6686 O O . PRO B 1 272 ? 10.508 -7.961 -25.516 1 90.75 272 PRO B O 1
ATOM 6689 N N . SER B 1 273 ? 12.664 -8.406 -25.922 1 86.81 273 SER B N 1
ATOM 6690 C CA . SER B 1 273 ? 12.391 -9.672 -26.594 1 86.81 273 SER B CA 1
ATOM 6691 C C . SER B 1 273 ? 12.18 -10.805 -25.594 1 86.81 273 SER B C 1
ATOM 6693 O O . SER B 1 273 ? 12.812 -10.82 -24.531 1 86.81 273 SER B O 1
ATOM 6695 N N . GLN B 1 274 ? 11.375 -11.695 -25.969 1 84 274 GLN B N 1
ATOM 6696 C CA . GLN B 1 274 ? 11.164 -12.883 -25.141 1 84 274 GLN B CA 1
ATOM 6697 C C . GLN B 1 274 ? 12.422 -13.742 -25.078 1 84 274 GLN B C 1
ATOM 6699 O O . GLN B 1 274 ? 12.648 -14.453 -24.094 1 84 274 GLN B O 1
ATOM 6704 N N . ASN B 1 275 ? 13.227 -13.586 -26.031 1 81 275 ASN B N 1
ATOM 6705 C CA . ASN B 1 275 ? 14.5 -14.289 -26.031 1 81 275 ASN B CA 1
ATOM 6706 C C . ASN B 1 275 ? 15.438 -13.781 -24.938 1 81 275 ASN B C 1
ATOM 6708 O O . ASN B 1 275 ? 16.172 -14.562 -24.328 1 81 275 ASN B O 1
ATOM 6712 N N . THR B 1 276 ? 15.359 -12.508 -24.766 1 87.38 276 THR B N 1
ATOM 6713 C CA . THR B 1 276 ? 16.156 -11.93 -23.688 1 87.38 276 THR B CA 1
ATOM 6714 C C . THR B 1 276 ? 15.695 -12.453 -22.344 1 87.38 276 THR B C 1
ATOM 6716 O O . THR B 1 276 ? 16.516 -12.734 -21.469 1 87.38 276 THR B O 1
ATOM 6719 N N . ALA B 1 277 ? 14.422 -12.586 -22.188 1 89.75 277 ALA B N 1
ATOM 6720 C CA . ALA B 1 277 ? 13.883 -13.156 -20.953 1 89.75 277 ALA B CA 1
ATOM 6721 C C . ALA B 1 277 ? 14.375 -14.578 -20.734 1 89.75 277 ALA B C 1
ATOM 6723 O O . ALA B 1 277 ? 14.727 -14.961 -19.625 1 89.75 277 ALA B O 1
ATOM 6724 N N . LEU B 1 278 ? 14.422 -15.305 -21.828 1 84.12 278 LEU B N 1
ATOM 6725 C CA . LEU B 1 278 ? 14.883 -16.688 -21.781 1 84.12 278 LEU B CA 1
ATOM 6726 C C . LEU B 1 278 ? 16.344 -16.766 -21.375 1 84.12 278 LEU B C 1
ATOM 6728 O O . LEU B 1 278 ? 16.75 -17.688 -20.656 1 84.12 278 LEU B O 1
ATOM 6732 N N . GLN B 1 279 ? 17.094 -15.781 -21.797 1 82.5 279 GLN B N 1
ATOM 6733 C CA . GLN B 1 279 ? 18.5 -15.742 -21.422 1 82.5 279 GLN B CA 1
ATOM 6734 C C . GLN B 1 279 ? 18.656 -15.547 -19.906 1 82.5 279 GLN B C 1
ATOM 6736 O O . GLN B 1 279 ? 19.469 -16.234 -19.281 1 82.5 279 GLN B O 1
ATOM 6741 N N . TYR B 1 280 ? 17.922 -14.602 -19.375 1 90.44 280 TYR B N 1
ATOM 6742 C CA . TYR B 1 280 ? 17.938 -14.406 -17.938 1 90.44 280 TYR B CA 1
ATOM 6743 C C . TYR B 1 280 ? 17.484 -15.672 -17.203 1 90.44 280 TYR B C 1
ATOM 6745 O O . TYR B 1 280 ? 18.047 -16.031 -16.172 1 90.44 280 TYR B O 1
ATOM 6753 N N . TYR B 1 281 ? 16.516 -16.297 -17.766 1 87.19 281 TYR B N 1
ATOM 6754 C CA . TYR B 1 281 ? 15.977 -17.516 -17.188 1 87.19 281 TYR B CA 1
ATOM 6755 C C . TYR B 1 281 ? 17.047 -18.609 -17.125 1 87.19 281 TYR B C 1
ATOM 6757 O O . TYR B 1 281 ? 17.234 -19.234 -16.078 1 87.19 281 TYR B O 1
ATOM 6765 N N . TYR B 1 282 ? 17.781 -18.75 -18.156 1 80.62 282 TYR B N 1
ATOM 6766 C CA . TYR B 1 282 ? 18.812 -19.781 -18.203 1 80.62 282 TYR B CA 1
ATOM 6767 C C . TYR B 1 282 ? 19.953 -19.453 -17.25 1 80.62 282 TYR B C 1
ATOM 6769 O O . TYR B 1 282 ? 20.562 -20.344 -16.641 1 80.62 282 TYR B O 1
ATOM 6777 N N . GLN B 1 283 ? 20.25 -18.172 -17.172 1 86.44 283 GLN B N 1
ATOM 6778 C CA . GLN B 1 283 ? 21.266 -17.766 -16.203 1 86.44 283 GLN B CA 1
ATOM 6779 C C . GLN B 1 283 ? 20.828 -18.078 -14.781 1 86.44 283 GLN B C 1
ATOM 6781 O O . GLN B 1 283 ? 21.656 -18.438 -13.945 1 86.44 283 GLN B O 1
ATOM 6786 N N . THR B 1 284 ? 19.562 -17.953 -14.531 1 90 284 THR B N 1
ATOM 6787 C CA . THR B 1 284 ? 19.016 -18.328 -13.234 1 90 284 THR B CA 1
ATOM 6788 C C . THR B 1 284 ? 19.25 -19.812 -12.969 1 90 284 THR B C 1
ATOM 6790 O O . THR B 1 284 ? 19.75 -20.188 -11.906 1 90 284 THR B O 1
ATOM 6793 N N . LEU B 1 285 ? 18.969 -20.641 -13.945 1 82 285 LEU B N 1
ATOM 6794 C CA . LEU B 1 285 ? 19.094 -22.078 -13.797 1 82 285 LEU B CA 1
ATOM 6795 C C . LEU B 1 285 ? 20.547 -22.484 -13.555 1 82 285 LEU B C 1
ATOM 6797 O O . LEU B 1 285 ? 20.828 -23.312 -12.688 1 82 285 LEU B O 1
ATOM 6801 N N . HIS B 1 286 ? 21.359 -21.828 -14.312 1 80.56 286 HIS B N 1
ATOM 6802 C CA . HIS B 1 286 ? 22.781 -22.094 -14.156 1 80.56 286 HIS B CA 1
ATOM 6803 C C . HIS B 1 286 ? 23.25 -21.797 -12.742 1 80.56 286 HIS B C 1
ATOM 6805 O O . HIS B 1 286 ? 23.906 -22.625 -12.109 1 80.56 286 HIS B O 1
ATOM 6811 N N . TYR B 1 287 ? 22.906 -20.641 -12.32 1 88.94 287 TYR B N 1
ATOM 6812 C CA . TYR B 1 287 ? 23.328 -20.219 -10.992 1 88.94 287 TYR B CA 1
ATOM 6813 C C . TYR B 1 287 ? 22.781 -21.141 -9.922 1 88.94 287 TYR B C 1
ATOM 6815 O O . TYR B 1 287 ? 23.516 -21.562 -9.023 1 88.94 287 TYR B O 1
ATOM 6823 N N . VAL B 1 288 ? 21.531 -21.469 -9.992 1 86.06 288 VAL B N 1
ATOM 6824 C CA . VAL B 1 288 ? 20.875 -22.297 -8.992 1 86.06 288 VAL B CA 1
ATOM 6825 C C . VAL B 1 288 ? 21.516 -23.672 -8.961 1 86.06 288 VAL B C 1
ATOM 6827 O O . VAL B 1 288 ? 21.766 -24.234 -7.891 1 86.06 288 VAL B O 1
ATOM 6830 N N . GLN B 1 289 ? 21.812 -24.188 -10.078 1 78.88 289 GLN B N 1
ATOM 6831 C CA . GLN B 1 289 ? 22.438 -25.5 -10.18 1 78.88 289 GLN B CA 1
ATOM 6832 C C . GLN B 1 289 ? 23.75 -25.547 -9.406 1 78.88 289 GLN B C 1
ATOM 6834 O O . GLN B 1 289 ? 24.016 -26.5 -8.672 1 78.88 289 GLN B O 1
ATOM 6839 N N . LYS B 1 290 ? 24.5 -24.531 -9.625 1 82.12 290 LYS B N 1
ATOM 6840 C CA . LYS B 1 290 ? 25.812 -24.469 -8.992 1 82.12 290 LYS B CA 1
ATOM 6841 C C . LYS B 1 290 ? 25.703 -24.156 -7.504 1 82.12 290 LYS B C 1
ATOM 6843 O O . LYS B 1 290 ? 26.438 -24.719 -6.691 1 82.12 290 LYS B O 1
ATOM 6848 N N . ALA B 1 291 ? 24.766 -23.297 -7.18 1 86.69 291 ALA B N 1
ATOM 6849 C CA . ALA B 1 291 ? 24.625 -22.844 -5.797 1 86.69 291 ALA B CA 1
ATOM 6850 C C . ALA B 1 291 ? 24 -23.922 -4.926 1 86.69 291 ALA B C 1
ATOM 6852 O O . ALA B 1 291 ? 24.172 -23.938 -3.705 1 86.69 291 ALA B O 1
ATOM 6853 N N . MET B 1 292 ? 23.344 -24.875 -5.484 1 81.38 292 MET B N 1
ATOM 6854 C CA . MET B 1 292 ? 22.625 -25.922 -4.77 1 81.38 292 MET B CA 1
ATOM 6855 C C . MET B 1 292 ? 23.594 -26.859 -4.051 1 81.38 292 MET B C 1
ATOM 6857 O O . MET B 1 292 ? 23.188 -27.625 -3.174 1 81.38 292 MET B O 1
ATOM 6861 N N . ARG B 1 293 ? 24.812 -26.781 -4.332 1 76.81 293 ARG B N 1
ATOM 6862 C CA . ARG B 1 293 ? 25.797 -27.625 -3.656 1 76.81 293 ARG B CA 1
ATOM 6863 C C . ARG B 1 293 ? 26 -27.172 -2.209 1 76.81 293 ARG B C 1
ATOM 6865 O O . ARG B 1 293 ? 26.531 -27.922 -1.39 1 76.81 293 ARG B O 1
ATOM 6872 N N . TYR B 1 294 ? 25.516 -25.953 -1.905 1 82.69 294 TYR B N 1
ATOM 6873 C CA . TYR B 1 294 ? 25.672 -25.406 -0.562 1 82.69 294 TYR B CA 1
ATOM 6874 C C . TYR B 1 294 ? 24.391 -25.562 0.244 1 82.69 294 TYR B C 1
ATOM 6876 O O . TYR B 1 294 ? 23.328 -25.109 -0.183 1 82.69 294 TYR B O 1
ATOM 6884 N N . SER B 1 295 ? 24.484 -26.156 1.438 1 79.25 295 SER B N 1
ATOM 6885 C CA . SER B 1 295 ? 23.328 -26.375 2.295 1 79.25 295 SER B CA 1
ATOM 6886 C C . SER B 1 295 ? 22.703 -25.047 2.732 1 79.25 295 SER B C 1
ATOM 6888 O O . SER B 1 295 ? 21.484 -24.938 2.865 1 79.25 295 SER B O 1
ATOM 6890 N N . THR B 1 296 ? 23.484 -24.031 2.943 1 87.31 296 THR B N 1
ATOM 6891 C CA . THR B 1 296 ? 22.984 -22.734 3.365 1 87.31 296 THR B CA 1
ATOM 6892 C C . THR B 1 296 ? 22.156 -22.094 2.266 1 87.31 296 THR B C 1
ATOM 6894 O O . THR B 1 296 ? 21.203 -21.344 2.551 1 87.31 296 THR B O 1
ATOM 6897 N N . TYR B 1 297 ? 22.484 -22.375 1.038 1 89.25 297 TYR B N 1
ATOM 6898 C CA . TYR B 1 297 ? 21.688 -21.859 -0.072 1 89.25 297 TYR B CA 1
ATOM 6899 C C . TYR B 1 297 ? 20.375 -22.625 -0.177 1 89.25 297 TYR B C 1
ATOM 6901 O O . TYR B 1 297 ? 19.328 -22.016 -0.41 1 89.25 297 TYR B O 1
ATOM 6909 N N . GLN B 1 298 ? 20.422 -23.891 0.104 1 80.31 298 GLN B N 1
ATOM 6910 C CA . GLN B 1 298 ? 19.219 -24.734 0.031 1 80.31 298 GLN B CA 1
ATOM 6911 C C . GLN B 1 298 ? 18.156 -24.266 1.02 1 80.31 298 GLN B C 1
ATOM 6913 O O . GLN B 1 298 ? 16.969 -24.391 0.76 1 80.31 298 GLN B O 1
ATOM 6918 N N . ASN B 1 299 ? 18.578 -23.656 2.041 1 83.94 299 ASN B N 1
ATOM 6919 C CA . ASN B 1 299 ? 17.656 -23.219 3.09 1 83.94 299 ASN B CA 1
ATOM 6920 C C . ASN B 1 299 ? 17.531 -21.703 3.125 1 83.94 299 ASN B C 1
ATOM 6922 O O . ASN B 1 299 ? 17 -21.141 4.094 1 83.94 299 ASN B O 1
ATOM 6926 N N . SER B 1 300 ? 17.938 -21.094 2.09 1 92.06 300 SER B N 1
ATOM 6927 C CA . SER B 1 300 ? 18.031 -19.641 2.088 1 92.06 300 SER B CA 1
ATOM 6928 C C . SER B 1 300 ? 16.719 -19.016 1.604 1 92.06 300 SER B C 1
ATOM 6930 O O . SER B 1 300 ? 15.93 -19.672 0.924 1 92.06 300 SER B O 1
ATOM 6932 N N . GLN B 1 301 ? 16.469 -17.75 1.964 1 95.25 301 GLN B N 1
ATOM 6933 C CA . GLN B 1 301 ? 15.359 -16.969 1.439 1 95.25 301 GLN B CA 1
ATOM 6934 C C . GLN B 1 301 ? 15.555 -16.656 -0.04 1 95.25 301 GLN B C 1
ATOM 6936 O O . GLN B 1 301 ? 14.586 -16.531 -0.789 1 95.25 301 GLN B O 1
ATOM 6941 N N . GLU B 1 302 ? 16.812 -16.578 -0.444 1 96.38 302 GLU B N 1
ATOM 6942 C CA . GLU B 1 302 ? 17.125 -16.328 -1.847 1 96.38 302 GLU B CA 1
ATOM 6943 C C . GLU B 1 302 ? 16.578 -17.438 -2.744 1 96.38 302 GLU B C 1
ATOM 6945 O O . GLU B 1 302 ? 15.938 -17.156 -3.762 1 96.38 302 GLU B O 1
ATOM 6950 N N . LEU B 1 303 ? 16.781 -18.625 -2.289 1 93.5 303 LEU B N 1
ATOM 6951 C CA . LEU B 1 303 ? 16.266 -19.734 -3.084 1 93.5 303 LEU B CA 1
ATOM 6952 C C . LEU B 1 303 ? 14.734 -19.75 -3.059 1 93.5 303 LEU B C 1
ATOM 6954 O O . LEU B 1 303 ? 14.094 -19.922 -4.098 1 93.5 303 LEU B O 1
ATOM 6958 N N . MET B 1 304 ? 14.156 -19.562 -1.898 1 93.81 304 MET B N 1
ATOM 6959 C CA . MET B 1 304 ? 12.695 -19.531 -1.772 1 93.81 304 MET B CA 1
ATOM 6960 C C . MET B 1 304 ? 12.086 -18.5 -2.715 1 93.81 304 MET B C 1
ATOM 6962 O O . MET B 1 304 ? 11.164 -18.812 -3.471 1 93.81 304 MET B O 1
ATOM 6966 N N . ALA B 1 305 ? 12.656 -17.328 -2.705 1 96.62 305 ALA B N 1
ATOM 6967 C CA . ALA B 1 305 ? 12.164 -16.25 -3.572 1 96.62 305 ALA B CA 1
ATOM 6968 C C . ALA B 1 305 ? 12.367 -16.609 -5.043 1 96.62 305 ALA B C 1
ATOM 6970 O O . ALA B 1 305 ? 11.516 -16.312 -5.883 1 96.62 305 ALA B O 1
ATOM 6971 N N . THR B 1 306 ? 13.492 -17.219 -5.344 1 95.19 306 THR B N 1
ATOM 6972 C CA . THR B 1 306 ? 13.781 -17.625 -6.715 1 95.19 306 THR B CA 1
ATOM 6973 C C . THR B 1 306 ? 12.734 -18.594 -7.23 1 95.19 306 THR B C 1
ATOM 6975 O O . THR B 1 306 ? 12.281 -18.484 -8.375 1 95.19 306 THR B O 1
ATOM 6978 N N . THR B 1 307 ? 12.367 -19.531 -6.414 1 91.69 307 THR B N 1
ATOM 6979 C CA . THR B 1 307 ? 11.375 -20.516 -6.832 1 91.69 307 THR B CA 1
ATOM 6980 C C . THR B 1 307 ? 10.055 -19.859 -7.18 1 91.69 307 THR B C 1
ATOM 6982 O O . THR B 1 307 ? 9.391 -20.234 -8.148 1 91.69 307 THR B O 1
ATOM 6985 N N . LEU B 1 308 ? 9.664 -18.906 -6.41 1 94.5 308 LEU B N 1
ATOM 6986 C CA . LEU B 1 308 ? 8.414 -18.203 -6.691 1 94.5 308 LEU B CA 1
ATOM 6987 C C . LEU B 1 308 ? 8.531 -17.375 -7.965 1 94.5 308 LEU B C 1
ATOM 6989 O O . LEU B 1 308 ? 7.582 -17.281 -8.742 1 94.5 308 LEU B O 1
ATOM 6993 N N . MET B 1 309 ? 9.68 -16.75 -8.18 1 95.06 309 MET B N 1
ATOM 6994 C CA . MET B 1 309 ? 9.898 -15.984 -9.391 1 95.06 309 MET B CA 1
ATOM 6995 C C . MET B 1 309 ? 9.797 -16.875 -10.633 1 95.06 309 MET B C 1
ATOM 6997 O O . MET B 1 309 ? 9.164 -16.5 -11.617 1 95.06 309 MET B O 1
ATOM 7001 N N . VAL B 1 310 ? 10.406 -18 -10.523 1 91.12 310 VAL B N 1
ATOM 7002 C CA . VAL B 1 310 ? 10.383 -18.938 -11.641 1 91.12 310 VAL B CA 1
ATOM 7003 C C . VAL B 1 310 ? 8.953 -19.438 -11.875 1 91.12 310 VAL B C 1
ATOM 7005 O O . VAL B 1 310 ? 8.5 -19.516 -13.016 1 91.12 310 VAL B O 1
ATOM 7008 N N . SER B 1 311 ? 8.281 -19.734 -10.805 1 90.69 311 SER B N 1
ATOM 7009 C CA . SER B 1 311 ? 6.891 -20.156 -10.922 1 90.69 311 SER B CA 1
ATOM 7010 C C . SER B 1 311 ? 6.035 -19.078 -11.586 1 90.69 311 SER B C 1
ATOM 7012 O O . SER B 1 311 ? 5.203 -19.391 -12.438 1 90.69 311 SER B O 1
ATOM 7014 N N . THR B 1 312 ? 6.234 -17.844 -11.18 1 92.06 312 THR B N 1
ATOM 7015 C CA . THR B 1 312 ? 5.48 -16.734 -11.75 1 92.06 312 THR B CA 1
ATOM 7016 C C . THR B 1 312 ? 5.844 -16.531 -13.219 1 92.06 312 THR B C 1
ATOM 7018 O O . THR B 1 312 ? 4.988 -16.156 -14.031 1 92.06 312 THR B O 1
ATOM 7021 N N . TYR B 1 313 ? 7.113 -16.719 -13.492 1 90.75 313 TYR B N 1
ATOM 7022 C CA . TYR B 1 313 ? 7.559 -16.672 -14.875 1 90.75 313 TYR B CA 1
ATOM 7023 C C . TYR B 1 313 ? 6.84 -17.703 -15.727 1 90.75 313 TYR B C 1
ATOM 7025 O O . TYR B 1 313 ? 6.367 -17.406 -16.828 1 90.75 313 TYR B O 1
ATOM 7033 N N . GLU B 1 314 ? 6.707 -18.922 -15.219 1 85.5 314 GLU B N 1
ATOM 7034 C CA . GLU B 1 314 ? 6.02 -20 -15.922 1 85.5 314 GLU B CA 1
ATOM 7035 C C . GLU B 1 314 ? 4.527 -19.703 -16.062 1 85.5 314 GLU B C 1
ATOM 7037 O O . GLU B 1 314 ? 3.91 -20.062 -17.062 1 85.5 314 GLU B O 1
ATOM 7042 N N . MET B 1 315 ? 4.039 -19.125 -15.047 1 85.69 315 MET B N 1
ATOM 7043 C CA . MET B 1 315 ? 2.635 -18.719 -15.094 1 85.69 315 MET B CA 1
ATOM 7044 C C . MET B 1 315 ? 2.373 -17.781 -16.266 1 85.69 315 MET B C 1
ATOM 7046 O O . MET B 1 315 ? 1.394 -17.953 -16.984 1 85.69 315 MET B O 1
ATOM 7050 N N . LEU B 1 316 ? 3.223 -16.812 -16.438 1 85.75 316 LEU B N 1
ATOM 7051 C CA . LEU B 1 316 ? 3.059 -15.836 -17.5 1 85.75 316 LEU B CA 1
ATOM 7052 C C . LEU B 1 316 ? 3.24 -16.484 -18.875 1 85.75 316 LEU B C 1
ATOM 7054 O O . LEU B 1 316 ? 2.555 -16.125 -19.828 1 85.75 316 LEU B O 1
ATOM 7058 N N . ARG B 1 317 ? 4.145 -17.359 -18.953 1 79.06 317 ARG B N 1
ATOM 7059 C CA . ARG B 1 317 ? 4.445 -18.031 -20.219 1 79.06 317 ARG B CA 1
ATOM 7060 C C . ARG B 1 317 ? 3.311 -18.953 -20.641 1 79.06 317 ARG B C 1
ATOM 7062 O O . ARG B 1 317 ? 3.152 -19.266 -21.812 1 79.06 317 ARG B O 1
ATOM 7069 N N . GLY B 1 318 ? 2.484 -19.391 -19.75 1 73.12 318 GLY B N 1
ATOM 7070 C CA . GLY B 1 318 ? 1.283 -20.141 -20.062 1 73.12 318 GLY B CA 1
ATOM 7071 C C . GLY B 1 318 ? 1.546 -21.625 -20.25 1 73.12 318 GLY B C 1
ATOM 7072 O O . GLY B 1 318 ? 0.684 -22.359 -20.75 1 73.12 318 GLY B O 1
ATOM 7073 N N . SER B 1 319 ? 2.721 -22.094 -20.109 1 64.69 319 SER B N 1
ATOM 7074 C CA . SER B 1 319 ? 2.93 -23.531 -20.188 1 64.69 319 SER B CA 1
ATOM 7075 C C . SER B 1 319 ? 2.377 -24.234 -18.953 1 64.69 319 SER B C 1
ATOM 7077 O O . SER B 1 319 ? 3.025 -24.25 -17.906 1 64.69 319 SER B O 1
ATOM 7079 N N . ARG B 1 320 ? 1.189 -24.828 -19.078 1 64.75 320 ARG B N 1
ATOM 7080 C CA . ARG B 1 320 ? 0.453 -25.359 -17.938 1 64.75 320 ARG B CA 1
ATOM 7081 C C . ARG B 1 320 ? 1.173 -26.547 -17.312 1 64.75 320 ARG B C 1
ATOM 7083 O O . ARG B 1 320 ? 1.291 -26.641 -16.094 1 64.75 320 ARG B O 1
ATOM 7090 N N . LYS B 1 321 ? 1.615 -27.469 -18.141 1 64.44 321 LYS B N 1
ATOM 7091 C CA . LYS B 1 321 ? 2.244 -28.672 -17.594 1 64.44 321 LYS B CA 1
ATOM 7092 C C . LYS B 1 321 ? 3.51 -28.312 -16.812 1 64.44 321 LYS B C 1
ATOM 7094 O O . LYS B 1 321 ? 3.709 -28.797 -15.695 1 64.44 321 LYS B O 1
ATOM 7099 N N . ASP B 1 322 ? 4.328 -27.484 -17.344 1 67.94 322 ASP B N 1
ATOM 7100 C CA . ASP B 1 322 ? 5.559 -27.062 -16.688 1 67.94 322 ASP B CA 1
ATOM 7101 C C . ASP B 1 322 ? 5.258 -26.266 -15.414 1 67.94 322 ASP B C 1
ATOM 7103 O O . ASP B 1 322 ? 5.883 -26.484 -14.375 1 67.94 322 ASP B O 1
ATOM 7107 N N . TRP B 1 323 ? 4.246 -25.5 -15.492 1 76.88 323 TRP B N 1
ATOM 7108 C CA . TRP B 1 323 ? 3.877 -24.656 -14.367 1 76.88 323 TRP B CA 1
ATOM 7109 C C . TRP B 1 323 ? 3.408 -25.5 -13.18 1 76.88 323 TRP B C 1
ATOM 7111 O O . TRP B 1 323 ? 3.816 -25.266 -12.039 1 76.88 323 TRP B O 1
ATOM 7121 N N . GLN B 1 324 ? 2.689 -26.578 -13.453 1 77.88 324 GLN B N 1
ATOM 7122 C CA . GLN B 1 324 ? 2.189 -27.438 -12.398 1 77.88 324 GLN B CA 1
ATOM 7123 C C . GLN B 1 324 ? 3.336 -28.141 -11.672 1 77.88 324 GLN B C 1
ATOM 7125 O O . GLN B 1 324 ? 3.326 -28.25 -10.445 1 77.88 324 GLN B O 1
ATOM 7130 N N . GLN B 1 325 ? 4.242 -28.609 -12.43 1 77.06 325 GLN B N 1
ATOM 7131 C CA . GLN B 1 325 ? 5.387 -29.281 -11.828 1 77.06 325 GLN B CA 1
ATOM 7132 C C . GLN B 1 325 ? 6.199 -28.328 -10.961 1 77.06 325 GLN B C 1
ATOM 7134 O O . GLN B 1 325 ? 6.641 -28.688 -9.867 1 77.06 325 GLN B O 1
ATOM 7139 N N . HIS B 1 326 ? 6.277 -27.156 -11.398 1 79.5 326 HIS B N 1
ATOM 7140 C CA . HIS B 1 326 ? 6.996 -26.156 -10.625 1 79.5 326 HIS B CA 1
ATOM 7141 C C . HIS B 1 326 ? 6.27 -25.844 -9.32 1 79.5 326 HIS B C 1
ATOM 7143 O O . HIS B 1 326 ? 6.898 -25.703 -8.273 1 79.5 326 HIS B O 1
ATOM 7149 N N . LEU B 1 327 ? 5.012 -25.781 -9.438 1 87 327 LEU B N 1
ATOM 7150 C CA . LEU B 1 327 ? 4.215 -25.469 -8.25 1 87 327 LEU B CA 1
ATOM 7151 C C . LEU B 1 327 ? 4.371 -26.547 -7.191 1 87 327 LEU B C 1
ATOM 7153 O O . LEU B 1 327 ? 4.449 -26.25 -5.996 1 87 327 LEU B O 1
ATOM 7157 N N . GLN B 1 328 ? 4.43 -27.797 -7.648 1 84.31 328 GLN B N 1
ATOM 7158 C CA . GLN B 1 328 ? 4.625 -28.891 -6.707 1 84.31 328 GLN B CA 1
ATOM 7159 C C . GLN B 1 328 ? 5.992 -28.812 -6.039 1 84.31 328 GLN B C 1
ATOM 7161 O O . GLN B 1 328 ? 6.121 -29.047 -4.836 1 84.31 328 GLN B O 1
ATOM 7166 N N . GLY B 1 329 ? 6.977 -28.5 -6.816 1 81 329 GLY B N 1
ATOM 7167 C CA . GLY B 1 329 ? 8.305 -28.297 -6.266 1 81 329 GLY B CA 1
ATOM 7168 C C . GLY B 1 329 ? 8.375 -27.188 -5.238 1 81 329 GLY B C 1
ATOM 7169 O O . GLY B 1 329 ? 9 -27.344 -4.188 1 81 329 GLY B O 1
ATOM 7170 N N . VAL B 1 330 ? 7.734 -26.109 -5.555 1 86.06 330 VAL B N 1
ATOM 7171 C CA . VAL B 1 330 ? 7.707 -24.984 -4.625 1 86.06 330 VAL B CA 1
ATOM 7172 C C . VAL B 1 330 ? 7.012 -25.406 -3.33 1 86.06 330 VAL B C 1
ATOM 7174 O O . VAL B 1 330 ? 7.422 -25 -2.24 1 86.06 330 VAL B O 1
ATOM 7177 N N . PHE B 1 331 ? 6.027 -26.234 -3.438 1 87.88 331 PHE B N 1
ATOM 7178 C CA . PHE B 1 331 ? 5.316 -26.75 -2.27 1 87.88 331 PHE B CA 1
ATOM 7179 C C . PHE B 1 331 ? 6.277 -27.438 -1.31 1 87.88 331 PHE B C 1
ATOM 7181 O O . PHE B 1 331 ? 6.258 -27.172 -0.104 1 87.88 331 PHE B O 1
ATOM 7188 N N . TRP B 1 332 ? 7.098 -28.25 -1.879 1 81.19 332 TRP B N 1
ATOM 7189 C CA . TRP B 1 332 ? 8.008 -29.016 -1.033 1 81.19 332 TRP B CA 1
ATOM 7190 C C . TRP B 1 332 ? 9.008 -28.094 -0.335 1 81.19 332 TRP B C 1
ATOM 7192 O O . TRP B 1 332 ? 9.359 -28.312 0.825 1 81.19 332 TRP B O 1
ATOM 7202 N N . ILE B 1 333 ? 9.406 -27.062 -0.998 1 82.62 333 ILE B N 1
ATOM 7203 C CA . ILE B 1 333 ? 10.336 -26.109 -0.413 1 82.62 333 ILE B CA 1
ATOM 7204 C C . ILE B 1 333 ? 9.641 -25.344 0.717 1 82.62 333 ILE B C 1
ATOM 7206 O O . ILE B 1 333 ? 10.195 -25.188 1.807 1 82.62 333 ILE B O 1
ATOM 7210 N N . LEU B 1 334 ? 8.477 -24.953 0.506 1 86.94 334 LEU B N 1
ATOM 7211 C CA . LEU B 1 334 ? 7.742 -24.172 1.504 1 86.94 334 LEU B CA 1
ATOM 7212 C C . LEU B 1 334 ? 7.375 -25.047 2.701 1 86.94 334 LEU B C 1
ATOM 7214 O O . LEU B 1 334 ? 7.449 -24.594 3.848 1 86.94 334 LEU B O 1
ATOM 7218 N N . ARG B 1 335 ? 7 -26.234 2.436 1 82.88 335 ARG B N 1
ATOM 7219 C CA . ARG B 1 335 ? 6.629 -27.156 3.508 1 82.88 335 ARG B CA 1
ATOM 7220 C C . ARG B 1 335 ? 7.816 -27.438 4.418 1 82.88 335 ARG B C 1
ATOM 7222 O O . ARG B 1 335 ? 7.664 -27.5 5.641 1 82.88 335 ARG B O 1
ATOM 7229 N N . SER B 1 336 ? 8.938 -27.516 3.883 1 78.62 336 SER B N 1
ATOM 7230 C CA . SER B 1 336 ? 10.141 -27.859 4.637 1 78.62 336 SER B CA 1
ATOM 7231 C C . SER B 1 336 ? 10.547 -26.734 5.574 1 78.62 336 SER B C 1
ATOM 7233 O O . SER B 1 336 ? 11.273 -26.953 6.547 1 78.62 336 SER B O 1
ATOM 7235 N N . ARG B 1 337 ? 10.078 -25.547 5.34 1 84.75 337 ARG B N 1
ATOM 7236 C CA . ARG B 1 337 ? 10.492 -24.375 6.109 1 84.75 337 ARG B CA 1
ATOM 7237 C C . ARG B 1 337 ? 9.586 -24.172 7.324 1 84.75 337 ARG B C 1
ATOM 7239 O O . ARG B 1 337 ? 9.82 -23.281 8.141 1 84.75 337 ARG B O 1
ATOM 7246 N N . GLN B 1 338 ? 8.648 -25 7.551 1 82.88 338 GLN B N 1
ATOM 7247 C CA . GLN B 1 338 ? 7.742 -24.906 8.688 1 82.88 338 GLN B CA 1
ATOM 7248 C C . GLN B 1 338 ? 7.266 -23.469 8.891 1 82.88 338 GLN B C 1
ATOM 7250 O O . GLN B 1 338 ? 7.391 -22.906 9.984 1 82.88 338 GLN B O 1
ATOM 7255 N N . ILE B 1 339 ? 6.703 -22.953 7.898 1 89.12 339 ILE B N 1
ATOM 7256 C CA . ILE B 1 339 ? 6.309 -21.562 7.828 1 89.12 339 ILE B CA 1
ATOM 7257 C C . ILE B 1 339 ? 5.141 -21.297 8.773 1 89.12 339 ILE B C 1
ATOM 7259 O O . ILE B 1 339 ? 4.199 -22.094 8.844 1 89.12 339 ILE B O 1
ATOM 7263 N N . GLU B 1 340 ? 5.305 -20.25 9.562 1 91.38 340 GLU B N 1
ATOM 7264 C CA . GLU B 1 340 ? 4.148 -19.719 10.266 1 91.38 340 GLU B CA 1
ATOM 7265 C C . GLU B 1 340 ? 3.295 -18.844 9.359 1 91.38 340 GLU B C 1
ATOM 7267 O O . GLU B 1 340 ? 3.465 -17.625 9.32 1 91.38 340 GLU B O 1
ATOM 7272 N N . VAL B 1 341 ? 2.309 -19.391 8.805 1 93.94 341 VAL B N 1
ATOM 7273 C CA . VAL B 1 341 ? 1.569 -18.812 7.688 1 93.94 341 VAL B CA 1
ATOM 7274 C C . VAL B 1 341 ? 0.818 -17.562 8.156 1 93.94 341 VAL B C 1
ATOM 7276 O O . VAL B 1 341 ? 0.67 -16.594 7.402 1 93.94 341 VAL B O 1
ATOM 7279 N N . GLU B 1 342 ? 0.361 -17.5 9.414 1 94.25 342 GLU B N 1
ATOM 7280 C CA . GLU B 1 342 ? -0.509 -16.422 9.875 1 94.25 342 GLU B CA 1
ATOM 7281 C C . GLU B 1 342 ? 0.289 -15.336 10.602 1 94.25 342 GLU B C 1
ATOM 7283 O O . GLU B 1 342 ? -0.287 -14.461 11.25 1 94.25 342 GLU B O 1
ATOM 7288 N N . THR B 1 343 ? 1.574 -15.375 10.5 1 90.38 343 THR B N 1
ATOM 7289 C CA . THR B 1 343 ? 2.457 -14.328 11 1 90.38 343 THR B CA 1
ATOM 7290 C C . THR B 1 343 ? 3.158 -13.617 9.852 1 90.38 343 THR B C 1
ATOM 7292 O O . THR B 1 343 ? 3.725 -14.258 8.969 1 90.38 343 THR B O 1
ATOM 7295 N N . SER B 1 344 ? 3.119 -12.328 9.984 1 89.38 344 SER B N 1
ATOM 7296 C CA . SER B 1 344 ? 3.693 -11.539 8.898 1 89.38 344 SER B CA 1
ATOM 7297 C C . SER B 1 344 ? 5.18 -11.828 8.734 1 89.38 344 SER B C 1
ATOM 7299 O O . SER B 1 344 ? 5.957 -11.664 9.68 1 89.38 344 SER B O 1
ATOM 7301 N N . SER B 1 345 ? 5.59 -12.328 7.598 1 93.5 345 SER B N 1
ATOM 7302 C CA . SER B 1 345 ? 6.965 -12.641 7.223 1 93.5 345 SER B CA 1
ATOM 7303 C C . SER B 1 345 ? 7.094 -12.844 5.719 1 93.5 345 SER B C 1
ATOM 7305 O O . SER B 1 345 ? 6.09 -12.938 5.012 1 93.5 345 SER B O 1
ATOM 7307 N N . LEU B 1 346 ? 8.273 -12.82 5.289 1 94.69 346 LEU B N 1
ATOM 7308 C CA . LEU B 1 346 ? 8.508 -13.086 3.873 1 94.69 346 LEU B CA 1
ATOM 7309 C C . LEU B 1 346 ? 8.023 -14.484 3.5 1 94.69 346 LEU B C 1
ATOM 7311 O O . LEU B 1 346 ? 7.438 -14.68 2.434 1 94.69 346 LEU B O 1
ATOM 7315 N N . GLU B 1 347 ? 8.266 -15.5 4.387 1 95.75 347 GLU B N 1
ATOM 7316 C CA . GLU B 1 347 ? 7.82 -16.875 4.16 1 95.75 347 GLU B CA 1
ATOM 7317 C C . GLU B 1 347 ? 6.301 -16.938 4.031 1 95.75 347 GLU B C 1
ATOM 7319 O O . GLU B 1 347 ? 5.781 -17.609 3.127 1 95.75 347 GLU B O 1
ATOM 7324 N N . SER B 1 348 ? 5.668 -16.219 4.914 1 96 348 SER B N 1
ATOM 7325 C CA . SER B 1 348 ? 4.207 -16.203 4.895 1 96 348 SER B CA 1
ATOM 7326 C C . SER B 1 348 ? 3.68 -15.586 3.604 1 96 348 SER B C 1
ATOM 7328 O O . SER B 1 348 ? 2.793 -16.156 2.957 1 96 348 SER B O 1
ATOM 7330 N N . THR B 1 349 ? 4.195 -14.445 3.252 1 96.56 349 THR B N 1
ATOM 7331 C CA . THR B 1 349 ? 3.76 -13.766 2.037 1 96.56 349 THR B CA 1
ATOM 7332 C C . THR B 1 349 ? 4.008 -14.633 0.811 1 96.56 349 THR B C 1
ATOM 7334 O O . THR B 1 349 ? 3.172 -14.703 -0.092 1 96.56 349 THR B O 1
ATOM 7337 N N . THR B 1 350 ? 5.168 -15.305 0.772 1 96.19 350 THR B N 1
ATOM 7338 C CA . THR B 1 350 ? 5.504 -16.219 -0.321 1 96.19 350 THR B CA 1
ATOM 7339 C C . THR B 1 350 ? 4.527 -17.391 -0.374 1 96.19 350 THR B C 1
ATOM 7341 O O . THR B 1 350 ? 4.074 -17.781 -1.452 1 96.19 350 THR B O 1
ATOM 7344 N N . TRP B 1 351 ? 4.203 -17.891 0.756 1 96.69 351 TRP B N 1
ATOM 7345 C CA . TRP B 1 351 ? 3.27 -19 0.842 1 96.69 351 TRP B CA 1
ATOM 7346 C C . TRP B 1 351 ? 1.909 -18.625 0.268 1 96.69 351 TRP B C 1
ATOM 7348 O O . TRP B 1 351 ? 1.338 -19.375 -0.534 1 96.69 351 TRP B O 1
ATOM 7358 N N . TRP B 1 352 ? 1.406 -17.516 0.657 1 97.5 352 TRP B N 1
ATOM 7359 C CA . TRP B 1 352 ? 0.105 -17.062 0.176 1 97.5 352 TRP B CA 1
ATOM 7360 C C . TRP B 1 352 ? 0.132 -16.828 -1.33 1 97.5 352 TRP B C 1
ATOM 7362 O O . TRP B 1 352 ? -0.828 -17.141 -2.033 1 97.5 352 TRP B O 1
ATOM 7372 N N . ALA B 1 353 ? 1.188 -16.203 -1.832 1 96.81 353 ALA B N 1
ATOM 7373 C CA . ALA B 1 353 ? 1.327 -15.992 -3.27 1 96.81 353 ALA B CA 1
ATOM 7374 C C . ALA B 1 353 ? 1.347 -17.312 -4.023 1 96.81 353 ALA B C 1
ATOM 7376 O O . ALA B 1 353 ? 0.688 -17.453 -5.059 1 96.81 353 ALA B O 1
ATOM 7377 N N . TRP B 1 354 ? 2.072 -18.25 -3.482 1 96.31 354 TRP B N 1
ATOM 7378 C CA . TRP B 1 354 ? 2.135 -19.594 -4.062 1 96.31 354 TRP B CA 1
ATOM 7379 C C . TRP B 1 354 ? 0.762 -20.25 -4.051 1 96.31 354 TRP B C 1
ATOM 7381 O O . TRP B 1 354 ? 0.346 -20.859 -5.047 1 96.31 354 TRP B O 1
ATOM 7391 N N . LEU B 1 355 ? 0.067 -20.156 -2.967 1 97.31 355 LEU B N 1
ATOM 7392 C CA . LEU B 1 355 ? -1.235 -20.797 -2.852 1 97.31 355 LEU B CA 1
ATOM 7393 C C . LEU B 1 355 ? -2.201 -20.266 -3.906 1 97.31 355 LEU B C 1
ATOM 7395 O O . LEU B 1 355 ? -2.957 -21.031 -4.504 1 97.31 355 LEU B O 1
ATOM 7399 N N . ARG B 1 356 ? -2.201 -18.984 -4.137 1 96.94 356 ARG B N 1
ATOM 7400 C CA . ARG B 1 356 ? -3.076 -18.406 -5.148 1 96.94 356 ARG B CA 1
ATOM 7401 C C . ARG B 1 356 ? -2.773 -18.984 -6.527 1 96.94 356 ARG B C 1
ATOM 7403 O O . ARG B 1 356 ? -3.689 -19.25 -7.312 1 96.94 356 ARG B O 1
ATOM 7410 N N . GLN B 1 357 ? -1.521 -19.188 -6.801 1 94.62 357 GLN B N 1
ATOM 7411 C CA . GLN B 1 357 ? -1.158 -19.797 -8.07 1 94.62 357 GLN B CA 1
ATOM 7412 C C . GLN B 1 357 ? -1.636 -21.25 -8.141 1 94.62 357 GLN B C 1
ATOM 7414 O O . GLN B 1 357 ? -2.186 -21.688 -9.156 1 94.62 357 GLN B O 1
ATOM 7419 N N . ASP B 1 358 ? -1.471 -21.922 -7.066 1 95.12 358 ASP B N 1
ATOM 7420 C CA . ASP B 1 358 ? -1.853 -23.328 -7.043 1 95.12 358 ASP B CA 1
ATOM 7421 C C . ASP B 1 358 ? -3.367 -23.484 -7.164 1 95.12 358 ASP B C 1
ATOM 7423 O O . ASP B 1 358 ? -3.848 -24.422 -7.805 1 95.12 358 ASP B O 1
ATOM 7427 N N . ILE B 1 359 ? -4.082 -22.625 -6.539 1 96.06 359 ILE B N 1
ATOM 7428 C CA . ILE B 1 359 ? -5.539 -22.656 -6.613 1 96.06 359 ILE B CA 1
ATOM 7429 C C . ILE B 1 359 ? -5.984 -22.562 -8.07 1 96.06 359 ILE B C 1
ATOM 7431 O O . ILE B 1 359 ? -6.836 -23.344 -8.516 1 96.06 359 ILE B O 1
ATOM 7435 N N . TRP B 1 360 ? -5.422 -21.688 -8.789 1 93.94 360 TRP B N 1
ATOM 7436 C CA . TRP B 1 360 ? -5.801 -21.5 -10.188 1 93.94 360 TRP B CA 1
ATOM 7437 C C . TRP B 1 360 ? -5.477 -22.734 -11.016 1 93.94 360 TRP B C 1
ATOM 7439 O O . TRP B 1 360 ? -6.316 -23.203 -11.797 1 93.94 360 TRP B O 1
ATOM 7449 N N . VAL B 1 361 ? -4.312 -23.281 -10.828 1 91.31 361 VAL B N 1
ATOM 7450 C CA . VAL B 1 361 ? -3.904 -24.438 -11.602 1 91.31 361 VAL B CA 1
ATOM 7451 C C . VAL B 1 361 ? -4.754 -25.656 -11.195 1 91.31 361 VAL B C 1
ATOM 7453 O O . VAL B 1 361 ? -5.176 -26.438 -12.055 1 91.31 361 VAL B O 1
ATOM 7456 N N . ALA B 1 362 ? -4.938 -25.75 -9.891 1 92.69 362 ALA B N 1
ATOM 7457 C CA . ALA B 1 362 ? -5.766 -26.844 -9.406 1 92.69 362 ALA B CA 1
ATOM 7458 C C . ALA B 1 362 ? -7.172 -26.766 -10 1 92.69 362 ALA B C 1
ATOM 7460 O O . ALA B 1 362 ? -7.75 -27.797 -10.375 1 92.69 362 ALA B O 1
ATOM 7461 N N . PHE B 1 363 ? -7.719 -25.625 -10.117 1 93.5 363 PHE B N 1
ATOM 7462 C CA . PHE B 1 363 ? -9.023 -25.422 -10.727 1 93.5 363 PHE B CA 1
ATOM 7463 C C . PHE B 1 363 ? -9.016 -25.844 -12.188 1 93.5 363 PHE B C 1
ATOM 7465 O O . PHE B 1 363 ? -9.914 -26.547 -12.648 1 93.5 363 PHE B O 1
ATOM 7472 N N . ARG B 1 364 ? -7.977 -25.438 -12.875 1 88 364 ARG B N 1
ATOM 7473 C CA . ARG B 1 364 ? -7.887 -25.703 -14.305 1 88 364 ARG B CA 1
ATOM 7474 C C . ARG B 1 364 ? -7.668 -27.188 -14.578 1 88 364 ARG B C 1
ATOM 7476 O O . ARG B 1 364 ? -8.195 -27.734 -15.547 1 88 364 ARG B O 1
ATOM 7483 N N . GLU B 1 365 ? -6.898 -27.812 -13.703 1 86.88 365 GLU B N 1
ATOM 7484 C CA . GLU B 1 365 ? -6.527 -29.203 -13.914 1 86.88 365 GLU B CA 1
ATOM 7485 C C . GLU B 1 365 ? -7.488 -30.141 -13.195 1 86.88 365 GLU B C 1
ATOM 7487 O O . GLU B 1 365 ? -7.312 -31.375 -13.227 1 86.88 365 GLU B O 1
ATOM 7492 N N . LYS B 1 366 ? -8.461 -29.641 -12.508 1 89.25 366 LYS B N 1
ATOM 7493 C CA . LYS B 1 366 ? -9.445 -30.422 -11.766 1 89.25 366 LYS B CA 1
ATOM 7494 C C . LYS B 1 366 ? -8.758 -31.359 -10.781 1 89.25 366 LYS B C 1
ATOM 7496 O O . LYS B 1 366 ? -9.039 -32.562 -10.758 1 89.25 366 LYS B O 1
ATOM 7501 N N . ARG B 1 367 ? -7.871 -30.828 -10.023 1 90 367 ARG B N 1
ATOM 7502 C CA . ARG B 1 367 ? -7.168 -31.562 -8.977 1 90 367 ARG B CA 1
ATOM 7503 C C . ARG B 1 367 ? -7.234 -30.812 -7.648 1 90 367 ARG B C 1
ATOM 7505 O O . ARG B 1 367 ? -7.648 -29.656 -7.605 1 90 367 ARG B O 1
ATOM 7512 N N . ARG B 1 368 ? -6.816 -31.469 -6.633 1 92.06 368 ARG B N 1
ATOM 7513 C CA . ARG B 1 368 ? -6.75 -30.828 -5.32 1 92.06 368 ARG B CA 1
ATOM 7514 C C . ARG B 1 368 ? -5.531 -29.922 -5.215 1 92.06 368 ARG B C 1
ATOM 7516 O O . ARG B 1 368 ? -4.555 -30.094 -5.949 1 92.06 368 ARG B O 1
ATOM 7523 N N . THR B 1 369 ? -5.578 -28.938 -4.367 1 94.19 369 THR B N 1
ATOM 7524 C CA . THR B 1 369 ? -4.418 -28.109 -4.07 1 94.19 369 THR B CA 1
ATOM 7525 C C . THR B 1 369 ? -3.369 -28.891 -3.291 1 94.19 369 THR B C 1
ATOM 7527 O O . THR B 1 369 ? -3.689 -29.906 -2.658 1 94.19 369 THR B O 1
ATOM 7530 N N . TYR B 1 370 ? -2.143 -28.453 -3.326 1 91.38 370 TYR B N 1
ATOM 7531 C CA . TYR B 1 370 ? -1.056 -29.172 -2.67 1 91.38 370 TYR B CA 1
ATOM 7532 C C . TYR B 1 370 ? -1.046 -28.906 -1.172 1 91.38 370 TYR B C 1
ATOM 7534 O O . TYR B 1 370 ? -0.615 -29.75 -0.383 1 91.38 370 TYR B O 1
ATOM 7542 N N . SER B 1 371 ? -1.599 -27.812 -0.776 1 90.44 371 SER B N 1
ATOM 7543 C CA . SER B 1 371 ? -1.476 -27.391 0.616 1 90.44 371 SER B CA 1
ATOM 7544 C C . SER B 1 371 ? -2.389 -28.203 1.522 1 90.44 371 SER B C 1
ATOM 7546 O O . SER B 1 371 ? -3.525 -28.516 1.156 1 90.44 371 SER B O 1
ATOM 7548 N N . THR B 1 372 ? -1.8 -28.547 2.74 1 89.44 372 THR B N 1
ATOM 7549 C CA . THR B 1 372 ? -2.582 -29.203 3.775 1 89.44 372 THR B CA 1
ATOM 7550 C C . THR B 1 372 ? -2.656 -28.344 5.035 1 89.44 372 THR B C 1
ATOM 7552 O O . THR B 1 372 ? -3.051 -28.828 6.098 1 89.44 372 THR B O 1
ATOM 7555 N N . TRP B 1 373 ? -2.246 -27.188 4.875 1 93 373 TRP B N 1
ATOM 7556 C CA . TRP B 1 373 ? -2.199 -26.281 6.012 1 93 373 TRP B CA 1
ATOM 7557 C C . TRP B 1 373 ? -3.605 -25.891 6.461 1 93 373 TRP B C 1
ATOM 7559 O O . TRP B 1 373 ? -4.5 -25.703 5.633 1 93 373 TRP B O 1
ATOM 7569 N N . MET B 1 374 ? -3.723 -25.719 7.816 1 93.19 374 MET B N 1
ATOM 7570 C CA . MET B 1 374 ? -4.984 -25.281 8.406 1 93.19 374 MET B CA 1
ATOM 7571 C C . MET B 1 374 ? -4.785 -24.047 9.273 1 93.19 374 MET B C 1
ATOM 7573 O O . MET B 1 374 ? -3.779 -23.922 9.977 1 93.19 374 MET B O 1
ATOM 7577 N N . PRO B 1 375 ? -5.801 -23.141 9.195 1 94.12 375 PRO B N 1
ATOM 7578 C CA . PRO B 1 375 ? -5.695 -21.938 10.031 1 94.12 375 PRO B CA 1
ATOM 7579 C C . PRO B 1 375 ? -5.711 -22.266 11.523 1 94.12 375 PRO B C 1
ATOM 7581 O O . PRO B 1 375 ? -6.434 -23.172 11.961 1 94.12 375 PRO B O 1
ATOM 7584 N N . LYS B 1 376 ? -4.898 -21.5 12.266 1 93.5 376 LYS B N 1
ATOM 7585 C CA . LYS B 1 376 ? -4.824 -21.672 13.711 1 93.5 376 LYS B CA 1
ATOM 7586 C C . LYS B 1 376 ? -5.523 -20.516 14.438 1 93.5 376 LYS B C 1
ATOM 7588 O O . LYS B 1 376 ? -6.059 -20.703 15.531 1 93.5 376 LYS B O 1
ATOM 7593 N N . LYS B 1 377 ? -5.574 -19.375 13.82 1 94.25 377 LYS B N 1
ATOM 7594 C CA . LYS B 1 377 ? -6.207 -18.203 14.422 1 94.25 377 LYS B CA 1
ATOM 7595 C C . LYS B 1 377 ? -7.719 -18.234 14.227 1 94.25 377 LYS B C 1
ATOM 7597 O O . LYS B 1 377 ? -8.203 -18.547 13.141 1 94.25 377 LYS B O 1
ATOM 7602 N N . GLY B 1 378 ? -8.438 -17.891 15.305 1 94.5 378 GLY B N 1
ATOM 7603 C CA . GLY B 1 378 ? -9.867 -17.688 15.18 1 94.5 378 GLY B CA 1
ATOM 7604 C C . GLY B 1 378 ? -10.234 -16.359 14.57 1 94.5 378 GLY B C 1
ATOM 7605 O O . GLY B 1 378 ? -9.398 -15.453 14.477 1 94.5 378 GLY B O 1
ATOM 7606 N N . TYR B 1 379 ? -11.492 -16.219 14.086 1 94.31 379 TYR B N 1
ATOM 7607 C CA . TYR B 1 379 ? -11.945 -15.023 13.398 1 94.31 379 TYR B CA 1
ATOM 7608 C C . TYR B 1 379 ? -11.844 -13.805 14.297 1 94.31 379 TYR B C 1
ATOM 7610 O O . TYR B 1 379 ? -11.648 -12.68 13.82 1 94.31 379 TYR B O 1
ATOM 7618 N N . ALA B 1 380 ? -11.906 -13.969 15.57 1 92.81 380 ALA B N 1
ATOM 7619 C CA . ALA B 1 380 ? -11.844 -12.867 16.531 1 92.81 380 ALA B CA 1
ATOM 7620 C C . ALA B 1 380 ? -10.445 -12.242 16.562 1 92.81 380 ALA B C 1
ATOM 7622 O O . ALA B 1 380 ? -10.297 -11.07 16.891 1 92.81 380 ALA B O 1
ATOM 7623 N N . ASP B 1 381 ? -9.539 -13.016 16.156 1 92.81 381 ASP B N 1
ATOM 7624 C CA . ASP B 1 381 ? -8.156 -12.57 16.234 1 92.81 381 ASP B CA 1
ATOM 7625 C C . ASP B 1 381 ? -7.664 -12.062 14.875 1 92.81 381 ASP B C 1
ATOM 7627 O O . ASP B 1 381 ? -6.527 -11.602 14.758 1 92.81 381 ASP B O 1
ATOM 7631 N N . LEU B 1 382 ? -8.484 -12.062 13.875 1 94.62 382 LEU B N 1
ATOM 7632 C CA . LEU B 1 382 ? -8.047 -11.688 12.531 1 94.62 382 LEU B CA 1
ATOM 7633 C C . LEU B 1 382 ? -8.297 -10.203 12.281 1 94.62 382 LEU B C 1
ATOM 7635 O O . LEU B 1 382 ? -9.336 -9.672 12.664 1 94.62 382 LEU B O 1
ATOM 7639 N N . ASP B 1 383 ? -7.27 -9.516 11.75 1 91.31 383 ASP B N 1
ATOM 7640 C CA . ASP B 1 383 ? -7.527 -8.18 11.211 1 91.31 383 ASP B CA 1
ATOM 7641 C C . ASP B 1 383 ? -8.156 -8.258 9.828 1 91.31 383 ASP B C 1
ATOM 7643 O O . ASP B 1 383 ? -8.391 -9.352 9.305 1 91.31 383 ASP B O 1
ATOM 7647 N N . SER B 1 384 ? -8.453 -7.164 9.234 1 94 384 SER B N 1
ATOM 7648 C CA . SER B 1 384 ? -9.188 -7.125 7.977 1 94 384 SER B CA 1
ATOM 7649 C C . SER B 1 384 ? -8.391 -7.773 6.848 1 94 384 SER B C 1
ATOM 7651 O O . SER B 1 384 ? -8.961 -8.453 5.992 1 94 384 SER B O 1
ATOM 7653 N N . HIS B 1 385 ? -7.105 -7.602 6.789 1 94.69 385 HIS B N 1
ATOM 7654 C CA . HIS B 1 385 ? -6.285 -8.195 5.738 1 94.69 385 HIS B CA 1
ATOM 7655 C C . HIS B 1 385 ? -6.184 -9.703 5.902 1 94.69 385 HIS B C 1
ATOM 7657 O O . HIS B 1 385 ? -6.195 -10.445 4.918 1 94.69 385 HIS B O 1
ATOM 7663 N N . GLU B 1 386 ? -6.102 -10.094 7.133 1 95.81 386 GLU B N 1
ATOM 7664 C CA . GLU B 1 386 ? -6.094 -11.523 7.406 1 95.81 386 GLU B CA 1
ATOM 7665 C C . GLU B 1 386 ? -7.43 -12.164 7.047 1 95.81 386 GLU B C 1
ATOM 7667 O O . GLU B 1 386 ? -7.473 -13.305 6.574 1 95.81 386 GLU B O 1
ATOM 7672 N N . LEU B 1 387 ? -8.492 -11.438 7.285 1 97.06 387 LEU B N 1
ATOM 7673 C CA . LEU B 1 387 ? -9.805 -11.906 6.852 1 97.06 387 LEU B CA 1
ATOM 7674 C C . LEU B 1 387 ? -9.844 -12.102 5.34 1 97.06 387 LEU B C 1
ATOM 7676 O O . LEU B 1 387 ? -10.406 -13.078 4.852 1 97.06 387 LEU B O 1
ATOM 7680 N N . ALA B 1 388 ? -9.266 -11.18 4.672 1 97.62 388 ALA B N 1
ATOM 7681 C CA . ALA B 1 388 ? -9.203 -11.289 3.217 1 97.62 388 ALA B CA 1
ATOM 7682 C C . ALA B 1 388 ? -8.414 -12.523 2.787 1 97.62 388 ALA B C 1
ATOM 7684 O O . ALA B 1 388 ? -8.844 -13.266 1.901 1 97.62 388 ALA B O 1
ATOM 7685 N N . SER B 1 389 ? -7.312 -12.805 3.424 1 97.62 389 SER B N 1
ATOM 7686 C CA . SER B 1 389 ? -6.496 -13.977 3.113 1 97.62 389 SER B CA 1
ATOM 7687 C C . SER B 1 389 ? -7.25 -15.273 3.408 1 97.62 389 SER B C 1
ATOM 7689 O O . SER B 1 389 ? -7.062 -16.281 2.721 1 97.62 389 SER B O 1
ATOM 7691 N N . ARG B 1 390 ? -8.086 -15.219 4.41 1 98 390 ARG B N 1
ATOM 7692 C CA . ARG B 1 390 ? -8.859 -16.406 4.777 1 98 390 ARG B CA 1
ATOM 7693 C C . ARG B 1 390 ? -9.781 -16.828 3.637 1 98 390 ARG B C 1
ATOM 7695 O O . ARG B 1 390 ? -10.039 -18.031 3.459 1 98 390 ARG B O 1
ATOM 7702 N N . ALA B 1 391 ? -10.234 -15.891 2.867 1 98.56 391 ALA B N 1
ATOM 7703 C CA . ALA B 1 391 ? -11.07 -16.219 1.714 1 98.56 391 ALA B CA 1
ATOM 7704 C C . ALA B 1 391 ? -10.305 -17.062 0.702 1 98.56 391 ALA B C 1
ATOM 7706 O O . ALA B 1 391 ? -10.883 -17.938 0.05 1 98.56 391 ALA B O 1
ATOM 7707 N N . VAL B 1 392 ? -9.008 -16.812 0.569 1 98.5 392 VAL B N 1
ATOM 7708 C CA . VAL B 1 392 ? -8.156 -17.578 -0.337 1 98.5 392 VAL B CA 1
ATOM 7709 C C . VAL B 1 392 ? -8.07 -19.031 0.131 1 98.5 392 VAL B C 1
ATOM 7711 O O . VAL B 1 392 ? -8.203 -19.953 -0.672 1 98.5 392 VAL B O 1
ATOM 7714 N N . TRP B 1 393 ? -7.891 -19.188 1.421 1 98.19 393 TRP B N 1
ATOM 7715 C CA . TRP B 1 393 ? -7.812 -20.531 1.979 1 98.19 393 TRP B CA 1
ATOM 7716 C C . TRP B 1 393 ? -9.133 -21.281 1.787 1 98.19 393 TRP B C 1
ATOM 7718 O O . TRP B 1 393 ? -9.141 -22.469 1.452 1 98.19 393 TRP B O 1
ATOM 7728 N N . ILE B 1 394 ? -10.227 -20.609 1.986 1 98.38 394 ILE B N 1
ATOM 7729 C CA . ILE B 1 394 ? -11.531 -21.25 1.812 1 98.38 394 ILE B CA 1
ATOM 7730 C C . ILE B 1 394 ? -11.711 -21.672 0.354 1 98.38 394 ILE B C 1
ATOM 7732 O O . ILE B 1 394 ? -12.219 -22.75 0.072 1 98.38 394 ILE B O 1
ATOM 7736 N N . MET B 1 395 ? -11.289 -20.812 -0.52 1 98.62 395 MET B N 1
ATOM 7737 C CA . MET B 1 395 ? -11.352 -21.156 -1.938 1 98.62 395 MET B CA 1
ATOM 7738 C C . MET B 1 395 ? -10.562 -22.422 -2.23 1 98.62 395 MET B C 1
ATOM 7740 O O . MET B 1 395 ? -10.984 -23.25 -3.043 1 98.62 395 MET B O 1
ATOM 7744 N N . ALA B 1 396 ? -9.398 -22.531 -1.573 1 98.19 396 ALA B N 1
ATOM 7745 C CA . ALA B 1 396 ? -8.617 -23.75 -1.746 1 98.19 396 ALA B CA 1
ATOM 7746 C C . ALA B 1 396 ? -9.414 -24.969 -1.324 1 98.19 396 ALA B C 1
ATOM 7748 O O . ALA B 1 396 ? -9.375 -26 -1.997 1 98.19 396 ALA B O 1
ATOM 7749 N N . GLN B 1 397 ? -10.188 -24.875 -0.253 1 97.19 397 GLN B N 1
ATOM 7750 C CA . GLN B 1 397 ? -11.023 -25.969 0.193 1 97.19 397 GLN B CA 1
ATOM 7751 C C . GLN B 1 397 ? -12.117 -26.281 -0.828 1 97.19 397 GLN B C 1
ATOM 7753 O O . GLN B 1 397 ? -12.438 -27.453 -1.071 1 97.19 397 GLN B O 1
ATOM 7758 N N . VAL B 1 398 ? -12.641 -25.281 -1.359 1 97.69 398 VAL B N 1
ATOM 7759 C CA . VAL B 1 398 ? -13.711 -25.438 -2.34 1 97.69 398 VAL B CA 1
ATOM 7760 C C . VAL B 1 398 ? -13.164 -26.125 -3.594 1 97.69 398 VAL B C 1
ATOM 7762 O O . VAL B 1 398 ? -13.805 -27.016 -4.156 1 97.69 398 VAL B O 1
ATOM 7765 N N . ILE B 1 399 ? -12 -25.734 -4.008 1 97.06 399 ILE B N 1
ATOM 7766 C CA . ILE B 1 399 ? -11.367 -26.344 -5.172 1 97.06 399 ILE B CA 1
ATOM 7767 C C . ILE B 1 399 ? -11.117 -27.828 -4.906 1 97.06 399 ILE B C 1
ATOM 7769 O O . ILE B 1 399 ? -11.305 -28.672 -5.793 1 97.06 399 ILE B O 1
ATOM 7773 N N . ASN B 1 400 ? -10.727 -28.125 -3.701 1 93.19 400 ASN B N 1
ATOM 7774 C CA . ASN B 1 400 ? -10.547 -29.516 -3.324 1 93.19 400 ASN B CA 1
ATOM 7775 C C . ASN B 1 400 ? -11.852 -30.312 -3.453 1 93.19 400 ASN B C 1
ATOM 7777 O O . ASN B 1 400 ? -11.844 -31.469 -3.883 1 93.19 400 ASN B O 1
ATOM 7781 N N . PHE B 1 401 ? -12.953 -29.781 -3.098 1 93.88 401 PHE B N 1
ATOM 7782 C CA . PHE B 1 401 ? -14.266 -30.391 -3.219 1 93.88 401 PHE B CA 1
ATOM 7783 C C . PHE B 1 401 ? -14.625 -30.625 -4.684 1 93.88 401 PHE B C 1
ATOM 7785 O O . PHE B 1 401 ? -15.148 -31.688 -5.035 1 93.88 401 PHE B O 1
ATOM 7792 N N . CYS B 1 402 ? -14.305 -29.641 -5.516 1 92.56 402 CYS B N 1
ATOM 7793 C CA . CYS B 1 402 ? -14.648 -29.703 -6.93 1 92.56 402 CYS B CA 1
ATOM 7794 C C . CYS B 1 402 ? -13.797 -30.75 -7.652 1 92.56 402 CYS B C 1
ATOM 7796 O O . CYS B 1 402 ? -14.18 -31.234 -8.719 1 92.56 402 CYS B O 1
ATOM 7798 N N . ALA B 1 403 ? -12.656 -31.031 -7.145 1 88.69 403 ALA B N 1
ATOM 7799 C CA . ALA B 1 403 ? -11.695 -31.922 -7.805 1 88.69 403 ALA B CA 1
ATOM 7800 C C . ALA B 1 403 ? -12.125 -33.375 -7.68 1 88.69 403 ALA B C 1
ATOM 7802 O O . ALA B 1 403 ? -11.719 -34.219 -8.484 1 88.69 403 ALA B O 1
ATOM 7803 N N . VAL B 1 404 ? -12.82 -33.75 -6.645 1 73.75 404 VAL B N 1
ATOM 7804 C CA . VAL B 1 404 ? -13.164 -35.125 -6.363 1 73.75 404 VAL B CA 1
ATOM 7805 C C . VAL B 1 404 ? -14.297 -35.562 -7.289 1 73.75 404 VAL B C 1
ATOM 7807 O O . VAL B 1 404 ? -15.312 -34.875 -7.418 1 73.75 404 VAL B O 1
ATOM 7810 N N . ASP B 1 405 ? -13.938 -36.531 -8.258 1 61.88 405 ASP B N 1
ATOM 7811 C CA . ASP B 1 405 ? -14.953 -37.125 -9.133 1 61.88 405 ASP B CA 1
ATOM 7812 C C . ASP B 1 405 ? -16.047 -37.812 -8.32 1 61.88 405 ASP B C 1
ATOM 7814 O O . ASP B 1 405 ? -15.773 -38.562 -7.402 1 61.88 405 ASP B O 1
ATOM 7818 N N . SER B 1 406 ? -17.344 -37.219 -8.398 1 54.56 406 SER B N 1
ATOM 7819 C CA . SER B 1 406 ? -18.531 -37.719 -7.723 1 54.56 406 SER B CA 1
ATOM 7820 C C . SER B 1 406 ? -18.609 -39.219 -7.816 1 54.56 406 SER B C 1
ATOM 7822 O O . SER B 1 406 ? -19.078 -39.906 -6.891 1 54.56 406 SER B O 1
ATOM 7824 N N . SER B 1 407 ? -18.219 -39.719 -9.039 1 51.16 407 SER B N 1
ATOM 7825 C CA . SER B 1 407 ? -18.438 -41.125 -9.258 1 51.16 407 SER B CA 1
ATOM 7826 C C . SER B 1 407 ? -17.469 -41.969 -8.422 1 51.16 407 SER B C 1
ATOM 7828 O O . SER B 1 407 ? -17.703 -43.188 -8.219 1 51.16 407 SER B O 1
ATOM 7830 N N . ALA B 1 408 ? -16.328 -41.469 -8.211 1 49.66 408 ALA B N 1
ATOM 7831 C CA . ALA B 1 408 ? -15.297 -42.312 -7.625 1 49.66 408 ALA B CA 1
ATOM 7832 C C . ALA B 1 408 ? -15.352 -42.281 -6.102 1 49.66 408 ALA B C 1
ATOM 7834 O O . ALA B 1 408 ? -14.641 -43.031 -5.426 1 49.66 408 ALA B O 1
ATOM 7835 N N . GLU B 1 409 ? -16 -41.188 -5.562 1 53.31 409 GLU B N 1
ATOM 7836 C CA . GLU B 1 409 ? -15.805 -41.031 -4.125 1 53.31 409 GLU B CA 1
ATOM 7837 C C . GLU B 1 409 ? -16.625 -42.062 -3.344 1 53.31 409 GLU B C 1
ATOM 7839 O O . GLU B 1 409 ? -17.797 -42.281 -3.645 1 53.31 409 GLU B O 1
ATOM 7844 N N . VAL B 1 410 ? -15.883 -42.75 -2.658 1 51.97 410 VAL B N 1
ATOM 7845 C CA . VAL B 1 410 ? -16.266 -43.75 -1.643 1 51.97 410 VAL B CA 1
ATOM 7846 C C . VAL B 1 410 ? -17.391 -43.188 -0.782 1 51.97 410 VAL B C 1
ATOM 7848 O O . VAL B 1 410 ? -18.266 -43.906 -0.326 1 51.97 410 VAL B O 1
ATOM 7851 N N . GLU B 1 411 ? -17.312 -41.875 -0.539 1 58.28 411 GLU B N 1
ATOM 7852 C CA . GLU B 1 411 ? -18.203 -41.344 0.488 1 58.28 411 GLU B CA 1
ATOM 7853 C C . GLU B 1 411 ? -19.641 -41.281 -0.013 1 58.28 411 GLU B C 1
ATOM 7855 O O . GLU B 1 411 ? -20.578 -41.156 0.782 1 58.28 411 GLU B O 1
ATOM 7860 N N . GLY B 1 412 ? -19.859 -41.75 -1.24 1 69.44 412 GLY B N 1
ATOM 7861 C CA . GLY B 1 412 ? -21.203 -41.844 -1.799 1 69.44 412 GLY B CA 1
ATOM 7862 C C . GLY B 1 412 ? -21.891 -40.5 -1.912 1 69.44 412 GLY B C 1
ATOM 7863 O O . GLY B 1 412 ? -21.266 -39.469 -1.682 1 69.44 412 GLY B O 1
ATOM 7864 N N . LEU B 1 413 ? -22.953 -40.312 -2.334 1 80.69 413 LEU B N 1
ATOM 7865 C CA . LEU B 1 413 ? -23.797 -39.125 -2.553 1 80.69 413 LEU B CA 1
ATOM 7866 C C . LEU B 1 413 ? -24.016 -38.375 -1.25 1 80.69 413 LEU B C 1
ATOM 7868 O O . LEU B 1 413 ? -23.938 -37.156 -1.226 1 80.69 413 LEU B O 1
ATOM 7872 N N . THR B 1 414 ? -24.141 -39.031 -0.164 1 82.06 414 THR B N 1
ATOM 7873 C CA . THR B 1 414 ? -24.391 -38.438 1.139 1 82.06 414 THR B CA 1
ATOM 7874 C C . THR B 1 414 ? -23.156 -37.719 1.649 1 82.06 414 THR B C 1
ATOM 7876 O O . THR B 1 414 ? -23.266 -36.656 2.258 1 82.06 414 THR B O 1
ATOM 7879 N N . GLY B 1 415 ? -22.016 -38.312 1.47 1 83.94 415 GLY B N 1
ATOM 7880 C CA . GLY B 1 415 ? -20.766 -37.656 1.873 1 83.94 415 GLY B CA 1
ATOM 7881 C C . GLY B 1 415 ? -20.5 -36.375 1.144 1 83.94 415 GLY B C 1
ATOM 7882 O O . GLY B 1 415 ? -20.062 -35.375 1.75 1 83.94 415 GLY B O 1
ATOM 7883 N N . ARG B 1 416 ? -20.812 -36.375 -0.083 1 88.81 416 ARG B N 1
ATOM 7884 C CA . ARG B 1 416 ? -20.609 -35.156 -0.899 1 88.81 416 ARG B CA 1
ATOM 7885 C C . ARG B 1 416 ? -21.547 -34.062 -0.486 1 88.81 416 ARG B C 1
ATOM 7887 O O . ARG B 1 416 ? -21.156 -32.875 -0.43 1 88.81 416 ARG B O 1
ATOM 7894 N N . ILE B 1 417 ? -22.719 -34.406 -0.217 1 89.19 417 ILE B N 1
ATOM 7895 C CA . ILE B 1 417 ? -23.703 -33.438 0.235 1 89.19 417 ILE B CA 1
ATOM 7896 C C . ILE B 1 417 ? -23.266 -32.844 1.574 1 89.19 417 ILE B C 1
ATOM 7898 O O . ILE B 1 417 ? -23.375 -31.641 1.793 1 89.19 417 ILE B O 1
ATOM 7902 N N . GLY B 1 418 ? -22.766 -33.719 2.459 1 89.88 418 GLY B N 1
ATOM 7903 C CA . GLY B 1 418 ? -22.25 -33.25 3.736 1 89.88 418 GLY B CA 1
ATOM 7904 C C . GLY B 1 418 ? -21.062 -32.312 3.598 1 89.88 418 GLY B C 1
ATOM 7905 O O . GLY B 1 418 ? -20.969 -31.297 4.32 1 89.88 418 GLY B O 1
ATOM 7906 N N . TRP B 1 419 ? -20.203 -32.656 2.703 1 92.88 419 TRP B N 1
ATOM 7907 C CA . TRP B 1 419 ? -19.047 -31.828 2.436 1 92.88 419 TRP B CA 1
ATOM 7908 C C . TRP B 1 419 ? -19.469 -30.453 1.916 1 92.88 419 TRP B C 1
ATOM 7910 O O . TRP B 1 419 ? -18.969 -29.438 2.379 1 92.88 419 TRP B O 1
ATOM 7920 N N . ALA B 1 420 ? -20.344 -30.391 0.997 1 93.56 420 ALA B N 1
ATOM 7921 C CA . ALA B 1 420 ? -20.859 -29.141 0.453 1 93.56 420 ALA B CA 1
ATOM 7922 C C . ALA B 1 420 ? -21.484 -28.281 1.55 1 93.56 420 ALA B C 1
ATOM 7924 O O . ALA B 1 420 ? -21.281 -27.078 1.599 1 93.56 420 ALA B O 1
ATOM 7925 N N . LYS B 1 421 ? -22.234 -28.938 2.393 1 94.06 421 LYS B N 1
ATOM 7926 C CA . LYS B 1 421 ? -22.875 -28.234 3.502 1 94.06 421 LYS B CA 1
ATOM 7927 C C . LYS B 1 421 ? -21.844 -27.609 4.43 1 94.06 421 LYS B C 1
ATOM 7929 O O . LYS B 1 421 ? -22.031 -26.484 4.914 1 94.06 421 LYS B O 1
ATOM 7934 N N . ALA B 1 422 ? -20.812 -28.344 4.684 1 95.94 422 ALA B N 1
ATOM 7935 C CA . ALA B 1 422 ? -19.734 -27.844 5.539 1 95.94 422 ALA B CA 1
ATOM 7936 C C . ALA B 1 422 ? -19.047 -26.625 4.914 1 95.94 422 ALA B C 1
ATOM 7938 O O . ALA B 1 422 ? -18.734 -25.656 5.613 1 95.94 422 ALA B O 1
ATOM 7939 N N . LEU B 1 423 ? -18.797 -26.672 3.658 1 97.06 423 LEU B N 1
ATOM 7940 C CA . LEU B 1 423 ? -18.172 -25.562 2.957 1 97.06 423 LEU B CA 1
ATOM 7941 C C . LEU B 1 423 ? -19.078 -24.328 2.955 1 97.06 423 LEU B C 1
ATOM 7943 O O . LEU B 1 423 ? -18.609 -23.203 3.131 1 97.06 423 LEU B O 1
ATOM 7947 N N . ARG B 1 424 ? -20.391 -24.562 2.752 1 97.38 424 ARG B N 1
ATOM 7948 C CA . ARG B 1 424 ? -21.344 -23.453 2.803 1 97.38 424 ARG B CA 1
ATOM 7949 C C . ARG B 1 424 ? -21.344 -22.797 4.18 1 97.38 424 ARG B C 1
ATOM 7951 O O . ARG B 1 424 ? -21.438 -21.578 4.293 1 97.38 424 ARG B O 1
ATOM 7958 N N . LYS B 1 425 ? -21.25 -23.641 5.148 1 96.94 425 LYS B N 1
ATOM 7959 C CA . LYS B 1 425 ? -21.188 -23.109 6.508 1 96.94 425 LYS B CA 1
ATOM 7960 C C . LYS B 1 425 ? -19.938 -22.25 6.715 1 96.94 425 LYS B C 1
ATOM 7962 O O . LYS B 1 425 ? -19.984 -21.219 7.383 1 96.94 425 LYS B O 1
ATOM 7967 N N . MET B 1 426 ? -18.828 -22.703 6.172 1 97.06 426 MET B N 1
ATOM 7968 C CA . MET B 1 426 ? -17.578 -21.953 6.25 1 97.06 426 MET B CA 1
ATOM 7969 C C . MET B 1 426 ? -17.719 -20.594 5.574 1 97.06 426 MET B C 1
ATOM 7971 O O . MET B 1 426 ? -17.25 -19.578 6.105 1 97.06 426 MET B O 1
ATOM 7975 N N . LEU B 1 427 ? -18.328 -20.578 4.434 1 98.31 427 LEU B N 1
ATOM 7976 C CA . LEU B 1 427 ? -18.547 -19.328 3.701 1 98.31 427 LEU B CA 1
ATOM 7977 C C . LEU B 1 427 ? -19.453 -18.391 4.484 1 98.31 427 LEU B C 1
ATOM 7979 O O . LEU B 1 427 ? -19.188 -17.188 4.566 1 98.31 427 LEU B O 1
ATOM 7983 N N . ASP B 1 428 ? -20.484 -18.922 5.074 1 97.88 428 ASP B N 1
ATOM 7984 C CA . ASP B 1 428 ? -21.422 -18.125 5.855 1 97.88 428 ASP B CA 1
ATOM 7985 C C . ASP B 1 428 ? -20.75 -17.531 7.09 1 97.88 428 ASP B C 1
ATOM 7987 O O . ASP B 1 428 ? -20.984 -16.375 7.449 1 97.88 428 ASP B O 1
ATOM 7991 N N . GLU B 1 429 ? -19.969 -18.344 7.699 1 97.19 429 GLU B N 1
ATOM 7992 C CA . GLU B 1 429 ? -19.234 -17.844 8.859 1 97.19 429 GLU B CA 1
ATOM 7993 C C . GLU B 1 429 ? -18.281 -16.719 8.477 1 97.19 429 GLU B C 1
ATOM 7995 O O . GLU B 1 429 ? -18.203 -15.703 9.172 1 97.19 429 GLU B O 1
ATOM 8000 N N . TRP B 1 430 ? -17.531 -16.875 7.457 1 98.19 430 TRP B N 1
ATOM 8001 C CA . TRP B 1 430 ? -16.625 -15.836 6.977 1 98.19 430 TRP B CA 1
ATOM 8002 C C . TRP B 1 430 ? -17.391 -14.539 6.707 1 98.19 430 TRP B C 1
ATOM 8004 O O . TRP B 1 430 ? -16.969 -13.469 7.148 1 98.19 430 TRP B O 1
ATOM 8014 N N . ARG B 1 431 ? -18.516 -14.617 6.02 1 97.88 431 ARG B N 1
ATOM 8015 C CA . ARG B 1 431 ? -19.312 -13.453 5.672 1 97.88 431 ARG B CA 1
ATOM 8016 C C . ARG B 1 431 ? -19.828 -12.75 6.926 1 97.88 431 ARG B C 1
ATOM 8018 O O . ARG B 1 431 ? -19.844 -11.516 6.984 1 97.88 431 ARG B O 1
ATOM 8025 N N . SER B 1 432 ? -20.188 -13.555 7.875 1 96.94 432 SER B N 1
ATOM 8026 C CA . SER B 1 432 ? -20.766 -13.008 9.094 1 96.94 432 SER B CA 1
ATOM 8027 C C . SER B 1 432 ? -19.734 -12.234 9.906 1 96.94 432 SER B C 1
ATOM 8029 O O . SER B 1 432 ? -20.094 -11.414 10.758 1 96.94 432 SER B O 1
ATOM 8031 N N . ARG B 1 433 ? -18.484 -12.445 9.617 1 96.12 433 ARG B N 1
ATOM 8032 C CA . ARG B 1 433 ? -17.422 -11.836 10.414 1 96.12 433 ARG B CA 1
ATOM 8033 C C . ARG B 1 433 ? -16.812 -10.641 9.688 1 96.12 433 ARG B C 1
ATOM 8035 O O . ARG B 1 433 ? -15.914 -9.977 10.211 1 96.12 433 ARG B O 1
ATOM 8042 N N . LEU B 1 434 ? -17.266 -10.328 8.484 1 96.56 434 LEU B N 1
ATOM 8043 C CA . LEU B 1 434 ? -16.719 -9.234 7.703 1 96.56 434 LEU B CA 1
ATOM 8044 C C . LEU B 1 434 ? -17.016 -7.887 8.352 1 96.56 434 LEU B C 1
ATOM 8046 O O . LEU B 1 434 ? -18.109 -7.691 8.898 1 96.56 434 LEU B O 1
ATOM 8050 N N . THR B 1 435 ? -16.062 -7.062 8.375 1 92.88 435 THR B N 1
ATOM 8051 C CA . THR B 1 435 ? -16.234 -5.695 8.859 1 92.88 435 THR B CA 1
ATOM 8052 C C . THR B 1 435 ? -16.656 -4.77 7.723 1 92.88 435 THR B C 1
ATOM 8054 O O . THR B 1 435 ? -16.781 -5.203 6.574 1 92.88 435 THR B O 1
ATOM 8057 N N . VAL B 1 436 ? -16.875 -3.523 7.969 1 91.25 436 VAL B N 1
ATOM 8058 C CA . VAL B 1 436 ? -17.5 -2.57 7.059 1 91.25 436 VAL B CA 1
ATOM 8059 C C . VAL B 1 436 ? -16.594 -2.324 5.855 1 91.25 436 VAL B C 1
ATOM 8061 O O . VAL B 1 436 ? -17.078 -2.02 4.762 1 91.25 436 VAL B O 1
ATOM 8064 N N . GLU B 1 437 ? -15.344 -2.562 6.012 1 92.56 437 GLU B N 1
ATOM 8065 C CA . GLU B 1 437 ? -14.375 -2.303 4.949 1 92.56 437 GLU B CA 1
ATOM 8066 C C . GLU B 1 437 ? -14.633 -3.195 3.738 1 92.56 437 GLU B C 1
ATOM 8068 O O . GLU B 1 437 ? -14.164 -2.902 2.635 1 92.56 437 GLU B O 1
ATOM 8073 N N . PHE B 1 438 ? -15.375 -4.262 3.912 1 96.25 438 PHE B N 1
ATOM 8074 C CA . PHE B 1 438 ? -15.648 -5.199 2.83 1 96.25 438 PHE B CA 1
ATOM 8075 C C . PHE B 1 438 ? -16.938 -4.844 2.115 1 96.25 438 PHE B C 1
ATOM 8077 O O . PHE B 1 438 ? -17.312 -5.488 1.134 1 96.25 438 PHE B O 1
ATOM 8084 N N . SER B 1 439 ? -17.547 -3.762 2.562 1 93.12 439 SER B N 1
ATOM 8085 C CA . SER B 1 439 ? -18.812 -3.346 1.964 1 93.12 439 SER B CA 1
ATOM 8086 C C . SER B 1 439 ? -18.594 -2.355 0.825 1 93.12 439 SER B C 1
ATOM 8088 O O . SER B 1 439 ? -17.656 -1.564 0.862 1 93.12 439 SER B O 1
ATOM 8090 N N . ALA B 1 440 ? -19.438 -2.438 -0.146 1 92.06 440 ALA B N 1
ATOM 8091 C CA . ALA B 1 440 ? -19.344 -1.551 -1.303 1 92.06 440 ALA B CA 1
ATOM 8092 C C . ALA B 1 440 ? -19.688 -0.113 -0.92 1 92.06 440 ALA B C 1
ATOM 8094 O O . ALA B 1 440 ? -20.609 0.127 -0.137 1 92.06 440 ALA B O 1
ATOM 8095 N N . LEU B 1 441 ? -18.859 0.774 -1.42 1 90.69 441 LEU B N 1
ATOM 8096 C CA . LEU B 1 441 ? -19.156 2.197 -1.316 1 90.69 441 LEU B CA 1
ATOM 8097 C C . LEU B 1 441 ? -20.203 2.607 -2.346 1 90.69 441 LEU B C 1
ATOM 8099 O O . LEU B 1 441 ? -20.328 1.97 -3.393 1 90.69 441 LEU B O 1
ATOM 8103 N N . PRO B 1 442 ? -20.969 3.428 -1.971 1 74.88 442 PRO B N 1
ATOM 8104 C CA . PRO B 1 442 ? -22.062 3.779 -2.877 1 74.88 442 PRO B CA 1
ATOM 8105 C C . PRO B 1 442 ? -21.578 4.258 -4.242 1 74.88 442 PRO B C 1
ATOM 8107 O O . PRO B 1 442 ? -20.578 4.977 -4.324 1 74.88 442 PRO B O 1
ATOM 8110 N N . THR B 1 443 ? -21.594 3.326 -5.281 1 65.44 443 THR B N 1
ATOM 8111 C CA . THR B 1 443 ? -21.312 3.732 -6.652 1 65.44 443 THR B CA 1
ATOM 8112 C C . THR B 1 443 ? -22.438 4.586 -7.211 1 65.44 443 THR B C 1
ATOM 8114 O O . THR B 1 443 ? -23.625 4.281 -7.004 1 65.44 443 THR B O 1
ATOM 8117 N N . MET B 1 444 ? -22.391 5.816 -6.902 1 51.94 444 MET B N 1
ATOM 8118 C CA . MET B 1 444 ? -23.484 6.773 -7.035 1 51.94 444 MET B CA 1
ATOM 8119 C C . MET B 1 444 ? -24.016 6.797 -8.461 1 51.94 444 MET B C 1
ATOM 8121 O O . MET B 1 444 ? -25.047 7.402 -8.734 1 51.94 444 MET B O 1
ATOM 8125 N N . GLY B 1 445 ? -23.234 6.676 -9.555 1 51.53 445 GLY B N 1
ATOM 8126 C CA . GLY B 1 445 ? -23.922 7.098 -10.766 1 51.53 445 GLY B CA 1
ATOM 8127 C C . GLY B 1 445 ? -24.953 6.086 -11.242 1 51.53 445 GLY B C 1
ATOM 8128 O O . GLY B 1 445 ? -24.875 4.902 -10.906 1 51.53 445 GLY B O 1
ATOM 8129 N N . SER B 1 446 ? -26.219 6.539 -11.18 1 50.91 446 SER B N 1
ATOM 8130 C CA . SER B 1 446 ? -27.344 5.828 -11.781 1 50.91 446 SER B CA 1
ATOM 8131 C C . SER B 1 446 ? -26.953 5.18 -13.102 1 50.91 446 SER B C 1
ATOM 8133 O O . SER B 1 446 ? -27.062 5.805 -14.156 1 50.91 446 SER B O 1
ATOM 8135 N N . ARG B 1 447 ? -25.906 4.438 -13.172 1 52.75 447 ARG B N 1
ATOM 8136 C CA . ARG B 1 447 ? -25.688 3.908 -14.516 1 52.75 447 ARG B CA 1
ATOM 8137 C C . ARG B 1 447 ? -26.656 2.775 -14.82 1 52.75 447 ARG B C 1
ATOM 8139 O O . ARG B 1 447 ? -26.328 1.601 -14.664 1 52.75 447 ARG B O 1
ATOM 8146 N N . GLU B 1 448 ? -27.891 3.051 -14.844 1 55.78 448 GLU B N 1
ATOM 8147 C CA . GLU B 1 448 ? -28.938 2.117 -15.227 1 55.78 448 GLU B CA 1
ATOM 8148 C C . GLU B 1 448 ? -28.531 1.306 -16.453 1 55.78 448 GLU B C 1
ATOM 8150 O O . GLU B 1 448 ? -29.016 0.184 -16.641 1 55.78 448 GLU B O 1
ATOM 8155 N N . SER B 1 449 ? -27.547 1.823 -17.156 1 56.56 449 SER B N 1
ATOM 8156 C CA . SER B 1 449 ? -27.281 1.182 -18.453 1 56.56 449 SER B CA 1
ATOM 8157 C C . SER B 1 449 ? -26.25 0.068 -18.312 1 56.56 449 SER B C 1
ATOM 8159 O O . SER B 1 449 ? -26.031 -0.706 -19.25 1 56.56 449 SER B O 1
ATOM 8161 N N . GLU B 1 450 ? -25.875 -0.148 -17.016 1 70 450 GLU B N 1
ATOM 8162 C CA . GLU B 1 450 ? -24.797 -1.141 -16.953 1 70 450 GLU B CA 1
ATOM 8163 C C . GLU B 1 450 ? -25.375 -2.549 -16.766 1 70 450 GLU B C 1
ATOM 8165 O O . GLU B 1 450 ? -26.422 -2.729 -16.156 1 70 450 GLU B O 1
ATOM 8170 N N . VAL B 1 451 ? -24.844 -3.494 -17.562 1 85.44 451 VAL B N 1
ATOM 8171 C CA . VAL B 1 451 ? -25.219 -4.902 -17.5 1 85.44 451 VAL B CA 1
ATOM 8172 C C . VAL B 1 451 ? -25.172 -5.391 -16.047 1 85.44 451 VAL B C 1
ATOM 8174 O O . VAL B 1 451 ? -26.078 -6.082 -15.586 1 85.44 451 VAL B O 1
ATOM 8177 N N . PHE B 1 452 ? -24.109 -4.984 -15.305 1 92.56 452 PHE B N 1
ATOM 8178 C CA . PHE B 1 452 ? -23.969 -5.316 -13.898 1 92.56 452 PHE B CA 1
ATOM 8179 C C . PHE B 1 452 ? -23.938 -4.059 -13.039 1 92.56 452 PHE B C 1
ATOM 8181 O O . PHE B 1 452 ? -23.469 -3.008 -13.484 1 92.56 452 PHE B O 1
ATOM 8188 N N . GLN B 1 453 ? -24.516 -4.141 -11.898 1 90.38 453 GLN B N 1
ATOM 8189 C CA . GLN B 1 453 ? -24.391 -3.051 -10.938 1 90.38 453 GLN B CA 1
ATOM 8190 C C . GLN B 1 453 ? -22.969 -2.977 -10.375 1 90.38 453 GLN B C 1
ATOM 8192 O O . GLN B 1 453 ? -22.469 -3.951 -9.812 1 90.38 453 GLN B O 1
ATOM 8197 N N . PRO B 1 454 ? -22.312 -1.821 -10.492 1 90.75 454 PRO B N 1
ATOM 8198 C CA . PRO B 1 454 ? -20.953 -1.704 -9.961 1 90.75 454 PRO B CA 1
ATOM 8199 C C . PRO B 1 454 ? -20.906 -1.739 -8.438 1 90.75 454 PRO B C 1
ATOM 8201 O O . PRO B 1 454 ? -21.766 -1.162 -7.777 1 90.75 454 PRO B O 1
ATOM 8204 N N . HIS B 1 455 ? -20.016 -2.494 -7.895 1 92.94 455 HIS B N 1
ATOM 8205 C CA . HIS B 1 455 ? -19.734 -2.559 -6.465 1 92.94 455 HIS B CA 1
ATOM 8206 C C . HIS B 1 455 ? -18.312 -2.107 -6.164 1 92.94 455 HIS B C 1
ATOM 8208 O O . HIS B 1 455 ? -17.375 -2.891 -6.297 1 92.94 455 HIS B O 1
ATOM 8214 N N . LEU B 1 456 ? -18.188 -0.843 -5.668 1 92.56 456 LEU B N 1
ATOM 8215 C CA . LEU B 1 456 ? -16.875 -0.281 -5.363 1 92.56 456 LEU B CA 1
ATOM 8216 C C . LEU B 1 456 ? -16.469 -0.606 -3.932 1 92.56 456 LEU B C 1
ATOM 8218 O O . LEU B 1 456 ? -16.984 -0.019 -2.98 1 92.56 456 LEU B O 1
ATOM 8222 N N . ILE B 1 457 ? -15.609 -1.544 -3.838 1 93.94 457 ILE B N 1
ATOM 8223 C CA . ILE B 1 457 ? -15.039 -1.889 -2.539 1 93.94 457 ILE B CA 1
ATOM 8224 C C . ILE B 1 457 ? -13.594 -1.415 -2.465 1 93.94 457 ILE B C 1
ATOM 8226 O O . ILE B 1 457 ? -12.797 -1.681 -3.369 1 93.94 457 ILE B O 1
ATOM 8230 N N . HIS B 1 458 ? -13.281 -0.659 -1.438 1 92.06 458 HIS B N 1
ATOM 8231 C CA . HIS B 1 458 ? -11.945 -0.092 -1.253 1 92.06 458 HIS B CA 1
ATOM 8232 C C . HIS B 1 458 ? -11.391 -0.436 0.123 1 92.06 458 HIS B C 1
ATOM 8234 O O . HIS B 1 458 ? -12.086 -0.303 1.132 1 92.06 458 HIS B O 1
ATOM 8240 N N . PRO B 1 459 ? -10.117 -0.973 0.254 1 92.31 459 PRO B N 1
ATOM 8241 C CA . PRO B 1 459 ? -9.211 -1.181 -0.879 1 92.31 459 PRO B CA 1
ATOM 8242 C C . PRO B 1 459 ? -9.656 -2.326 -1.786 1 92.31 459 PRO B C 1
ATOM 8244 O O . PRO B 1 459 ? -10.492 -3.143 -1.393 1 92.31 459 PRO B O 1
ATOM 8247 N N . GLN B 1 460 ? -9.125 -2.344 -3.014 1 94.75 460 GLN B N 1
ATOM 8248 C CA . GLN B 1 460 ? -9.594 -3.27 -4.039 1 94.75 460 GLN B CA 1
ATOM 8249 C C . GLN B 1 460 ? -9.312 -4.719 -3.639 1 94.75 460 GLN B C 1
ATOM 8251 O O . GLN B 1 460 ? -10.07 -5.621 -4.004 1 94.75 460 GLN B O 1
ATOM 8256 N N . CYS B 1 461 ? -8.258 -4.934 -2.85 1 95.81 461 CYS B N 1
ATOM 8257 C CA . CYS B 1 461 ? -7.957 -6.305 -2.453 1 95.81 461 CYS B CA 1
ATOM 8258 C C . CYS B 1 461 ? -9.07 -6.883 -1.589 1 95.81 461 CYS B C 1
ATOM 8260 O O . CYS B 1 461 ? -9.297 -8.094 -1.583 1 95.81 461 CYS B O 1
ATOM 8262 N N . PHE B 1 462 ? -9.828 -6.09 -0.85 1 97.25 462 PHE B N 1
ATOM 8263 C CA . PHE B 1 462 ? -10.977 -6.574 -0.096 1 97.25 462 PHE B CA 1
ATOM 8264 C C . PHE B 1 462 ? -12.109 -6.969 -1.034 1 97.25 462 PHE B C 1
ATOM 8266 O O . PHE B 1 462 ? -12.852 -7.918 -0.762 1 97.25 462 PHE B O 1
ATOM 8273 N N . GLY B 1 463 ? -12.211 -6.172 -2.1 1 97.62 463 GLY B N 1
ATOM 8274 C CA . GLY B 1 463 ? -13.156 -6.574 -3.129 1 97.62 463 GLY B CA 1
ATOM 8275 C C . GLY B 1 463 ? -12.836 -7.934 -3.729 1 97.62 463 GLY B C 1
ATOM 8276 O O . GLY B 1 463 ? -13.742 -8.719 -4.02 1 97.62 463 GLY B O 1
ATOM 8277 N N . LEU B 1 464 ? -11.594 -8.203 -3.908 1 98.38 464 LEU B N 1
ATOM 8278 C CA . LEU B 1 464 ? -11.164 -9.492 -4.43 1 98.38 464 LEU B CA 1
ATOM 8279 C C . LEU B 1 464 ? -11.562 -10.625 -3.486 1 98.38 464 LEU B C 1
ATOM 8281 O O . LEU B 1 464 ? -11.969 -11.695 -3.936 1 98.38 464 LEU B O 1
ATOM 8285 N N . ALA B 1 465 ? -11.359 -10.359 -2.184 1 98.62 465 ALA B N 1
ATOM 8286 C CA . ALA B 1 465 ? -11.766 -11.367 -1.207 1 98.62 465 ALA B CA 1
ATOM 8287 C C . ALA B 1 465 ? -13.258 -11.688 -1.33 1 98.62 465 ALA B C 1
ATOM 8289 O O . ALA B 1 465 ? -13.656 -12.852 -1.252 1 98.62 465 ALA B O 1
ATOM 8290 N N . VAL B 1 466 ? -14.016 -10.664 -1.587 1 98.69 466 VAL B N 1
ATOM 8291 C CA . VAL B 1 466 ? -15.453 -10.844 -1.762 1 98.69 466 VAL B CA 1
ATOM 8292 C C . VAL B 1 466 ? -15.727 -11.578 -3.072 1 98.69 466 VAL B C 1
ATOM 8294 O O . VAL B 1 466 ? -16.625 -12.422 -3.143 1 98.69 466 VAL B O 1
ATOM 8297 N N . GLN B 1 467 ? -14.992 -11.234 -4.102 1 98.75 467 GLN B N 1
ATOM 8298 C CA . GLN B 1 467 ? -15.102 -11.984 -5.348 1 98.75 467 GLN B CA 1
ATOM 8299 C C . GLN B 1 467 ? -14.828 -13.469 -5.117 1 98.75 467 GLN B C 1
ATOM 8301 O O . GLN B 1 467 ? -15.57 -14.328 -5.605 1 98.75 467 GLN B O 1
ATOM 8306 N N . LEU B 1 468 ? -13.797 -13.773 -4.395 1 98.75 468 LEU B N 1
ATOM 8307 C CA . LEU B 1 468 ? -13.43 -15.156 -4.105 1 98.75 468 LEU B CA 1
ATOM 8308 C C . LEU B 1 468 ? -14.555 -15.875 -3.365 1 98.75 468 LEU B C 1
ATOM 8310 O O . LEU B 1 468 ? -14.852 -17.031 -3.66 1 98.75 468 LEU B O 1
ATOM 8314 N N . HIS B 1 469 ? -15.102 -15.172 -2.459 1 98.81 469 HIS B N 1
ATOM 8315 C CA . HIS B 1 469 ? -16.219 -15.727 -1.698 1 98.81 469 HIS B CA 1
ATOM 8316 C C . HIS B 1 469 ? -17.359 -16.125 -2.619 1 98.81 469 HIS B C 1
ATOM 8318 O O . HIS B 1 469 ? -17.891 -17.25 -2.51 1 98.81 469 HIS B O 1
ATOM 8324 N N . HIS B 1 470 ? -17.703 -15.305 -3.484 1 98.81 470 HIS B N 1
ATOM 8325 C CA . HIS B 1 470 ? -18.828 -15.57 -4.363 1 98.81 470 HIS B CA 1
ATOM 8326 C C . HIS B 1 470 ? -18.469 -16.609 -5.426 1 98.81 470 HIS B C 1
ATOM 8328 O O . HIS B 1 470 ? -19.312 -17.406 -5.836 1 98.81 470 HIS B O 1
ATOM 8334 N N . CYS B 1 471 ? -17.25 -16.609 -5.883 1 98.75 471 CYS B N 1
ATOM 8335 C CA . CYS B 1 471 ? -16.812 -17.672 -6.762 1 98.75 471 CYS B CA 1
ATOM 8336 C C . CYS B 1 471 ? -16.906 -19.031 -6.062 1 98.75 471 CYS B C 1
ATOM 8338 O O . CYS B 1 471 ? -17.297 -20.016 -6.672 1 98.75 471 CYS B O 1
ATOM 8340 N N . SER B 1 472 ? -16.5 -19.016 -4.789 1 98.69 472 SER B N 1
ATOM 8341 C CA . SER B 1 472 ? -16.625 -20.234 -4.004 1 98.69 472 SER B CA 1
ATOM 8342 C C . SER B 1 472 ? -18.078 -20.703 -3.926 1 98.69 472 SER B C 1
ATOM 8344 O O . SER B 1 472 ? -18.359 -21.891 -4.07 1 98.69 472 SER B O 1
ATOM 8346 N N . LYS B 1 473 ? -18.969 -19.781 -3.746 1 98.44 473 LYS B N 1
ATOM 8347 C CA . LYS B 1 473 ? -20.391 -20.094 -3.717 1 98.44 473 LYS B CA 1
ATOM 8348 C C . LYS B 1 473 ? -20.859 -20.688 -5.047 1 98.44 473 LYS B C 1
ATOM 8350 O O . LYS B 1 473 ? -21.578 -21.688 -5.07 1 98.44 473 LYS B O 1
ATOM 8355 N N . ILE B 1 474 ? -20.453 -20.109 -6.109 1 97.81 474 ILE B N 1
ATOM 8356 C CA . ILE B 1 474 ? -20.812 -20.578 -7.441 1 97.81 474 ILE B CA 1
ATOM 8357 C C . ILE B 1 474 ? -20.344 -22.031 -7.609 1 97.81 474 ILE B C 1
ATOM 8359 O O . ILE B 1 474 ? -21.109 -22.891 -8.023 1 97.81 474 ILE B O 1
ATOM 8363 N N . LEU B 1 475 ? -19.125 -22.297 -7.262 1 97.06 475 LEU B N 1
ATOM 8364 C CA . LEU B 1 475 ? -18.516 -23.594 -7.492 1 97.06 475 LEU B CA 1
ATOM 8365 C C . LEU B 1 475 ? -19.172 -24.672 -6.625 1 97.06 475 LEU B C 1
ATOM 8367 O O . LEU B 1 475 ? -19.438 -25.781 -7.09 1 97.06 475 LEU B O 1
ATOM 8371 N N . ILE B 1 476 ? -19.453 -24.328 -5.344 1 96 476 ILE B N 1
ATOM 8372 C CA . ILE B 1 476 ? -20.125 -25.281 -4.473 1 96 476 ILE B CA 1
ATOM 8373 C C . ILE B 1 476 ? -21.5 -25.625 -5.047 1 96 476 ILE B C 1
ATOM 8375 O O . ILE B 1 476 ? -21.859 -26.797 -5.152 1 96 476 ILE B O 1
ATOM 8379 N N . THR B 1 477 ? -22.219 -24.594 -5.449 1 94.94 477 THR B N 1
ATOM 8380 C CA . THR B 1 477 ? -23.578 -24.781 -5.961 1 94.94 477 THR B CA 1
ATOM 8381 C C . THR B 1 477 ? -23.562 -25.578 -7.262 1 94.94 477 THR B C 1
ATOM 8383 O O . THR B 1 477 ? -24.438 -26.406 -7.488 1 94.94 477 THR B O 1
ATOM 8386 N N . ALA B 1 478 ? -22.594 -25.359 -8.07 1 91.25 478 ALA B N 1
ATOM 8387 C CA . ALA B 1 478 ? -22.5 -26.016 -9.367 1 91.25 478 ALA B CA 1
ATOM 8388 C C . ALA B 1 478 ? -22.094 -27.484 -9.203 1 91.25 478 ALA B C 1
ATOM 8390 O O . ALA B 1 478 ? -22.469 -28.328 -10.023 1 91.25 478 ALA B O 1
ATOM 8391 N N . HIS B 1 479 ? -21.375 -27.859 -8.18 1 90.06 479 HIS B N 1
ATOM 8392 C CA . HIS B 1 479 ? -20.812 -29.203 -8.07 1 90.06 479 HIS B CA 1
ATOM 8393 C C . HIS B 1 479 ? -21.547 -30.031 -7.027 1 90.06 479 HIS B C 1
ATOM 8395 O O . HIS B 1 479 ? -21.359 -31.25 -6.949 1 90.06 479 HIS B O 1
ATOM 8401 N N . GLU B 1 480 ? -22.344 -29.359 -6.219 1 89.25 480 GLU B N 1
ATOM 8402 C CA . GLU B 1 480 ? -23.109 -30.094 -5.219 1 89.25 480 GLU B CA 1
ATOM 8403 C C . GLU B 1 480 ? -24.156 -30.984 -5.875 1 89.25 480 GLU B C 1
ATOM 8405 O O . GLU B 1 480 ? -24.922 -30.547 -6.738 1 89.25 480 GLU B O 1
ATOM 8410 N N . PRO B 1 481 ? -24.141 -32.281 -5.488 1 85.5 481 PRO B N 1
ATOM 8411 C CA . PRO B 1 481 ? -25.188 -33.156 -6.023 1 85.5 481 PRO B CA 1
ATOM 8412 C C . PRO B 1 481 ? -26.594 -32.75 -5.57 1 85.5 481 PRO B C 1
ATOM 8414 O O . PRO B 1 481 ? -26.766 -32.281 -4.441 1 85.5 481 PRO B O 1
ATOM 8417 N N . HIS B 1 482 ? -27.453 -32.656 -6.492 1 76.69 482 HIS B N 1
ATOM 8418 C CA . HIS B 1 482 ? -28.797 -32.219 -6.129 1 76.69 482 HIS B CA 1
ATOM 8419 C C . HIS B 1 482 ? -29.828 -33.281 -6.422 1 76.69 482 HIS B C 1
ATOM 8421 O O . HIS B 1 482 ? -29.812 -33.906 -7.492 1 76.69 482 HIS B O 1
ATOM 8427 N N . LEU B 1 483 ? -30.438 -33.562 -5.316 1 70.19 483 LEU B N 1
ATOM 8428 C CA . LEU B 1 483 ? -31.547 -34.531 -5.375 1 70.19 483 LEU B CA 1
ATOM 8429 C C . LEU B 1 483 ? -32.875 -33.812 -5.594 1 70.19 483 LEU B C 1
ATOM 8431 O O . LEU B 1 483 ? -33.906 -34.438 -5.801 1 70.19 483 LEU B O 1
ATOM 8435 N N . ASP B 1 484 ? -32.625 -32.531 -5.711 1 68.19 484 ASP B N 1
ATOM 8436 C CA . ASP B 1 484 ? -33.875 -31.797 -5.73 1 68.19 484 ASP B CA 1
ATOM 8437 C C . ASP B 1 484 ? -34.469 -31.734 -7.141 1 68.19 484 ASP B C 1
ATOM 8439 O O . ASP B 1 484 ? -33.75 -31.891 -8.125 1 68.19 484 ASP B O 1
ATOM 8443 N N . GLY B 1 485 ? -35.75 -31.734 -7.309 1 75.12 485 GLY B N 1
ATOM 8444 C CA . GLY B 1 485 ? -36.469 -31.594 -8.555 1 75.12 485 GLY B CA 1
ATOM 8445 C C . GLY B 1 485 ? -36.281 -30.25 -9.219 1 75.12 485 GLY B C 1
ATOM 8446 O O . GLY B 1 485 ? -35.219 -29.625 -9.055 1 75.12 485 GLY B O 1
ATOM 8447 N N . ILE B 1 486 ? -37.031 -29.719 -9.969 1 78.25 486 ILE B N 1
ATOM 8448 C CA . ILE B 1 486 ? -36.969 -28.5 -10.773 1 78.25 486 ILE B CA 1
ATOM 8449 C C . ILE B 1 486 ? -36.844 -27.281 -9.859 1 78.25 486 ILE B C 1
ATOM 8451 O O . ILE B 1 486 ? -36.125 -26.328 -10.18 1 78.25 486 ILE B O 1
ATOM 8455 N N . GLN B 1 487 ? -37.594 -27.375 -8.734 1 78.56 487 GLN B N 1
ATOM 8456 C CA . GLN B 1 487 ? -37.531 -26.25 -7.805 1 78.56 487 GLN B CA 1
ATOM 8457 C C . GLN B 1 487 ? -36.125 -26.062 -7.258 1 78.56 487 GLN B C 1
ATOM 8459 O O . GLN B 1 487 ? -35.656 -24.922 -7.102 1 78.56 487 GLN B O 1
ATOM 8464 N N . GLY B 1 488 ? -35.5 -27.141 -7.008 1 81 488 GLY B N 1
ATOM 8465 C CA . GLY B 1 488 ? -34.125 -27.078 -6.551 1 81 488 GLY B CA 1
ATOM 8466 C C . GLY B 1 488 ? -33.156 -26.516 -7.59 1 81 488 GLY B C 1
ATOM 8467 O O . GLY B 1 488 ? -32.281 -25.75 -7.258 1 81 488 GLY B O 1
ATOM 8468 N N . LEU B 1 489 ? -33.469 -26.844 -8.727 1 82.81 489 LEU B N 1
ATOM 8469 C CA . LEU B 1 489 ? -32.656 -26.391 -9.844 1 82.81 489 LEU B CA 1
ATOM 8470 C C . LEU B 1 489 ? -32.781 -24.875 -10.016 1 82.81 489 LEU B C 1
ATOM 8472 O O . LEU B 1 489 ? -31.781 -24.188 -10.242 1 82.81 489 LEU B O 1
ATOM 8476 N N . LEU B 1 490 ? -33.969 -24.422 -9.852 1 84.69 490 LEU B N 1
ATOM 8477 C CA . LEU B 1 490 ? -34.219 -23 -10.016 1 84.69 490 LEU B CA 1
ATOM 8478 C C . LEU B 1 490 ? -33.531 -22.203 -8.898 1 84.69 490 LEU B C 1
ATOM 8480 O O . LEU B 1 490 ? -32.969 -21.141 -9.148 1 84.69 490 LEU B O 1
ATOM 8484 N N . LYS B 1 491 ? -33.656 -22.656 -7.754 1 88.88 491 LYS B N 1
ATOM 8485 C CA . LYS B 1 491 ? -33.031 -22.016 -6.613 1 88.88 491 LYS B CA 1
ATOM 8486 C C . LYS B 1 491 ? -31.516 -21.938 -6.797 1 88.88 491 LYS B C 1
ATOM 8488 O O . LYS B 1 491 ? -30.906 -20.906 -6.488 1 88.88 491 LYS B O 1
ATOM 8493 N N . ARG B 1 492 ? -31.016 -22.969 -7.262 1 90.81 492 ARG B N 1
ATOM 8494 C CA . ARG B 1 492 ? -29.578 -23.031 -7.508 1 90.81 492 ARG B CA 1
ATOM 8495 C C . ARG B 1 492 ? -29.172 -22.031 -8.586 1 90.81 492 ARG B C 1
ATOM 8497 O O . ARG B 1 492 ? -28.141 -21.344 -8.453 1 90.81 492 ARG B O 1
ATOM 8504 N N . GLN B 1 493 ? -29.938 -21.984 -9.586 1 91 493 GLN B N 1
ATOM 8505 C CA . GLN B 1 493 ? -29.641 -21.047 -10.672 1 91 493 GLN B CA 1
ATOM 8506 C C . GLN B 1 493 ? -29.703 -19.609 -10.18 1 91 493 GLN B C 1
ATOM 8508 O O . GLN B 1 493 ? -28.875 -18.781 -10.586 1 91 493 GLN B O 1
ATOM 8513 N N . LYS B 1 494 ? -30.609 -19.375 -9.352 1 94.06 494 LYS B N 1
ATOM 8514 C CA . LYS B 1 494 ? -30.734 -18.031 -8.797 1 94.06 494 LYS B CA 1
ATOM 8515 C C . LYS B 1 494 ? -29.531 -17.688 -7.934 1 94.06 494 LYS B C 1
ATOM 8517 O O . LYS B 1 494 ? -29 -16.578 -8.016 1 94.06 494 LYS B O 1
ATOM 8522 N N . GLU B 1 495 ? -29.125 -18.609 -7.141 1 94.38 495 GLU B N 1
ATOM 8523 C CA . GLU B 1 495 ? -27.953 -18.406 -6.281 1 94.38 495 GLU B CA 1
ATOM 8524 C C . GLU B 1 495 ? -26.703 -18.141 -7.113 1 94.38 495 GLU B C 1
ATOM 8526 O O . GLU B 1 495 ? -25.906 -17.266 -6.777 1 94.38 495 GLU B O 1
ATOM 8531 N N . ILE B 1 496 ? -26.547 -18.891 -8.133 1 96.31 496 ILE B N 1
ATOM 8532 C CA . ILE B 1 496 ? -25.391 -18.734 -9.023 1 96.31 496 ILE B CA 1
ATOM 8533 C C . ILE B 1 496 ? -25.438 -17.359 -9.688 1 96.31 496 ILE B C 1
ATOM 8535 O O . ILE B 1 496 ? -24.438 -16.656 -9.734 1 96.31 496 ILE B O 1
ATOM 8539 N N . GLN B 1 497 ? -26.641 -16.969 -10.109 1 96.31 497 GLN B N 1
ATOM 8540 C CA . GLN B 1 497 ? -26.781 -15.688 -10.797 1 96.31 497 GLN B CA 1
ATOM 8541 C C . GLN B 1 497 ? -26.5 -14.523 -9.852 1 96.31 497 GLN B C 1
ATOM 8543 O O . GLN B 1 497 ? -25.891 -13.523 -10.258 1 96.31 497 GLN B O 1
ATOM 8548 N N . GLU B 1 498 ? -26.906 -14.633 -8.648 1 96.81 498 GLU B N 1
ATOM 8549 C CA . GLU B 1 498 ? -26.641 -13.594 -7.656 1 96.81 498 GLU B CA 1
ATOM 8550 C C . GLU B 1 498 ? -25.141 -13.438 -7.406 1 96.81 498 GLU B C 1
ATOM 8552 O O . GLU B 1 498 ? -24.641 -12.32 -7.289 1 96.81 498 GLU B O 1
ATOM 8557 N N . SER B 1 499 ? -24.484 -14.547 -7.32 1 98 499 SER B N 1
ATOM 8558 C CA . SER B 1 499 ? -23.047 -14.523 -7.105 1 98 499 SER B CA 1
ATOM 8559 C C . SER B 1 499 ? -22.312 -13.977 -8.328 1 98 499 SER B C 1
ATOM 8561 O O . SER B 1 499 ? -21.328 -13.266 -8.195 1 98 499 SER B O 1
ATOM 8563 N N . ILE B 1 500 ? -22.797 -14.336 -9.523 1 97.81 500 ILE B N 1
ATOM 8564 C CA . ILE B 1 500 ? -22.219 -13.82 -10.758 1 97.81 500 ILE B CA 1
ATOM 8565 C C . ILE B 1 500 ? -22.312 -12.297 -10.773 1 97.81 500 ILE B C 1
ATOM 8567 O O . ILE B 1 500 ? -21.344 -11.609 -11.109 1 97.81 500 ILE B O 1
ATOM 8571 N N . LYS B 1 501 ? -23.438 -11.758 -10.359 1 96.88 501 LYS B N 1
ATOM 8572 C CA . LYS B 1 501 ? -23.641 -10.312 -10.336 1 96.88 501 LYS B CA 1
ATOM 8573 C C . LYS B 1 501 ? -22.656 -9.625 -9.398 1 96.88 501 LYS B C 1
ATOM 8575 O O . LYS B 1 501 ? -22.125 -8.562 -9.727 1 96.88 501 LYS B O 1
ATOM 8580 N N . MET B 1 502 ? -22.375 -10.25 -8.312 1 97.5 502 MET B N 1
ATOM 8581 C CA . MET B 1 502 ? -21.453 -9.68 -7.348 1 97.5 502 MET B CA 1
ATOM 8582 C C . MET B 1 502 ? -20.016 -9.719 -7.879 1 97.5 502 MET B C 1
ATOM 8584 O O . MET B 1 502 ? -19.297 -8.727 -7.789 1 97.5 502 MET B O 1
ATOM 8588 N N . VAL B 1 503 ? -19.625 -10.867 -8.414 1 98.5 503 VAL B N 1
ATOM 8589 C CA . VAL B 1 503 ? -18.266 -11.023 -8.953 1 98.5 503 VAL B CA 1
ATOM 8590 C C . VAL B 1 503 ? -18.031 -9.992 -10.047 1 98.5 503 VAL B C 1
ATOM 8592 O O . VAL B 1 503 ? -17.031 -9.281 -10.039 1 98.5 503 VAL B O 1
ATOM 8595 N N . CYS B 1 504 ? -19 -9.867 -10.922 1 97.56 504 CYS B N 1
ATOM 8596 C CA . CYS B 1 504 ? -18.844 -8.969 -12.062 1 97.56 504 CYS B CA 1
ATOM 8597 C C . CYS B 1 504 ? -19 -7.512 -11.625 1 97.56 504 CYS B C 1
ATOM 8599 O O . CYS B 1 504 ? -18.297 -6.633 -12.141 1 97.56 504 CYS B O 1
ATOM 8601 N N . GLY B 1 505 ? -19.922 -7.242 -10.719 1 95.5 505 GLY B N 1
ATOM 8602 C CA . GLY B 1 505 ? -20.078 -5.891 -10.203 1 95.5 505 GLY B CA 1
ATOM 8603 C C . GLY B 1 505 ? -18.797 -5.34 -9.602 1 95.5 505 GLY B C 1
ATOM 8604 O O . GLY B 1 505 ? -18.469 -4.168 -9.781 1 95.5 505 GLY B O 1
ATOM 8605 N N . ILE B 1 506 ? -18.078 -6.145 -8.891 1 96.38 506 ILE B N 1
ATOM 8606 C CA . ILE B 1 506 ? -16.797 -5.75 -8.312 1 96.38 506 ILE B CA 1
ATOM 8607 C C . ILE B 1 506 ? -15.75 -5.605 -9.414 1 96.38 506 ILE B C 1
ATOM 8609 O O . ILE B 1 506 ? -14.977 -4.645 -9.43 1 96.38 506 ILE B O 1
ATOM 8613 N N . GLY B 1 507 ? -15.797 -6.543 -10.359 1 95.81 507 GLY B N 1
ATOM 8614 C CA . GLY B 1 507 ? -14.867 -6.512 -11.477 1 95.81 507 GLY B CA 1
ATOM 8615 C C . GLY B 1 507 ? -14.938 -5.227 -12.281 1 95.81 507 GLY B C 1
ATOM 8616 O O . GLY B 1 507 ? -13.93 -4.758 -12.812 1 95.81 507 GLY B O 1
ATOM 8617 N N . MET B 1 508 ? -16.047 -4.594 -12.297 1 92.81 508 MET B N 1
ATOM 8618 C CA . MET B 1 508 ? -16.281 -3.381 -13.07 1 92.81 508 MET B CA 1
ATOM 8619 C C . MET B 1 508 ? -15.555 -2.193 -12.453 1 92.81 508 MET B C 1
ATOM 8621 O O . MET B 1 508 ? -15.25 -1.22 -13.148 1 92.81 508 MET B O 1
ATOM 8625 N N . THR B 1 509 ? -15.234 -2.301 -11.211 1 91.25 509 THR B N 1
ATOM 8626 C CA . THR B 1 509 ? -14.703 -1.135 -10.516 1 91.25 509 THR B CA 1
ATOM 8627 C C . THR B 1 509 ? -13.203 -1.291 -10.258 1 91.25 509 THR B C 1
ATOM 8629 O O . THR B 1 509 ? -12.57 -0.398 -9.695 1 91.25 509 THR B O 1
ATOM 8632 N N . LEU B 1 510 ? -12.625 -2.385 -10.664 1 91.94 510 LEU B N 1
ATOM 8633 C CA . LEU B 1 510 ? -11.211 -2.641 -10.391 1 91.94 510 LEU B CA 1
ATOM 8634 C C . LEU B 1 510 ? -10.32 -1.871 -11.359 1 91.94 510 LEU B C 1
ATOM 8636 O O . LEU B 1 510 ? -10.602 -1.824 -12.562 1 91.94 510 LEU B O 1
ATOM 8640 N N . THR B 1 511 ? -9.25 -1.228 -10.773 1 89 511 THR B N 1
ATOM 8641 C CA . THR B 1 511 ? -8.359 -0.432 -11.617 1 89 511 THR B CA 1
ATOM 8642 C C . THR B 1 511 ? -6.902 -0.748 -11.305 1 89 511 THR B C 1
ATOM 8644 O O . THR B 1 511 ? -6.004 -0.35 -12.047 1 89 511 THR B O 1
ATOM 8647 N N . GLU B 1 512 ? -6.656 -1.485 -10.305 1 89.62 512 GLU B N 1
ATOM 8648 C CA . GLU B 1 512 ? -5.285 -1.698 -9.852 1 89.62 512 GLU B CA 1
ATOM 8649 C C . GLU B 1 512 ? -4.641 -2.873 -10.586 1 89.62 512 GLU B C 1
ATOM 8651 O O . GLU B 1 512 ? -5.281 -3.904 -10.797 1 89.62 512 GLU B O 1
ATOM 8656 N N . ASP B 1 513 ? -3.412 -2.725 -10.852 1 87.56 513 ASP B N 1
ATOM 8657 C CA . ASP B 1 513 ? -2.623 -3.791 -11.461 1 87.56 513 ASP B CA 1
ATOM 8658 C C . ASP B 1 513 ? -2.564 -5.02 -10.555 1 87.56 513 ASP B C 1
ATOM 8660 O O . ASP B 1 513 ? -2.758 -6.145 -11.016 1 87.56 513 ASP B O 1
ATOM 8664 N N . ALA B 1 514 ? -2.355 -4.801 -9.367 1 88.5 514 ALA B N 1
ATOM 8665 C CA . ALA B 1 514 ? -2.152 -5.863 -8.391 1 88.5 514 ALA B CA 1
ATOM 8666 C C . ALA B 1 514 ? -3.377 -6.766 -8.297 1 88.5 514 ALA B C 1
ATOM 8668 O O . ALA B 1 514 ? -3.254 -7.969 -8.055 1 88.5 514 ALA B O 1
ATOM 8669 N N . SER B 1 515 ? -4.539 -6.215 -8.508 1 93.62 515 SER B N 1
ATOM 8670 C CA . SER B 1 515 ? -5.785 -6.949 -8.289 1 93.62 515 SER B CA 1
ATOM 8671 C C . SER B 1 515 ? -6.277 -7.594 -9.578 1 93.62 515 SER B C 1
ATOM 8673 O O . SER B 1 515 ? -7.16 -8.453 -9.547 1 93.62 515 SER B O 1
ATOM 8675 N N . SER B 1 516 ? -5.707 -7.289 -10.68 1 93.19 516 SER B N 1
ATOM 8676 C CA . SER B 1 516 ? -6.242 -7.656 -11.992 1 93.19 516 SER B CA 1
ATOM 8677 C C . SER B 1 516 ? -6.113 -9.156 -12.234 1 93.19 516 SER B C 1
ATOM 8679 O O . SER B 1 516 ? -7.027 -9.781 -12.781 1 93.19 516 SER B O 1
ATOM 8681 N N . MET B 1 517 ? -5.09 -9.719 -11.836 1 91.75 517 MET B N 1
ATOM 8682 C CA . MET B 1 517 ? -4.859 -11.141 -12.102 1 91.75 517 MET B CA 1
ATOM 8683 C C . MET B 1 517 ? -5.898 -12 -11.391 1 91.75 517 MET B C 1
ATOM 8685 O O . MET B 1 517 ? -6.578 -12.805 -12.023 1 91.75 517 MET B O 1
ATOM 8689 N N . LEU B 1 518 ? -6.008 -11.781 -10.109 1 95.44 518 LEU B N 1
ATOM 8690 C CA . LEU B 1 518 ? -6.953 -12.578 -9.344 1 95.44 518 LEU B CA 1
ATOM 8691 C C . LEU B 1 518 ? -8.391 -12.297 -9.781 1 95.44 518 LEU B C 1
ATOM 8693 O O . LEU B 1 518 ? -9.211 -13.211 -9.852 1 95.44 518 LEU B O 1
ATOM 8697 N N . SER B 1 519 ? -8.68 -11.055 -10.078 1 96.62 519 SER B N 1
ATOM 8698 C CA . SER B 1 519 ? -10.016 -10.711 -10.555 1 96.62 519 SER B CA 1
ATOM 8699 C C . SER B 1 519 ? -10.336 -11.422 -11.859 1 96.62 519 SER B C 1
ATOM 8701 O O . SER B 1 519 ? -11.469 -11.867 -12.07 1 96.62 519 SER B O 1
ATOM 8703 N N . SER B 1 520 ? -9.359 -11.469 -12.734 1 95.06 520 SER B N 1
ATOM 8704 C CA . SER B 1 520 ? -9.578 -12.141 -14.008 1 95.06 520 SER B CA 1
ATOM 8705 C C . SER B 1 520 ? -9.945 -13.609 -13.805 1 95.06 520 SER B C 1
ATOM 8707 O O . SER B 1 520 ? -10.789 -14.156 -14.523 1 95.06 520 SER B O 1
ATOM 8709 N N . GLN B 1 521 ? -9.32 -14.242 -12.859 1 95.31 521 GLN B N 1
ATOM 8710 C CA . GLN B 1 521 ? -9.641 -15.625 -12.531 1 95.31 521 GLN B CA 1
ATOM 8711 C C . GLN B 1 521 ? -11.07 -15.75 -12.016 1 95.31 521 GLN B C 1
ATOM 8713 O O . GLN B 1 521 ? -11.812 -16.656 -12.414 1 95.31 521 GLN B O 1
ATOM 8718 N N . CYS B 1 522 ? -11.445 -14.812 -11.156 1 97.75 522 CYS B N 1
ATOM 8719 C CA . CYS B 1 522 ? -12.797 -14.812 -10.617 1 97.75 522 CYS B CA 1
ATOM 8720 C C . CYS B 1 522 ? -13.828 -14.562 -11.719 1 97.75 522 CYS B C 1
ATOM 8722 O O . CYS B 1 522 ? -14.859 -15.219 -11.773 1 97.75 522 CYS B O 1
ATOM 8724 N N . LEU B 1 523 ? -13.5 -13.641 -12.578 1 97.31 523 LEU B N 1
ATOM 8725 C CA . LEU B 1 523 ? -14.391 -13.328 -13.695 1 97.31 523 LEU B CA 1
ATOM 8726 C C . LEU B 1 523 ? -14.539 -14.531 -14.625 1 97.31 523 LEU B C 1
ATOM 8728 O O . LEU B 1 523 ? -15.625 -14.797 -15.125 1 97.31 523 LEU B O 1
ATOM 8732 N N . PHE B 1 524 ? -13.484 -15.203 -14.867 1 96.25 524 PHE B N 1
ATOM 8733 C CA . PHE B 1 524 ? -13.508 -16.391 -15.695 1 96.25 524 PHE B CA 1
ATOM 8734 C C . PHE B 1 524 ? -14.438 -17.453 -15.102 1 96.25 524 PHE B C 1
ATOM 8736 O O . PHE B 1 524 ? -15.281 -18.016 -15.805 1 96.25 524 PHE B O 1
ATOM 8743 N N . ILE B 1 525 ? -14.273 -17.672 -13.828 1 96.62 525 ILE B N 1
ATOM 8744 C CA . ILE B 1 525 ? -15.094 -18.672 -13.141 1 96.62 525 ILE B CA 1
ATOM 8745 C C . ILE B 1 525 ? -16.562 -18.281 -13.234 1 96.62 525 ILE B C 1
ATOM 8747 O O . ILE B 1 525 ? -17.422 -19.109 -13.578 1 96.62 525 ILE B O 1
ATOM 8751 N N . ALA B 1 526 ? -16.844 -17.016 -12.938 1 97.75 526 ALA B N 1
ATOM 8752 C CA . ALA B 1 526 ? -18.219 -16.547 -13.062 1 97.75 526 ALA B CA 1
ATOM 8753 C C . ALA B 1 526 ? -18.719 -16.688 -14.5 1 97.75 526 ALA B C 1
ATOM 8755 O O . ALA B 1 526 ? -19.844 -17.094 -14.727 1 97.75 526 ALA B O 1
ATOM 8756 N N . GLY B 1 527 ? -17.906 -16.359 -15.438 1 96.75 527 GLY B N 1
ATOM 8757 C CA . GLY B 1 527 ? -18.266 -16.391 -16.844 1 96.75 527 GLY B CA 1
ATOM 8758 C C . GLY B 1 527 ? -18.625 -17.781 -17.344 1 96.75 527 GLY B C 1
ATOM 8759 O O . GLY B 1 527 ? -19.438 -17.922 -18.25 1 96.75 527 GLY B O 1
ATOM 8760 N N . MET B 1 528 ? -18.062 -18.781 -16.797 1 95.25 528 MET B N 1
ATOM 8761 C CA . MET B 1 528 ? -18.312 -20.156 -17.188 1 95.25 528 MET B CA 1
ATOM 8762 C C . MET B 1 528 ? -19.781 -20.5 -17.031 1 95.25 528 MET B C 1
ATOM 8764 O O . MET B 1 528 ? -20.297 -21.375 -17.734 1 95.25 528 MET B O 1
ATOM 8768 N N . PHE B 1 529 ? -20.453 -19.797 -16.156 1 94.12 529 PHE B N 1
ATOM 8769 C CA . PHE B 1 529 ? -21.812 -20.188 -15.812 1 94.12 529 PHE B CA 1
ATOM 8770 C C . PHE B 1 529 ? -22.812 -19.156 -16.312 1 94.12 529 PHE B C 1
ATOM 8772 O O . PHE B 1 529 ? -23.969 -19.141 -15.875 1 94.12 529 PHE B O 1
ATOM 8779 N N . MET B 1 530 ? -22.344 -18.312 -17.219 1 93.75 530 MET B N 1
ATOM 8780 C CA . MET B 1 530 ? -23.203 -17.266 -17.75 1 93.75 530 MET B CA 1
ATOM 8781 C C . MET B 1 530 ? -23.984 -17.766 -18.969 1 93.75 530 MET B C 1
ATOM 8783 O O . MET B 1 530 ? -23.453 -18.516 -19.781 1 93.75 530 MET B O 1
ATOM 8787 N N . GLN B 1 531 ? -25.266 -17.297 -19.047 1 88.56 531 GLN B N 1
ATOM 8788 C CA . GLN B 1 531 ? -26.109 -17.688 -20.172 1 88.56 531 GLN B CA 1
ATOM 8789 C C . GLN B 1 531 ? -26.484 -16.469 -21.016 1 88.56 531 GLN B C 1
ATOM 8791 O O . GLN B 1 531 ? -26.594 -16.562 -22.234 1 88.56 531 GLN B O 1
ATOM 8796 N N . ASN B 1 532 ? -26.609 -15.344 -20.453 1 91.94 532 ASN B N 1
ATOM 8797 C CA . ASN B 1 532 ? -27 -14.117 -21.125 1 91.94 532 ASN B CA 1
ATOM 8798 C C . ASN B 1 532 ? -25.875 -13.57 -22 1 91.94 532 ASN B C 1
ATOM 8800 O O . ASN B 1 532 ? -24.781 -13.258 -21.5 1 91.94 532 ASN B O 1
ATOM 8804 N N . PRO B 1 533 ? -26.141 -13.414 -23.328 1 92.94 533 PRO B N 1
ATOM 8805 C CA . PRO B 1 533 ? -25.094 -12.969 -24.234 1 92.94 533 PRO B CA 1
ATOM 8806 C C . PRO B 1 533 ? -24.547 -11.586 -23.875 1 92.94 533 PRO B C 1
ATOM 8808 O O . PRO B 1 533 ? -23.359 -11.312 -24.094 1 92.94 533 PRO B O 1
ATOM 8811 N N . ARG B 1 534 ? -25.406 -10.758 -23.391 1 94.56 534 ARG B N 1
ATOM 8812 C CA . ARG B 1 534 ? -24.938 -9.422 -23 1 94.56 534 ARG B CA 1
ATOM 8813 C C . ARG B 1 534 ? -23.969 -9.5 -21.828 1 94.56 534 ARG B C 1
ATOM 8815 O O . ARG B 1 534 ? -22.969 -8.773 -21.797 1 94.56 534 ARG B O 1
ATOM 8822 N N . GLU B 1 535 ? -24.328 -10.336 -20.906 1 95.75 535 GLU B N 1
ATOM 8823 C CA . GLU B 1 535 ? -23.453 -10.547 -19.766 1 95.75 535 GLU B CA 1
ATOM 8824 C C . GLU B 1 535 ? -22.125 -11.164 -20.203 1 95.75 535 GLU B C 1
ATOM 8826 O O . GLU B 1 535 ? -21.062 -10.781 -19.703 1 95.75 535 GLU B O 1
ATOM 8831 N N . ARG B 1 536 ? -22.219 -12.086 -21.172 1 95.44 536 ARG B N 1
ATOM 8832 C CA . ARG B 1 536 ? -21.016 -12.742 -21.703 1 95.44 536 ARG B CA 1
ATOM 8833 C C . ARG B 1 536 ? -20.094 -11.734 -22.375 1 95.44 536 ARG B C 1
ATOM 8835 O O . ARG B 1 536 ? -18.891 -11.75 -22.141 1 95.44 536 ARG B O 1
ATOM 8842 N N . GLU B 1 537 ? -20.656 -10.852 -23.094 1 95.12 537 GLU B N 1
ATOM 8843 C CA . GLU B 1 537 ? -19.859 -9.828 -23.766 1 95.12 537 GLU B CA 1
ATOM 8844 C C . GLU B 1 537 ? -19.188 -8.898 -22.75 1 95.12 537 GLU B C 1
ATOM 8846 O O . GLU B 1 537 ? -18.031 -8.523 -22.922 1 95.12 537 GLU B O 1
ATOM 8851 N N . CYS B 1 538 ? -19.938 -8.578 -21.734 1 95.62 538 CYS B N 1
ATOM 8852 C CA . CYS B 1 538 ? -19.422 -7.676 -20.703 1 95.62 538 CYS B CA 1
ATOM 8853 C C . CYS B 1 538 ? -18.25 -8.312 -19.969 1 95.62 538 CYS B C 1
ATOM 8855 O O . CYS B 1 538 ? -17.25 -7.66 -19.703 1 95.62 538 CYS B O 1
ATOM 8857 N N . VAL B 1 539 ? -18.375 -9.547 -19.641 1 96.31 539 VAL B N 1
ATOM 8858 C CA . VAL B 1 539 ? -17.344 -10.227 -18.875 1 96.31 539 VAL B CA 1
ATOM 8859 C C . VAL B 1 539 ? -16.078 -10.367 -19.734 1 96.31 539 VAL B C 1
ATOM 8861 O O . VAL B 1 539 ? -14.969 -10.227 -19.234 1 96.31 539 VAL B O 1
ATOM 8864 N N . VAL B 1 540 ? -16.219 -10.633 -21 1 95.19 540 VAL B N 1
ATOM 8865 C CA . VAL B 1 540 ? -15.086 -10.758 -21.906 1 95.19 540 VAL B CA 1
ATOM 8866 C C . VAL B 1 540 ? -14.367 -9.414 -22.016 1 95.19 540 VAL B C 1
ATOM 8868 O O . VAL B 1 540 ? -13.133 -9.367 -22.031 1 95.19 540 VAL B O 1
ATOM 8871 N N . GLU B 1 541 ? -15.086 -8.375 -22.016 1 94.31 541 GLU B N 1
ATOM 8872 C CA . GLU B 1 541 ? -14.484 -7.043 -22.031 1 94.31 541 GLU B CA 1
ATOM 8873 C C . GLU B 1 541 ? -13.695 -6.77 -20.766 1 94.31 541 GLU B C 1
ATOM 8875 O O . GLU B 1 541 ? -12.609 -6.176 -20.812 1 94.31 541 GLU B O 1
ATOM 8880 N N . MET B 1 542 ? -14.234 -7.152 -19.656 1 94.81 542 MET B N 1
ATOM 8881 C CA . MET B 1 542 ? -13.531 -6.98 -18.391 1 94.81 542 MET B CA 1
ATOM 8882 C C . MET B 1 542 ? -12.25 -7.805 -18.359 1 94.81 542 MET B C 1
ATOM 8884 O O . MET B 1 542 ? -11.227 -7.348 -17.844 1 94.81 542 MET B O 1
ATOM 8888 N N . LEU B 1 543 ? -12.328 -9 -18.906 1 94.56 543 LEU B N 1
ATOM 8889 C CA . LEU B 1 543 ? -11.148 -9.859 -18.969 1 94.56 543 LEU B CA 1
ATOM 8890 C C . LEU B 1 543 ? -10.062 -9.227 -19.844 1 94.56 543 LEU B C 1
ATOM 8892 O O . LEU B 1 543 ? -8.883 -9.242 -19.469 1 94.56 543 LEU B O 1
ATOM 8896 N N . ASP B 1 544 ? -10.453 -8.633 -20.906 1 91.81 544 ASP B N 1
ATOM 8897 C CA . ASP B 1 544 ? -9.508 -7.961 -21.797 1 91.81 544 ASP B CA 1
ATOM 8898 C C . ASP B 1 544 ? -8.867 -6.762 -21.094 1 91.81 544 ASP B C 1
ATOM 8900 O O . ASP B 1 544 ? -7.668 -6.523 -21.25 1 91.81 544 ASP B O 1
ATOM 8904 N N . THR B 1 545 ? -9.664 -6.062 -20.359 1 91.75 545 THR B N 1
ATOM 8905 C CA . THR B 1 545 ? -9.156 -4.902 -19.625 1 91.75 545 THR B CA 1
ATOM 8906 C C . THR B 1 545 ? -8.141 -5.328 -18.578 1 91.75 545 THR B C 1
ATOM 8908 O O . THR B 1 545 ? -7.113 -4.668 -18.391 1 91.75 545 THR B O 1
ATOM 8911 N N . CYS B 1 546 ? -8.438 -6.383 -17.891 1 91.06 546 CYS B N 1
ATOM 8912 C CA . CYS B 1 546 ? -7.5 -6.918 -16.906 1 91.06 546 CYS B CA 1
ATOM 8913 C C . CYS B 1 546 ? -6.191 -7.328 -17.562 1 91.06 546 CYS B C 1
ATOM 8915 O O . CYS B 1 546 ? -5.109 -7.043 -17.047 1 91.06 546 CYS B O 1
ATOM 8917 N N . GLN B 1 547 ? -6.312 -7.988 -18.703 1 88.5 547 GLN B N 1
ATOM 8918 C CA . GLN B 1 547 ? -5.133 -8.445 -19.422 1 88.5 547 GLN B CA 1
ATOM 8919 C C . GLN B 1 547 ? -4.281 -7.273 -19.891 1 88.5 547 GLN B C 1
ATOM 8921 O O . GLN B 1 547 ? -3.053 -7.324 -19.828 1 88.5 547 GLN B O 1
ATOM 8926 N N . GLU B 1 548 ? -4.902 -6.285 -20.297 1 86.44 548 GLU B N 1
ATOM 8927 C CA . GLU B 1 548 ? -4.191 -5.094 -20.75 1 86.44 548 GLU B CA 1
ATOM 8928 C C . GLU B 1 548 ? -3.453 -4.418 -19.609 1 86.44 548 GLU B C 1
ATOM 8930 O O . GLU B 1 548 ? -2.35 -3.9 -19.797 1 86.44 548 GLU B O 1
ATOM 8935 N N . ARG B 1 549 ? -4.023 -4.465 -18.516 1 85.62 549 ARG B N 1
ATOM 8936 C CA . ARG B 1 549 ? -3.463 -3.787 -17.359 1 85.62 549 ARG B CA 1
ATOM 8937 C C . ARG B 1 549 ? -2.281 -4.566 -16.781 1 85.62 549 ARG B C 1
ATOM 8939 O O . ARG B 1 549 ? -1.241 -3.982 -16.469 1 85.62 549 ARG B O 1
ATOM 8946 N N . CYS B 1 550 ? -2.459 -5.867 -16.609 1 81 550 CYS B N 1
ATOM 8947 C CA . CYS B 1 550 ? -1.442 -6.605 -15.867 1 81 550 CYS B CA 1
ATOM 8948 C C . CYS B 1 550 ? -0.624 -7.488 -16.797 1 81 550 CYS B C 1
ATOM 8950 O O . CYS B 1 550 ? 0.405 -8.039 -16.406 1 81 550 CYS B O 1
ATOM 8952 N N . GLY B 1 551 ? -1.032 -7.621 -18.062 1 75.5 551 GLY B N 1
ATOM 8953 C CA . GLY B 1 551 ? -0.289 -8.422 -19.016 1 75.5 551 GLY B CA 1
ATOM 8954 C C . GLY B 1 551 ? -0.563 -9.906 -18.906 1 75.5 551 GLY B C 1
ATOM 8955 O O . GLY B 1 551 ? 0.198 -10.727 -19.422 1 75.5 551 GLY B O 1
ATOM 8956 N N . TRP B 1 552 ? -1.459 -10.398 -18.203 1 77.19 552 TRP B N 1
ATOM 8957 C CA . TRP B 1 552 ? -1.82 -11.797 -17.984 1 77.19 552 TRP B CA 1
ATOM 8958 C C . TRP B 1 552 ? -3.328 -11.992 -18.078 1 77.19 552 TRP B C 1
ATOM 8960 O O . TRP B 1 552 ? -4.102 -11.094 -17.75 1 77.19 552 TRP B O 1
ATOM 8970 N N . PRO B 1 553 ? -3.732 -13.219 -18.531 1 66.75 553 PRO B N 1
ATOM 8971 C CA . PRO B 1 553 ? -3.064 -14.445 -18.969 1 66.75 553 PRO B CA 1
ATOM 8972 C C . PRO B 1 553 ? -2.766 -14.461 -20.469 1 66.75 553 PRO B C 1
ATOM 8974 O O . PRO B 1 553 ? -3.406 -13.734 -21.234 1 66.75 553 PRO B O 1
ATOM 8977 N N . THR B 1 554 ? -1.65 -15.227 -20.891 1 59.41 554 THR B N 1
ATOM 8978 C CA . THR B 1 554 ? -1.438 -15.609 -22.281 1 59.41 554 THR B CA 1
ATOM 8979 C C . THR B 1 554 ? -1.552 -17.125 -22.453 1 59.41 554 THR B C 1
ATOM 8981 O O . THR B 1 554 ? -0.741 -17.875 -21.906 1 59.41 554 THR B O 1
ATOM 8984 N N . PRO B 1 555 ? -2.492 -17.703 -23.234 1 62.81 555 PRO B N 1
ATOM 8985 C CA . PRO B 1 555 ? -3.473 -17.047 -24.109 1 62.81 555 PRO B CA 1
ATOM 8986 C C . PRO B 1 555 ? -4.633 -16.438 -23.328 1 62.81 555 PRO B C 1
ATOM 8988 O O . PRO B 1 555 ? -4.852 -16.781 -22.156 1 62.81 555 PRO B O 1
ATOM 8991 N N . SER B 1 556 ? -5.395 -15.672 -24 1 76.38 556 SER B N 1
ATOM 8992 C CA . SER B 1 556 ? -6.508 -14.922 -23.422 1 76.38 556 SER B CA 1
ATOM 8993 C C . SER B 1 556 ? -7.594 -15.859 -22.906 1 76.38 556 SER B C 1
ATOM 8995 O O . SER B 1 556 ? -7.832 -16.922 -23.484 1 76.38 556 SER B O 1
ATOM 8997 N N . LEU B 1 557 ? -8.086 -15.617 -21.797 1 85.75 557 LEU B N 1
ATOM 8998 C CA . LEU B 1 557 ? -9.195 -16.359 -21.188 1 85.75 557 LEU B CA 1
ATOM 8999 C C . LEU B 1 557 ? -10.469 -16.172 -22.016 1 85.75 557 LEU B C 1
ATOM 9001 O O . LEU B 1 557 ? -11.414 -16.953 -21.875 1 85.75 557 LEU B O 1
ATOM 9005 N N . ARG B 1 558 ? -10.406 -15.188 -22.922 1 85.94 558 ARG B N 1
ATOM 9006 C CA . ARG B 1 558 ? -11.547 -14.93 -23.781 1 85.94 558 ARG B CA 1
ATOM 9007 C C . ARG B 1 558 ? -11.852 -16.141 -24.656 1 85.94 558 ARG B C 1
ATOM 9009 O O . ARG B 1 558 ? -13 -16.578 -24.734 1 85.94 558 ARG B O 1
ATOM 9016 N N . SER B 1 559 ? -10.844 -16.656 -25.281 1 85.5 559 SER B N 1
ATOM 9017 C CA . SER B 1 559 ? -11.023 -17.766 -26.203 1 85.5 559 SER B CA 1
ATOM 9018 C C . SER B 1 559 ? -11.5 -19.016 -25.469 1 85.5 559 SER B C 1
ATOM 9020 O O . SER B 1 559 ? -12.344 -19.75 -25.984 1 85.5 559 SER B O 1
ATOM 9022 N N . GLU B 1 560 ? -10.969 -19.172 -24.328 1 87.38 560 GLU B N 1
ATOM 9023 C CA . GLU B 1 560 ? -11.359 -20.344 -23.562 1 87.38 560 GLU B CA 1
ATOM 9024 C C . GLU B 1 560 ? -12.82 -20.25 -23.125 1 87.38 560 GLU B C 1
ATOM 9026 O O . GLU B 1 560 ? -13.555 -21.234 -23.172 1 87.38 560 GLU B O 1
ATOM 9031 N N . LEU B 1 561 ? -13.234 -19.125 -22.688 1 91.25 561 LEU B N 1
ATOM 9032 C CA . LEU B 1 561 ? -14.625 -18.938 -22.297 1 91.25 561 LEU B CA 1
ATOM 9033 C C . LEU B 1 561 ? -15.57 -19.141 -23.469 1 91.25 561 LEU B C 1
ATOM 9035 O O . LEU B 1 561 ? -16.641 -19.719 -23.328 1 91.25 561 LEU B O 1
ATOM 9039 N N . GLY B 1 562 ? -15.156 -18.656 -24.641 1 89.75 562 GLY B N 1
ATOM 9040 C CA . GLY B 1 562 ? -15.945 -18.859 -25.844 1 89.75 562 GLY B CA 1
ATOM 9041 C C . GLY B 1 562 ? -16.156 -20.328 -26.156 1 89.75 562 GLY B C 1
ATOM 9042 O O . GLY B 1 562 ? -17.266 -20.734 -26.547 1 89.75 562 GLY B O 1
ATOM 9043 N N . GLN B 1 563 ? -15.156 -21.125 -25.953 1 87.94 563 GLN B N 1
ATOM 9044 C CA . GLN B 1 563 ? -15.242 -22.562 -26.203 1 87.94 563 GLN B CA 1
ATOM 9045 C C . GLN B 1 563 ? -16.188 -23.234 -25.219 1 87.94 563 GLN B C 1
ATOM 9047 O O . GLN B 1 563 ? -16.953 -24.125 -25.609 1 87.94 563 GLN B O 1
ATOM 9052 N N . ILE B 1 564 ? -16.172 -22.734 -24.031 1 89.94 564 ILE B N 1
ATOM 9053 C CA . ILE B 1 564 ? -17.031 -23.297 -23 1 89.94 564 ILE B CA 1
ATOM 9054 C C . ILE B 1 564 ? -18.484 -23 -23.312 1 89.94 564 ILE B C 1
ATOM 9056 O O . ILE B 1 564 ? -19.359 -23.844 -23.156 1 89.94 564 ILE B O 1
ATOM 9060 N N . TRP B 1 565 ? -18.703 -21.812 -23.781 1 91.94 565 TRP B N 1
ATOM 9061 C CA . TRP B 1 565 ? -20.062 -21.391 -24.109 1 91.94 565 TRP B CA 1
ATOM 9062 C C . TRP B 1 565 ? -20.578 -22.156 -25.312 1 91.94 565 TRP B C 1
ATOM 9064 O O . TRP B 1 565 ? -21.781 -22.422 -25.422 1 91.94 565 TRP B O 1
ATOM 9074 N N . GLU B 1 566 ? -19.719 -22.531 -26.219 1 89.06 566 GLU B N 1
ATOM 9075 C CA . GLU B 1 566 ? -20.109 -23.266 -27.422 1 89.06 566 GLU B CA 1
ATOM 9076 C C . GLU B 1 566 ? -20.391 -24.734 -27.094 1 89.06 566 GLU B C 1
ATOM 9078 O O . GLU B 1 566 ? -21.25 -25.359 -27.719 1 89.06 566 GLU B O 1
ATOM 9083 N N . ASN B 1 567 ? -19.609 -25.281 -26.156 1 85 567 ASN B N 1
ATOM 9084 C CA . ASN B 1 567 ? -19.766 -26.656 -25.75 1 85 567 ASN B CA 1
ATOM 9085 C C . ASN B 1 567 ? -19.906 -26.781 -24.234 1 85 567 ASN B C 1
ATOM 9087 O O . ASN B 1 567 ? -19 -27.297 -23.562 1 85 567 ASN B O 1
ATOM 9091 N N . PRO B 1 568 ? -21.062 -26.406 -23.734 1 74.12 568 PRO B N 1
ATOM 9092 C CA . PRO B 1 568 ? -21.219 -26.406 -22.266 1 74.12 568 PRO B CA 1
ATOM 9093 C C . PRO B 1 568 ? -21.078 -27.812 -21.672 1 74.12 568 PRO B C 1
ATOM 9095 O O . PRO B 1 568 ? -20.703 -27.953 -20.5 1 74.12 568 PRO B O 1
ATOM 9098 N N . ASP B 1 569 ? -21.422 -28.859 -22.453 1 66.62 569 ASP B N 1
ATOM 9099 C CA . ASP B 1 569 ? -21.359 -30.219 -21.938 1 66.62 569 ASP B CA 1
ATOM 9100 C C . ASP B 1 569 ? -19.906 -30.672 -21.75 1 66.62 569 ASP B C 1
ATOM 9102 O O . ASP B 1 569 ? -19.641 -31.578 -20.953 1 66.62 569 ASP B O 1
ATOM 9106 N N . ALA B 1 570 ? -19.031 -30.141 -22.391 1 59.12 570 ALA B N 1
ATOM 9107 C CA . ALA B 1 570 ? -17.625 -30.531 -22.312 1 59.12 570 ALA B CA 1
ATOM 9108 C C . ALA B 1 570 ? -17.062 -30.188 -20.938 1 59.12 570 ALA B C 1
ATOM 9110 O O . ALA B 1 570 ? -16.094 -30.828 -20.484 1 59.12 570 ALA B O 1
ATOM 9111 N N . LEU B 1 571 ? -17.531 -29.172 -20.281 1 59.34 571 LEU B N 1
ATOM 9112 C CA . LEU B 1 571 ? -17.062 -28.766 -18.969 1 59.34 571 LEU B CA 1
ATOM 9113 C C . LEU B 1 571 ? -17.281 -29.875 -17.953 1 59.34 571 LEU B C 1
ATOM 9115 O O . LEU B 1 571 ? -16.516 -30.031 -17 1 59.34 571 LEU B O 1
ATOM 9119 N N . TRP B 1 572 ? -18.438 -30.672 -18.234 1 54.22 572 TRP B N 1
ATOM 9120 C CA . TRP B 1 572 ? -18.859 -31.672 -17.266 1 54.22 572 TRP B CA 1
ATOM 9121 C C . TRP B 1 572 ? -18.547 -33.094 -17.781 1 54.22 572 TRP B C 1
ATOM 9123 O O . TRP B 1 572 ? -18.656 -34.062 -17.047 1 54.22 572 TRP B O 1
ATOM 9133 N N . ASP B 1 573 ? -18.406 -33.281 -19.078 1 47.72 573 ASP B N 1
ATOM 9134 C CA . ASP B 1 573 ? -18.203 -34.594 -19.672 1 47.72 573 ASP B CA 1
ATOM 9135 C C . ASP B 1 573 ? -16.938 -35.25 -19.141 1 47.72 573 ASP B C 1
ATOM 9137 O O . ASP B 1 573 ? -16.75 -36.469 -19.281 1 47.72 573 ASP B O 1
ATOM 9141 N N . GLY B 1 574 ? -16.047 -34.625 -18.719 1 40.53 574 GLY B N 1
ATOM 9142 C CA . GLY B 1 574 ? -14.992 -35.469 -18.188 1 40.53 574 GLY B CA 1
ATOM 9143 C C . GLY B 1 574 ? -15.438 -36.25 -16.969 1 40.53 574 GLY B C 1
ATOM 9144 O O . GLY B 1 574 ? -14.656 -37.031 -16.406 1 40.53 574 GLY B O 1
ATOM 9145 N N . GLN B 1 575 ? -16.547 -35.969 -16.406 1 37.03 575 GLN B N 1
ATOM 9146 C CA . GLN B 1 575 ? -17.031 -36.719 -15.258 1 37.03 575 GLN B CA 1
ATOM 9147 C C . GLN B 1 575 ? -17.656 -38.031 -15.688 1 37.03 575 GLN B C 1
ATOM 9149 O O . GLN B 1 575 ? -17.766 -38.969 -14.891 1 37.03 575 GLN B O 1
ATOM 9154 N N . HIS B 1 576 ? -18.344 -38.156 -16.844 1 32.62 576 HIS B N 1
ATOM 9155 C CA . HIS B 1 576 ? -19 -39.406 -17.219 1 32.62 576 HIS B CA 1
ATOM 9156 C C . HIS B 1 576 ? -18.078 -40.25 -18.094 1 32.62 576 HIS B C 1
ATOM 9158 O O . HIS B 1 576 ? -18.469 -41.312 -18.562 1 32.62 576 HIS B O 1
ATOM 9164 N N . ARG B 1 577 ? -16.859 -39.812 -18.578 1 31.33 577 ARG B N 1
ATOM 9165 C CA . ARG B 1 577 ? -16.125 -40.906 -19.219 1 31.33 577 ARG B CA 1
ATOM 9166 C C . ARG B 1 577 ? -15.281 -41.688 -18.219 1 31.33 577 ARG B C 1
ATOM 9168 O O . ARG B 1 577 ? -14.656 -41.094 -17.344 1 31.33 577 ARG B O 1
#

Radius of gyration: 37.24 Å; Cα contacts (8 Å, |Δi|>4): 1320; chains: 2; bounding box: 130×122×119 Å

InterPro domains:
  IPR021858 Fungal transcription factor [PF11951] (213-347)

Foldseek 3Di:
DDDDPPPPDPPDPPPVVPDPPPPPPPPPPVVPPPPPPPDLLLVLLQLLLVVLQVCLVVLVVLLVVVQVVVLVPPPPDDDDPPPDDDDPPDPPLPPDCPPPVCCVPCPDVRDDDDLLSLLLVLLSQLLNLVSVVSNVVRDPPDPPDSPSPPCVVPPPPDPPDVPPDAQLNVLLCQLVPADLDPVVPDDPPPDDDLCPSFWAPDFGDDDPVLVVLVVLCLPFVLLLLCLLPPVSQCSVPLSVRCRGGSLLSLLSSLQSLLQQLLAPVDDNVRRHDNSVSSSSVSSNSSSSSSSSSGSCCSLDVSSLSSLLSVLSSCQQVPPLVSSQSSLVSSVSNLVSNVDPLLDDHPSNSSVLSSLLSQLLSLLVVLAAGPDPDDDDDDLVPDDQSRLLSVLSVLSSLLSHLRSDQQVSDSVHLVVSLVSLVVSVVVLVVSVVSHDCLLFFDPPPDPCVVDPAAAGHHPPLSSLLSLLSSLLSLLSSLVRRDDPDDPVSVVVSLVSLVVSLRSLVNSLVNDDGLNSLVSSLSSLLSSLLSDDDVVSNVSSLVSQVVSCNRNVDDPPGSNVVSVVCNVPVCVVVVVSVD/DDDDPDPPDPPDPPPVVPDPPPPPPPVPPVPPPPPPPPPLLLVLLLLLLVVLQVCLVVLVVLLVVVQVVVLPPPPPDPDDPPPDDDDDPDPPQPADCPPPVCCVPCPDVRDDDDLLSLLLVLLSQLLNLVSVVSNVVNDDPPPDDSPSPPPSVPPPPDPPDPPPDAQLNVLLCQLVPADLDPVVPDDPPPPDDLCPSFWAPDFGDDDPVLVVLVVLCLPFVLLLLCLLPPVSQCSVPLSVRCRGGSLLSLLSSLQSLLQQLLAPVDDPVRRHDNSVSSSSVSSNSSSSSSSSSGSCCSLDVSSLSSLLSVLSSVQQVPPLVSNQSSLVSSVSNLVSNVDPLLDDDPSNSSVLSSLLSQLLSLLVVLAAGPDPDDDDDDLVPDDQSRLLSVLSVLSSLLSHLRSDQQVSDSCHLVNSLVSLVVSVVVLVVSVVSHDCLLFFDPPPDPCVVDPAAAGHHPPLSSLLSLLSSLLSQLSSLVRRDDPDDPVSVVVSLVSLVVSLRSLVNSLVNDDGLNSLVSSLSSLLSSLLSDDDVVSNVSSLVSQVVSCNRNVDDPPGSNVVSVVCNVPVVVVVVVSVD

Nearest PDB structures (foldseek):
  5l9u-assembly1_O  TM=3.612E-01  e=1.083E+00  Homo sapiens
  6xr2-assembly1_C  TM=3.404E-01  e=4.320E+00  synthetic construct
  8wqa-assembly1_B  TM=2.394E-01  e=7.223E+00  Homo sapiens
  6xr2-assembly1_C  TM=3.398E-01  e=4.337E+00  synthetic construct
  3smk-assembly1_A-2  TM=3.270E-01  e=8.487E+00  Homo sapiens

Secondary structure (DSSP, 8-state):
---------------------------------------HHHHHHHHHHHHHHHHHHHHHHHHHHHHHHHHTGGGS--------------------------TT------S---HHHHHHHHHHHHHHHHHHHHHHHH-SS--S-----TTSS---SSSS-TTS--HHHHHHHGGGGS-SSGGGS-TT-TT--THHHHS-SSPPP--HHHHHHHHHIIIIIHHHHTTT-TT-HHHHHHHHHHTT-HHHHHHHHHHHHHHHHH-TTS-TTTSPPHHHHHHHHHHHHHHHHHHTTSHHHHTSHHHHHHHHHHHHHHHHHT-HHHHHHHHHHHHHHHHHTT--TTS-SHHHHHHHHHHHHHHHHHHHHT---S------S-GGG--HHHHHHHHHHHHHHHHHHHHS-TTT-TTHHHHHHHHHHHHHHHHHHHHHT--GGGSPB---S--TT-SS---B-SSHHHHHHHHHHHHHHHHHHHHS-----HHHHHHHHHHHHHHHHHHHHHHTT---HHHHHHHHHHHHHHHHT---HHHHHHHHHHHHHHHHHH---SS-HHHHHHHHHH-TTHHHHTTT-/----------------------------TT---------HHHHHHHHHHHHHHHHHHHHHHHHHHHHHHHHTSTTS----------------------------------S---HHHHHHHHHHHHHHHHHHHHHHHH-SS--S-----TTSS---SSSS-TTS--HHHHHHHGGGGS-SSGGGS-TT-TT--THHHHS-SSPPP--HHHHHHHHHIIIIIHHHHTTT-TT-HHHHHHHHHHTT-HHHHHHHHHHHHHHHHH-TTS-TTTSPPHHHHHHHHHHHHHHHHHHTTSHHHHTSHHHHHHHHHHHHHHHHHT-HHHHHHHHHHHHHHHHHTT--TTS-SHHHHHHHHHHHHHHHHHHHHT---S------S-GGG--HHHHHHHHHHHHHHHHHHHHS-TTT-TTHHHHHHHHHHHHHHHHHHHHHT--GGGSPB---S--TT-SS---B-SSHHHHHHHHHHHHHHHHHHHHS-----HHHHHHHHHHHHHHHHHHHHHHTT---HHHHHHHHHHHHHHHTT---HHHHHHHHHHHHHHHHHH---SS-HHHHHHHHHH-TTHHHHTTT-